Protein AF-A0A813K543-F1 (afdb_monomer_lite)

pLDDT: mean 73.57, std 20.29, range [18.98, 98.5]

Structure (mmCIF, N/CA/C/O backbone):
data_AF-A0A813K543-F1
#
_entry.id   AF-A0A813K543-F1
#
loop_
_atom_site.group_PDB
_atom_site.id
_atom_site.type_symbol
_atom_site.label_atom_id
_atom_site.label_alt_id
_atom_site.label_comp_id
_atom_site.label_asym_id
_atom_site.label_entity_id
_atom_site.label_seq_id
_atom_site.pdbx_PDB_ins_code
_atom_site.Cartn_x
_atom_site.Cartn_y
_atom_site.Cartn_z
_atom_site.occupancy
_atom_site.B_iso_or_equiv
_atom_site.auth_seq_id
_atom_site.auth_comp_id
_atom_site.auth_asym_id
_atom_site.auth_atom_id
_atom_site.pdbx_PDB_model_num
ATOM 1 N N . MET A 1 1 ? -0.535 -52.508 73.229 1.00 40.38 1 MET A N 1
ATOM 2 C CA . MET A 1 1 ? -1.056 -51.171 72.877 1.00 40.38 1 MET A CA 1
ATOM 3 C C . MET A 1 1 ? -2.487 -51.376 72.435 1.00 40.38 1 MET A C 1
ATOM 5 O O . MET A 1 1 ? -2.704 -51.997 71.406 1.00 40.38 1 MET A O 1
ATOM 9 N N . ALA A 1 2 ? -3.427 -51.038 73.310 1.00 28.55 2 ALA A N 1
ATOM 10 C CA . ALA A 1 2 ? -4.831 -51.426 73.229 1.00 28.55 2 ALA A CA 1
ATOM 11 C C . ALA A 1 2 ? -5.740 -50.177 73.326 1.00 28.55 2 ALA A C 1
ATOM 13 O O . ALA A 1 2 ? -5.271 -49.153 73.825 1.00 28.55 2 ALA A O 1
ATOM 14 N N . PRO A 1 3 ? -6.996 -50.256 72.848 1.00 66.62 3 PRO A N 1
ATOM 15 C CA . PRO A 1 3 ? -7.913 -49.125 72.638 1.00 66.62 3 PRO A CA 1
ATOM 16 C C . PRO A 1 3 ? -8.963 -48.983 73.762 1.00 66.62 3 PRO A C 1
ATOM 18 O O . PRO A 1 3 ? -9.221 -49.974 74.428 1.00 66.62 3 PRO A O 1
ATOM 21 N N . PHE A 1 4 ? -9.610 -47.815 73.941 1.00 33.31 4 PHE A N 1
ATOM 22 C CA . PHE A 1 4 ? -10.936 -47.666 74.593 1.00 33.31 4 PHE A CA 1
ATOM 23 C C . PHE A 1 4 ? -11.581 -46.265 74.382 1.00 33.31 4 PHE A C 1
ATOM 25 O O . PHE A 1 4 ? -10.892 -45.273 74.168 1.00 33.31 4 PHE A O 1
ATOM 32 N N . PHE A 1 5 ? -12.921 -46.259 74.431 1.00 34.88 5 PHE A N 1
ATOM 33 C CA . PHE A 1 5 ? -13.957 -45.220 74.217 1.00 34.88 5 PHE A CA 1
ATOM 34 C C . PHE A 1 5 ? -14.014 -44.044 75.236 1.00 34.88 5 PHE A C 1
ATOM 36 O O . PHE A 1 5 ? -13.651 -44.270 76.383 1.00 34.88 5 PHE A O 1
ATOM 43 N N . LEU A 1 6 ? -14.596 -42.870 74.865 1.00 31.30 6 LEU A N 1
ATOM 44 C CA . LEU A 1 6 ? -15.865 -42.252 75.391 1.00 31.30 6 LEU A CA 1
ATOM 45 C C . LEU A 1 6 ? -16.045 -40.708 75.140 1.00 31.30 6 LEU A C 1
ATOM 47 O O . LEU A 1 6 ? -15.220 -39.903 75.550 1.00 31.30 6 LEU A O 1
ATOM 51 N N . THR A 1 7 ? -17.206 -40.347 74.547 1.00 32.16 7 THR A N 1
ATOM 52 C CA . THR A 1 7 ? -18.196 -39.242 74.815 1.00 32.16 7 THR A CA 1
ATOM 53 C C . THR A 1 7 ? -17.912 -37.712 74.862 1.00 32.16 7 THR A C 1
ATOM 55 O O . THR A 1 7 ? -17.318 -37.216 75.808 1.00 32.16 7 THR A O 1
ATOM 58 N N . ALA A 1 8 ? -18.640 -37.000 73.968 1.00 31.48 8 ALA A N 1
ATOM 59 C CA . ALA A 1 8 ? -19.770 -36.042 74.183 1.00 31.48 8 ALA A CA 1
ATOM 60 C C . ALA A 1 8 ? -19.600 -34.508 74.412 1.00 31.48 8 ALA A C 1
ATOM 62 O O . ALA A 1 8 ? -18.729 -34.051 75.139 1.00 31.48 8 ALA A O 1
ATOM 63 N N . CYS A 1 9 ? -20.620 -33.792 73.875 1.00 27.66 9 CYS A N 1
ATOM 64 C CA . CYS A 1 9 ? -21.077 -32.385 74.022 1.00 27.66 9 CYS A CA 1
ATOM 65 C C . CYS A 1 9 ? -20.362 -31.320 73.157 1.00 27.66 9 CYS A C 1
ATOM 67 O O . CYS A 1 9 ? -19.145 -31.266 73.176 1.00 27.66 9 CYS A O 1
ATOM 69 N N . LEU A 1 10 ? -20.966 -30.400 72.380 1.00 28.55 10 LEU A N 1
ATOM 70 C CA . LEU A 1 10 ? -22.290 -29.748 72.181 1.00 28.55 10 LEU A CA 1
ATOM 71 C C . LEU A 1 10 ? -21.960 -28.251 71.912 1.00 28.55 10 LEU A C 1
ATOM 73 O O . LEU A 1 10 ? -21.015 -27.750 72.510 1.00 28.55 10 LEU A O 1
ATOM 77 N N . LEU A 1 11 ? -22.787 -27.554 71.112 1.00 30.59 11 LEU A N 1
ATOM 78 C CA . LEU A 1 11 ? -22.794 -26.103 70.770 1.00 30.59 11 LEU A CA 1
ATOM 79 C C . LEU A 1 11 ? -21.977 -25.716 69.516 1.00 30.59 11 LEU A C 1
ATOM 81 O O . LEU A 1 11 ? -20.761 -25.782 69.515 1.00 30.59 11 LEU A O 1
ATOM 85 N N . GLY A 1 12 ? -22.554 -25.250 68.410 1.00 28.25 12 GLY A N 1
ATOM 86 C CA . GLY A 1 12 ? -23.943 -24.954 68.103 1.00 28.25 12 GLY A CA 1
ATOM 87 C C . GLY A 1 12 ? -24.117 -24.913 66.588 1.00 28.25 12 GLY A C 1
ATOM 88 O O . GLY A 1 12 ? -23.531 -24.084 65.897 1.00 28.25 12 GLY A O 1
ATOM 89 N N . VAL A 1 13 ? -24.955 -25.816 66.085 1.00 33.31 13 VAL A N 1
ATOM 90 C CA . VAL A 1 13 ? -25.646 -25.634 64.813 1.00 33.31 13 VAL A CA 1
ATOM 91 C C . VAL A 1 13 ? -26.656 -24.521 65.065 1.00 33.31 13 VAL A C 1
ATOM 93 O O . VAL A 1 13 ? -27.761 -24.773 65.539 1.00 33.31 13 VAL A O 1
ATOM 96 N N . ILE A 1 14 ? -26.263 -23.274 64.809 1.00 33.34 14 ILE A N 1
ATOM 97 C CA . ILE A 1 14 ? -27.254 -22.245 64.517 1.00 33.34 14 ILE A CA 1
ATOM 98 C C . ILE A 1 14 ? -27.645 -22.484 63.065 1.00 33.34 14 ILE A C 1
ATOM 100 O O . ILE A 1 14 ? -26.938 -22.118 62.129 1.00 33.34 14 ILE A O 1
ATOM 104 N N . GLN A 1 15 ? -28.790 -23.144 62.904 1.00 31.81 15 GLN A N 1
ATOM 105 C CA . GLN A 1 15 ? -29.687 -22.847 61.803 1.00 31.81 15 GLN A CA 1
ATOM 106 C C . GLN A 1 15 ? -29.843 -21.321 61.743 1.00 31.81 15 GLN A C 1
ATOM 108 O O . GLN A 1 15 ? -30.637 -20.750 62.488 1.00 31.81 15 GLN A O 1
ATOM 113 N N . HIS A 1 16 ? -29.128 -20.644 60.848 1.00 33.78 16 HIS A N 1
ATOM 114 C CA . HIS A 1 16 ? -29.792 -19.538 60.185 1.00 33.78 16 HIS A CA 1
ATOM 115 C C . HIS A 1 16 ? -30.700 -20.186 59.158 1.00 33.78 16 HIS A C 1
ATOM 117 O O . HIS A 1 16 ? -30.255 -20.709 58.139 1.00 33.78 16 HIS A O 1
ATOM 123 N N . ALA A 1 17 ? -31.976 -20.251 59.542 1.00 34.84 17 ALA A N 1
ATOM 124 C CA . ALA A 1 17 ? -33.096 -20.448 58.649 1.00 34.84 17 ALA A CA 1
ATOM 125 C C . ALA A 1 17 ? -32.758 -19.836 57.288 1.00 34.84 17 ALA A C 1
ATOM 127 O O . ALA A 1 17 ? -32.397 -18.660 57.223 1.00 34.84 17 ALA A O 1
ATOM 128 N N . GLY A 1 18 ? -32.830 -20.644 56.227 1.00 40.06 18 GLY A N 1
ATOM 129 C CA . GLY A 1 18 ? -32.791 -20.123 54.872 1.00 40.06 18 GLY A CA 1
ATOM 130 C C . GLY A 1 18 ? -33.887 -19.076 54.773 1.00 40.06 18 GLY A C 1
ATOM 131 O O . GLY A 1 18 ? -35.070 -19.418 54.776 1.00 40.06 18 GLY A O 1
ATOM 132 N N . ALA A 1 19 ? -33.497 -17.804 54.792 1.00 47.31 19 ALA A N 1
ATOM 133 C CA . ALA A 1 19 ? -34.401 -16.724 54.476 1.00 47.31 19 ALA A CA 1
ATOM 134 C C . ALA A 1 19 ? -34.924 -17.034 53.075 1.00 47.31 19 ALA A C 1
ATOM 136 O O . ALA A 1 19 ? -34.142 -17.192 52.138 1.00 47.31 19 ALA A O 1
ATOM 137 N N . ALA A 1 20 ? -36.233 -17.249 52.960 1.00 54.34 20 ALA A N 1
ATOM 138 C CA . ALA A 1 20 ? -36.854 -17.457 51.668 1.00 54.34 20 ALA A CA 1
ATOM 139 C C . ALA A 1 20 ? -36.510 -16.247 50.791 1.00 54.34 20 ALA A C 1
ATOM 141 O O . ALA A 1 20 ? -36.697 -15.111 51.230 1.00 54.34 20 ALA A O 1
ATOM 142 N N . ALA A 1 21 ? -35.986 -16.497 49.590 1.00 66.31 21 ALA A N 1
ATOM 143 C CA . ALA A 1 21 ? -35.725 -15.463 48.597 1.00 66.31 21 ALA A CA 1
ATOM 144 C C . ALA A 1 21 ? -36.947 -14.539 48.493 1.00 66.31 21 ALA A C 1
ATOM 146 O O . ALA A 1 21 ? -38.048 -14.984 48.161 1.00 66.31 21 ALA A O 1
ATOM 147 N N . THR A 1 22 ? -36.769 -13.270 48.843 1.00 82.50 22 THR A N 1
ATOM 148 C CA . THR A 1 22 ? -37.854 -12.297 48.957 1.00 82.50 22 THR A CA 1
ATOM 149 C C . THR A 1 22 ? -37.743 -11.269 47.833 1.00 82.50 22 THR A C 1
ATOM 151 O O . THR A 1 22 ? -36.652 -10.808 47.491 1.00 82.50 22 THR A O 1
ATOM 154 N N . LEU A 1 23 ? -38.885 -10.895 47.248 1.00 85.88 23 LEU A N 1
ATOM 155 C CA . LEU A 1 23 ? -38.971 -9.767 46.321 1.00 85.88 23 LEU A CA 1
ATOM 156 C C . LEU A 1 23 ? -38.949 -8.455 47.116 1.00 85.88 23 LEU A C 1
ATOM 158 O O . LEU A 1 23 ? -39.783 -8.248 47.998 1.00 85.88 23 LEU A O 1
ATOM 162 N N . ARG A 1 24 ? -38.021 -7.559 46.786 1.00 85.88 24 ARG A N 1
ATOM 163 C CA . ARG A 1 24 ? -37.879 -6.231 47.390 1.00 85.88 24 ARG A CA 1
ATOM 164 C C . ARG A 1 24 ? -38.013 -5.165 46.309 1.00 85.88 24 ARG A C 1
ATOM 166 O O . ARG A 1 24 ? -37.178 -5.102 45.413 1.00 85.88 24 ARG A O 1
ATOM 173 N N . SER A 1 25 ? -39.051 -4.338 46.385 1.00 82.62 25 SER A N 1
ATOM 174 C CA . SER A 1 25 ? -39.326 -3.289 45.396 1.00 82.62 25 SER A CA 1
ATOM 175 C C . SER A 1 25 ? -38.700 -1.944 45.779 1.00 82.62 25 SER A C 1
ATOM 177 O O . SER A 1 25 ? -38.792 -1.536 46.935 1.00 82.62 25 SER A O 1
ATOM 179 N N . VAL A 1 26 ? -38.139 -1.232 44.802 1.00 81.75 26 VAL A N 1
ATOM 180 C CA . VAL A 1 26 ? -37.617 0.142 44.908 1.00 81.75 26 VAL A CA 1
ATOM 181 C C . VAL A 1 26 ? -38.429 1.040 43.973 1.00 81.75 26 VAL A C 1
ATOM 183 O O . VAL A 1 26 ? -38.417 0.829 42.762 1.00 81.75 26 VAL A O 1
ATOM 186 N N . ASP A 1 27 ? -39.133 2.036 44.511 1.00 76.62 27 ASP A N 1
ATOM 187 C CA . ASP A 1 27 ? -39.923 2.997 43.726 1.00 76.62 27 ASP A CA 1
ATOM 188 C C . ASP A 1 27 ? -39.148 4.304 43.467 1.00 76.62 27 ASP A C 1
ATOM 190 O O . ASP A 1 27 ? -38.234 4.664 44.208 1.00 76.62 27 ASP A O 1
ATOM 194 N N . VAL A 1 28 ? -39.529 5.035 42.416 1.00 69.62 28 VAL A N 1
ATOM 195 C CA . VAL A 1 28 ? -38.921 6.310 41.998 1.00 69.62 28 VAL A CA 1
ATOM 196 C C . VAL A 1 28 ? -39.087 7.394 43.064 1.00 69.62 28 VAL A C 1
ATOM 198 O O . VAL A 1 28 ? -38.261 8.289 43.169 1.00 69.62 28 VAL A O 1
ATOM 201 N N . SER A 1 29 ? -40.127 7.313 43.896 1.00 57.75 29 SER A N 1
ATOM 202 C CA . SER A 1 29 ? -40.327 8.217 45.037 1.00 57.75 29 SER A CA 1
ATOM 203 C C . SER A 1 29 ? -39.238 8.095 46.119 1.00 57.75 29 SER A C 1
ATOM 205 O O . SER A 1 29 ? -39.091 8.999 46.938 1.00 57.75 29 SER A O 1
ATOM 207 N N . GLY A 1 30 ? -38.426 7.030 46.086 1.00 52.78 30 GLY A N 1
ATOM 208 C CA . GLY A 1 30 ? -37.235 6.839 46.921 1.00 52.78 30 GLY A CA 1
ATOM 209 C C . GLY A 1 30 ? -35.980 7.580 46.437 1.00 52.78 30 GLY A C 1
ATOM 210 O O . GLY A 1 30 ? -34.885 7.317 46.938 1.00 52.78 30 GLY A O 1
ATOM 211 N N . THR A 1 31 ? -36.090 8.474 45.446 1.00 52.78 31 THR A N 1
ATOM 212 C CA . THR A 1 31 ? -34.986 9.349 45.034 1.00 52.78 31 THR A CA 1
ATOM 213 C C . THR A 1 31 ? -34.741 10.428 46.083 1.00 52.78 31 THR A C 1
ATOM 215 O O . THR A 1 31 ? -35.585 11.300 46.278 1.00 52.78 31 THR A O 1
ATOM 218 N N . ASP A 1 32 ? -33.569 10.405 46.721 1.00 52.06 32 ASP A N 1
ATOM 219 C CA . ASP A 1 32 ? -33.066 11.493 47.566 1.00 52.06 32 ASP A CA 1
ATOM 220 C C . ASP A 1 32 ? -32.971 12.804 46.765 1.00 52.06 32 ASP A C 1
ATOM 222 O O . ASP A 1 32 ? -31.933 13.134 46.182 1.00 52.06 32 ASP A O 1
ATOM 226 N N . ALA A 1 33 ? -34.061 13.569 46.748 1.00 45.06 33 ALA A N 1
ATOM 227 C CA . ALA A 1 33 ? -34.062 14.985 46.391 1.00 45.06 33 ALA A CA 1
ATOM 228 C C . ALA A 1 33 ? -33.803 15.890 47.617 1.00 45.06 33 ALA A C 1
ATOM 230 O O . ALA A 1 33 ? -33.720 17.107 47.472 1.00 45.06 33 ALA A O 1
ATOM 231 N N . GLY A 1 34 ? -33.611 15.308 48.805 1.00 43.72 34 GLY A N 1
ATOM 232 C CA . GLY A 1 34 ? -33.366 16.012 50.063 1.00 43.72 34 GLY A CA 1
ATOM 233 C C . GLY A 1 34 ? -34.304 15.503 51.158 1.00 43.72 34 GLY A C 1
ATOM 234 O O . GLY A 1 34 ? -35.514 15.532 50.979 1.00 43.72 34 GLY A O 1
ATOM 235 N N . ASP A 1 35 ? -33.716 15.055 52.271 1.00 42.38 35 ASP A N 1
ATOM 236 C CA . ASP A 1 35 ? -34.352 14.520 53.489 1.00 42.38 35 ASP A CA 1
ATOM 237 C C . ASP A 1 35 ? -35.047 13.136 53.381 1.00 42.38 35 ASP A C 1
ATOM 239 O O . ASP A 1 35 ? -36.261 13.031 53.205 1.00 42.38 35 ASP A O 1
ATOM 243 N N . CYS A 1 36 ? -34.305 12.041 53.647 1.00 53.41 36 CYS A N 1
ATOM 244 C CA . CYS A 1 36 ? -34.880 10.779 54.170 1.00 53.41 36 CYS A CA 1
ATOM 245 C C . CYS A 1 36 ? -35.443 11.028 55.598 1.00 53.41 36 CYS A C 1
ATOM 247 O O . CYS A 1 36 ? -34.935 10.494 56.584 1.00 53.41 36 CYS A O 1
ATOM 249 N N . ALA A 1 37 ? -36.477 11.860 55.742 1.00 46.84 37 ALA A N 1
ATOM 250 C CA . ALA A 1 37 ? -37.097 12.175 57.034 1.00 46.84 37 ALA A CA 1
ATOM 251 C C . ALA A 1 37 ? -38.236 11.209 57.423 1.00 46.84 37 ALA A C 1
ATOM 253 O O . ALA A 1 37 ? -38.734 11.267 58.546 1.00 46.84 37 ALA A O 1
ATOM 254 N N . SER A 1 38 ? -38.654 10.301 56.531 1.00 48.97 38 SER A N 1
ATOM 255 C CA . SER A 1 38 ? -39.694 9.304 56.823 1.00 48.97 38 SER A CA 1
ATOM 256 C C . SER A 1 38 ? -39.215 7.875 56.555 1.00 48.97 38 SER A C 1
ATOM 258 O O . SER A 1 38 ? -38.579 7.576 55.546 1.00 48.97 38 SER A O 1
ATOM 260 N N . SER A 1 39 ? -39.477 7.002 57.530 1.00 42.81 39 SER A N 1
ATOM 261 C CA . SER A 1 39 ? -39.127 5.582 57.528 1.00 42.81 39 SER A CA 1
ATOM 262 C C . SER A 1 39 ? -40.318 4.740 57.051 1.00 42.81 39 SER A C 1
ATOM 264 O O . SER A 1 39 ? -41.440 5.016 57.485 1.00 42.81 39 SER A O 1
ATOM 266 N N . PRO A 1 40 ? -40.093 3.686 56.243 1.00 51.44 40 PRO A N 1
ATOM 267 C CA . PRO A 1 40 ? -38.787 3.237 55.751 1.00 51.44 40 PRO A CA 1
ATOM 268 C C . PRO A 1 40 ? -38.347 3.989 54.481 1.00 51.44 40 PRO A C 1
ATOM 270 O O . PRO A 1 40 ? -39.103 4.075 53.517 1.00 51.44 40 PRO A O 1
ATOM 273 N N . CYS A 1 41 ? -37.104 4.492 54.461 1.00 56.12 41 CYS A N 1
ATOM 274 C CA . CYS A 1 41 ? -36.498 5.066 53.253 1.00 56.12 41 CYS A CA 1
ATOM 275 C C . CYS A 1 41 ? -36.180 3.911 52.283 1.00 56.12 41 CYS A C 1
ATOM 277 O O . CYS A 1 41 ? -35.292 3.106 52.553 1.00 56.12 41 CYS A O 1
ATOM 279 N N . VAL A 1 42 ? -36.917 3.784 51.176 1.00 65.38 42 VAL A N 1
ATOM 280 C CA . VAL A 1 42 ? -36.783 2.660 50.223 1.00 65.38 42 VAL A CA 1
ATOM 281 C C . VAL A 1 42 ? -35.812 3.014 49.089 1.00 65.38 42 VAL A C 1
ATOM 283 O O . VAL A 1 42 ? -36.135 2.885 47.912 1.00 65.38 42 VAL A O 1
ATOM 286 N N . SER A 1 43 ? -34.621 3.514 49.430 1.00 73.25 43 SER A N 1
ATOM 287 C CA . SER A 1 43 ? -33.572 3.790 48.438 1.00 73.25 43 SER A CA 1
ATOM 288 C C . SER A 1 43 ? -32.884 2.497 47.985 1.00 73.25 43 SER A C 1
ATOM 290 O O . SER A 1 43 ? -32.863 1.498 48.711 1.00 73.25 43 SER A O 1
ATOM 292 N N . LEU A 1 44 ? -32.272 2.503 46.795 1.00 81.19 44 LEU A N 1
ATOM 293 C CA . LEU A 1 44 ? -31.616 1.312 46.247 1.00 81.19 44 LEU A CA 1
ATOM 294 C C . LEU A 1 44 ? -30.474 0.811 47.146 1.00 81.19 44 LEU A C 1
ATOM 296 O O . LEU A 1 44 ? -30.379 -0.389 47.401 1.00 81.19 44 LEU A O 1
ATOM 300 N N . SER A 1 45 ? -29.650 1.720 47.682 1.00 81.38 45 SER A N 1
ATOM 301 C CA . SER A 1 45 ? -28.601 1.378 48.654 1.00 81.38 45 SER A CA 1
ATOM 302 C C . SER A 1 45 ? -29.172 0.749 49.926 1.00 81.38 45 SER A C 1
ATOM 304 O O . SER A 1 45 ? -28.652 -0.267 50.381 1.00 81.38 45 SER A O 1
ATOM 306 N N . TYR A 1 46 ? -30.280 1.273 50.464 1.00 80.06 46 TYR A N 1
ATOM 307 C CA . TYR A 1 46 ? -30.922 0.699 51.649 1.00 80.06 46 TYR A CA 1
ATOM 308 C C . TYR A 1 46 ? -31.473 -0.708 51.386 1.00 80.06 46 TYR A C 1
ATOM 310 O O . TYR A 1 46 ? -31.256 -1.624 52.181 1.00 80.06 46 TYR A O 1
ATOM 318 N N . VAL A 1 47 ? -32.137 -0.916 50.247 1.00 83.81 47 VAL A N 1
ATOM 319 C CA . VAL A 1 47 ? -32.684 -2.232 49.889 1.00 83.81 47 VAL A CA 1
ATOM 320 C C . VAL A 1 47 ? -31.567 -3.254 49.661 1.00 83.81 47 VAL A C 1
ATOM 322 O O . VAL A 1 47 ? -31.647 -4.365 50.183 1.00 83.81 47 VAL A O 1
ATOM 325 N N . ILE A 1 48 ? -30.482 -2.874 48.979 1.00 84.25 48 ILE A N 1
ATOM 326 C CA . ILE A 1 48 ? -29.282 -3.716 48.829 1.00 84.25 48 ILE A CA 1
ATOM 327 C C . ILE A 1 48 ? -28.589 -3.946 50.184 1.00 84.25 48 ILE A C 1
ATOM 329 O O . ILE A 1 48 ? -28.026 -5.017 50.430 1.00 84.25 48 ILE A O 1
ATOM 333 N N . ALA A 1 49 ? -28.642 -2.977 51.106 1.00 81.31 49 ALA A N 1
ATOM 334 C CA . ALA A 1 49 ? -28.100 -3.120 52.453 1.00 81.31 49 ALA A CA 1
ATOM 335 C C . ALA A 1 49 ? -28.794 -4.252 53.235 1.00 81.31 49 ALA A C 1
ATOM 337 O O . ALA A 1 49 ? -28.112 -4.967 53.969 1.00 81.31 49 ALA A O 1
ATOM 338 N N . GLN A 1 50 ? -30.100 -4.442 53.028 1.00 81.00 50 GLN A N 1
ATOM 339 C CA . GLN A 1 50 ? -30.922 -5.448 53.714 1.00 81.00 50 GLN A CA 1
ATOM 340 C C . GLN A 1 50 ? -31.111 -6.765 52.960 1.00 81.00 50 GLN A C 1
ATOM 342 O O . GLN A 1 50 ? -31.597 -7.733 53.546 1.00 81.00 50 GLN A O 1
ATOM 347 N N . ALA A 1 51 ? -30.783 -6.801 51.670 1.00 82.19 51 ALA A N 1
ATOM 348 C CA . ALA A 1 51 ? -30.944 -7.994 50.858 1.00 82.19 51 ALA A CA 1
ATOM 349 C C . ALA A 1 51 ? -30.034 -9.135 51.342 1.00 82.19 51 ALA A C 1
ATOM 351 O O . ALA A 1 51 ? -28.872 -8.922 51.704 1.00 82.19 51 ALA A O 1
ATOM 352 N N . VAL A 1 52 ? -30.578 -10.349 51.318 1.00 83.88 52 VAL A N 1
ATOM 353 C CA . VAL A 1 52 ? -29.873 -11.600 51.618 1.00 83.88 52 VAL A CA 1
ATOM 354 C C . VAL A 1 52 ? -29.786 -12.466 50.366 1.00 83.88 52 VAL A C 1
ATOM 356 O O . VAL A 1 52 ? -30.433 -12.198 49.357 1.00 83.88 52 VAL A O 1
ATOM 359 N N . THR A 1 53 ? -28.966 -13.511 50.419 1.00 84.62 53 THR A N 1
ATOM 360 C CA . THR A 1 53 ? -28.748 -14.409 49.285 1.00 84.62 53 THR A CA 1
ATOM 361 C C . THR A 1 53 ? -30.038 -14.955 48.684 1.00 84.62 53 THR A C 1
ATOM 363 O O . THR A 1 53 ? -30.872 -15.506 49.395 1.00 84.62 53 THR A O 1
ATOM 366 N N . GLY A 1 54 ? -30.172 -14.831 47.361 1.00 84.12 54 GLY A N 1
ATOM 367 C CA . GLY A 1 54 ? -31.346 -15.252 46.599 1.00 84.12 54 GLY A CA 1
ATOM 368 C C . GLY A 1 54 ? -32.426 -14.180 46.428 1.00 84.12 54 GLY A C 1
ATOM 369 O O . GLY A 1 54 ? -33.312 -14.374 45.598 1.00 84.12 54 GLY A O 1
ATOM 370 N N . ASP A 1 55 ? -32.364 -13.056 47.149 1.00 89.94 55 ASP A N 1
ATOM 371 C CA . ASP A 1 55 ? -33.359 -11.985 47.022 1.00 89.94 55 ASP A CA 1
ATOM 372 C C . ASP A 1 55 ? -33.387 -11.367 45.612 1.00 89.94 55 ASP A C 1
ATOM 374 O O . ASP A 1 55 ? -32.368 -11.257 44.915 1.00 89.94 55 ASP A O 1
ATOM 378 N N . VAL A 1 56 ? -34.579 -10.904 45.219 1.00 91.50 56 VAL A N 1
ATOM 379 C CA . VAL A 1 56 ? -34.806 -10.152 43.980 1.00 91.50 56 VAL A CA 1
ATOM 380 C C . VAL A 1 56 ? -35.073 -8.693 44.333 1.00 91.50 56 VAL A C 1
ATOM 382 O O . VAL A 1 56 ? -36.092 -8.380 44.941 1.00 91.50 56 VAL A O 1
ATOM 385 N N . VAL A 1 57 ? -34.181 -7.794 43.929 1.00 91.19 57 VAL A N 1
ATOM 386 C CA . VAL A 1 57 ? -34.357 -6.343 44.033 1.00 91.19 57 VAL A CA 1
ATOM 387 C C . VAL A 1 57 ? -34.970 -5.839 42.729 1.00 91.19 57 VAL A C 1
ATOM 389 O O . VAL A 1 57 ? -34.305 -5.814 41.694 1.00 91.19 57 VAL A O 1
ATOM 392 N N . GLU A 1 58 ? -36.245 -5.467 42.765 1.00 91.38 58 GLU A N 1
ATOM 393 C CA . GLU A 1 58 ? -36.987 -4.963 41.610 1.00 91.38 58 GLU A CA 1
ATOM 394 C C . GLU A 1 58 ? -37.099 -3.439 41.653 1.00 91.38 58 GLU A C 1
ATOM 396 O O . GLU A 1 58 ? -37.654 -2.873 42.591 1.00 91.38 58 GLU A O 1
ATOM 401 N N . LEU A 1 59 ? -36.588 -2.768 40.626 1.00 90.56 59 LEU A N 1
ATOM 402 C CA . LEU A 1 59 ? -36.717 -1.326 40.470 1.00 90.56 59 LEU A CA 1
ATOM 403 C C . LEU A 1 59 ? -37.962 -1.022 39.635 1.00 90.56 59 LEU A C 1
ATOM 405 O O . LEU A 1 59 ? -38.087 -1.522 38.518 1.00 90.56 59 LEU A O 1
ATOM 409 N N . GLY A 1 60 ? -38.843 -0.175 40.168 1.00 85.94 60 GLY A N 1
ATOM 410 C CA . GLY A 1 60 ? -40.045 0.318 39.499 1.00 85.94 60 GLY A CA 1
ATOM 411 C C . GLY A 1 60 ? -39.747 1.178 38.260 1.00 85.94 60 GLY A C 1
ATOM 412 O O . GLY A 1 60 ? -38.594 1.580 38.038 1.00 85.94 60 GLY A O 1
ATOM 413 N N . PRO A 1 61 ? -40.771 1.458 37.433 1.00 88.06 61 PRO A N 1
ATOM 414 C CA . PRO A 1 61 ? -40.605 2.180 36.176 1.00 88.06 61 PRO A CA 1
ATOM 415 C C . PRO A 1 61 ? -40.308 3.655 36.452 1.00 88.06 61 PRO A C 1
ATOM 417 O O . PRO A 1 61 ? -40.915 4.246 37.336 1.00 88.06 61 PRO A O 1
ATOM 420 N N . GLY A 1 62 ? -39.417 4.271 35.674 1.00 85.25 62 GLY A N 1
ATOM 421 C CA . GLY A 1 62 ? -39.043 5.677 35.840 1.00 85.25 62 GLY A CA 1
ATOM 422 C C . GLY A 1 62 ? -37.568 5.884 36.180 1.00 85.25 62 GLY A C 1
ATOM 423 O O . GLY A 1 62 ? -36.749 4.968 36.086 1.00 85.25 62 GLY A O 1
ATOM 424 N N . LYS A 1 63 ? -37.216 7.131 36.512 1.00 88.00 63 LYS A N 1
ATOM 425 C CA . LYS A 1 63 ? -35.828 7.591 36.642 1.00 88.00 63 LYS A CA 1
ATOM 426 C C . LYS A 1 63 ? -35.378 7.658 38.104 1.00 88.00 63 LYS A C 1
ATOM 428 O O . LYS A 1 63 ? -35.723 8.588 38.822 1.00 88.00 63 LYS A O 1
ATOM 433 N N . HIS A 1 64 ? -34.534 6.717 38.505 1.00 87.38 64 HIS A N 1
ATOM 434 C CA . HIS A 1 64 ? -33.879 6.654 39.808 1.00 87.38 64 HIS A CA 1
ATOM 435 C C . HIS A 1 64 ? -32.591 7.488 39.788 1.00 87.38 64 HIS A C 1
ATOM 437 O O . HIS A 1 64 ? -31.593 7.097 39.184 1.00 87.38 64 HIS A O 1
ATOM 443 N N . SER A 1 65 ? -32.599 8.647 40.445 1.00 82.88 65 SER A N 1
ATOM 444 C CA . SER A 1 65 ? -31.443 9.548 40.584 1.00 82.88 65 SER A CA 1
ATOM 445 C C . SER A 1 65 ? -31.170 9.892 42.049 1.00 82.88 65 SER A C 1
ATOM 447 O O . SER A 1 65 ? -32.094 9.908 42.853 1.00 82.88 65 SER A O 1
ATOM 449 N N . GLY A 1 66 ? -29.916 10.167 42.411 1.00 76.50 66 GLY A N 1
ATOM 450 C CA . GLY A 1 66 ? -29.548 10.592 43.768 1.00 76.50 66 GLY A CA 1
ATOM 451 C C . GLY A 1 66 ? -28.256 9.951 44.291 1.00 76.50 66 GLY A C 1
ATOM 452 O O . GLY A 1 66 ? -27.751 8.992 43.701 1.00 76.50 66 GLY A O 1
ATOM 453 N N . PRO A 1 67 ? -27.682 10.477 45.390 1.00 77.94 67 PRO A N 1
ATOM 454 C CA . PRO A 1 67 ? -26.413 10.004 45.946 1.00 77.94 67 PRO A CA 1
ATOM 455 C C . PRO A 1 67 ? -26.416 8.547 46.401 1.00 77.94 67 PRO A C 1
ATOM 457 O O . PRO A 1 67 ? -25.383 7.895 46.280 1.00 77.94 67 PRO A O 1
ATOM 460 N N . LEU A 1 68 ? -27.555 8.027 46.857 1.00 80.50 68 LEU A N 1
ATOM 461 C CA . LEU A 1 68 ? -27.690 6.647 47.332 1.00 80.50 68 LEU A CA 1
ATOM 462 C C . LEU A 1 68 ? -27.925 5.612 46.217 1.00 80.50 68 LEU A C 1
ATOM 464 O O . LEU A 1 68 ? -27.995 4.423 46.506 1.00 80.50 68 LEU A O 1
ATOM 468 N N . ASN A 1 69 ? -28.037 6.031 44.954 1.00 79.75 69 ASN A N 1
ATOM 469 C CA . ASN A 1 69 ? -28.252 5.129 43.811 1.00 79.75 69 ASN A CA 1
ATOM 470 C C . ASN A 1 69 ? -26.970 4.892 42.990 1.00 79.75 69 ASN A C 1
ATOM 472 O O . ASN A 1 69 ? -27.022 4.325 41.900 1.00 79.75 69 ASN A O 1
ATOM 476 N N . ARG A 1 70 ? -25.818 5.343 43.501 1.00 84.50 70 ARG A N 1
ATOM 477 C CA . ARG A 1 70 ? -24.496 5.221 42.873 1.00 84.50 70 ARG A CA 1
ATOM 478 C C . ARG A 1 70 ? -23.463 4.703 43.870 1.00 84.50 70 ARG A C 1
ATOM 480 O O . ARG A 1 70 ? -23.636 4.843 45.076 1.00 84.50 70 ARG A O 1
ATOM 487 N N . ASN A 1 71 ? -22.363 4.168 43.352 1.00 86.31 71 ASN A N 1
ATOM 488 C CA . ASN A 1 71 ? -21.258 3.561 44.095 1.00 86.31 71 ASN A CA 1
ATOM 489 C C . ASN A 1 71 ? -21.719 2.442 45.032 1.00 86.31 71 ASN A C 1
ATOM 491 O O . ASN A 1 71 ? -21.200 2.298 46.136 1.00 86.31 71 ASN A O 1
ATOM 495 N N . LEU A 1 72 ? -22.699 1.659 44.584 1.00 86.94 72 LEU A N 1
ATOM 496 C CA . LEU A 1 72 ? -23.176 0.502 45.322 1.00 86.94 72 LEU A CA 1
ATOM 497 C C . LEU A 1 72 ? -22.053 -0.535 45.394 1.00 86.94 72 LEU A C 1
ATOM 499 O O . LEU A 1 72 ? -21.332 -0.748 44.417 1.00 86.94 72 LEU A O 1
ATOM 503 N N . GLU A 1 73 ? -21.914 -1.198 46.535 1.00 86.56 73 GLU A N 1
ATOM 504 C CA . GLU A 1 73 ? -20.955 -2.286 46.709 1.00 86.56 73 GLU A CA 1
ATOM 505 C C . GLU A 1 73 ? -21.685 -3.532 47.206 1.00 86.56 73 GLU A C 1
ATOM 507 O O . GLU A 1 73 ? -22.410 -3.496 48.202 1.00 86.56 73 GLU A O 1
ATOM 512 N N . LEU A 1 74 ? -21.501 -4.637 46.485 1.00 83.75 74 LEU A N 1
ATOM 513 C CA . LEU A 1 74 ? -21.924 -5.967 46.895 1.00 83.75 74 LEU A CA 1
ATOM 514 C C . LEU A 1 74 ? -20.682 -6.772 47.264 1.00 83.75 74 LEU A C 1
ATOM 516 O O . LEU A 1 74 ? -19.866 -7.104 46.402 1.00 83.75 74 LEU A O 1
ATOM 520 N N . GLY A 1 75 ? -20.568 -7.034 48.565 1.00 71.44 75 GLY A N 1
ATOM 521 C CA . GLY A 1 75 ? -19.451 -7.703 49.214 1.00 71.44 75 GLY A CA 1
ATOM 522 C C . GLY A 1 75 ? -19.704 -7.918 50.711 1.00 71.44 75 GLY A C 1
ATOM 523 O O . GLY A 1 75 ? -20.704 -7.441 51.250 1.00 71.44 75 GLY A O 1
ATOM 524 N N . GLY A 1 76 ? -18.830 -8.655 51.396 1.00 62.03 76 GLY A N 1
ATOM 525 C CA . GLY A 1 76 ? -18.904 -8.910 52.839 1.00 62.03 76 GLY A CA 1
ATOM 526 C C . GLY A 1 76 ? -19.926 -9.969 53.275 1.00 62.03 76 GLY A C 1
ATOM 527 O O . GLY A 1 76 ? -20.501 -9.838 54.352 1.00 62.03 76 GLY A O 1
ATOM 528 N N . GLY A 1 77 ? -20.171 -11.009 52.467 1.00 58.44 77 GLY A N 1
ATOM 529 C CA . GLY A 1 77 ? -21.049 -12.140 52.833 1.00 58.44 77 GLY A CA 1
ATOM 530 C C . GLY A 1 77 ? -22.477 -12.083 52.271 1.00 58.44 77 GLY A C 1
ATOM 531 O O . GLY A 1 77 ? -23.310 -12.914 52.626 1.00 58.44 77 GLY A O 1
ATOM 532 N N . LYS A 1 78 ? -22.760 -11.135 51.370 1.00 61.47 78 LYS A N 1
ATOM 533 C CA . LYS A 1 78 ? -24.004 -11.062 50.587 1.00 61.47 78 LYS A CA 1
ATOM 534 C C . LYS A 1 78 ? -23.823 -11.789 49.257 1.00 61.47 78 LYS A C 1
ATOM 536 O O . LYS A 1 78 ? -23.372 -11.189 48.289 1.00 61.47 78 LYS A O 1
ATOM 541 N N . ALA A 1 79 ? -24.137 -13.080 49.207 1.00 65.31 79 ALA A N 1
ATOM 542 C CA . ALA A 1 79 ? -23.928 -13.887 48.004 1.00 65.31 79 ALA A CA 1
ATOM 543 C C . ALA A 1 79 ? -25.174 -13.896 47.094 1.00 65.31 79 ALA A C 1
ATOM 545 O O . ALA A 1 79 ? -26.266 -14.086 47.593 1.00 65.31 79 ALA A O 1
ATOM 546 N N . ALA A 1 80 ? -25.037 -13.754 45.777 1.00 81.12 80 ALA A N 1
ATOM 547 C CA . ALA A 1 80 ? -26.040 -14.034 44.739 1.00 81.12 80 ALA A CA 1
ATOM 548 C C . ALA A 1 80 ? -27.401 -13.307 44.864 1.00 81.12 80 ALA A C 1
ATOM 550 O O . ALA A 1 80 ? -28.406 -13.902 45.254 1.00 81.12 80 ALA A O 1
ATOM 551 N N . LEU A 1 81 ? -27.449 -12.031 44.467 1.00 89.38 81 LEU A N 1
ATOM 552 C CA . LEU A 1 81 ? -28.702 -11.275 44.306 1.00 89.38 81 LEU A CA 1
ATOM 553 C C . LEU A 1 81 ? -29.180 -11.250 42.849 1.00 89.38 81 LEU A C 1
ATOM 555 O O . LEU A 1 81 ? -28.377 -11.367 41.925 1.00 89.38 81 LEU A O 1
ATOM 559 N N . THR A 1 82 ? -30.477 -11.011 42.631 1.00 92.81 82 THR A N 1
ATOM 560 C CA . THR A 1 82 ? -31.005 -10.597 41.318 1.00 92.81 82 THR A CA 1
ATOM 561 C C . THR A 1 82 ? -31.489 -9.154 41.382 1.00 92.81 82 THR A C 1
ATOM 563 O O . THR A 1 82 ? -32.464 -8.867 42.061 1.00 92.81 82 THR A O 1
ATOM 566 N N . ILE A 1 83 ? -30.857 -8.245 40.646 1.00 93.31 83 ILE A N 1
ATOM 567 C CA . ILE A 1 83 ? -31.308 -6.860 40.480 1.00 93.31 83 ILE A CA 1
ATOM 568 C C . ILE A 1 83 ? -32.007 -6.756 39.124 1.00 93.31 83 ILE A C 1
ATOM 570 O O . ILE A 1 83 ? -31.387 -7.002 38.089 1.00 93.31 83 ILE A O 1
ATOM 574 N N . ARG A 1 84 ? -33.296 -6.408 39.101 1.00 94.44 84 ARG A N 1
ATOM 575 C CA . ARG A 1 84 ? -34.062 -6.289 37.854 1.00 94.44 84 ARG A CA 1
ATOM 576 C C . ARG A 1 84 ? -34.826 -4.976 37.753 1.00 94.44 84 ARG A C 1
ATOM 578 O O . ARG A 1 84 ? -35.456 -4.559 38.717 1.00 94.44 84 ARG A O 1
ATOM 585 N N . GLY A 1 85 ? -34.795 -4.345 36.587 1.00 92.12 85 GLY A N 1
ATOM 586 C CA . GLY A 1 85 ? -35.700 -3.248 36.251 1.00 92.12 85 GLY A CA 1
ATOM 587 C C . GLY A 1 85 ? -36.963 -3.759 35.577 1.00 92.12 85 GLY A C 1
ATOM 588 O O . GLY A 1 85 ? -36.920 -4.725 34.811 1.00 92.12 85 GLY A O 1
ATOM 589 N N . VAL A 1 86 ? -38.090 -3.103 35.845 1.00 90.69 86 VAL A N 1
ATOM 590 C CA . VAL A 1 86 ? -39.268 -3.232 34.981 1.00 90.69 86 VAL A CA 1
ATOM 591 C C . VAL A 1 86 ? -39.106 -2.350 33.735 1.00 90.69 86 VAL A C 1
ATOM 593 O O . VAL A 1 86 ? -38.177 -1.550 33.615 1.00 90.69 86 VAL A O 1
ATOM 596 N N . ALA A 1 87 ? -39.993 -2.501 32.752 1.00 88.00 87 ALA A N 1
ATOM 597 C CA . ALA A 1 87 ? -39.907 -1.722 31.518 1.00 88.00 87 ALA A CA 1
ATOM 598 C C . ALA A 1 87 ? -39.915 -0.205 31.806 1.00 88.00 87 ALA A C 1
ATOM 600 O O . ALA A 1 87 ? -40.782 0.299 32.518 1.00 88.00 87 ALA A O 1
ATOM 601 N N . GLY A 1 88 ? -38.947 0.523 31.241 1.00 85.75 88 GLY A N 1
ATOM 602 C CA . GLY A 1 88 ? -38.789 1.967 31.453 1.00 85.75 88 GLY A CA 1
ATOM 603 C C . GLY A 1 88 ? -37.988 2.362 32.701 1.00 85.75 88 GLY A C 1
ATOM 604 O O . GLY A 1 88 ? -37.904 3.550 33.012 1.00 85.75 88 GLY A O 1
ATOM 605 N N . THR A 1 89 ? -37.385 1.413 33.424 1.00 93.19 89 THR A N 1
ATOM 606 C CA . THR A 1 89 ? -36.493 1.722 34.550 1.00 93.19 89 THR A CA 1
ATOM 607 C C . THR A 1 89 ? -35.159 2.305 34.075 1.00 93.19 89 THR A C 1
ATOM 609 O O . THR A 1 89 ? -34.419 1.692 33.301 1.00 93.19 89 THR A O 1
ATOM 612 N N . THR A 1 90 ? -34.825 3.484 34.600 1.00 93.31 90 THR A N 1
ATOM 613 C CA . THR A 1 90 ? -33.565 4.194 34.352 1.00 93.31 90 THR A CA 1
ATOM 614 C C . THR A 1 90 ? -32.869 4.523 35.669 1.00 93.31 90 THR A C 1
ATOM 616 O O . THR A 1 90 ? -33.507 5.039 36.580 1.00 93.31 90 THR A O 1
ATOM 619 N N . VAL A 1 91 ? -31.561 4.296 35.761 1.00 92.31 91 VAL A N 1
ATOM 620 C CA . VAL A 1 91 ? -30.698 4.728 36.868 1.00 92.31 91 VAL A CA 1
ATOM 621 C C . VAL A 1 91 ? -29.737 5.796 36.348 1.00 92.31 91 VAL A C 1
ATOM 623 O O . VAL A 1 91 ? -28.910 5.519 35.483 1.00 92.31 91 VAL A O 1
ATOM 626 N N . ASP A 1 92 ? -29.842 7.026 36.851 1.00 91.94 92 ASP A N 1
ATOM 627 C CA . ASP A 1 92 ? -28.980 8.147 36.448 1.00 91.94 92 ASP A CA 1
ATOM 628 C C . ASP A 1 92 ? -27.946 8.453 37.535 1.00 91.94 92 ASP A C 1
ATOM 630 O O . ASP A 1 92 ? -28.282 8.898 38.638 1.00 91.94 92 ASP A O 1
ATOM 634 N N . LEU A 1 93 ? -26.675 8.222 37.204 1.00 90.81 93 LEU A N 1
ATOM 635 C CA . LEU A 1 93 ? -25.534 8.356 38.111 1.00 90.81 93 LEU A CA 1
ATOM 636 C C . LEU A 1 93 ? -25.001 9.800 38.193 1.00 90.81 93 LEU A C 1
ATOM 638 O O . LEU A 1 93 ? -24.134 10.093 39.025 1.00 90.81 93 LEU A O 1
ATOM 642 N N . GLN A 1 94 ? -25.542 10.719 37.381 1.00 89.88 94 GLN A N 1
ATOM 643 C CA . GLN A 1 94 ? -25.289 12.167 37.418 1.00 89.88 94 GLN A CA 1
ATOM 644 C C . GLN A 1 94 ? -23.808 12.570 37.271 1.00 89.88 94 GLN A C 1
ATOM 646 O O . GLN A 1 94 ? -23.395 13.615 37.774 1.00 89.88 94 GLN A O 1
ATOM 651 N N . ASN A 1 95 ? -22.991 11.751 36.607 1.00 87.25 95 ASN A N 1
ATOM 652 C CA . ASN A 1 95 ? -21.538 11.894 36.448 1.00 87.25 95 ASN A CA 1
ATOM 653 C C . ASN A 1 95 ? -20.750 11.884 37.774 1.00 87.25 95 ASN A C 1
ATOM 655 O O . ASN A 1 95 ? -19.643 12.426 37.848 1.00 87.25 95 ASN A O 1
ATOM 659 N N . LYS A 1 96 ? -21.313 11.297 38.842 1.00 84.38 96 LYS A N 1
ATOM 660 C CA . LYS A 1 96 ? -20.759 11.341 40.213 1.00 84.38 96 LYS A CA 1
ATOM 661 C C . LYS A 1 96 ? -20.227 9.995 40.725 1.00 84.38 96 LYS A C 1
ATOM 663 O O . LYS A 1 96 ? -19.785 9.928 41.872 1.00 84.38 96 LYS A O 1
ATOM 668 N N . GLY A 1 97 ? -20.294 8.929 39.932 1.00 85.44 97 GLY A N 1
ATOM 669 C CA . GLY A 1 97 ? -19.834 7.602 40.338 1.00 85.44 97 GLY A CA 1
ATOM 670 C C . GLY A 1 97 ? -20.310 6.494 39.407 1.00 85.44 97 GLY A C 1
ATOM 671 O O . GLY A 1 97 ? -20.857 6.770 38.340 1.00 85.44 97 GLY A O 1
ATOM 672 N N . ARG A 1 98 ? -20.116 5.250 39.843 1.00 91.12 98 ARG A N 1
ATOM 673 C CA . ARG A 1 98 ? -20.527 4.034 39.129 1.00 91.12 98 ARG A CA 1
ATOM 674 C C . ARG A 1 98 ? -21.882 3.525 39.596 1.00 91.12 98 ARG A C 1
ATOM 676 O O . ARG A 1 98 ? -22.376 3.978 40.622 1.00 91.12 98 ARG A O 1
ATOM 683 N N . PHE A 1 99 ? -22.470 2.561 38.896 1.00 91.56 99 PHE A N 1
ATOM 684 C CA . PHE A 1 99 ? -23.680 1.901 39.380 1.00 91.56 99 PHE A CA 1
ATOM 685 C C . PHE A 1 99 ? -23.344 0.979 40.549 1.00 91.56 99 PHE A C 1
ATOM 687 O O . PHE A 1 99 ? -23.743 1.247 41.682 1.00 91.56 99 PHE A O 1
ATOM 694 N N . ILE A 1 100 ? -22.556 -0.068 40.289 1.00 90.88 100 ILE A N 1
ATOM 695 C CA . ILE A 1 100 ? -22.277 -1.105 41.282 1.00 90.88 100 ILE A CA 1
ATOM 696 C C . ILE A 1 100 ? -20.900 -1.745 41.101 1.00 90.88 100 ILE A C 1
ATOM 698 O O . ILE A 1 100 ? -20.401 -1.887 39.982 1.00 90.88 100 ILE A O 1
ATOM 702 N N . LYS A 1 101 ? -20.296 -2.144 42.219 1.00 90.81 101 LYS A N 1
ATOM 703 C CA . LYS A 1 101 ? -19.107 -2.992 42.303 1.00 90.81 101 LYS A CA 1
ATOM 704 C C . LYS A 1 101 ? -19.485 -4.335 42.929 1.00 90.81 101 LYS A C 1
ATOM 706 O O . LYS A 1 101 ? -20.085 -4.354 44.001 1.00 90.81 101 LYS A O 1
ATOM 711 N N . LEU A 1 102 ? -19.106 -5.429 42.276 1.00 90.56 102 LEU A N 1
ATOM 712 C CA . LEU A 1 102 ? -19.232 -6.798 42.770 1.00 90.56 102 LEU A CA 1
ATOM 713 C C . LEU A 1 102 ? -17.835 -7.323 43.118 1.00 90.56 102 LEU A C 1
ATOM 715 O O . LEU A 1 102 ? -16.941 -7.279 42.269 1.00 90.56 102 LEU A O 1
ATOM 719 N N . ASP A 1 103 ? -17.638 -7.789 44.350 1.00 87.31 103 ASP A N 1
ATOM 720 C CA . ASP A 1 103 ? -16.390 -8.433 44.775 1.00 87.31 103 ASP A CA 1
ATOM 721 C C . ASP A 1 103 ? -16.509 -9.969 44.867 1.00 87.31 103 ASP A C 1
ATOM 723 O O . ASP A 1 103 ? -17.565 -10.547 44.598 1.00 87.31 103 ASP A O 1
ATOM 727 N N . ALA A 1 104 ? -15.427 -10.649 45.260 1.00 81.06 104 ALA A N 1
ATOM 728 C CA . ALA A 1 104 ? -15.377 -12.111 45.364 1.00 81.06 104 ALA A CA 1
ATOM 729 C C . ALA A 1 104 ? -16.448 -12.732 46.271 1.00 81.06 104 ALA A C 1
ATOM 731 O O . ALA A 1 104 ? -16.808 -13.898 46.113 1.00 81.06 104 ALA A O 1
ATOM 732 N N . SER A 1 105 ? -16.970 -11.966 47.224 1.00 76.75 105 SER A N 1
ATOM 733 C CA . SER A 1 105 ? -17.990 -12.418 48.166 1.00 76.75 105 SER A CA 1
ATOM 734 C C . SER A 1 105 ? -19.423 -12.114 47.717 1.00 76.75 105 SER A C 1
ATOM 736 O O . SER A 1 105 ? -20.364 -12.506 48.405 1.00 76.75 105 SER A O 1
ATOM 738 N N . ALA A 1 106 ? -19.600 -11.483 46.549 1.00 74.50 106 ALA A N 1
ATOM 739 C CA . ALA A 1 106 ? -20.901 -11.143 45.976 1.00 74.50 106 ALA A CA 1
ATOM 740 C C . ALA A 1 106 ? -21.694 -12.352 45.446 1.00 74.50 106 ALA A C 1
ATOM 742 O O . ALA A 1 106 ? -22.871 -12.209 45.120 1.00 74.50 106 ALA A O 1
ATOM 743 N N . GLY A 1 107 ? -21.089 -13.543 45.324 1.00 74.19 107 GLY A N 1
ATOM 744 C CA . GLY A 1 107 ? -21.707 -14.715 44.681 1.00 74.19 107 GLY A CA 1
ATOM 745 C C . GLY A 1 107 ? -22.144 -14.460 43.224 1.00 74.19 107 GLY A C 1
ATOM 746 O O . GLY A 1 107 ? -21.818 -13.432 42.637 1.00 74.19 107 GLY A O 1
ATOM 747 N N . ALA A 1 108 ? -22.893 -15.389 42.619 1.00 81.62 108 ALA A N 1
ATOM 748 C CA . ALA A 1 108 ? -23.388 -15.259 41.242 1.00 81.62 108 ALA A CA 1
ATOM 749 C C . ALA A 1 108 ? -24.560 -14.264 41.149 1.00 81.62 108 ALA A C 1
ATOM 751 O O . ALA A 1 108 ? -25.726 -14.643 41.233 1.00 81.62 108 ALA A O 1
ATOM 752 N N . THR A 1 109 ? -24.248 -12.975 41.016 1.00 90.31 109 THR A N 1
ATOM 753 C CA . THR A 1 109 ? -25.252 -11.901 40.962 1.00 90.31 109 THR A CA 1
ATOM 754 C C . THR A 1 109 ? -25.787 -11.712 39.541 1.00 90.31 109 THR A C 1
ATOM 756 O O . THR A 1 109 ? -25.023 -11.690 38.577 1.00 90.31 109 THR A O 1
ATOM 759 N N . THR A 1 110 ? -27.104 -11.546 39.405 1.00 94.44 110 THR A N 1
ATOM 760 C CA . THR A 1 110 ? -27.773 -11.249 38.131 1.00 94.44 110 THR A CA 1
ATOM 761 C C . THR A 1 110 ? -28.233 -9.794 38.098 1.00 94.44 110 THR A C 1
ATOM 763 O O . THR A 1 110 ? -28.880 -9.342 39.037 1.00 94.44 110 THR A O 1
ATOM 766 N N . ILE A 1 111 ? -27.946 -9.060 37.021 1.00 95.31 111 ILE A N 1
ATOM 767 C CA . ILE A 1 111 ? -28.455 -7.700 36.786 1.00 95.31 111 ILE A CA 1
ATOM 768 C C . ILE A 1 111 ? -29.141 -7.668 35.423 1.00 95.31 111 ILE A C 1
ATOM 770 O O . ILE A 1 111 ? -28.528 -8.028 34.416 1.00 95.31 111 ILE A O 1
ATOM 774 N N . GLN A 1 112 ? -30.405 -7.241 35.371 1.00 96.62 112 GLN A N 1
ATOM 775 C CA . GLN A 1 112 ? -31.162 -7.265 34.120 1.00 96.62 112 GLN A CA 1
ATOM 776 C C . GLN A 1 112 ? -32.199 -6.154 33.943 1.00 96.62 112 GLN A C 1
ATOM 778 O O . GLN A 1 112 ? -32.797 -5.687 34.908 1.00 96.62 112 GLN A O 1
ATOM 783 N N . GLY A 1 113 ? -32.465 -5.780 32.689 1.00 96.06 113 GLY A N 1
ATOM 784 C CA . GLY A 1 113 ? -33.588 -4.905 32.330 1.00 96.06 113 GLY A CA 1
ATOM 785 C C . GLY A 1 113 ? -33.443 -3.458 32.804 1.00 96.06 113 GLY A C 1
ATOM 786 O O . GLY A 1 113 ? -34.433 -2.843 33.186 1.00 96.06 113 GLY A O 1
ATOM 787 N N . LEU A 1 114 ? -32.220 -2.921 32.827 1.00 95.69 114 LEU A N 1
ATOM 788 C CA . LEU A 1 114 ? -31.936 -1.568 33.315 1.00 95.69 114 LEU A CA 1
ATOM 789 C C . LEU A 1 114 ? -31.334 -0.691 32.220 1.00 95.69 114 LEU A C 1
ATOM 791 O O . LEU A 1 114 ? -30.473 -1.135 31.461 1.00 95.69 114 LEU A O 1
ATOM 795 N N . THR A 1 115 ? -31.725 0.584 32.216 1.00 96.81 115 THR A N 1
ATOM 796 C CA . THR A 1 115 ? -30.971 1.653 31.550 1.00 96.81 115 THR A CA 1
ATOM 797 C C . THR A 1 115 ? -30.126 2.390 32.587 1.00 96.81 115 THR A C 1
ATOM 799 O O . THR A 1 115 ? -30.668 2.863 33.580 1.00 96.81 115 THR A O 1
ATOM 802 N N . ILE A 1 116 ? -28.816 2.503 32.387 1.00 96.19 116 ILE A N 1
ATOM 803 C CA . ILE A 1 116 ? -27.879 3.183 33.289 1.00 96.19 116 ILE A CA 1
ATOM 804 C C . ILE A 1 116 ? -27.242 4.349 32.531 1.00 96.19 116 ILE A C 1
ATOM 806 O O . ILE A 1 116 ? -26.666 4.158 31.460 1.00 96.19 116 ILE A O 1
ATOM 810 N N . LEU A 1 117 ? -27.338 5.557 33.085 1.00 95.06 117 LEU A N 1
ATOM 811 C CA . LEU A 1 117 ? -26.908 6.794 32.432 1.00 95.06 117 LEU A CA 1
ATOM 812 C C . LEU A 1 117 ? -25.843 7.537 33.244 1.00 95.06 117 LEU A C 1
ATOM 814 O O . LEU A 1 117 ? -25.877 7.532 34.476 1.00 95.06 117 LEU A O 1
ATOM 818 N N . ASN A 1 118 ? -24.970 8.258 32.536 1.00 92.62 118 ASN A N 1
ATOM 819 C CA . ASN A 1 118 ? -24.087 9.298 33.081 1.00 92.62 118 ASN A CA 1
ATOM 820 C C . ASN A 1 118 ? -23.158 8.791 34.198 1.00 92.62 118 ASN A C 1
ATOM 822 O O . ASN A 1 118 ? -23.118 9.351 35.296 1.00 92.62 118 ASN A O 1
ATOM 826 N N . GLY A 1 119 ? -22.447 7.694 33.947 1.00 90.94 119 GLY A N 1
ATOM 827 C CA . GLY A 1 119 ? -21.509 7.099 34.897 1.00 90.94 119 GLY A CA 1
ATOM 828 C C . GLY A 1 119 ? -20.160 7.810 34.904 1.00 90.94 119 GLY A C 1
ATOM 829 O O . GLY A 1 119 ? -19.719 8.339 33.884 1.00 90.94 119 GLY A O 1
ATOM 830 N N . ASN A 1 120 ? -19.476 7.800 36.050 1.00 88.19 120 ASN A N 1
ATOM 831 C CA . ASN A 1 120 ? -18.105 8.291 36.165 1.00 88.19 120 ASN A CA 1
ATOM 832 C C . ASN A 1 120 ? -17.244 7.367 37.034 1.00 88.19 120 ASN A C 1
ATOM 834 O O . ASN A 1 120 ? -17.710 6.802 38.024 1.00 88.19 120 ASN A O 1
ATOM 838 N N . CYS A 1 121 ? -15.975 7.219 36.673 1.00 82.56 121 CYS A N 1
ATOM 839 C CA . CYS A 1 121 ? -15.016 6.444 37.444 1.00 82.56 121 CYS A CA 1
ATOM 840 C C . CYS A 1 121 ? -14.840 6.974 38.875 1.00 82.56 121 CYS A C 1
ATOM 842 O O . CYS A 1 121 ? -14.902 8.176 39.144 1.00 82.56 121 CYS A O 1
ATOM 844 N N . VAL A 1 122 ? -14.584 6.059 39.809 1.00 74.38 122 VAL A N 1
ATOM 845 C CA . VAL A 1 122 ? -14.359 6.392 41.222 1.00 74.38 122 VAL A CA 1
ATOM 846 C C . VAL A 1 122 ? -12.874 6.275 41.535 1.00 74.38 122 VAL A C 1
ATOM 848 O O . VAL A 1 122 ? -12.219 5.331 41.089 1.00 74.38 122 VAL A O 1
ATOM 851 N N . ASN A 1 123 ? -12.349 7.219 42.317 1.00 71.19 123 ASN A N 1
ATOM 852 C CA . ASN A 1 123 ? -10.972 7.176 42.795 1.00 71.19 123 ASN A CA 1
ATOM 853 C C . ASN A 1 123 ? -10.801 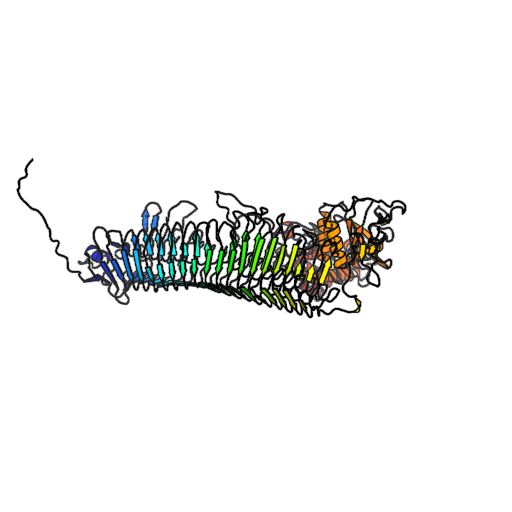6.087 43.870 1.00 71.19 123 ASN A C 1
ATOM 855 O O . ASN A 1 123 ? -11.497 6.117 44.883 1.00 71.19 123 ASN A O 1
ATOM 859 N N . LEU A 1 124 ? -9.885 5.144 43.644 1.00 64.69 124 LEU A N 1
ATOM 860 C CA . LEU A 1 124 ? -9.587 4.018 44.535 1.00 64.69 124 LEU A CA 1
ATOM 861 C C . LEU A 1 124 ? -8.249 4.174 45.292 1.00 64.69 124 LEU A C 1
ATOM 863 O O . LEU A 1 124 ? -7.850 3.243 45.986 1.00 64.69 124 LEU A O 1
ATOM 867 N N . GLY A 1 125 ? -7.533 5.303 45.175 1.00 62.25 125 GLY A N 1
ATOM 868 C CA . GLY A 1 125 ? -6.244 5.512 45.859 1.00 62.25 125 GLY A CA 1
ATOM 869 C C . GLY A 1 125 ? -5.307 6.486 45.135 1.00 62.25 125 GLY A C 1
ATOM 870 O O . GLY A 1 125 ? -5.770 7.404 44.465 1.00 62.25 125 GLY A O 1
ATOM 871 N N . THR A 1 126 ? -3.983 6.314 45.255 1.00 51.09 126 THR A N 1
ATOM 872 C CA . THR A 1 126 ? -2.987 7.114 44.512 1.00 51.09 126 THR A CA 1
ATOM 873 C C . THR A 1 126 ? -3.178 6.912 43.005 1.00 51.09 126 THR A C 1
ATOM 875 O O . THR A 1 126 ? -2.715 5.923 42.449 1.00 51.09 126 THR A O 1
ATOM 878 N N . ASN A 1 127 ? -3.908 7.827 42.363 1.00 53.94 127 ASN A N 1
ATOM 879 C CA . ASN A 1 127 ? -4.153 7.898 40.917 1.00 53.94 127 ASN A CA 1
ATOM 880 C C . ASN A 1 127 ? -4.845 6.691 40.255 1.00 53.94 127 ASN A C 1
ATOM 882 O O . ASN A 1 127 ? -4.888 6.631 39.036 1.00 53.94 127 ASN A O 1
ATOM 886 N N . ASN A 1 128 ? -5.458 5.775 41.009 1.00 63.56 128 ASN A N 1
ATOM 887 C CA . ASN A 1 128 ? -6.101 4.589 40.434 1.00 63.56 128 ASN A CA 1
ATOM 888 C C . ASN A 1 128 ? -7.615 4.816 40.266 1.00 63.56 128 ASN A C 1
ATOM 890 O O . ASN A 1 128 ? -8.361 4.785 41.251 1.00 63.56 128 ASN A O 1
ATOM 894 N N . ARG A 1 129 ? -8.088 5.079 39.041 1.00 67.88 129 ARG A N 1
ATOM 895 C CA . ARG A 1 129 ? -9.522 5.259 38.735 1.00 67.88 129 ARG A CA 1
ATOM 896 C C . ARG A 1 129 ? -10.018 4.142 37.824 1.00 67.88 129 ARG A C 1
ATOM 898 O O . ARG A 1 129 ? -9.461 3.916 36.754 1.00 67.88 129 ARG A O 1
ATOM 905 N N . LYS A 1 130 ? -11.090 3.459 38.235 1.00 79.56 130 LYS A N 1
ATOM 906 C CA . LYS A 1 130 ? -11.624 2.294 37.511 1.00 79.56 130 LYS A CA 1
ATOM 907 C C . LYS A 1 130 ? -13.151 2.266 37.504 1.00 79.56 130 LYS A C 1
ATOM 909 O O . LYS A 1 130 ? -13.763 2.563 38.534 1.00 79.56 130 LYS A O 1
ATOM 914 N N . GLY A 1 131 ? -13.725 1.851 36.371 1.00 81.00 131 GLY A N 1
ATOM 915 C CA . GLY A 1 131 ? -15.123 1.433 36.203 1.00 81.00 131 GLY A CA 1
ATOM 916 C C . GLY A 1 131 ? -16.165 2.524 36.463 1.00 81.00 131 GLY A C 1
ATOM 917 O O . GLY A 1 131 ? -16.457 2.836 37.619 1.00 81.00 131 GLY A O 1
ATOM 918 N N . ALA A 1 132 ? -16.760 3.059 35.394 1.00 85.81 132 ALA A N 1
ATOM 919 C CA . ALA A 1 132 ? -17.804 4.087 35.448 1.00 85.81 132 ALA A CA 1
ATOM 920 C C . ALA A 1 132 ? -19.241 3.530 35.431 1.00 85.81 132 ALA A C 1
ATOM 922 O O . ALA A 1 132 ? -20.157 4.220 35.865 1.00 85.81 132 ALA A O 1
ATOM 923 N N . GLY A 1 133 ? -19.447 2.292 34.973 1.00 91.88 133 GLY A N 1
ATOM 924 C CA . GLY A 1 133 ? -20.733 1.591 35.012 1.00 91.88 133 GLY A CA 1
ATOM 925 C C . GLY A 1 133 ? -20.751 0.478 36.059 1.00 91.88 133 GLY A C 1
ATOM 926 O O . GLY A 1 133 ? -21.079 0.711 37.225 1.00 91.88 133 GLY A O 1
ATOM 927 N N . ILE A 1 134 ? -20.403 -0.738 35.642 1.00 93.69 134 ILE A N 1
ATOM 928 C CA . ILE A 1 134 ? -20.394 -1.946 36.478 1.00 93.69 134 ILE A CA 1
ATOM 929 C C . ILE A 1 134 ? -18.955 -2.447 36.634 1.00 93.69 134 ILE A C 1
ATOM 931 O O . ILE A 1 134 ? -18.227 -2.610 35.654 1.00 93.69 134 ILE A O 1
ATOM 935 N N . MET A 1 135 ? -18.542 -2.697 37.876 1.00 92.19 135 MET A N 1
ATOM 936 C CA . MET A 1 135 ? -17.202 -3.178 38.213 1.00 92.19 135 MET A CA 1
ATOM 937 C C . MET A 1 135 ? -17.275 -4.590 38.804 1.00 92.19 135 MET A C 1
ATOM 939 O O . MET A 1 135 ? -17.974 -4.803 39.789 1.00 92.19 135 MET A O 1
ATOM 943 N N . LEU A 1 136 ? -16.534 -5.534 38.230 1.00 91.50 136 LEU A N 1
ATOM 944 C CA . LEU A 1 136 ? -16.425 -6.925 38.666 1.00 91.50 136 LEU A CA 1
ATOM 945 C C . LEU A 1 136 ? -14.990 -7.191 39.124 1.00 91.50 136 LEU A C 1
ATOM 947 O O . LEU A 1 136 ? -14.053 -6.997 38.349 1.00 91.50 136 LEU A O 1
ATOM 951 N N . VAL A 1 137 ? -14.811 -7.623 40.372 1.00 89.88 137 VAL A N 1
ATOM 952 C CA . VAL A 1 137 ? -13.492 -7.926 40.948 1.00 89.88 137 VAL A CA 1
ATOM 953 C C . VAL A 1 137 ? -13.528 -9.302 41.597 1.00 89.88 137 VAL A C 1
ATOM 955 O O . VAL A 1 137 ? -14.191 -9.495 42.613 1.00 89.88 137 VAL A O 1
ATOM 958 N N . SER A 1 138 ? -12.813 -10.259 41.011 1.00 89.56 138 SER A N 1
ATOM 959 C CA . SER A 1 138 ? -12.774 -11.660 41.440 1.00 89.56 138 SER A CA 1
ATOM 960 C C . SER A 1 138 ? -14.164 -12.290 41.598 1.00 89.56 138 SER A C 1
ATOM 962 O O . SER A 1 138 ? -14.384 -13.087 42.504 1.00 89.56 138 SER A O 1
ATOM 964 N N . SER A 1 139 ? -15.118 -11.904 40.744 1.00 89.31 139 SER A N 1
ATOM 965 C CA . SER A 1 139 ? -16.550 -12.185 40.920 1.00 89.31 139 SER A CA 1
ATOM 966 C C . SER A 1 139 ? -17.176 -12.883 39.708 1.00 89.31 139 SER A C 1
ATOM 968 O O . SER A 1 139 ? -16.597 -12.929 38.619 1.00 89.31 139 SER A O 1
ATOM 970 N N . THR A 1 140 ? -18.386 -13.418 39.899 1.00 89.25 140 THR A N 1
ATOM 971 C CA . THR A 1 140 ? -19.202 -14.007 38.828 1.00 89.25 140 THR A CA 1
ATOM 972 C C . THR A 1 140 ? -20.509 -13.247 38.657 1.00 89.25 140 THR A C 1
ATOM 974 O O . THR A 1 140 ? -21.202 -13.016 39.648 1.00 89.25 140 THR A O 1
ATOM 977 N N . ALA A 1 141 ? -20.880 -12.901 37.424 1.00 92.31 141 ALA A N 1
ATOM 978 C CA . ALA A 1 141 ? -22.104 -12.141 37.168 1.00 92.31 141 ALA A CA 1
ATOM 979 C C . ALA A 1 141 ? -22.833 -12.560 35.885 1.00 92.31 141 ALA A C 1
ATOM 981 O O . ALA A 1 141 ? -22.205 -12.943 34.898 1.00 92.31 141 ALA A O 1
ATOM 982 N N . ILE A 1 142 ? -24.161 -12.430 35.893 1.00 95.19 142 ILE A N 1
ATOM 983 C CA . ILE A 1 142 ? -25.018 -12.534 34.705 1.00 95.19 142 ILE A CA 1
ATOM 984 C C . ILE A 1 142 ? -25.632 -11.157 34.453 1.00 95.19 142 ILE A C 1
ATOM 986 O O . ILE A 1 142 ? -26.371 -10.637 35.284 1.00 95.19 142 ILE A O 1
ATOM 990 N N . LEU A 1 143 ? -25.325 -10.550 33.313 1.00 96.25 143 LEU A N 1
ATOM 991 C CA . LEU A 1 143 ? -25.741 -9.202 32.942 1.00 96.25 143 LEU A CA 1
ATOM 992 C C . LEU A 1 143 ? -26.527 -9.288 31.631 1.00 96.25 143 LEU A C 1
ATOM 994 O O . LEU A 1 143 ? -25.973 -9.672 30.601 1.00 96.25 143 LEU A O 1
ATOM 998 N N . LYS A 1 144 ? -27.827 -8.976 31.655 1.00 96.56 144 LYS A N 1
ATOM 999 C CA . LYS A 1 144 ? -28.703 -9.201 30.495 1.00 96.56 144 LYS A CA 1
ATOM 1000 C C . LYS A 1 144 ? -29.669 -8.054 30.231 1.00 96.56 144 LYS A C 1
ATOM 1002 O O . LYS A 1 144 ? -30.283 -7.544 31.161 1.00 96.56 144 LYS A O 1
ATOM 1007 N N . ASN A 1 145 ? -29.895 -7.715 28.962 1.00 97.12 145 ASN A N 1
ATOM 1008 C CA . ASN A 1 145 ? -30.848 -6.672 28.558 1.00 97.12 145 ASN A CA 1
ATOM 1009 C C . ASN A 1 145 ? -30.540 -5.334 29.258 1.00 97.12 145 ASN A C 1
ATOM 1011 O O . ASN A 1 145 ? -31.396 -4.782 29.954 1.00 97.12 145 ASN A O 1
ATOM 1015 N N . LEU A 1 146 ? -29.294 -4.867 29.153 1.00 97.62 146 LEU A N 1
ATOM 1016 C CA . LEU A 1 146 ? -28.861 -3.615 29.772 1.00 97.62 146 LEU A CA 1
ATOM 1017 C C . LEU A 1 146 ? -28.539 -2.575 28.705 1.00 97.62 146 LEU A C 1
ATOM 1019 O O . LEU A 1 146 ? -27.862 -2.880 27.723 1.00 97.62 146 LEU A O 1
ATOM 1023 N N . THR A 1 147 ? -28.953 -1.338 28.964 1.00 97.81 147 THR A N 1
ATOM 1024 C CA . THR A 1 147 ? -28.534 -0.169 28.190 1.00 97.81 147 THR A CA 1
ATOM 1025 C C . THR A 1 147 ? -27.623 0.689 29.055 1.00 97.81 147 THR A C 1
ATOM 1027 O O . THR A 1 147 ? -28.024 1.098 30.141 1.00 97.81 147 THR A O 1
ATOM 1030 N N . LEU A 1 148 ? -26.396 0.953 28.613 1.00 97.19 148 LEU A N 1
ATOM 1031 C CA . LEU A 1 148 ? -25.451 1.828 29.309 1.00 97.19 148 LEU A CA 1
ATOM 1032 C C . LEU A 1 148 ? -25.057 2.969 28.372 1.00 97.19 148 LEU A C 1
ATOM 1034 O O . LEU A 1 148 ? -24.508 2.715 27.305 1.00 97.19 148 LEU A O 1
ATOM 1038 N N . THR A 1 149 ? -25.296 4.215 28.778 1.00 96.12 149 THR A N 1
ATOM 1039 C CA . THR A 1 149 ? -25.011 5.393 27.942 1.00 96.12 149 THR A CA 1
ATOM 1040 C C . THR A 1 149 ? -24.275 6.469 28.731 1.00 96.12 149 THR A C 1
ATOM 1042 O O . THR A 1 149 ? -24.606 6.712 29.894 1.00 96.12 149 THR A O 1
ATOM 1045 N N . ASN A 1 150 ? -23.314 7.153 28.100 1.00 92.62 150 ASN A N 1
ATOM 1046 C CA . ASN A 1 150 ? -22.522 8.233 28.704 1.00 92.62 150 ASN A CA 1
ATOM 1047 C C . ASN A 1 150 ? -21.694 7.752 29.909 1.00 92.62 150 ASN A C 1
ATOM 1049 O O . ASN A 1 150 ? -21.875 8.219 31.035 1.00 92.62 150 ASN A O 1
ATOM 1053 N N . MET A 1 151 ? -20.817 6.770 29.690 1.00 92.19 151 MET A N 1
ATOM 1054 C CA . MET A 1 151 ? -19.936 6.222 30.731 1.00 92.19 151 MET A CA 1
ATOM 1055 C C . MET A 1 151 ? -18.528 6.813 30.594 1.00 92.19 151 MET A C 1
ATOM 1057 O O . MET A 1 151 ? -17.825 6.520 29.627 1.00 92.19 151 MET A O 1
ATOM 1061 N N . PHE A 1 152 ? -18.102 7.618 31.572 1.00 87.06 152 PHE A N 1
ATOM 1062 C CA . PHE A 1 152 ? -16.855 8.387 31.504 1.00 87.06 152 PHE A CA 1
ATOM 1063 C C . PHE A 1 152 ? -15.795 7.902 32.507 1.00 87.06 152 PHE A C 1
ATOM 1065 O O . PHE A 1 152 ? -16.016 7.879 33.715 1.00 87.06 152 PHE A O 1
ATOM 1072 N N . CYS A 1 153 ? -14.599 7.551 32.034 1.00 81.62 153 CYS A N 1
ATOM 1073 C CA . CYS A 1 153 ? -13.464 7.156 32.875 1.00 81.62 153 CYS A CA 1
ATOM 1074 C C . CYS A 1 153 ? -12.134 7.704 32.334 1.00 81.62 153 CYS A C 1
ATOM 1076 O O . CYS A 1 153 ? -11.308 6.961 31.798 1.00 81.62 153 CYS A O 1
ATOM 1078 N N . PHE A 1 154 ? -11.912 9.013 32.471 1.00 71.81 154 PHE A N 1
ATOM 1079 C CA . PHE A 1 154 ? -10.689 9.675 32.001 1.00 71.81 154 PHE A CA 1
ATOM 1080 C C . PHE A 1 154 ? -10.146 10.717 32.997 1.00 71.81 154 PHE A C 1
ATOM 1082 O O . PHE A 1 154 ? -10.822 11.126 33.948 1.00 71.81 154 PHE A O 1
ATOM 1089 N N . SER A 1 155 ? -8.893 11.131 32.788 1.00 62.22 155 SER A N 1
ATOM 1090 C CA . SER A 1 155 ? -8.202 12.188 33.539 1.00 62.22 155 SER A CA 1
ATOM 1091 C C . SER A 1 155 ? -7.495 13.128 32.563 1.00 62.22 155 SER A C 1
ATOM 1093 O O . SER A 1 155 ? -6.808 12.653 31.666 1.00 62.22 155 SER A O 1
ATOM 1095 N N . ALA A 1 156 ? -7.616 14.443 32.765 1.00 51.28 156 ALA A N 1
ATOM 1096 C CA . ALA A 1 156 ? -6.962 15.462 31.934 1.00 51.28 156 ALA A CA 1
ATOM 1097 C C . ALA A 1 156 ? -5.431 15.554 32.143 1.00 51.28 156 ALA A C 1
ATOM 1099 O O . ALA A 1 156 ? -4.753 16.277 31.418 1.00 51.28 156 ALA A O 1
ATOM 1100 N N . SER A 1 157 ? -4.881 14.841 33.133 1.00 47.81 157 SER A N 1
ATOM 1101 C CA . SER A 1 157 ? -3.488 14.973 33.572 1.00 47.81 157 SER A CA 1
ATOM 1102 C C . SER A 1 157 ? -2.732 13.651 33.431 1.00 47.81 157 SER A C 1
ATOM 1104 O O . SER A 1 157 ? -2.674 12.897 34.398 1.00 47.81 157 SER A O 1
ATOM 1106 N N . LEU A 1 158 ? -2.143 13.351 32.268 1.00 46.44 158 LEU A N 1
ATOM 1107 C CA . LEU A 1 158 ? -1.145 12.276 32.152 1.00 46.44 158 LEU A CA 1
ATOM 1108 C C . LEU A 1 158 ? -0.058 12.592 31.111 1.00 46.44 158 LEU A C 1
ATOM 1110 O O . LEU A 1 158 ? -0.308 12.659 29.908 1.00 46.44 158 LEU A O 1
ATOM 1114 N N . ILE A 1 159 ? 1.160 12.744 31.637 1.00 36.88 159 ILE A N 1
ATOM 1115 C CA . ILE A 1 159 ? 2.459 12.741 30.956 1.00 36.88 159 ILE A CA 1
ATOM 1116 C C . ILE A 1 159 ? 3.074 11.347 31.198 1.00 36.88 159 ILE A C 1
ATOM 1118 O O . ILE A 1 159 ? 2.914 10.792 32.279 1.00 36.88 159 ILE A O 1
ATOM 1122 N N . TYR A 1 160 ? 3.727 10.795 30.173 1.00 35.62 160 TYR A N 1
ATOM 1123 C CA . TYR A 1 160 ? 4.391 9.485 30.061 1.00 35.62 160 TYR A CA 1
ATOM 1124 C C . TYR A 1 160 ? 4.843 8.746 31.341 1.00 35.62 160 TYR A C 1
ATOM 1126 O O . TYR A 1 160 ? 5.621 9.270 32.131 1.00 35.62 160 TYR A O 1
ATOM 1134 N N . GLY A 1 161 ? 4.540 7.438 31.364 1.00 36.25 161 GLY A N 1
ATOM 1135 C CA . GLY A 1 161 ? 5.371 6.396 31.979 1.00 36.25 161 GLY A CA 1
ATOM 1136 C C . GLY A 1 161 ? 4.906 5.890 33.345 1.00 36.25 161 GLY A C 1
ATOM 1137 O O . GLY A 1 161 ? 5.034 6.603 34.324 1.00 36.25 161 GLY A O 1
ATOM 1138 N N . HIS A 1 162 ? 4.411 4.647 33.396 1.00 30.38 162 HIS A N 1
ATOM 1139 C CA . HIS A 1 162 ? 4.761 3.568 34.343 1.00 30.38 162 HIS A CA 1
ATOM 1140 C C . HIS A 1 162 ? 3.739 2.414 34.234 1.00 30.38 162 HIS A C 1
ATOM 1142 O O . HIS A 1 162 ? 2.593 2.609 33.842 1.00 30.38 162 HIS A O 1
ATOM 1148 N N . GLY A 1 163 ? 4.190 1.179 34.481 1.00 39.31 163 GLY A N 1
ATOM 1149 C CA . GLY A 1 163 ? 3.398 -0.041 34.312 1.00 39.31 163 GLY A CA 1
ATOM 1150 C C . GLY A 1 163 ? 2.273 -0.173 35.341 1.00 39.31 163 GLY A C 1
ATOM 1151 O O . GLY A 1 163 ? 2.536 -0.313 36.531 1.00 39.31 163 GLY A O 1
ATOM 1152 N N . GLY A 1 164 ? 1.031 -0.170 34.852 1.00 48.44 164 GLY A N 1
ATOM 1153 C CA . GLY A 1 164 ? -0.209 -0.367 35.606 1.00 48.44 164 GLY A CA 1
ATOM 1154 C C . GLY A 1 164 ? -1.401 0.238 34.851 1.00 48.44 164 GLY A C 1
ATOM 1155 O O . GLY A 1 164 ? -1.274 1.298 34.248 1.00 48.44 164 GLY A O 1
ATOM 1156 N N . CYS A 1 165 ? -2.565 -0.425 34.845 1.00 52.94 165 CYS A N 1
ATOM 1157 C CA . CYS A 1 165 ? -3.803 0.107 34.246 1.00 52.94 165 CYS A CA 1
ATOM 1158 C C . CYS A 1 165 ? -4.405 1.170 35.192 1.00 52.94 165 CYS A C 1
ATOM 1160 O O . CYS A 1 165 ? -5.393 0.904 35.876 1.00 52.94 165 CYS A O 1
ATOM 1162 N N . GLU A 1 166 ? -3.760 2.336 35.320 1.00 56.16 166 GLU A N 1
ATOM 1163 C CA . GLU A 1 166 ? -4.123 3.371 36.309 1.00 56.16 166 GLU A CA 1
ATOM 1164 C C . GLU A 1 166 ? -5.480 4.048 36.010 1.00 56.16 166 GLU A C 1
ATOM 1166 O O . GLU A 1 166 ? -6.115 4.594 36.914 1.00 56.16 166 GLU A O 1
ATOM 1171 N N . PHE A 1 167 ? -5.973 3.960 34.764 1.00 60.19 167 PHE A N 1
ATOM 1172 C CA . PHE A 1 167 ? -7.218 4.599 34.311 1.00 60.19 167 PHE A CA 1
ATOM 1173 C C . PHE A 1 167 ? -7.956 3.741 33.268 1.00 60.19 167 PHE A C 1
ATOM 1175 O O . PHE A 1 167 ? -7.837 3.976 32.066 1.00 60.19 167 PHE A O 1
ATOM 1182 N N . CYS A 1 168 ? -8.703 2.723 33.702 1.00 66.31 168 CYS A N 1
ATOM 1183 C CA . CYS A 1 168 ? -9.285 1.732 32.788 1.00 66.31 168 CYS A CA 1
ATOM 1184 C C . CYS A 1 168 ? -10.782 1.489 33.030 1.00 66.31 168 CYS A C 1
ATOM 1186 O O . CYS A 1 168 ? -11.233 1.383 34.173 1.00 66.31 168 CYS A O 1
ATOM 1188 N N . GLY A 1 169 ? -11.533 1.331 31.937 1.00 67.38 169 GLY A N 1
ATOM 1189 C CA . GLY A 1 169 ? -12.929 0.890 31.933 1.00 67.38 169 GLY A CA 1
ATOM 1190 C C . GLY A 1 169 ? -13.964 2.011 32.020 1.00 67.38 169 GLY A C 1
ATOM 1191 O O . GLY A 1 169 ? -14.031 2.718 33.023 1.00 67.38 169 GLY A O 1
ATOM 1192 N N . GLY A 1 170 ? -14.839 2.107 31.014 1.00 75.94 170 GLY A N 1
ATOM 1193 C CA . GLY A 1 170 ? -16.043 2.948 31.047 1.00 75.94 170 GLY A CA 1
ATOM 1194 C C . GLY A 1 170 ? -17.270 2.167 31.528 1.00 75.94 170 GLY A C 1
ATOM 1195 O O . GLY A 1 170 ? -17.606 2.217 32.710 1.00 75.94 170 GLY A O 1
ATOM 1196 N N . ALA A 1 171 ? -17.939 1.427 30.647 1.00 91.50 171 ALA A N 1
ATOM 1197 C CA . ALA A 1 171 ? -19.192 0.745 30.978 1.00 91.50 171 ALA A CA 1
ATOM 1198 C C . ALA A 1 171 ? -18.996 -0.509 31.850 1.00 91.50 171 ALA A C 1
ATOM 1200 O O . ALA A 1 171 ? -19.695 -0.668 32.853 1.00 91.50 171 ALA A O 1
ATOM 1201 N N . PHE A 1 172 ? -18.013 -1.352 31.527 1.00 93.00 172 PHE A N 1
ATOM 1202 C CA . PHE A 1 172 ? -17.693 -2.564 32.283 1.00 93.00 172 PHE A CA 1
ATOM 1203 C C . PHE A 1 172 ? -16.201 -2.653 32.591 1.00 93.00 172 PHE A C 1
ATOM 1205 O O . PHE A 1 172 ? -15.356 -2.534 31.704 1.00 93.00 172 PHE A O 1
ATOM 1212 N N . TYR A 1 173 ? -15.876 -2.919 33.852 1.00 92.00 173 TYR A N 1
ATOM 1213 C CA . TYR A 1 173 ? -14.519 -3.235 34.288 1.00 92.00 173 TYR A CA 1
ATOM 1214 C C . TYR A 1 173 ? -14.501 -4.624 34.925 1.00 92.00 173 TYR A C 1
ATOM 1216 O O . TYR A 1 173 ? -15.262 -4.864 35.859 1.00 92.00 173 TYR A O 1
ATOM 1224 N N . MET A 1 174 ? -13.651 -5.524 34.433 1.00 91.12 174 MET A N 1
ATOM 1225 C CA . MET A 1 174 ? -13.538 -6.907 34.900 1.00 91.12 174 MET A CA 1
ATOM 1226 C C . MET A 1 174 ? -12.100 -7.225 35.300 1.00 91.12 174 MET A C 1
ATOM 1228 O O . MET A 1 174 ? -11.190 -7.168 34.475 1.00 91.12 174 MET A O 1
ATOM 1232 N N . GLU A 1 175 ? -11.910 -7.599 36.558 1.00 89.94 175 GLU A N 1
ATOM 1233 C CA . GLU A 1 175 ? -10.626 -7.997 37.129 1.00 89.94 175 GLU A CA 1
ATOM 1234 C C . GLU A 1 175 ? -10.777 -9.403 37.709 1.00 89.94 175 GLU A C 1
ATOM 1236 O O . GLU A 1 175 ? -11.641 -9.613 38.561 1.00 89.94 175 GLU A O 1
ATOM 1241 N N . HIS A 1 176 ? -10.009 -10.378 37.212 1.00 90.31 176 HIS A N 1
ATOM 1242 C CA . HIS A 1 176 ? -10.063 -11.784 37.650 1.00 90.31 176 HIS A CA 1
ATOM 1243 C C . HIS A 1 176 ? -11.475 -12.387 37.745 1.00 90.31 176 HIS A C 1
ATOM 1245 O O . HIS A 1 176 ? -11.766 -13.191 38.627 1.00 90.31 176 HIS A O 1
ATOM 1251 N N . SER A 1 177 ? -12.379 -11.965 36.860 1.00 90.94 177 SER A N 1
ATOM 1252 C CA . SER A 1 177 ? -13.810 -12.273 36.944 1.00 90.94 177 SER A CA 1
ATOM 1253 C C . SER A 1 177 ? -14.277 -13.145 35.776 1.00 90.94 177 SER A C 1
ATOM 1255 O O . SER A 1 177 ? -13.603 -13.233 34.754 1.00 90.94 177 SER A O 1
ATOM 1257 N N . SER A 1 178 ? -15.454 -13.757 35.921 1.00 91.69 178 SER A N 1
ATOM 1258 C CA . SER A 1 178 ? -16.139 -14.514 34.862 1.00 91.69 178 SER A CA 1
ATOM 1259 C C . SER A 1 178 ? -17.575 -14.015 34.746 1.00 91.69 178 SER A C 1
ATOM 1261 O O . SER A 1 178 ? -18.350 -14.141 35.693 1.00 91.69 178 SER A O 1
ATOM 1263 N N . ALA A 1 179 ? -17.964 -13.472 33.596 1.00 92.31 179 ALA A N 1
ATOM 1264 C CA . ALA A 1 179 ? -19.286 -12.874 33.431 1.00 92.31 179 ALA A CA 1
ATOM 1265 C C . ALA A 1 179 ? -19.982 -13.290 32.130 1.00 92.31 179 ALA A C 1
ATOM 1267 O O . ALA A 1 179 ? -19.342 -13.417 31.090 1.00 92.31 179 ALA A O 1
ATOM 1268 N N . GLN A 1 180 ? -21.302 -13.477 32.192 1.00 96.00 180 GLN A N 1
ATOM 1269 C CA . GLN A 1 180 ? -22.158 -13.683 31.022 1.00 96.00 180 GLN A CA 1
ATOM 1270 C C . GLN A 1 180 ? -22.907 -12.391 30.716 1.00 96.00 180 GLN A C 1
ATOM 1272 O O . GLN A 1 180 ? -23.763 -11.969 31.491 1.00 96.00 180 GLN A O 1
ATOM 1277 N N . LEU A 1 181 ? -22.562 -11.752 29.606 1.00 96.62 181 LEU A N 1
ATOM 1278 C CA . LEU A 1 181 ? -23.105 -10.483 29.142 1.00 96.62 181 LEU A CA 1
ATOM 1279 C C . LEU A 1 181 ? -23.911 -10.749 27.867 1.00 96.62 181 LEU A C 1
ATOM 1281 O O . LEU A 1 181 ? -23.352 -11.222 26.884 1.00 96.62 181 LEU A O 1
ATOM 1285 N N . SER A 1 182 ? -25.211 -10.458 27.862 1.00 97.75 182 SER A N 1
ATOM 1286 C CA . SER A 1 182 ? -26.064 -10.690 26.683 1.00 97.75 182 SER A CA 1
ATOM 1287 C C . SER A 1 182 ? -27.062 -9.561 26.446 1.00 97.75 182 SER A C 1
ATOM 1289 O O . SER A 1 182 ? -27.566 -8.958 27.398 1.00 97.75 182 SER A O 1
ATOM 1291 N N . ASN A 1 183 ? -27.387 -9.294 25.178 1.00 97.56 183 ASN A N 1
ATOM 1292 C CA . ASN A 1 183 ? -28.349 -8.259 24.780 1.00 97.56 183 ASN A CA 1
ATOM 1293 C C . ASN A 1 183 ? -28.009 -6.880 25.365 1.00 97.56 183 ASN A C 1
ATOM 1295 O O . ASN A 1 183 ? -28.852 -6.236 25.999 1.00 97.56 183 ASN A O 1
ATOM 1299 N N . LEU A 1 184 ? -26.754 -6.455 25.227 1.00 98.00 184 LEU A N 1
ATOM 1300 C CA . LEU A 1 184 ? -26.307 -5.157 25.719 1.00 98.00 184 LEU A CA 1
ATOM 1301 C C . LEU A 1 184 ? -26.377 -4.101 24.618 1.00 98.00 184 LEU A C 1
ATOM 1303 O O . LEU A 1 184 ? -25.977 -4.351 23.481 1.00 98.00 184 LEU A O 1
ATOM 1307 N N . LEU A 1 185 ? -26.809 -2.897 24.985 1.00 97.69 185 LEU A N 1
ATOM 1308 C CA . LEU A 1 185 ? -26.630 -1.690 24.185 1.00 97.69 185 LEU A CA 1
ATOM 1309 C C . LEU A 1 185 ? -25.754 -0.717 24.971 1.00 97.69 185 LEU A C 1
ATOM 1311 O O . LEU A 1 185 ? -26.185 -0.156 25.976 1.00 97.69 185 LEU A O 1
ATOM 1315 N N . VAL A 1 186 ? -24.517 -0.523 24.532 1.00 97.12 186 VAL A N 1
ATOM 1316 C CA . VAL A 1 186 ? -23.563 0.349 25.219 1.00 97.12 186 VAL A CA 1
ATOM 1317 C C . VAL A 1 186 ? -23.157 1.470 24.282 1.00 97.12 186 VAL A C 1
ATOM 1319 O O . VAL A 1 186 ? -22.503 1.218 23.269 1.00 97.12 186 VAL A O 1
ATOM 1322 N N . THR A 1 187 ? -23.506 2.705 24.619 1.00 95.88 187 THR A N 1
ATOM 1323 C CA . THR A 1 187 ? -23.254 3.855 23.748 1.00 95.88 187 THR A CA 1
ATOM 1324 C C . THR A 1 187 ? -22.503 4.972 24.456 1.00 95.88 187 THR A C 1
ATOM 1326 O O . THR A 1 187 ? -22.608 5.141 25.672 1.00 95.88 187 THR A O 1
ATOM 1329 N N . ASP A 1 188 ? -21.767 5.767 23.684 1.00 91.69 188 ASP A N 1
ATOM 1330 C CA . ASP A 1 188 ? -21.224 7.053 24.137 1.00 91.69 188 ASP A CA 1
ATOM 1331 C C . ASP A 1 188 ? -20.281 6.907 25.350 1.00 91.69 188 ASP A C 1
ATOM 1333 O O . ASP A 1 188 ? -20.375 7.626 26.347 1.00 91.69 188 ASP A O 1
ATOM 1337 N N . GLY A 1 189 ? -19.393 5.912 25.298 1.00 88.94 189 GLY A N 1
ATOM 1338 C CA . GLY A 1 189 ? -18.370 5.681 26.316 1.00 88.94 189 GLY A CA 1
ATOM 1339 C C . GLY A 1 189 ? -17.097 6.471 26.021 1.00 88.94 189 GLY A C 1
ATOM 1340 O O . GLY A 1 189 ? -16.660 6.539 24.875 1.00 88.94 189 GLY A O 1
ATOM 1341 N N . VAL A 1 190 ? -16.455 7.034 27.049 1.00 86.75 190 VAL A N 1
ATOM 1342 C CA . VAL A 1 190 ? -15.105 7.609 26.911 1.00 86.75 190 VAL A CA 1
ATOM 1343 C C . VAL A 1 190 ? -14.236 7.189 28.085 1.00 86.75 190 VAL A C 1
ATOM 1345 O O . VAL A 1 190 ? -14.578 7.433 29.242 1.00 86.75 190 VAL A O 1
ATOM 1348 N N . ALA A 1 191 ? -13.086 6.587 27.806 1.00 83.81 191 ALA A N 1
ATOM 1349 C CA . ALA A 1 191 ? -12.108 6.217 28.822 1.00 83.81 191 ALA A CA 1
ATOM 1350 C C . ALA A 1 191 ? -10.677 6.394 28.307 1.00 83.81 191 ALA A C 1
ATOM 1352 O O . ALA A 1 191 ? -10.461 6.535 27.109 1.00 83.81 191 ALA A O 1
ATOM 1353 N N . ASN A 1 192 ? -9.674 6.356 29.185 1.00 77.62 192 ASN A N 1
ATOM 1354 C CA . ASN A 1 192 ? -8.286 6.263 28.712 1.00 77.62 192 ASN A CA 1
ATOM 1355 C C . ASN A 1 192 ? -8.041 4.900 28.034 1.00 77.62 192 ASN A C 1
ATOM 1357 O O . ASN A 1 192 ? -7.425 4.846 26.970 1.00 77.62 192 ASN A O 1
ATOM 1361 N N . HIS A 1 193 ? -8.585 3.815 28.604 1.00 79.12 193 HIS A N 1
ATOM 1362 C CA . HIS A 1 193 ? -8.558 2.482 28.000 1.00 79.12 193 HIS A CA 1
ATOM 1363 C C . HIS A 1 193 ? -9.867 1.708 28.213 1.00 79.12 193 HIS A C 1
ATOM 1365 O O . HIS A 1 193 ? -10.378 1.667 29.335 1.00 79.12 193 HIS A O 1
ATOM 1371 N N . GLY A 1 194 ? -10.387 1.062 27.164 1.00 86.00 194 GLY A N 1
ATOM 1372 C CA . GLY A 1 194 ? -11.549 0.164 27.204 1.00 86.00 194 GLY A CA 1
ATOM 1373 C C . GLY A 1 194 ? -12.845 0.850 27.637 1.00 86.00 194 GLY A C 1
ATOM 1374 O O . GLY A 1 194 ? -13.387 0.526 28.695 1.00 86.00 194 GLY A O 1
ATOM 1375 N N . SER A 1 195 ? -13.348 1.827 26.873 1.00 88.75 195 SER A N 1
ATOM 1376 C CA . SER A 1 195 ? -14.525 2.607 27.300 1.00 88.75 195 SER A CA 1
ATOM 1377 C C . SER A 1 195 ? -15.834 1.803 27.320 1.00 88.75 195 SER A C 1
ATOM 1379 O O . SER A 1 195 ? -16.705 2.069 28.148 1.00 88.75 195 SER A O 1
ATOM 1381 N N . GLY A 1 196 ? -15.935 0.745 26.518 1.00 92.06 196 GLY A N 1
ATOM 1382 C CA . GLY A 1 196 ? -16.987 -0.260 26.632 1.00 92.06 196 GLY A CA 1
ATOM 1383 C C . GLY A 1 196 ? -16.636 -1.297 27.696 1.00 92.06 196 GLY A C 1
ATOM 1384 O O . GLY A 1 196 ? -17.272 -1.366 28.747 1.00 92.06 196 GLY A O 1
ATOM 1385 N N . ILE A 1 197 ? -15.606 -2.099 27.433 1.00 91.69 197 ILE A N 1
ATOM 1386 C CA . ILE A 1 197 ? -15.154 -3.183 28.306 1.00 91.69 197 ILE A CA 1
ATOM 1387 C C . ILE A 1 197 ? -13.648 -3.060 28.548 1.00 91.69 197 ILE A C 1
ATOM 1389 O O . ILE A 1 197 ? -12.857 -3.003 27.610 1.00 91.69 197 ILE A O 1
ATOM 1393 N N . ALA A 1 198 ? -13.240 -3.123 29.810 1.00 90.38 198 ALA A N 1
ATOM 1394 C CA . ALA A 1 198 ? -11.854 -3.352 30.197 1.00 90.38 198 ALA A CA 1
ATOM 1395 C C . ALA A 1 198 ? -11.746 -4.656 30.993 1.00 90.38 198 ALA A C 1
ATOM 1397 O O . ALA A 1 198 ? -12.442 -4.832 31.994 1.00 90.38 198 ALA A O 1
ATOM 1398 N N . SER A 1 199 ? -10.879 -5.565 30.550 1.00 89.38 199 SER A N 1
ATOM 1399 C CA . SER A 1 199 ? -10.698 -6.895 31.128 1.00 89.38 199 SER A CA 1
ATOM 1400 C C . SER A 1 199 ? -9.233 -7.153 31.481 1.00 89.38 199 SER A C 1
ATOM 1402 O O . SER A 1 199 ? -8.349 -7.006 30.638 1.00 89.38 199 SER A O 1
ATOM 1404 N N . TRP A 1 200 ? -8.979 -7.535 32.733 1.00 87.62 200 TRP A N 1
ATOM 1405 C CA . TRP A 1 200 ? -7.648 -7.847 33.248 1.00 87.62 200 TRP A CA 1
ATOM 1406 C C . TRP A 1 200 ? -7.650 -9.188 33.987 1.00 87.62 200 TRP A C 1
ATOM 1408 O O . TRP A 1 200 ? -8.442 -9.400 34.910 1.00 87.62 200 TRP A O 1
ATOM 1418 N N . GLY A 1 201 ? -6.794 -10.109 33.535 1.00 85.75 201 GLY A N 1
ATOM 1419 C CA . GLY A 1 201 ? -6.674 -11.481 34.035 1.00 85.75 201 GLY A CA 1
ATOM 1420 C C . GLY A 1 201 ? -7.992 -12.241 34.222 1.00 85.75 201 GLY A C 1
ATOM 1421 O O . GLY A 1 201 ? -8.109 -13.016 35.169 1.00 85.75 201 GLY A O 1
ATOM 1422 N N . SER A 1 202 ? -9.001 -11.958 33.393 1.00 87.12 202 SER A N 1
ATOM 1423 C CA . SER A 1 202 ? -10.353 -12.523 33.503 1.00 87.12 202 SER A CA 1
ATOM 1424 C C . SER A 1 202 ? -10.556 -13.647 32.492 1.00 87.12 202 SER A C 1
ATOM 1426 O O . SER A 1 202 ? -10.261 -13.489 31.308 1.00 87.12 202 SER A O 1
ATOM 1428 N N . GLU A 1 203 ? -11.098 -14.772 32.942 1.00 86.44 203 GLU A N 1
ATOM 1429 C CA . GLU A 1 203 ? -11.269 -15.975 32.126 1.00 86.44 203 GLU A CA 1
ATOM 1430 C C . GLU A 1 203 ? -12.749 -16.353 32.023 1.00 86.44 203 GLU A C 1
ATOM 1432 O O . GLU A 1 203 ? -13.522 -16.114 32.950 1.00 86.44 203 GLU A O 1
ATOM 1437 N N . ARG A 1 204 ? -13.140 -16.989 30.910 1.00 84.06 204 ARG A N 1
ATOM 1438 C CA . ARG A 1 204 ? -14.494 -17.547 30.684 1.00 84.06 204 ARG A CA 1
ATOM 1439 C C . ARG A 1 204 ? -15.641 -16.526 30.651 1.00 84.06 204 ARG A C 1
ATOM 1441 O O . ARG A 1 204 ? -16.805 -16.909 30.769 1.00 84.06 204 ARG A O 1
ATOM 1448 N N . SER A 1 205 ? -15.341 -15.242 30.470 1.00 92.38 205 SER A N 1
ATOM 1449 C CA . SER A 1 205 ? -16.376 -14.236 30.222 1.00 92.38 205 SER A CA 1
ATOM 1450 C C . SER A 1 205 ? -16.902 -14.349 28.793 1.00 92.38 205 SER A C 1
ATOM 1452 O O . SER A 1 205 ? -16.114 -14.362 27.850 1.00 92.38 205 SER A O 1
ATOM 1454 N N . VAL A 1 206 ? -18.224 -14.395 28.635 1.00 96.25 206 VAL A N 1
ATOM 1455 C CA . VAL A 1 206 ? -18.909 -14.478 27.337 1.00 96.25 206 VAL A CA 1
ATOM 1456 C C . VAL A 1 206 ? -19.750 -13.226 27.146 1.00 96.25 206 VAL A C 1
ATOM 1458 O O . VAL A 1 206 ? -20.558 -12.886 28.008 1.00 96.25 206 VAL A O 1
ATOM 1461 N N . ILE A 1 207 ? -19.561 -12.551 26.018 1.00 97.00 207 ILE A N 1
ATOM 1462 C CA . ILE A 1 207 ? -20.311 -11.376 25.596 1.00 97.00 207 ILE A CA 1
ATOM 1463 C C . ILE A 1 207 ? -21.010 -11.725 24.283 1.00 97.00 207 ILE A C 1
ATOM 1465 O O . ILE A 1 207 ? -20.347 -12.022 23.290 1.00 97.00 207 ILE A O 1
ATOM 1469 N N . GLU A 1 208 ? -22.338 -11.683 24.249 1.00 97.56 208 GLU A N 1
ATOM 1470 C CA . GLU A 1 208 ? -23.091 -12.044 23.049 1.00 97.56 208 GLU A CA 1
ATOM 1471 C C . GLU A 1 208 ? -24.258 -11.112 22.725 1.00 97.56 208 GLU A C 1
ATOM 1473 O O . GLU A 1 208 ? -24.769 -10.403 23.594 1.00 97.56 208 GLU A O 1
ATOM 1478 N N . ASP A 1 209 ? -24.655 -11.093 21.450 1.00 98.12 209 ASP A N 1
ATOM 1479 C CA . ASP A 1 209 ? -25.840 -10.377 20.951 1.00 98.12 209 ASP A CA 1
ATOM 1480 C C . ASP A 1 209 ? -25.881 -8.908 21.394 1.00 98.12 209 ASP A C 1
ATOM 1482 O O . ASP A 1 209 ? -26.891 -8.397 21.874 1.00 98.12 209 ASP A O 1
ATOM 1486 N N . SER A 1 210 ? -24.735 -8.235 21.312 1.00 98.38 210 SER A N 1
ATOM 1487 C CA . SER A 1 210 ? -24.527 -6.924 21.928 1.00 98.38 210 SER A CA 1
ATOM 1488 C C . SER A 1 210 ? -24.014 -5.892 20.927 1.00 98.38 210 SER A C 1
ATOM 1490 O O . SER A 1 210 ? -23.356 -6.223 19.939 1.00 98.38 210 SER A O 1
ATOM 1492 N N . VAL A 1 211 ? -24.302 -4.621 21.198 1.00 98.00 211 VAL A N 1
ATOM 1493 C CA . VAL A 1 211 ? -23.901 -3.481 20.369 1.00 98.00 211 VAL A CA 1
ATOM 1494 C C . VAL A 1 211 ? -23.121 -2.482 21.211 1.00 98.00 211 VAL A C 1
ATOM 1496 O O . VAL A 1 211 ? -23.596 -2.022 22.250 1.00 98.00 211 VAL A O 1
ATOM 1499 N N . PHE A 1 212 ? -21.937 -2.122 20.726 1.00 96.69 212 PHE A N 1
ATOM 1500 C CA . PHE A 1 212 ? -21.100 -1.066 21.273 1.00 96.69 212 PHE A CA 1
ATOM 1501 C C . PHE A 1 212 ? -20.938 0.033 20.226 1.00 96.69 212 PHE A C 1
ATOM 1503 O O . PHE A 1 212 ? -20.373 -0.201 19.157 1.00 96.69 212 PHE A O 1
ATOM 1510 N N . GLU A 1 213 ? -21.425 1.232 20.530 1.00 95.00 213 GLU A N 1
ATOM 1511 C CA . GLU A 1 213 ? -21.469 2.342 19.578 1.00 95.00 213 GLU A CA 1
ATOM 1512 C C . GLU A 1 213 ? -20.839 3.620 20.150 1.00 95.00 213 GLU A C 1
ATOM 1514 O O . GLU A 1 213 ? -21.116 3.987 21.290 1.00 95.00 213 GLU A O 1
ATOM 1519 N N . ARG A 1 214 ? -20.040 4.335 19.348 1.00 91.56 214 ARG A N 1
ATOM 1520 C CA . ARG A 1 214 ? -19.448 5.643 19.702 1.00 91.56 214 ARG A CA 1
ATOM 1521 C C . ARG A 1 214 ? -18.627 5.585 20.996 1.00 91.56 214 ARG A C 1
ATOM 1523 O O . ARG A 1 214 ? -18.930 6.251 21.983 1.00 91.56 214 ARG A O 1
ATOM 1530 N N . HIS A 1 215 ? -17.585 4.761 20.977 1.00 87.00 215 HIS A N 1
ATOM 1531 C CA . HIS A 1 215 ? -16.671 4.544 22.103 1.00 87.00 215 HIS A CA 1
ATOM 1532 C C . HIS A 1 215 ? -15.318 5.197 21.833 1.00 87.00 215 HIS A C 1
ATOM 1534 O O . HIS A 1 215 ? -14.742 4.996 20.768 1.00 87.00 215 HIS A O 1
ATOM 1540 N N . GLY A 1 216 ? -14.808 5.969 22.792 1.00 79.19 216 GLY A N 1
ATOM 1541 C CA . GLY A 1 216 ? -13.631 6.816 22.615 1.00 79.19 216 GLY A CA 1
ATOM 1542 C C . GLY A 1 216 ? -12.516 6.587 23.639 1.00 79.19 216 GLY A C 1
ATOM 1543 O O . GLY A 1 216 ? -12.756 6.476 24.841 1.00 79.19 216 GLY A O 1
ATOM 1544 N N . GLY A 1 217 ? -11.276 6.594 23.158 1.00 72.19 217 GLY A N 1
ATOM 1545 C CA . GLY A 1 217 ? -10.058 6.842 23.918 1.00 72.19 217 GLY A CA 1
ATOM 1546 C C . GLY A 1 217 ? -9.847 8.348 24.099 1.00 72.19 217 GLY A C 1
ATOM 1547 O O . GLY A 1 217 ? -9.987 9.096 23.133 1.00 72.19 217 GLY A O 1
ATOM 1548 N N . HIS A 1 218 ? -9.505 8.813 25.303 1.00 65.56 218 HIS A N 1
ATOM 1549 C CA . HIS A 1 218 ? -9.164 10.228 25.518 1.00 65.56 218 HIS A CA 1
ATOM 1550 C C . HIS A 1 218 ? -7.933 10.648 24.688 1.00 65.56 218 HIS A C 1
ATOM 1552 O O . HIS A 1 218 ? -6.944 9.909 24.627 1.00 65.56 218 HIS A O 1
ATOM 1558 N N . GLU A 1 219 ? -7.994 11.844 24.084 1.00 54.28 219 GLU A N 1
ATOM 1559 C CA . GLU A 1 219 ? -6.965 12.394 23.191 1.00 54.28 219 GLU A CA 1
ATOM 1560 C C . GLU A 1 219 ? -5.569 12.374 23.835 1.00 54.28 219 GLU A C 1
ATOM 1562 O O . GLU A 1 219 ? -5.378 12.841 24.963 1.00 54.28 219 GLU A O 1
ATOM 1567 N N . GLY A 1 220 ? -4.589 11.837 23.101 1.00 49.38 220 GLY A N 1
ATOM 1568 C CA . GLY A 1 220 ? -3.167 12.032 23.357 1.00 49.38 220 GLY A CA 1
ATOM 1569 C C . GLY A 1 220 ? -2.413 10.856 23.971 1.00 49.38 220 GLY A C 1
ATOM 1570 O O . GLY A 1 220 ? -1.190 10.933 23.969 1.00 49.38 220 GLY A O 1
ATOM 1571 N N . ASN A 1 221 ? -3.079 9.808 24.487 1.00 52.72 221 ASN A N 1
ATOM 1572 C CA . ASN A 1 221 ? -2.424 8.606 25.053 1.00 52.72 221 ASN A CA 1
ATOM 1573 C C . ASN A 1 221 ? -3.342 7.363 25.232 1.00 52.72 221 ASN A C 1
ATOM 1575 O O . ASN A 1 221 ? -2.887 6.336 25.748 1.00 52.72 221 ASN A O 1
ATOM 1579 N N . GLY A 1 222 ? -4.628 7.426 24.863 1.00 56.06 222 GLY A N 1
ATOM 1580 C CA . GLY A 1 222 ? -5.586 6.341 25.112 1.00 56.06 222 GLY A CA 1
ATOM 1581 C C . GLY A 1 222 ? -5.459 5.147 24.154 1.00 56.06 222 GLY A C 1
ATOM 1582 O O . GLY A 1 222 ? -5.044 5.285 23.003 1.00 56.06 222 GLY A O 1
ATOM 1583 N N . GLY A 1 223 ? -5.845 3.948 24.598 1.00 62.75 223 GLY A N 1
ATOM 1584 C CA . GLY A 1 223 ? -5.843 2.760 23.732 1.00 62.75 223 GLY A CA 1
ATOM 1585 C C . GLY A 1 223 ? -6.901 1.722 24.073 1.00 62.75 223 GLY A C 1
ATOM 1586 O O . GLY A 1 223 ? -7.216 1.541 25.243 1.00 62.75 223 GLY A O 1
ATOM 1587 N N . GLY A 1 224 ? -7.418 1.042 23.049 1.00 61.16 224 GLY A N 1
ATOM 1588 C CA . GLY A 1 224 ? -8.581 0.159 23.120 1.00 61.16 224 GLY A CA 1
ATOM 1589 C C . GLY A 1 224 ? -9.848 0.979 23.276 1.00 61.16 224 GLY A C 1
ATOM 1590 O O . GLY A 1 224 ? -10.375 1.055 24.381 1.00 61.16 224 GLY A O 1
ATOM 1591 N N . GLY A 1 225 ? -10.297 1.648 22.207 1.00 75.56 225 GLY A N 1
ATOM 1592 C CA . GLY A 1 225 ? -11.409 2.605 22.270 1.00 75.56 225 GLY A CA 1
ATOM 1593 C C . GLY A 1 225 ? -12.643 1.977 22.906 1.00 75.56 225 GLY A C 1
ATOM 1594 O O . GLY A 1 225 ? -13.143 2.488 23.907 1.00 75.56 225 GLY A O 1
ATOM 1595 N N . THR A 1 226 ? -13.039 0.795 22.439 1.00 87.44 226 THR A N 1
ATOM 1596 C CA . THR A 1 226 ? -14.170 0.045 22.997 1.00 87.44 226 THR A CA 1
ATOM 1597 C C . THR A 1 226 ? -13.736 -1.037 23.982 1.00 87.44 226 THR A C 1
ATOM 1599 O O . THR A 1 226 ? -14.322 -1.157 25.056 1.00 87.44 226 THR A O 1
ATOM 1602 N N . LEU A 1 227 ? -12.720 -1.824 23.636 1.00 89.69 227 LEU A N 1
ATOM 1603 C CA . LEU A 1 227 ? -12.319 -3.032 24.346 1.00 89.69 227 LEU A CA 1
ATOM 1604 C C . LEU A 1 227 ? -10.824 -3.018 24.666 1.00 89.69 227 LEU A C 1
ATOM 1606 O O . LEU A 1 227 ? -9.989 -2.809 23.786 1.00 89.69 227 LEU A O 1
ATOM 1610 N N . LEU A 1 228 ? -10.508 -3.315 25.924 1.00 88.56 228 LEU A N 1
ATOM 1611 C CA . LEU A 1 228 ? -9.168 -3.634 26.399 1.00 88.56 228 LEU A CA 1
ATOM 1612 C C . LEU A 1 228 ? -9.148 -5.054 26.988 1.00 88.56 228 LEU A C 1
ATOM 1614 O O . LEU A 1 228 ? -9.935 -5.343 27.893 1.00 88.56 228 LEU A O 1
ATOM 1618 N N . ALA A 1 229 ? -8.223 -5.903 26.535 1.00 88.44 229 ALA A N 1
ATOM 1619 C CA . ALA A 1 229 ? -7.943 -7.215 27.127 1.00 88.44 229 ALA A CA 1
ATOM 1620 C C . ALA A 1 229 ? -6.460 -7.342 27.519 1.00 88.44 229 ALA A C 1
ATOM 1622 O O . ALA A 1 229 ? -5.578 -7.262 26.676 1.00 88.44 229 ALA A O 1
ATOM 1623 N N . GLU A 1 230 ? -6.175 -7.552 28.801 1.00 85.44 230 GLU A N 1
ATOM 1624 C CA . GLU A 1 230 ? -4.809 -7.551 29.347 1.00 85.44 230 GLU A CA 1
ATOM 1625 C C . GLU A 1 230 ? -4.547 -8.737 30.282 1.00 85.44 230 GLU A C 1
ATOM 1627 O O . GLU A 1 230 ? -5.473 -9.389 30.780 1.00 85.44 230 GLU A O 1
ATOM 1632 N N . GLY A 1 231 ? -3.271 -9.008 30.565 1.00 82.31 231 GLY A N 1
ATOM 1633 C CA . GLY A 1 231 ? -2.862 -10.158 31.380 1.00 82.31 231 GLY A CA 1
ATOM 1634 C C . GLY A 1 231 ? -3.136 -11.480 30.657 1.00 82.31 231 GLY A C 1
ATOM 1635 O O . GLY A 1 231 ? -2.913 -11.573 29.457 1.00 82.31 231 GLY A O 1
ATOM 1636 N N . ASN A 1 232 ? -3.639 -12.493 31.364 1.00 85.12 232 ASN A N 1
ATOM 1637 C CA . ASN A 1 232 ? -4.063 -13.788 30.809 1.00 85.12 232 ASN A CA 1
ATOM 1638 C C . ASN A 1 232 ? -5.557 -13.817 30.419 1.00 85.12 232 ASN A C 1
ATOM 1640 O O . ASN A 1 232 ? -6.192 -14.867 30.491 1.00 85.12 232 ASN A O 1
ATOM 1644 N N . SER A 1 233 ? -6.148 -12.672 30.054 1.00 88.75 233 SER A N 1
ATOM 1645 C CA . SER A 1 233 ? -7.594 -12.601 29.799 1.00 88.75 233 SER A CA 1
ATOM 1646 C C . SER A 1 233 ? -8.028 -13.399 28.562 1.00 88.75 233 SER A C 1
ATOM 1648 O O . SER A 1 233 ? -7.385 -13.324 27.515 1.00 88.75 233 SER A O 1
ATOM 1650 N N . THR A 1 234 ? -9.158 -14.108 28.657 1.00 93.19 234 THR A N 1
ATOM 1651 C CA . THR A 1 234 ? -9.728 -14.954 27.584 1.00 93.19 234 THR A CA 1
ATOM 1652 C C . THR A 1 234 ? -11.230 -14.707 27.342 1.00 93.19 234 THR A C 1
ATOM 1654 O O . THR A 1 234 ? -12.036 -15.633 27.437 1.00 93.19 234 THR A O 1
ATOM 1657 N N . PRO A 1 235 ? -11.664 -13.459 27.074 1.00 92.88 235 PRO A N 1
ATOM 1658 C CA . PRO A 1 235 ? -13.073 -13.183 26.804 1.00 92.88 235 PRO A CA 1
ATOM 1659 C C . PRO A 1 235 ? -13.510 -13.707 25.425 1.00 92.88 235 PRO A C 1
ATOM 1661 O O . PRO A 1 235 ? -12.766 -13.624 24.445 1.00 92.88 235 PRO A O 1
ATOM 1664 N N . GLU A 1 236 ? -14.748 -14.190 25.344 1.00 96.31 236 GLU A N 1
ATOM 1665 C CA . GLU A 1 236 ? -15.395 -14.634 24.107 1.00 96.31 236 GLU A CA 1
ATOM 1666 C C . GLU A 1 236 ? -16.489 -13.651 23.679 1.00 96.31 236 GLU A C 1
ATOM 1668 O O . GLU A 1 236 ? -17.374 -13.319 24.465 1.00 96.31 236 GLU A O 1
ATOM 1673 N N . PHE A 1 237 ? -16.468 -13.231 22.416 1.00 97.38 237 PHE A N 1
ATOM 1674 C CA . PHE A 1 237 ? -17.453 -12.341 21.806 1.00 97.38 237 PHE A CA 1
ATOM 1675 C C . PHE A 1 237 ? -18.191 -13.066 20.682 1.00 97.38 237 PHE A C 1
ATOM 1677 O O . PHE A 1 237 ? -17.560 -13.623 19.783 1.00 97.38 237 PHE A O 1
ATOM 1684 N N . ARG A 1 238 ? -19.527 -13.061 20.713 1.00 98.19 238 ARG A N 1
ATOM 1685 C CA . ARG A 1 238 ? -20.375 -13.758 19.731 1.00 98.19 238 ARG A CA 1
ATOM 1686 C C . ARG A 1 238 ? -21.473 -12.838 19.214 1.00 98.19 238 ARG A C 1
ATOM 1688 O O . ARG A 1 238 ? -22.267 -12.346 20.008 1.00 98.19 238 ARG A O 1
ATOM 1695 N N . ARG A 1 239 ? -21.558 -12.620 17.898 1.00 98.25 239 ARG A N 1
ATOM 1696 C CA . ARG A 1 239 ? -22.592 -11.750 17.294 1.00 98.25 239 ARG A CA 1
ATOM 1697 C C . ARG A 1 239 ? -22.595 -10.342 17.908 1.00 98.25 239 ARG A C 1
ATOM 1699 O O . ARG A 1 239 ? -23.639 -9.800 18.265 1.00 98.25 239 ARG A O 1
ATOM 1706 N N . VAL A 1 240 ? -21.404 -9.765 18.078 1.00 98.25 240 VAL A N 1
ATOM 1707 C CA . VAL A 1 240 ? -21.225 -8.424 18.653 1.00 98.25 240 VAL A CA 1
ATOM 1708 C C . VAL A 1 240 ? -20.891 -7.426 17.551 1.00 98.25 240 VAL A C 1
ATOM 1710 O O . VAL A 1 240 ? -20.056 -7.697 16.685 1.00 98.25 240 VAL A O 1
ATOM 1713 N N . ARG A 1 241 ? -21.540 -6.259 17.585 1.00 97.88 241 ARG A N 1
ATOM 1714 C CA . ARG A 1 241 ? -21.252 -5.142 16.679 1.00 97.88 241 ARG A CA 1
ATOM 1715 C C . ARG A 1 241 ? -20.523 -4.026 17.419 1.00 97.88 241 ARG A C 1
ATOM 1717 O O . ARG A 1 241 ? -21.000 -3.551 18.448 1.00 97.88 241 ARG A O 1
ATOM 1724 N N . PHE A 1 242 ? -19.407 -3.590 16.851 1.00 95.62 242 PHE A N 1
ATOM 1725 C CA . PHE A 1 242 ? -18.591 -2.477 17.312 1.00 95.62 242 PHE A CA 1
ATOM 1726 C C . PHE A 1 242 ? -18.579 -1.386 16.236 1.00 95.62 242 PHE A C 1
ATOM 1728 O O . PHE A 1 242 ? -18.037 -1.601 15.150 1.00 95.62 242 PHE A O 1
ATOM 1735 N N . SER A 1 243 ? -19.144 -0.214 16.531 1.00 94.56 243 SER A N 1
ATOM 1736 C CA . SER A 1 243 ? -19.294 0.873 15.553 1.00 94.56 243 SER A CA 1
ATOM 1737 C C . SER A 1 243 ? -18.770 2.201 16.104 1.00 94.56 243 SER A C 1
ATOM 1739 O O . SER A 1 243 ? -19.004 2.543 17.264 1.00 94.56 243 SER A O 1
ATOM 1741 N N . TYR A 1 244 ? -18.070 2.969 15.265 1.00 90.31 244 TYR A N 1
ATOM 1742 C CA . TYR A 1 244 ? -17.558 4.311 15.597 1.00 90.31 244 TYR A CA 1
ATOM 1743 C C . TYR A 1 244 ? -16.597 4.344 16.800 1.00 90.31 244 TYR A C 1
ATOM 1745 O O . TYR A 1 244 ? -16.699 5.217 17.661 1.00 90.31 244 TYR A O 1
ATOM 1753 N N . GLY A 1 245 ? -15.677 3.381 16.871 1.00 86.44 245 GLY A N 1
ATOM 1754 C CA . GLY A 1 245 ? -14.623 3.347 17.886 1.00 86.44 245 GLY A CA 1
ATOM 1755 C C . GLY A 1 245 ? -13.486 4.305 17.533 1.00 86.44 245 GLY A C 1
ATOM 1756 O O . GLY A 1 245 ? -12.990 4.274 16.408 1.00 86.44 245 GLY A O 1
ATOM 1757 N N . THR A 1 246 ? -13.064 5.156 18.463 1.00 85.50 246 THR A N 1
ATOM 1758 C CA . THR A 1 246 ? -11.995 6.147 18.267 1.00 85.50 246 THR A CA 1
ATOM 1759 C C . THR A 1 246 ? -10.916 5.990 19.329 1.00 85.50 246 THR A C 1
ATOM 1761 O O . THR A 1 246 ? -11.202 6.107 20.510 1.00 85.50 246 THR A O 1
ATOM 1764 N N . SER A 1 247 ? -9.655 5.759 18.969 1.00 78.88 247 SER A N 1
ATOM 1765 C CA . SER A 1 247 ? -8.539 5.829 19.933 1.00 78.88 247 SER A CA 1
ATOM 1766 C C . SER A 1 247 ? -7.194 6.011 19.231 1.00 78.88 247 SER A C 1
ATOM 1768 O O . SER A 1 247 ? -7.080 5.749 18.038 1.00 78.88 247 SER A O 1
ATOM 1770 N N . ASP A 1 248 ? -6.142 6.413 19.948 1.00 74.62 248 ASP A N 1
ATOM 1771 C CA . ASP A 1 248 ? -4.807 6.461 19.340 1.00 74.62 248 ASP A CA 1
ATOM 1772 C C . ASP A 1 248 ? -4.292 5.053 18.994 1.00 74.62 248 ASP A C 1
ATOM 1774 O O . ASP A 1 248 ? -3.669 4.864 17.953 1.00 74.62 248 ASP A O 1
ATOM 1778 N N . THR A 1 249 ? -4.568 4.045 19.825 1.00 73.81 249 THR A N 1
ATOM 1779 C CA . THR A 1 249 ? -4.121 2.657 19.601 1.00 73.81 249 THR A CA 1
ATOM 1780 C C . THR A 1 249 ? -5.268 1.667 19.764 1.00 73.81 249 THR A C 1
ATOM 1782 O O . THR A 1 249 ? -5.760 1.481 20.874 1.00 73.81 249 THR A O 1
ATOM 1785 N N . GLY A 1 250 ? -5.688 0.999 18.689 1.00 73.00 250 GLY A N 1
ATOM 1786 C CA . GLY A 1 250 ? -6.806 0.051 18.738 1.00 73.00 250 GLY A CA 1
ATOM 1787 C C . GLY A 1 250 ? -8.141 0.780 18.842 1.00 73.00 250 GLY A C 1
ATOM 1788 O O . GLY A 1 250 ? -8.698 0.900 19.936 1.00 73.00 250 GLY A O 1
ATOM 1789 N N . GLY A 1 251 ? -8.637 1.326 17.727 1.00 79.50 251 GLY A N 1
ATOM 1790 C CA . GLY A 1 251 ? -9.856 2.146 17.709 1.00 79.50 251 GLY A CA 1
ATOM 1791 C C . GLY A 1 251 ? -11.063 1.411 18.296 1.00 79.50 251 GLY A C 1
ATOM 1792 O O . GLY A 1 251 ? -11.810 1.997 19.073 1.00 79.50 251 GLY A O 1
ATOM 1793 N N . HIS A 1 252 ? -11.175 0.102 18.052 1.00 87.75 252 HIS A N 1
ATOM 1794 C CA . HIS A 1 252 ? -12.137 -0.761 18.743 1.00 87.75 252 HIS A CA 1
ATOM 1795 C C . HIS A 1 252 ? -11.488 -1.595 19.841 1.00 87.75 252 HIS A C 1
ATOM 1797 O O . HIS A 1 252 ? -11.915 -1.527 20.988 1.00 87.75 252 HIS A O 1
ATOM 1803 N N . LEU A 1 253 ? -10.466 -2.373 19.501 1.00 88.00 253 LEU A N 1
ATOM 1804 C CA . LEU A 1 253 ? -9.871 -3.399 20.346 1.00 88.00 253 LEU A CA 1
ATOM 1805 C C . LEU A 1 253 ? -8.381 -3.143 20.543 1.00 88.00 253 LEU A C 1
ATOM 1807 O O . LEU A 1 253 ? -7.634 -2.966 19.579 1.00 88.00 253 LEU A O 1
ATOM 1811 N N . ARG A 1 254 ? -7.952 -3.236 21.800 1.00 86.31 254 ARG A N 1
ATOM 1812 C CA . ARG A 1 254 ? -6.555 -3.363 22.192 1.00 86.31 254 ARG A CA 1
ATOM 1813 C C . ARG A 1 254 ? -6.363 -4.591 23.076 1.00 86.31 254 ARG A C 1
ATOM 1815 O O . ARG A 1 254 ? -7.070 -4.730 24.073 1.00 86.31 254 ARG A O 1
ATOM 1822 N N . ASP A 1 255 ? -5.407 -5.449 22.744 1.00 83.88 255 ASP A N 1
ATOM 1823 C CA . ASP A 1 255 ? -5.020 -6.580 23.589 1.00 83.88 255 ASP A CA 1
ATOM 1824 C C . ASP A 1 255 ? -3.514 -6.609 23.902 1.00 83.88 255 ASP A C 1
ATOM 1826 O O . ASP A 1 255 ? -2.681 -6.127 23.131 1.00 83.88 255 ASP A O 1
ATOM 1830 N N . GLY A 1 256 ? -3.192 -7.123 25.090 1.00 79.88 256 GLY A N 1
ATOM 1831 C CA . GLY A 1 256 ? -1.859 -7.114 25.688 1.00 79.88 256 GLY A CA 1
ATOM 1832 C C . GLY A 1 256 ? -1.571 -8.334 26.571 1.00 79.88 256 GLY A C 1
ATOM 1833 O O . GLY A 1 256 ? -2.454 -9.152 26.855 1.00 79.88 256 GLY A O 1
ATOM 1834 N N . GLY A 1 257 ? -0.322 -8.475 27.023 1.00 77.25 257 GLY A N 1
ATOM 1835 C CA . GLY A 1 257 ? 0.110 -9.559 27.916 1.00 77.25 257 GLY A CA 1
ATOM 1836 C C . GLY A 1 257 ? 0.169 -10.931 27.233 1.00 77.25 257 GLY A C 1
ATOM 1837 O O . GLY A 1 257 ? 0.880 -11.104 26.248 1.00 77.25 257 GLY A O 1
ATOM 1838 N N . THR A 1 258 ? -0.548 -11.912 27.784 1.00 83.19 258 THR A N 1
ATOM 1839 C CA . THR A 1 258 ? -0.719 -13.275 27.238 1.00 83.19 258 THR A CA 1
ATOM 1840 C C . THR A 1 258 ? -2.192 -13.566 26.936 1.00 83.19 258 THR A C 1
ATOM 1842 O O . THR A 1 258 ? -2.643 -14.710 27.014 1.00 83.19 258 THR A O 1
ATOM 1845 N N . SER A 1 259 ? -2.967 -12.516 26.657 1.00 86.88 259 SER A N 1
ATOM 1846 C CA . SER A 1 259 ? -4.407 -12.615 26.442 1.00 86.88 259 SER A CA 1
ATOM 1847 C C . SER A 1 259 ? -4.741 -13.350 25.140 1.00 86.88 259 SER A C 1
ATOM 1849 O O . SER A 1 259 ? -3.975 -13.352 24.174 1.00 86.88 259 SER A O 1
ATOM 1851 N N . ALA A 1 260 ? -5.898 -14.009 25.120 1.00 90.44 260 ALA A N 1
ATOM 1852 C CA . ALA A 1 260 ? -6.382 -14.764 23.967 1.00 90.44 260 ALA A CA 1
ATOM 1853 C C . ALA A 1 260 ? -7.895 -14.555 23.772 1.00 90.44 260 ALA A C 1
ATOM 1855 O O . ALA A 1 260 ? -8.686 -15.475 23.999 1.00 90.44 260 ALA A O 1
ATOM 1856 N N . PRO A 1 261 ? -8.331 -13.332 23.413 1.00 92.81 261 PRO A N 1
ATOM 1857 C CA . PRO A 1 261 ? -9.738 -13.061 23.147 1.00 92.81 261 PRO A CA 1
ATOM 1858 C C . PRO A 1 261 ? -10.206 -13.761 21.859 1.00 92.81 261 PRO A C 1
ATOM 1860 O O . PRO A 1 261 ? -9.466 -13.843 20.877 1.00 92.81 261 PRO A O 1
ATOM 1863 N N . THR A 1 262 ? -11.450 -14.241 21.841 1.00 95.25 262 THR A N 1
ATOM 1864 C CA . THR A 1 262 ? -12.054 -14.882 20.658 1.00 95.25 262 THR A CA 1
ATOM 1865 C C . THR A 1 262 ? -13.277 -14.107 20.187 1.00 95.25 262 THR A C 1
ATOM 1867 O O . THR A 1 262 ? -14.116 -13.726 20.997 1.00 95.25 262 THR A O 1
ATOM 1870 N N . PHE A 1 263 ? -13.400 -13.913 18.875 1.00 96.94 263 PHE A N 1
ATOM 1871 C CA . PHE A 1 263 ? -14.506 -13.215 18.225 1.00 96.94 263 PHE A CA 1
ATOM 1872 C C . PHE A 1 263 ? -15.137 -14.115 17.164 1.00 96.94 263 PHE A C 1
ATOM 1874 O O . PHE A 1 263 ? -14.442 -14.587 16.263 1.00 96.94 263 PHE A O 1
ATOM 1881 N N . THR A 1 264 ? -16.448 -14.326 17.257 1.00 98.19 264 THR A N 1
ATOM 1882 C CA . THR A 1 264 ? -17.226 -15.130 16.308 1.00 98.19 264 THR A CA 1
ATOM 1883 C C . THR A 1 264 ? -18.432 -14.339 15.814 1.00 98.19 264 THR A C 1
ATOM 1885 O O . THR A 1 264 ? -19.170 -13.764 16.618 1.00 98.19 264 THR A O 1
ATOM 1888 N N . ASP A 1 265 ? -18.627 -14.284 14.497 1.00 98.25 265 ASP A N 1
ATOM 1889 C CA . ASP A 1 265 ? -19.738 -13.571 13.844 1.00 98.25 265 ASP A CA 1
ATOM 1890 C C . ASP A 1 265 ? -19.821 -12.079 14.243 1.00 98.25 265 ASP A C 1
ATOM 1892 O O . ASP A 1 265 ? -20.904 -11.516 14.410 1.00 98.25 265 ASP A O 1
ATOM 1896 N N . CYS A 1 266 ? -18.672 -11.434 14.475 1.00 98.00 266 CYS A N 1
ATOM 1897 C CA . CYS A 1 266 ? -18.605 -10.046 14.944 1.00 98.00 266 CYS A CA 1
ATOM 1898 C C . CYS A 1 266 ? -18.381 -9.051 13.796 1.00 98.00 266 CYS A C 1
ATOM 1900 O O . CYS A 1 266 ? -17.702 -9.347 12.811 1.00 98.00 266 CYS A O 1
ATOM 1902 N N . ILE A 1 267 ? -18.907 -7.835 13.951 1.00 97.00 267 ILE A N 1
ATOM 1903 C CA . ILE A 1 267 ? -18.747 -6.742 12.982 1.00 97.00 267 ILE A CA 1
ATOM 1904 C C . ILE A 1 267 ? -18.003 -5.589 13.649 1.00 97.00 267 ILE A C 1
ATOM 1906 O O . ILE A 1 267 ? -18.417 -5.114 14.704 1.00 97.00 267 ILE A O 1
ATOM 1910 N N . PHE A 1 268 ? -16.945 -5.116 12.999 1.00 93.81 268 PHE A N 1
ATOM 1911 C CA . PHE A 1 268 ? -16.176 -3.940 13.381 1.00 93.81 268 PHE A CA 1
ATOM 1912 C C . PHE A 1 268 ? -16.250 -2.914 12.255 1.00 93.81 268 PHE A C 1
ATOM 1914 O O . PHE A 1 268 ? -15.780 -3.169 11.144 1.00 93.81 268 PHE A O 1
ATOM 1921 N N . GLU A 1 269 ? -16.832 -1.752 12.529 1.00 92.81 269 GLU A N 1
ATOM 1922 C CA . GLU A 1 269 ? -17.059 -0.734 11.507 1.00 92.81 269 GLU A CA 1
ATOM 1923 C C . GLU A 1 269 ? -16.761 0.685 11.980 1.00 92.81 269 GLU A C 1
ATOM 1925 O O . GLU A 1 269 ? -16.838 1.007 13.171 1.00 92.81 269 GLU A O 1
ATOM 1930 N N . TYR A 1 270 ? -16.397 1.542 11.025 1.00 89.81 270 TYR A N 1
ATOM 1931 C CA . TYR A 1 270 ? -16.131 2.966 11.251 1.00 89.81 270 TYR A CA 1
ATOM 1932 C C . TYR A 1 270 ? -15.105 3.234 12.362 1.00 89.81 270 TYR A C 1
ATOM 1934 O O . TYR A 1 270 ? -15.177 4.251 13.055 1.00 89.81 270 TYR A O 1
ATOM 1942 N N . GLY A 1 271 ? -14.154 2.314 12.544 1.00 85.81 271 GLY A N 1
ATOM 1943 C CA . GLY A 1 271 ? -13.060 2.477 13.486 1.00 85.81 271 GLY A CA 1
ATOM 1944 C C . GLY A 1 271 ? -12.130 3.595 13.029 1.00 85.81 271 GLY A C 1
ATOM 1945 O O . GLY A 1 271 ? -11.830 3.725 11.838 1.00 85.81 271 GLY A O 1
ATOM 1946 N N . ARG A 1 272 ? -11.660 4.407 13.972 1.00 83.69 272 ARG A N 1
ATOM 1947 C CA . ARG A 1 272 ? -10.697 5.480 13.740 1.00 83.69 272 ARG A CA 1
ATOM 1948 C C . ARG A 1 272 ? -9.567 5.393 14.744 1.00 83.69 272 ARG A C 1
ATOM 1950 O O . ARG A 1 272 ? -9.798 5.259 15.943 1.00 83.69 272 ARG A O 1
ATOM 1957 N N . GLY A 1 273 ? -8.339 5.523 14.265 1.00 74.00 273 GLY A N 1
ATOM 1958 C CA . GLY A 1 273 ? -7.222 5.634 15.185 1.00 74.00 273 GLY A CA 1
ATOM 1959 C C . GLY A 1 273 ? -5.890 5.975 14.566 1.00 74.00 273 GLY A C 1
ATOM 1960 O O . GLY A 1 273 ? -5.763 6.118 13.352 1.00 74.00 273 GLY A O 1
ATOM 1961 N N . ARG A 1 274 ? -4.889 6.128 15.429 1.00 71.88 274 ARG A N 1
ATOM 1962 C CA . ARG A 1 274 ? -3.523 6.417 15.008 1.00 71.88 274 ARG A CA 1
ATOM 1963 C C . ARG A 1 274 ? -2.854 5.133 14.518 1.00 71.88 274 ARG A C 1
ATOM 1965 O O . ARG A 1 274 ? -2.528 5.038 13.341 1.00 71.88 274 ARG A O 1
ATOM 1972 N N . ALA A 1 275 ? -2.767 4.108 15.362 1.00 67.81 275 ALA A N 1
ATOM 1973 C CA . ALA A 1 275 ? -2.303 2.766 15.003 1.00 67.81 275 ALA A CA 1
ATOM 1974 C C . ALA A 1 275 ? -3.385 1.712 15.297 1.00 67.81 275 ALA A C 1
ATOM 1976 O O . ALA A 1 275 ? -3.832 1.590 16.437 1.00 67.81 275 ALA A O 1
ATOM 1977 N N . GLY A 1 276 ? -3.793 0.938 14.286 1.00 69.69 276 GLY A N 1
ATOM 1978 C CA . GLY A 1 276 ? -4.838 -0.076 14.438 1.00 69.69 276 GLY A CA 1
ATOM 1979 C C . GLY A 1 276 ? -6.217 0.552 14.634 1.00 69.69 276 GLY A C 1
ATOM 1980 O O . GLY A 1 276 ? -6.695 0.638 15.761 1.00 69.69 276 GLY A O 1
ATOM 1981 N N . SER A 1 277 ? -6.884 1.013 13.570 1.00 74.38 277 SER A N 1
ATOM 1982 C CA . SER A 1 277 ? -8.221 1.635 13.706 1.00 74.38 277 SER A CA 1
ATOM 1983 C C . SER A 1 277 ? -9.297 0.675 14.218 1.00 74.38 277 SER A C 1
ATOM 1985 O O . SER A 1 277 ? -10.321 1.118 14.727 1.00 74.38 277 SER A O 1
ATOM 1987 N N . ILE A 1 278 ? -9.083 -0.633 14.083 1.00 82.62 278 ILE A N 1
ATOM 1988 C CA . ILE A 1 278 ? -9.954 -1.680 14.612 1.00 82.62 278 ILE A CA 1
ATOM 1989 C C . ILE A 1 278 ? -9.214 -2.445 15.699 1.00 82.62 278 ILE A C 1
ATOM 1991 O O . ILE A 1 278 ? -9.668 -2.459 16.837 1.00 82.62 278 ILE A O 1
ATOM 1995 N N . TYR A 1 279 ? -8.079 -3.052 15.364 1.00 84.00 279 TYR A N 1
ATOM 1996 C CA . TYR A 1 279 ? -7.358 -3.966 16.240 1.00 84.00 279 TYR A CA 1
ATOM 1997 C C . TYR A 1 279 ? -5.933 -3.475 16.483 1.00 84.00 279 TYR A C 1
ATOM 1999 O O . TYR A 1 279 ? -5.233 -3.096 15.548 1.00 84.00 279 TYR A O 1
ATOM 2007 N N . TYR A 1 280 ? -5.493 -3.484 17.735 1.00 81.50 280 TYR A N 1
ATOM 2008 C CA . TYR A 1 280 ? -4.107 -3.243 18.103 1.00 81.50 280 TYR A CA 1
ATOM 2009 C C . TYR A 1 280 ? -3.657 -4.296 19.106 1.00 81.50 280 TYR A C 1
ATOM 2011 O O . TYR A 1 280 ? -4.230 -4.395 20.189 1.00 81.50 280 TYR A O 1
ATOM 2019 N N . SER A 1 281 ? -2.600 -5.025 18.773 1.00 77.12 281 SER A N 1
ATOM 2020 C CA . SER A 1 281 ? -2.035 -6.047 19.638 1.00 77.12 281 SER A CA 1
ATOM 2021 C C . SER A 1 281 ? -0.609 -5.750 20.036 1.00 77.12 281 SER A C 1
ATOM 2023 O O . SER A 1 281 ? 0.198 -5.320 19.205 1.00 77.12 281 SER A O 1
ATOM 2025 N N . TYR A 1 282 ? -0.291 -6.017 21.302 1.00 71.62 282 TYR A N 1
ATOM 2026 C CA . TYR A 1 282 ? 1.078 -5.992 21.787 1.00 71.62 282 TYR A CA 1
ATOM 2027 C C . TYR A 1 282 ? 1.403 -7.135 22.761 1.00 71.62 282 TYR A C 1
ATOM 2029 O O . TYR A 1 282 ? 0.525 -7.620 23.456 1.00 71.62 282 TYR A O 1
ATOM 2037 N N . ALA A 1 283 ? 2.671 -7.554 22.845 1.00 69.88 283 ALA A N 1
ATOM 2038 C CA . ALA A 1 283 ? 3.153 -8.694 23.654 1.00 69.88 283 ALA A CA 1
ATOM 2039 C C . ALA A 1 283 ? 2.815 -10.096 23.084 1.00 69.88 283 ALA A C 1
ATOM 2041 O O . ALA A 1 283 ? 2.931 -10.290 21.887 1.00 69.88 283 ALA A O 1
ATOM 2042 N N . ALA A 1 284 ? 2.518 -11.114 23.900 1.00 73.50 284 ALA A N 1
ATOM 2043 C CA . ALA A 1 284 ? 2.418 -12.520 23.476 1.00 73.50 284 ALA A CA 1
ATOM 2044 C C . ALA A 1 284 ? 0.962 -13.017 23.376 1.00 73.50 284 ALA A C 1
ATOM 2046 O O . ALA A 1 284 ? 0.591 -14.038 23.964 1.00 73.50 284 ALA A O 1
ATOM 2047 N N . THR A 1 285 ? 0.117 -12.261 22.672 1.00 77.50 285 THR A N 1
ATOM 2048 C CA . THR A 1 285 ? -1.330 -12.513 22.561 1.00 77.50 285 THR A CA 1
ATOM 2049 C C . THR A 1 285 ? -1.667 -13.580 21.515 1.00 77.50 285 THR A C 1
ATOM 2051 O O . THR A 1 285 ? -0.870 -13.889 20.626 1.00 77.50 285 THR A O 1
ATOM 2054 N N . ARG A 1 286 ? -2.867 -14.166 21.612 1.00 84.75 286 ARG A N 1
ATOM 2055 C CA . ARG A 1 286 ? -3.378 -15.201 20.692 1.00 84.75 286 ARG A CA 1
ATOM 2056 C C . ARG A 1 286 ? -4.844 -14.963 20.326 1.00 84.75 286 ARG A C 1
ATOM 2058 O O . ARG A 1 286 ? -5.688 -15.833 20.536 1.00 84.75 286 ARG A O 1
ATOM 2065 N N . ALA A 1 287 ? -5.168 -13.767 19.839 1.00 88.06 287 ALA A N 1
ATOM 2066 C CA . ALA A 1 287 ? -6.538 -13.446 19.450 1.00 88.06 287 ALA A CA 1
ATOM 2067 C C . ALA A 1 287 ? -7.025 -14.309 18.271 1.00 88.06 287 ALA A C 1
ATOM 2069 O O . ALA A 1 287 ? -6.282 -14.585 17.327 1.00 88.06 287 ALA A O 1
ATOM 2070 N N . LYS A 1 288 ? -8.298 -14.708 18.283 1.00 92.19 288 LYS A N 1
ATOM 2071 C CA . LYS A 1 288 ? -8.915 -15.469 17.186 1.00 92.19 288 LYS A CA 1
ATOM 2072 C C . LYS A 1 288 ? -10.140 -14.738 16.647 1.00 92.19 288 LYS A C 1
ATOM 2074 O O . LYS A 1 288 ? -11.040 -14.405 17.413 1.00 92.19 288 LYS A O 1
ATOM 2079 N N . PHE A 1 289 ? -10.203 -14.559 15.330 1.00 93.56 289 PHE A N 1
ATOM 2080 C CA . PHE A 1 289 ? -11.353 -13.991 14.626 1.00 93.56 289 PHE A CA 1
ATOM 2081 C C . PHE A 1 289 ? -11.929 -15.021 13.653 1.00 93.56 289 PHE A C 1
ATOM 2083 O O . PHE A 1 289 ? -11.212 -15.540 12.795 1.00 93.56 289 PHE A O 1
ATOM 2090 N N . GLU A 1 290 ? -13.220 -15.311 13.780 1.00 97.12 290 GLU A N 1
ATOM 2091 C CA . GLU A 1 290 ? -13.935 -16.292 12.965 1.00 97.12 290 GLU A CA 1
ATOM 2092 C C . GLU A 1 290 ? -15.247 -15.696 12.440 1.00 97.12 290 GLU A C 1
ATOM 2094 O O . GLU A 1 290 ? -16.070 -15.222 13.221 1.00 97.12 290 GLU A O 1
ATOM 2099 N N . ASN A 1 291 ? -15.444 -15.708 11.118 1.00 97.62 291 ASN A N 1
ATOM 2100 C CA . ASN A 1 291 ? -16.627 -15.135 10.452 1.00 97.62 291 ASN A CA 1
ATOM 2101 C C . ASN A 1 291 ? -16.853 -13.641 10.763 1.00 97.62 291 ASN A C 1
ATOM 2103 O O . ASN A 1 291 ? -17.988 -13.177 10.866 1.00 97.62 291 ASN A O 1
ATOM 2107 N N . CYS A 1 292 ? -15.774 -12.881 10.953 1.00 96.12 292 CYS A N 1
ATOM 2108 C CA . CYS A 1 292 ? -15.858 -11.465 11.305 1.00 96.12 292 CYS A CA 1
ATOM 2109 C C . CYS A 1 292 ? -15.785 -10.548 10.074 1.00 96.12 292 CYS A C 1
ATOM 2111 O O . CYS A 1 292 ? -15.205 -10.898 9.044 1.00 96.12 292 CYS A O 1
ATOM 2113 N N . VAL A 1 293 ? -16.312 -9.329 10.206 1.00 94.62 293 VAL A N 1
ATOM 2114 C CA . VAL A 1 293 ? -16.229 -8.282 9.173 1.00 94.62 293 VAL A CA 1
ATOM 2115 C C . VAL A 1 293 ? -15.564 -7.033 9.735 1.00 94.62 293 VAL A C 1
ATOM 2117 O O . VAL A 1 293 ? -15.939 -6.547 10.797 1.00 94.62 293 VAL A O 1
ATOM 2120 N N . PHE A 1 294 ? -14.562 -6.534 9.018 1.00 91.06 294 PHE A N 1
ATOM 2121 C CA . PHE A 1 294 ? -13.764 -5.356 9.335 1.00 91.06 294 PHE A CA 1
ATOM 2122 C C . PHE A 1 294 ? -13.976 -4.357 8.197 1.00 91.06 294 PHE A C 1
ATOM 2124 O O . PHE A 1 294 ? -13.481 -4.580 7.088 1.00 91.06 294 PHE A O 1
ATOM 2131 N N . GLN A 1 295 ? -14.733 -3.285 8.431 1.00 90.06 295 GLN A N 1
ATOM 2132 C CA . GLN A 1 295 ? -15.168 -2.414 7.337 1.00 90.06 295 GLN A CA 1
ATOM 2133 C C . GLN A 1 295 ? -15.125 -0.916 7.630 1.00 90.06 295 GLN A C 1
ATOM 2135 O O . GLN A 1 295 ? -15.229 -0.478 8.777 1.00 90.06 295 GLN A O 1
ATOM 2140 N N . HIS A 1 296 ? -15.011 -0.120 6.564 1.00 87.75 296 HIS A N 1
ATOM 2141 C CA . HIS A 1 296 ? -15.175 1.340 6.583 1.00 87.75 296 HIS A CA 1
ATOM 2142 C C . HIS A 1 296 ? -14.317 2.068 7.625 1.00 87.75 296 HIS A C 1
ATOM 2144 O O . HIS A 1 296 ? -14.714 3.112 8.150 1.00 87.75 296 HIS A O 1
ATOM 2150 N N . SER A 1 297 ? -13.164 1.500 7.971 1.00 84.50 297 SER A N 1
ATOM 2151 C CA . SER A 1 297 ? -12.309 2.026 9.028 1.00 84.50 297 SER A CA 1
ATOM 2152 C C . SER A 1 297 ? -11.128 2.800 8.454 1.00 84.50 297 SER A C 1
ATOM 2154 O O . SER A 1 297 ? -10.653 2.511 7.356 1.00 84.50 297 SER A O 1
ATOM 2156 N N . TYR A 1 298 ? -10.669 3.802 9.203 1.00 80.38 298 TYR A N 1
ATOM 2157 C CA . TYR A 1 298 ? -9.603 4.709 8.792 1.00 80.38 298 TYR A CA 1
ATOM 2158 C C . TYR A 1 298 ? -8.538 4.842 9.879 1.00 80.38 298 TYR A C 1
ATOM 2160 O O . TYR A 1 298 ? -8.851 5.222 11.010 1.00 80.38 298 TYR A O 1
ATOM 2168 N N . ALA A 1 299 ? -7.276 4.594 9.542 1.00 71.31 299 ALA A N 1
ATOM 2169 C CA . ALA A 1 299 ? -6.154 4.846 10.442 1.00 71.31 299 ALA A CA 1
ATOM 2170 C C . ALA A 1 299 ? -5.158 5.854 9.855 1.00 71.31 299 ALA A C 1
ATOM 2172 O O . ALA A 1 299 ? -4.900 5.860 8.655 1.00 71.31 299 ALA A O 1
ATOM 2173 N N . THR A 1 300 ? -4.599 6.723 10.706 1.00 67.12 300 THR A N 1
ATOM 2174 C CA . THR A 1 300 ? -3.692 7.803 10.271 1.00 67.12 300 THR A CA 1
ATOM 2175 C C . THR A 1 300 ? -2.226 7.389 10.174 1.00 67.12 300 THR A C 1
ATOM 2177 O O . THR A 1 300 ? -1.515 7.948 9.346 1.00 67.12 300 THR A O 1
ATOM 2180 N N . TRP A 1 301 ? -1.739 6.465 11.012 1.00 55.59 301 TRP A N 1
ATOM 2181 C CA . TRP A 1 301 ? -0.331 6.031 11.005 1.00 55.59 301 TRP A CA 1
ATOM 2182 C C . TRP A 1 301 ? -0.108 4.606 10.505 1.00 55.59 301 TRP A C 1
ATOM 2184 O O . TRP A 1 301 ? 1.020 4.268 10.149 1.00 55.59 301 TRP A O 1
ATOM 2194 N N . SER A 1 302 ? -1.129 3.750 10.529 1.00 54.59 302 SER A N 1
ATOM 2195 C CA . SER A 1 302 ? -0.964 2.336 10.194 1.00 54.59 302 SER A CA 1
ATOM 2196 C C . SER A 1 302 ? -2.278 1.674 9.756 1.00 54.59 302 SER A C 1
ATOM 2198 O O . SER A 1 302 ? -3.252 2.338 9.438 1.00 54.59 302 SER A O 1
ATOM 2200 N N . ALA A 1 303 ? -2.257 0.351 9.746 1.00 58.06 303 ALA A N 1
ATOM 2201 C CA . ALA A 1 303 ? -3.291 -0.637 9.552 1.00 58.06 303 ALA A CA 1
ATOM 2202 C C . ALA A 1 303 ? -4.649 -0.416 10.235 1.00 58.06 303 ALA A C 1
ATOM 2204 O O . ALA A 1 303 ? -4.732 0.171 11.317 1.00 58.06 303 ALA A O 1
ATOM 2205 N N . ALA A 1 304 ? -5.694 -1.071 9.707 1.00 64.38 304 ALA A N 1
ATOM 2206 C CA . ALA A 1 304 ? -6.890 -1.368 10.501 1.00 64.38 304 ALA A CA 1
ATOM 2207 C C . ALA A 1 304 ? -6.584 -2.341 11.653 1.00 64.38 304 ALA A C 1
ATOM 2209 O O . ALA A 1 304 ? -7.188 -2.227 12.718 1.00 64.38 304 ALA A O 1
ATOM 2210 N N . ALA A 1 305 ? -5.620 -3.246 11.474 1.00 70.44 305 ALA A N 1
ATOM 2211 C CA . ALA A 1 305 ? -5.131 -4.167 12.491 1.00 70.44 305 ALA A CA 1
ATOM 2212 C C . ALA A 1 305 ? -3.599 -4.081 12.658 1.00 70.44 305 ALA A C 1
ATOM 2214 O O . ALA A 1 305 ? -2.844 -4.553 11.817 1.00 70.44 305 ALA A O 1
ATOM 2215 N N . TYR A 1 306 ? -3.119 -3.493 13.750 1.00 72.12 306 TYR A N 1
ATOM 2216 C CA . TYR A 1 306 ? -1.689 -3.399 14.061 1.00 72.12 306 TYR A CA 1
ATOM 2217 C C . TYR A 1 306 ? -1.272 -4.523 15.010 1.00 72.12 306 TYR A C 1
ATOM 2219 O O . TYR A 1 306 ? -1.829 -4.629 16.100 1.00 72.12 306 TYR A O 1
ATOM 2227 N N . ILE A 1 307 ? -0.289 -5.343 14.637 1.00 71.06 307 ILE A N 1
ATOM 2228 C CA . ILE A 1 307 ? 0.135 -6.509 15.421 1.00 71.06 307 ILE A CA 1
ATOM 2229 C C . ILE A 1 307 ? 1.634 -6.350 15.777 1.00 71.06 307 ILE A C 1
ATOM 2231 O O . ILE A 1 307 ? 2.491 -6.237 14.905 1.00 71.06 307 ILE A O 1
ATOM 2235 N N . SER A 1 308 ? 1.993 -6.265 17.065 1.00 63.78 308 SER A N 1
ATOM 2236 C CA . SER A 1 308 ? 3.409 -6.167 17.477 1.00 63.78 308 SER A CA 1
ATOM 2237 C C . SER A 1 308 ? 4.082 -7.540 17.600 1.00 63.78 308 SER A C 1
ATOM 2239 O O . SER A 1 308 ? 3.406 -8.560 17.678 1.00 63.78 308 SER A O 1
ATOM 2241 N N . GLY A 1 309 ? 5.415 -7.582 17.695 1.00 57.62 309 GLY A N 1
ATOM 2242 C CA . GLY A 1 309 ? 6.157 -8.845 17.844 1.00 57.62 309 GLY A CA 1
ATOM 2243 C C . GLY A 1 309 ? 5.790 -9.657 19.084 1.00 57.62 309 GLY A C 1
ATOM 2244 O O . GLY A 1 309 ? 5.470 -9.079 20.125 1.00 57.62 309 GLY A O 1
ATOM 2245 N N . GLY A 1 310 ? 5.814 -10.986 18.932 1.00 60.69 310 GLY A N 1
ATOM 2246 C CA . GLY A 1 310 ? 5.417 -11.992 19.924 1.00 60.69 310 GLY A CA 1
ATOM 2247 C C . GLY A 1 310 ? 3.953 -12.454 19.862 1.00 60.69 310 GLY A C 1
ATOM 2248 O O . GLY A 1 310 ? 3.613 -13.462 20.483 1.00 60.69 310 GLY A O 1
ATOM 2249 N N . THR A 1 311 ? 3.092 -11.758 19.119 1.00 68.81 311 THR A N 1
ATOM 2250 C CA . THR A 1 311 ? 1.648 -12.041 19.027 1.00 68.81 311 THR A CA 1
ATOM 2251 C C . THR A 1 311 ? 1.322 -13.012 17.878 1.00 68.81 311 THR A C 1
ATOM 2253 O O . THR A 1 311 ? 2.015 -13.063 16.862 1.00 68.81 311 THR A O 1
ATOM 2256 N N . LEU A 1 312 ? 0.254 -13.801 18.033 1.00 74.50 312 LEU A N 1
ATOM 2257 C CA . LEU A 1 312 ? -0.140 -14.878 17.112 1.00 74.50 312 LEU A CA 1
ATOM 2258 C C . LEU A 1 312 ? -1.647 -14.867 16.801 1.00 74.50 312 LEU A C 1
ATOM 2260 O O . LEU A 1 312 ? -2.357 -15.813 17.169 1.00 74.50 312 LEU A O 1
ATOM 2264 N N . PRO A 1 313 ? -2.182 -13.813 16.162 1.00 80.44 313 PRO A N 1
ATOM 2265 C CA . PRO A 1 313 ? -3.592 -13.786 15.820 1.00 80.44 313 PRO A CA 1
ATOM 2266 C C . PRO A 1 313 ? -3.917 -14.722 14.649 1.00 80.44 313 PRO A C 1
ATOM 2268 O O . PRO A 1 313 ? -3.119 -14.910 13.731 1.00 80.44 313 PRO A O 1
ATOM 2271 N N . THR A 1 314 ? -5.121 -15.297 14.662 1.00 85.12 314 THR A N 1
ATOM 2272 C CA . THR A 1 314 ? -5.635 -16.150 13.575 1.00 85.12 314 THR A CA 1
ATOM 2273 C C . THR A 1 314 ? -6.914 -15.564 12.986 1.00 85.12 314 THR A C 1
ATOM 2275 O O . THR A 1 314 ? -7.844 -15.238 13.728 1.00 85.12 314 THR A O 1
ATOM 2278 N N . PHE A 1 315 ? -6.983 -15.493 11.653 1.00 88.06 315 PHE A N 1
ATOM 2279 C CA . PHE A 1 315 ? -8.141 -14.989 10.913 1.00 88.06 315 PHE A CA 1
ATOM 2280 C C . PHE A 1 315 ? -8.736 -16.097 10.039 1.00 88.06 315 PHE A C 1
ATOM 2282 O O . PHE A 1 315 ? -8.100 -16.585 9.102 1.00 88.06 315 PHE A O 1
ATOM 2289 N N . ILE A 1 316 ? -9.966 -16.502 10.352 1.00 93.94 316 ILE A N 1
ATOM 2290 C CA . ILE A 1 316 ? -10.694 -17.551 9.635 1.00 93.94 316 ILE A CA 1
ATOM 2291 C C . ILE A 1 316 ? -11.977 -16.948 9.075 1.00 93.94 316 ILE A C 1
ATOM 2293 O O . ILE A 1 316 ? -12.837 -16.507 9.834 1.00 93.94 316 ILE A O 1
ATOM 2297 N N . ASN A 1 317 ? -12.119 -16.952 7.750 1.00 95.88 317 ASN A N 1
ATOM 2298 C CA . ASN A 1 317 ? -13.292 -16.403 7.071 1.00 95.88 317 ASN A CA 1
ATOM 2299 C C . ASN A 1 317 ? -13.583 -14.942 7.473 1.00 95.88 317 ASN A C 1
ATOM 2301 O O . ASN A 1 317 ? -14.710 -14.585 7.813 1.00 95.88 317 ASN A O 1
ATOM 2305 N N . VAL A 1 318 ? -12.543 -14.101 7.499 1.00 91.19 318 VAL A N 1
ATOM 2306 C CA . VAL A 1 318 ? -12.669 -12.682 7.860 1.00 91.19 318 VAL A CA 1
ATOM 2307 C C . VAL A 1 318 ? -12.689 -11.828 6.599 1.00 91.19 318 VAL A C 1
ATOM 2309 O O . VAL A 1 318 ? -11.875 -12.026 5.697 1.00 91.19 318 VAL A O 1
ATOM 2312 N N . THR A 1 319 ? -13.618 -10.874 6.529 1.00 91.69 319 THR A N 1
ATOM 2313 C CA . THR A 1 319 ? -13.714 -9.928 5.408 1.00 91.69 319 THR A CA 1
ATOM 2314 C C . THR A 1 319 ? -13.225 -8.547 5.819 1.00 91.69 319 THR A C 1
ATOM 2316 O O . THR A 1 319 ? -13.779 -7.937 6.729 1.00 91.69 319 THR A O 1
ATOM 2319 N N . PHE A 1 320 ? -12.229 -8.038 5.103 1.00 87.75 320 PHE A N 1
ATOM 2320 C CA . PHE A 1 320 ? -11.704 -6.682 5.191 1.00 87.75 320 PHE A CA 1
ATOM 2321 C C . PHE A 1 320 ? -12.211 -5.876 4.000 1.00 87.75 320 PHE A C 1
ATOM 2323 O O . PHE A 1 320 ? -11.767 -6.092 2.870 1.00 87.75 320 PHE A O 1
ATOM 2330 N N . TYR A 1 321 ? -13.150 -4.967 4.243 1.00 88.00 321 TYR A N 1
ATOM 2331 C CA . TYR A 1 321 ? -13.853 -4.241 3.191 1.00 88.00 321 TYR A CA 1
ATOM 2332 C C . TYR A 1 321 ? -13.729 -2.724 3.334 1.00 88.00 321 TYR A C 1
ATOM 2334 O O . TYR A 1 321 ? -14.143 -2.154 4.343 1.00 88.00 321 TYR A O 1
ATOM 2342 N N . ASN A 1 322 ? -13.230 -2.058 2.292 1.00 86.19 322 ASN A N 1
ATOM 2343 C CA . ASN A 1 322 ? -13.207 -0.597 2.202 1.00 86.19 322 ASN A CA 1
ATOM 2344 C C . ASN A 1 322 ? -12.570 0.077 3.433 1.00 86.19 322 ASN A C 1
ATOM 2346 O O . ASN A 1 322 ? -13.137 0.991 4.037 1.00 86.19 322 ASN A O 1
ATOM 2350 N N . ASN A 1 323 ? -11.414 -0.438 3.854 1.00 82.00 323 ASN A N 1
ATOM 2351 C CA . ASN A 1 323 ? -10.600 0.175 4.896 1.00 82.00 323 ASN A CA 1
ATOM 2352 C C . ASN A 1 323 ? -9.481 1.006 4.268 1.00 82.00 323 ASN A C 1
ATOM 2354 O O . ASN A 1 323 ? -8.914 0.619 3.242 1.00 82.00 323 ASN A O 1
ATOM 2358 N N . THR A 1 324 ? -9.130 2.110 4.925 1.00 76.69 324 THR A N 1
ATOM 2359 C CA . THR A 1 324 ? -8.143 3.066 4.418 1.00 76.69 324 THR A CA 1
ATOM 2360 C C . THR A 1 324 ? -7.062 3.360 5.455 1.00 76.69 324 THR A C 1
ATOM 2362 O O . THR A 1 324 ? -7.362 3.642 6.615 1.00 76.69 324 THR A O 1
ATOM 2365 N N . ALA A 1 325 ? -5.798 3.344 5.033 1.00 70.00 325 ALA A N 1
ATOM 2366 C CA . ALA A 1 325 ? -4.660 3.785 5.843 1.00 70.00 325 ALA A CA 1
ATOM 2367 C C . ALA A 1 325 ? -4.012 5.039 5.225 1.00 70.00 325 ALA A C 1
ATOM 2369 O O . ALA A 1 325 ? -3.615 5.027 4.056 1.00 70.00 325 ALA A O 1
ATOM 2370 N N . GLY A 1 326 ? -3.934 6.121 6.009 1.00 58.62 326 GLY A N 1
ATOM 2371 C CA . GLY A 1 326 ? -3.459 7.447 5.594 1.00 58.62 326 GLY A CA 1
ATOM 2372 C C . GLY A 1 326 ? -1.947 7.696 5.754 1.00 58.62 326 GLY A C 1
ATOM 2373 O O . GLY A 1 326 ? -1.180 6.822 6.159 1.00 58.62 326 GLY A O 1
ATOM 2374 N N . ILE A 1 327 ? -1.522 8.924 5.419 1.00 51.47 327 ILE A N 1
ATOM 2375 C CA . ILE A 1 327 ? -0.136 9.438 5.485 1.00 51.47 327 ILE A CA 1
ATOM 2376 C C . ILE A 1 327 ? 0.098 10.198 6.809 1.00 51.47 327 ILE A C 1
ATOM 2378 O O . ILE A 1 327 ? -0.825 10.807 7.346 1.00 51.47 327 ILE A O 1
ATOM 2382 N N . GLU A 1 328 ? 1.345 10.192 7.307 1.00 40.25 328 GLU A N 1
ATOM 2383 C CA . GLU A 1 328 ? 1.865 11.005 8.425 1.00 40.25 328 GLU A CA 1
ATOM 2384 C C . GLU A 1 328 ? 1.189 12.386 8.557 1.00 40.25 328 GLU A C 1
ATOM 2386 O O . GLU A 1 328 ? 1.526 13.338 7.857 1.00 40.25 328 GLU A O 1
ATOM 2391 N N . ALA A 1 329 ? 0.266 12.519 9.514 1.00 23.06 329 ALA A N 1
ATOM 2392 C CA . ALA A 1 329 ? -0.142 13.819 10.034 1.00 23.06 329 ALA A CA 1
ATOM 2393 C C . ALA A 1 329 ? 0.973 14.333 10.961 1.00 23.06 329 ALA A C 1
ATOM 2395 O O . ALA A 1 329 ? 1.253 13.736 12.005 1.00 23.06 329 ALA A O 1
ATOM 2396 N N . GLY A 1 330 ? 1.658 15.396 10.535 1.00 21.25 330 GLY A N 1
ATOM 2397 C CA . GLY A 1 330 ? 2.822 15.955 11.215 1.00 21.25 330 GLY A CA 1
ATOM 2398 C C . GLY A 1 330 ? 2.533 16.556 12.594 1.00 21.25 330 GLY A C 1
ATOM 2399 O O . GLY A 1 330 ? 1.556 17.276 12.771 1.00 21.25 330 GLY A O 1
ATOM 2400 N N . ALA A 1 331 ? 3.445 16.306 13.541 1.00 18.98 331 ALA A N 1
ATOM 2401 C CA . ALA A 1 331 ? 3.859 17.228 14.604 1.00 18.98 331 ALA A CA 1
ATOM 2402 C C . ALA A 1 331 ? 5.140 16.700 15.300 1.00 18.98 331 ALA A C 1
ATOM 2404 O O . ALA A 1 331 ? 5.112 15.650 15.932 1.00 18.98 331 ALA A O 1
ATOM 2405 N N . MET A 1 332 ? 6.223 17.488 15.198 1.00 19.94 332 MET A N 1
ATOM 2406 C CA . MET A 1 332 ? 7.521 17.441 15.913 1.00 19.94 332 MET A CA 1
ATOM 2407 C C . MET A 1 332 ? 8.546 16.319 15.596 1.00 19.94 332 MET A C 1
ATOM 2409 O O . MET A 1 332 ? 8.480 15.226 16.147 1.00 19.94 332 MET A O 1
ATOM 2413 N N . GLY A 1 333 ? 9.598 16.681 14.832 1.00 20.58 333 GLY A N 1
ATOM 2414 C CA . GLY A 1 333 ? 10.934 16.037 14.823 1.00 20.58 333 GLY A CA 1
ATOM 2415 C C . GLY A 1 333 ? 11.484 15.623 13.432 1.00 20.58 333 GLY A C 1
ATOM 2416 O O . GLY A 1 333 ? 10.773 14.923 12.721 1.00 20.58 333 GLY A O 1
ATOM 2417 N N . PRO A 1 334 ? 12.712 16.021 13.008 1.00 22.62 334 PRO A N 1
ATOM 2418 C CA . PRO A 1 334 ? 13.345 15.626 11.726 1.00 22.62 334 PRO A CA 1
ATOM 2419 C C . PRO A 1 334 ? 14.239 14.368 11.881 1.00 22.62 334 PRO A C 1
ATOM 2421 O O . PRO A 1 334 ? 14.516 14.011 13.027 1.00 22.62 334 PRO A O 1
ATOM 2424 N N . PRO A 1 335 ? 14.868 13.780 10.829 1.00 28.02 335 PRO A N 1
ATOM 2425 C CA . PRO A 1 335 ? 14.593 13.681 9.379 1.00 28.02 335 PRO A CA 1
ATOM 2426 C C . PRO A 1 335 ? 14.237 12.213 8.975 1.00 28.02 335 PRO A C 1
ATOM 2428 O O . PRO A 1 335 ? 14.241 11.337 9.828 1.00 28.02 335 PRO A O 1
ATOM 2431 N N . LEU A 1 336 ? 13.907 11.875 7.715 1.00 23.78 336 LEU A N 1
ATOM 2432 C CA . LEU A 1 336 ? 14.811 11.093 6.842 1.00 23.78 336 LEU A CA 1
ATOM 2433 C C . LEU A 1 336 ? 14.266 10.911 5.412 1.00 23.78 336 LEU A C 1
ATOM 2435 O O . LEU A 1 336 ? 13.102 10.620 5.159 1.00 23.78 336 LEU A O 1
ATOM 2439 N N . SER A 1 337 ? 15.209 11.060 4.493 1.00 22.17 337 SER A N 1
ATOM 2440 C CA . SER A 1 337 ? 15.201 10.810 3.058 1.00 22.17 337 SER A CA 1
ATOM 2441 C C . SER A 1 337 ? 14.711 9.422 2.630 1.00 22.17 337 SER A C 1
ATOM 2443 O O . SER A 1 337 ? 14.970 8.416 3.283 1.00 22.17 337 SER A O 1
ATOM 2445 N N . VAL A 1 338 ? 14.162 9.352 1.415 1.00 27.20 338 VAL A N 1
ATOM 2446 C CA . VAL A 1 338 ? 13.775 8.130 0.675 1.00 27.20 338 VAL A CA 1
ATOM 2447 C C . VAL A 1 338 ? 14.996 7.313 0.179 1.00 27.20 338 VAL A C 1
ATOM 2449 O O . VAL A 1 338 ? 14.981 6.709 -0.884 1.00 27.20 338 VAL A O 1
ATOM 2452 N N . ALA A 1 339 ? 16.078 7.295 0.958 1.00 23.50 339 ALA A N 1
ATOM 2453 C CA . ALA A 1 339 ? 17.233 6.405 0.803 1.00 23.50 339 ALA A CA 1
ATOM 2454 C C . ALA A 1 339 ? 17.612 5.718 2.134 1.00 23.50 339 ALA A C 1
ATOM 2456 O O . ALA A 1 339 ? 18.662 5.095 2.244 1.00 23.50 339 ALA A O 1
ATOM 2457 N N . SER A 1 340 ? 16.769 5.829 3.165 1.00 24.61 340 SER A N 1
ATOM 2458 C CA . SER A 1 340 ? 17.092 5.373 4.518 1.00 24.61 340 SER A CA 1
ATOM 2459 C C . SER A 1 340 ? 15.868 4.861 5.280 1.00 24.61 340 SER A C 1
ATOM 2461 O O . SER A 1 340 ? 15.673 5.197 6.443 1.00 24.61 340 SER A O 1
ATOM 2463 N N . ALA A 1 341 ? 15.098 3.948 4.684 1.00 30.08 341 ALA A N 1
ATOM 2464 C CA . ALA A 1 341 ? 14.239 3.043 5.464 1.00 30.08 341 ALA A CA 1
ATOM 2465 C C . ALA A 1 341 ? 15.058 2.001 6.278 1.00 30.08 341 ALA A C 1
ATOM 2467 O O . ALA A 1 341 ? 14.524 0.980 6.685 1.00 30.08 341 ALA A O 1
ATOM 2468 N N . VAL A 1 342 ? 16.359 2.255 6.501 1.00 28.84 342 VAL A N 1
ATOM 2469 C CA . VAL A 1 342 ? 17.325 1.384 7.198 1.00 28.84 342 VAL A CA 1
ATOM 2470 C C . VAL A 1 342 ? 18.029 2.103 8.367 1.00 28.84 342 VAL A C 1
ATOM 2472 O O . VAL A 1 342 ? 18.821 1.497 9.079 1.00 28.84 342 VAL A O 1
ATOM 2475 N N . SER A 1 343 ? 17.753 3.380 8.658 1.00 22.23 343 SER A N 1
ATOM 2476 C CA . SER A 1 343 ? 18.327 4.003 9.864 1.00 22.23 343 SER A CA 1
ATOM 2477 C C . SER A 1 343 ? 17.412 3.810 11.071 1.00 22.23 343 SER A C 1
ATOM 2479 O O . SER A 1 343 ? 16.515 4.610 11.337 1.00 22.23 343 SER A O 1
ATOM 2481 N N . ALA A 1 344 ? 17.687 2.726 11.793 1.00 26.36 344 ALA A N 1
ATOM 2482 C CA . ALA A 1 344 ? 17.268 2.482 13.161 1.00 26.36 344 ALA A CA 1
ATOM 2483 C C . ALA A 1 344 ? 17.612 3.674 14.074 1.00 26.36 344 ALA A C 1
ATOM 2485 O O . ALA A 1 344 ? 18.763 4.109 14.125 1.00 26.36 344 ALA A O 1
ATOM 2486 N N . TYR A 1 345 ? 16.641 4.148 14.857 1.00 22.58 345 TYR A N 1
ATOM 2487 C CA . TYR A 1 345 ? 16.923 4.906 16.076 1.00 22.58 345 TYR A CA 1
ATOM 2488 C C . TYR A 1 345 ? 16.680 4.005 17.285 1.00 22.58 345 TYR A C 1
ATOM 2490 O O . TYR A 1 345 ? 15.551 3.658 17.624 1.00 22.58 345 TYR A O 1
ATOM 2498 N N . SER A 1 346 ? 17.788 3.617 17.916 1.00 29.56 346 SER A N 1
ATOM 2499 C CA . SER A 1 346 ? 17.833 2.993 19.233 1.00 29.56 346 SER A CA 1
ATOM 2500 C C . SER A 1 346 ? 17.520 4.041 20.296 1.00 29.56 346 SER A C 1
ATOM 2502 O O . SER A 1 346 ? 18.320 4.944 20.536 1.00 29.56 346 SER A O 1
ATOM 2504 N N . VAL A 1 347 ? 16.376 3.893 20.960 1.00 25.44 347 VAL A N 1
ATOM 2505 C CA . VAL A 1 347 ? 16.210 4.326 22.349 1.00 25.44 347 VAL A CA 1
ATOM 2506 C C . VAL A 1 347 ? 15.471 3.189 23.061 1.00 25.44 347 VAL A C 1
ATOM 2508 O O . VAL A 1 347 ? 14.282 2.983 22.844 1.00 25.44 347 VAL A O 1
ATOM 2511 N N . ASN A 1 348 ? 16.201 2.408 23.863 1.00 25.95 348 ASN A N 1
ATOM 2512 C CA . ASN A 1 348 ? 15.713 1.285 24.684 1.00 25.95 348 ASN A CA 1
ATOM 2513 C C . ASN A 1 348 ? 15.176 0.039 23.941 1.00 25.95 348 ASN A C 1
ATOM 2515 O O . ASN A 1 348 ? 14.102 -0.461 24.262 1.00 25.95 348 ASN A O 1
ATOM 2519 N N . GLY A 1 349 ? 15.946 -0.518 23.000 1.00 26.45 349 GLY A N 1
ATOM 2520 C CA . GLY A 1 349 ? 15.824 -1.940 22.626 1.00 26.45 349 GLY A CA 1
ATOM 2521 C C . GLY A 1 349 ? 14.596 -2.371 21.810 1.00 26.45 349 GLY A C 1
ATOM 2522 O O . GLY A 1 349 ? 14.430 -3.564 21.594 1.00 26.45 349 GLY A O 1
ATOM 2523 N N . ALA A 1 350 ? 13.767 -1.447 21.316 1.00 23.20 350 ALA A N 1
ATOM 2524 C CA . ALA A 1 350 ? 12.698 -1.746 20.361 1.00 23.20 350 ALA A CA 1
ATOM 2525 C C . ALA A 1 350 ? 12.896 -0.915 19.088 1.00 23.20 350 ALA A C 1
ATOM 2527 O O . ALA A 1 350 ? 12.654 0.293 19.078 1.00 23.20 350 ALA A O 1
ATOM 2528 N N . VAL A 1 351 ? 13.354 -1.550 18.009 1.00 26.00 351 VAL A N 1
ATOM 2529 C CA . VAL A 1 351 ? 13.424 -0.910 16.693 1.00 26.00 351 VAL A CA 1
ATOM 2530 C C . VAL A 1 351 ? 11.997 -0.835 16.137 1.00 26.00 351 VAL A C 1
ATOM 2532 O O . VAL A 1 351 ? 11.390 -1.856 15.834 1.00 26.00 351 VAL A O 1
ATOM 2535 N N . ARG A 1 352 ? 11.411 0.368 16.060 1.00 27.77 352 ARG A N 1
ATOM 2536 C CA . ARG A 1 352 ? 10.091 0.586 15.444 1.00 27.77 352 ARG A CA 1
ATOM 2537 C C . ARG A 1 352 ? 10.255 0.868 13.952 1.00 27.77 352 ARG A C 1
ATOM 2539 O O . ARG A 1 352 ? 10.584 1.993 13.583 1.00 27.77 352 ARG A O 1
ATOM 2546 N N . PHE A 1 353 ? 9.953 -0.113 13.108 1.00 34.12 353 PHE A N 1
ATOM 2547 C CA . PHE A 1 353 ? 9.654 0.126 11.696 1.00 34.12 353 PHE A CA 1
ATOM 2548 C C . PHE A 1 353 ? 8.143 0.267 11.518 1.00 34.12 353 PHE A C 1
ATOM 2550 O O . PHE A 1 353 ? 7.366 -0.584 11.947 1.00 34.12 353 PHE A O 1
ATOM 2557 N N . SER A 1 354 ? 7.709 1.371 10.908 1.00 35.56 354 SER A N 1
ATOM 2558 C CA . SER A 1 354 ? 6.308 1.560 10.534 1.00 35.56 354 SER A CA 1
ATOM 2559 C C . SER A 1 354 ? 6.015 0.745 9.276 1.00 35.56 354 SER A C 1
ATOM 2561 O O . SER A 1 354 ? 6.159 1.228 8.156 1.00 35.56 354 SER A O 1
ATOM 2563 N N . GLY A 1 355 ? 5.604 -0.511 9.443 1.00 40.94 355 GLY A N 1
ATOM 2564 C CA . GLY A 1 355 ? 4.832 -1.168 8.395 1.00 40.94 355 GLY A CA 1
ATOM 2565 C C . GLY A 1 355 ? 3.525 -0.393 8.192 1.00 40.94 355 GLY A C 1
ATOM 2566 O O . GLY A 1 355 ? 2.819 -0.084 9.153 1.00 40.94 355 GLY A O 1
ATOM 2567 N N . LYS A 1 356 ? 3.236 0.015 6.955 1.00 47.38 356 LYS A N 1
ATOM 2568 C CA . LYS A 1 356 ? 2.104 0.910 6.642 1.00 47.38 356 LYS A CA 1
ATOM 2569 C C . LYS A 1 356 ? 0.929 0.196 5.939 1.00 47.38 356 LYS A C 1
ATOM 2571 O O . LYS A 1 356 ? 0.107 0.873 5.337 1.00 47.38 356 LYS A O 1
ATOM 2576 N N . GLY A 1 357 ? 0.852 -1.142 5.982 1.00 46.53 357 GLY A N 1
ATOM 2577 C CA . GLY A 1 357 ? -0.276 -1.919 5.421 1.00 46.53 357 GLY A CA 1
ATOM 2578 C C . GLY A 1 357 ? -1.461 -2.048 6.390 1.00 46.53 357 GLY A C 1
ATOM 2579 O O . GLY A 1 357 ? -1.364 -1.543 7.496 1.00 46.53 357 GLY A O 1
ATOM 2580 N N . LEU A 1 358 ? -2.552 -2.747 6.026 1.00 47.22 358 LEU A N 1
ATOM 2581 C CA . LEU A 1 358 ? -3.696 -3.146 6.895 1.00 47.22 358 LEU A CA 1
ATOM 2582 C C . LEU A 1 358 ? -3.279 -4.089 8.034 1.00 47.22 358 LEU A C 1
ATOM 2584 O O . LEU A 1 358 ? -4.071 -4.308 8.947 1.00 47.22 358 LEU A O 1
ATOM 2588 N N . PHE A 1 359 ? -2.059 -4.626 7.956 1.00 51.44 359 PHE A N 1
ATOM 2589 C CA . PHE A 1 359 ? -1.408 -5.488 8.933 1.00 51.44 359 PHE A CA 1
ATOM 2590 C C . PHE A 1 359 ? 0.082 -5.141 9.037 1.00 51.44 359 PHE A C 1
ATOM 2592 O O . PHE A 1 359 ? 0.687 -4.685 8.067 1.00 51.44 359 PHE A O 1
ATOM 2599 N N . THR A 1 360 ? 0.654 -5.352 10.219 1.00 51.09 360 THR A N 1
ATOM 2600 C CA . THR A 1 360 ? 2.098 -5.357 10.522 1.00 51.09 360 THR A CA 1
ATOM 2601 C C . THR A 1 360 ? 2.316 -6.436 11.565 1.00 51.09 360 THR A C 1
ATOM 2603 O O . THR A 1 360 ? 1.465 -6.499 12.432 1.00 51.09 360 THR A O 1
ATOM 2606 N N . VAL A 1 361 ? 3.380 -7.243 11.534 1.00 50.50 361 VAL A N 1
ATOM 2607 C CA . VAL A 1 361 ? 3.666 -8.294 12.540 1.00 50.50 361 VAL A CA 1
ATOM 2608 C C . VAL A 1 361 ? 5.134 -8.183 12.942 1.00 50.50 361 VAL A C 1
ATOM 2610 O O . VAL A 1 361 ? 5.952 -7.985 12.056 1.00 50.50 361 VAL A O 1
ATOM 2613 N N . GLY A 1 362 ? 5.467 -8.294 14.234 1.00 47.88 362 GLY A N 1
ATOM 2614 C CA . GLY A 1 362 ? 6.867 -8.310 14.695 1.00 47.88 362 GLY A CA 1
ATOM 2615 C C . GLY A 1 362 ? 7.403 -9.714 15.026 1.00 47.88 362 GLY A C 1
ATOM 2616 O O . GLY A 1 362 ? 6.719 -10.709 14.818 1.00 47.88 362 GLY A O 1
ATOM 2617 N N . GLU A 1 363 ? 8.603 -9.776 15.610 1.00 47.09 363 GLU A N 1
ATOM 2618 C CA . GLU A 1 363 ? 9.418 -10.996 15.774 1.00 47.09 363 GLU A CA 1
ATOM 2619 C C . GLU A 1 363 ? 8.695 -12.181 16.471 1.00 47.09 363 GLU A C 1
ATOM 2621 O O . GLU A 1 363 ? 8.118 -11.998 17.546 1.00 47.09 363 GLU A O 1
ATOM 2626 N N . ASN A 1 364 ? 8.815 -13.401 15.908 1.00 50.38 364 ASN A N 1
ATOM 2627 C CA . ASN A 1 364 ? 8.528 -14.728 16.507 1.00 50.38 364 ASN A CA 1
ATOM 2628 C C . ASN A 1 364 ? 7.128 -15.374 16.360 1.00 50.38 364 ASN A C 1
ATOM 2630 O O . ASN A 1 364 ? 6.669 -16.046 17.292 1.00 50.38 364 ASN A O 1
ATOM 2634 N N . GLY A 1 365 ? 6.450 -15.290 15.207 1.00 52.59 365 GLY A N 1
ATOM 2635 C CA . GLY A 1 365 ? 5.172 -16.004 15.084 1.00 52.59 365 GLY A CA 1
ATOM 2636 C C . GLY A 1 365 ? 4.500 -16.122 13.712 1.00 52.59 365 GLY A C 1
ATOM 2637 O O . GLY A 1 365 ? 4.533 -15.158 12.952 1.00 52.59 365 GLY A O 1
ATOM 2638 N N . PRO A 1 366 ? 3.866 -17.270 13.365 1.00 60.34 366 PRO A N 1
ATOM 2639 C CA . PRO A 1 366 ? 3.155 -17.391 12.099 1.00 60.34 366 PRO A CA 1
ATOM 2640 C C . PRO A 1 366 ? 1.854 -16.578 12.064 1.00 60.34 366 PRO A C 1
ATOM 2642 O O . PRO A 1 366 ? 0.994 -16.723 12.933 1.00 60.34 366 PRO A O 1
ATOM 2645 N N . LEU A 1 367 ? 1.685 -15.784 11.009 1.00 71.69 367 LEU A N 1
ATOM 2646 C CA . LEU A 1 367 ? 0.444 -15.091 10.676 1.00 71.69 367 LEU A CA 1
ATOM 2647 C C . LEU A 1 367 ? -0.363 -15.961 9.711 1.00 71.69 367 LEU A C 1
ATOM 2649 O O . LEU A 1 367 ? 0.126 -16.309 8.635 1.00 71.69 367 LEU A O 1
ATOM 2653 N N . VAL A 1 368 ? -1.596 -16.307 10.084 1.00 78.25 368 VAL A N 1
ATOM 2654 C CA . VAL A 1 368 ? -2.437 -17.215 9.292 1.00 78.25 368 VAL A CA 1
ATOM 2655 C C . VAL A 1 368 ? -3.749 -16.544 8.906 1.00 78.25 368 VAL A C 1
ATOM 2657 O O . VAL A 1 368 ? -4.571 -16.206 9.765 1.00 78.25 368 VAL A O 1
ATOM 2660 N N . PHE A 1 369 ? -3.962 -16.434 7.597 1.00 84.94 369 PHE A N 1
ATOM 2661 C CA . PHE A 1 369 ? -5.247 -16.120 6.989 1.00 84.94 369 PHE A CA 1
ATOM 2662 C C . PHE A 1 369 ? -5.766 -17.348 6.255 1.00 84.94 369 PHE A C 1
ATOM 2664 O O . PHE A 1 369 ? -5.110 -17.890 5.365 1.00 84.94 369 PHE A O 1
ATOM 2671 N N . ASN A 1 370 ? -6.971 -17.775 6.620 1.00 91.38 370 ASN A N 1
ATOM 2672 C CA . ASN A 1 370 ? -7.663 -18.867 5.954 1.00 91.38 370 ASN A CA 1
ATOM 2673 C C . ASN A 1 370 ? -9.038 -18.386 5.486 1.00 91.38 370 ASN A C 1
ATOM 2675 O O . ASN A 1 370 ? -9.798 -17.828 6.285 1.00 91.38 370 ASN A O 1
ATOM 2679 N N . ARG A 1 371 ? -9.363 -18.586 4.202 1.00 95.94 371 ARG A N 1
ATOM 2680 C CA . ARG A 1 371 ? -10.664 -18.213 3.608 1.00 95.94 371 ARG A CA 1
ATOM 2681 C C . ARG A 1 371 ? -11.032 -16.733 3.787 1.00 95.94 371 ARG A C 1
ATOM 2683 O O . ARG A 1 371 ? -12.206 -16.387 3.839 1.00 95.94 371 ARG A O 1
ATOM 2690 N N . SER A 1 372 ? -10.038 -15.858 3.937 1.00 89.75 372 SER A N 1
ATOM 2691 C CA . SER A 1 372 ? -10.256 -14.435 4.230 1.00 89.75 372 SER A CA 1
ATOM 2692 C C . SER A 1 372 ? -10.294 -13.590 2.954 1.00 89.75 372 SER A C 1
ATOM 2694 O O . SER A 1 372 ? -9.712 -13.951 1.931 1.00 89.75 372 SER A O 1
ATOM 2696 N N . ARG A 1 373 ? -11.011 -12.465 2.998 1.00 90.31 373 ARG A N 1
ATOM 2697 C CA . ARG A 1 373 ? -11.280 -11.605 1.836 1.00 90.31 373 ARG A CA 1
ATOM 2698 C C . ARG A 1 373 ? -10.805 -10.180 2.103 1.00 90.31 373 ARG A C 1
ATOM 2700 O O . ARG A 1 373 ? -11.117 -9.626 3.148 1.00 90.31 373 ARG A O 1
ATOM 2707 N N . PHE A 1 374 ? -10.118 -9.575 1.145 1.00 88.69 374 PHE A N 1
ATOM 2708 C CA . PHE A 1 374 ? -9.592 -8.214 1.179 1.00 88.69 374 PHE A CA 1
ATOM 2709 C C . PHE A 1 374 ? -10.115 -7.477 -0.049 1.00 88.69 374 PHE A C 1
ATOM 2711 O O . PHE A 1 374 ? -9.665 -7.735 -1.163 1.00 88.69 374 PHE A O 1
ATOM 2718 N N . ILE A 1 375 ? -11.101 -6.607 0.144 1.00 87.81 375 ILE A N 1
ATOM 2719 C CA . ILE A 1 375 ? -11.868 -6.006 -0.946 1.00 87.81 375 ILE A CA 1
ATOM 2720 C C . ILE A 1 375 ? -11.859 -4.483 -0.816 1.00 87.81 375 ILE A C 1
ATOM 2722 O O . ILE A 1 375 ? -12.235 -3.952 0.233 1.00 87.81 375 ILE A O 1
ATOM 2726 N N . GLN A 1 376 ? -11.482 -3.783 -1.889 1.00 87.75 376 GLN A N 1
ATOM 2727 C CA . GLN A 1 376 ? -11.549 -2.318 -1.992 1.00 87.75 376 GLN A CA 1
ATOM 2728 C C . GLN A 1 376 ? -10.798 -1.566 -0.883 1.00 87.75 376 GLN A C 1
ATOM 2730 O O . GLN A 1 376 ? -11.179 -0.461 -0.505 1.00 87.75 376 GLN A O 1
ATOM 2735 N N . ASN A 1 377 ? -9.739 -2.151 -0.325 1.00 81.50 377 ASN A N 1
ATOM 2736 C CA . ASN A 1 377 ? -8.936 -1.456 0.676 1.00 81.50 377 ASN A CA 1
ATOM 2737 C C . ASN A 1 377 ? -7.913 -0.542 -0.015 1.00 81.50 377 ASN A C 1
ATOM 2739 O O . ASN A 1 377 ? -7.427 -0.853 -1.105 1.00 81.50 377 ASN A O 1
ATOM 2743 N N . SER A 1 378 ? -7.578 0.578 0.625 1.00 77.19 378 SER A N 1
ATOM 2744 C CA . SER A 1 378 ? -6.677 1.591 0.066 1.00 77.19 378 SER A CA 1
ATOM 2745 C C . SER A 1 378 ? -5.582 1.980 1.056 1.00 77.19 378 SER A C 1
ATOM 2747 O O . SER A 1 378 ? -5.844 2.219 2.234 1.00 77.19 378 SER A O 1
ATOM 2749 N N . VAL A 1 379 ? -4.349 2.095 0.572 1.00 68.94 379 VAL A N 1
ATOM 2750 C CA . VAL A 1 379 ? -3.196 2.563 1.347 1.00 68.94 379 VAL A CA 1
ATOM 2751 C C . VAL A 1 379 ? -2.510 3.682 0.572 1.00 68.94 379 VAL A C 1
ATOM 2753 O O . VAL A 1 379 ? -2.070 3.481 -0.555 1.00 68.94 379 VAL A O 1
ATOM 2756 N N . ASP A 1 380 ? -2.384 4.860 1.180 1.00 61.56 380 ASP A N 1
ATOM 2757 C CA . ASP A 1 380 ? -1.860 6.050 0.492 1.00 61.56 380 ASP A CA 1
ATOM 2758 C C . ASP A 1 380 ? -0.313 6.117 0.456 1.00 61.56 380 ASP A C 1
ATOM 2760 O O . ASP A 1 380 ? 0.263 7.025 -0.142 1.00 61.56 380 ASP A O 1
ATOM 2764 N N . SER A 1 381 ? 0.392 5.177 1.104 1.00 52.94 381 SER A N 1
ATOM 2765 C CA . SER A 1 381 ? 1.853 5.214 1.313 1.00 52.94 381 SER A CA 1
ATOM 2766 C C . SER A 1 381 ? 2.611 4.016 0.704 1.00 52.94 381 SER A C 1
ATOM 2768 O O . SER A 1 381 ? 2.070 3.269 -0.104 1.00 52.94 381 SER A O 1
ATOM 2770 N N . ALA A 1 382 ? 3.899 3.843 1.035 1.00 51.50 382 ALA A N 1
ATOM 2771 C CA . ALA A 1 382 ? 4.806 2.832 0.468 1.00 51.50 382 ALA A CA 1
ATOM 2772 C C . ALA A 1 382 ? 4.537 1.376 0.915 1.00 51.50 382 ALA A C 1
ATOM 2774 O O . ALA A 1 382 ? 5.481 0.628 1.173 1.00 51.50 382 ALA A O 1
ATOM 2775 N N . ALA A 1 383 ? 3.272 0.989 1.064 1.00 54.38 383 ALA A N 1
ATOM 2776 C CA . ALA A 1 383 ? 2.860 -0.319 1.551 1.00 54.38 383 ALA A CA 1
ATOM 2777 C C . ALA A 1 383 ? 1.592 -0.805 0.840 1.00 54.38 383 ALA A C 1
ATOM 2779 O O . ALA A 1 383 ? 0.792 -0.000 0.361 1.00 54.38 383 ALA A O 1
ATOM 2780 N N . GLY A 1 384 ? 1.415 -2.124 0.819 1.00 49.97 384 GLY A N 1
ATOM 2781 C CA . GLY A 1 384 ? 0.237 -2.772 0.263 1.00 49.97 384 GLY A CA 1
ATOM 2782 C C . GLY A 1 384 ? -0.821 -3.064 1.298 1.00 49.97 384 GLY A C 1
ATOM 2783 O O . GLY A 1 384 ? -0.596 -2.898 2.499 1.00 49.97 384 GLY A O 1
ATOM 2784 N N . VAL A 1 385 ? -1.989 -3.498 0.818 1.00 54.66 385 VAL A N 1
ATOM 2785 C CA . VAL A 1 385 ? -3.149 -3.719 1.681 1.00 54.66 385 VAL A CA 1
ATOM 2786 C C . VAL A 1 385 ? -2.835 -4.694 2.802 1.00 54.66 385 VAL A C 1
ATOM 2788 O O . VAL A 1 385 ? -3.127 -4.365 3.926 1.00 54.66 385 VAL A O 1
ATOM 2791 N N . ALA A 1 386 ? -2.148 -5.804 2.600 1.00 53.44 386 ALA A N 1
ATOM 2792 C CA . ALA A 1 386 ? -1.604 -6.618 3.680 1.00 53.44 386 ALA A CA 1
ATOM 2793 C C . ALA A 1 386 ? -0.070 -6.516 3.663 1.00 53.44 386 ALA A C 1
ATOM 2795 O O . ALA A 1 386 ? 0.605 -6.973 2.745 1.00 53.44 386 ALA A O 1
ATOM 2796 N N . GLY A 1 387 ? 0.491 -5.854 4.675 1.00 51.97 387 GLY A N 1
ATOM 2797 C CA . GLY A 1 387 ? 1.931 -5.666 4.812 1.00 51.97 387 GLY A CA 1
ATOM 2798 C C . GLY A 1 387 ? 2.533 -6.646 5.814 1.00 51.97 387 GLY A C 1
ATOM 2799 O O . GLY A 1 387 ? 2.040 -6.801 6.926 1.00 51.97 387 GLY A O 1
ATOM 2800 N N . THR A 1 388 ? 3.643 -7.272 5.457 1.00 46.97 388 THR A N 1
ATOM 2801 C CA . THR A 1 388 ? 4.565 -7.906 6.397 1.00 46.97 388 THR A CA 1
ATOM 2802 C C . THR A 1 388 ? 5.864 -7.111 6.343 1.00 46.97 388 THR A C 1
ATOM 2804 O O . THR A 1 388 ? 6.603 -7.166 5.359 1.00 46.97 388 THR A O 1
ATOM 2807 N N . VAL A 1 389 ? 6.122 -6.317 7.377 1.00 43.59 389 VAL A N 1
ATOM 2808 C CA . VAL A 1 389 ? 7.393 -5.610 7.556 1.00 43.59 389 VAL A CA 1
ATOM 2809 C C . VAL A 1 389 ? 8.048 -6.235 8.776 1.00 43.59 389 VAL A C 1
ATOM 2811 O O . VAL A 1 389 ? 7.592 -5.925 9.865 1.00 43.59 389 VAL A O 1
ATOM 2814 N N . GLU A 1 390 ? 9.051 -7.103 8.558 1.00 42.28 390 GLU A N 1
ATOM 2815 C CA . GLU A 1 390 ? 10.023 -7.601 9.560 1.00 42.28 390 GLU A CA 1
ATOM 2816 C C . GLU A 1 390 ? 9.462 -8.216 10.871 1.00 42.28 390 GLU A C 1
ATOM 2818 O O . GLU A 1 390 ? 8.879 -7.513 11.681 1.00 42.28 390 GLU A O 1
ATOM 2823 N N . VAL A 1 391 ? 9.642 -9.488 11.262 1.00 38.22 391 VAL A N 1
ATOM 2824 C CA . VAL A 1 391 ? 10.858 -10.323 11.438 1.00 38.22 391 VAL A CA 1
ATOM 2825 C C . VAL A 1 391 ? 10.366 -11.737 11.869 1.00 38.22 391 VAL A C 1
ATOM 2827 O O . VAL A 1 391 ? 9.365 -11.842 12.570 1.00 38.22 391 VAL A O 1
ATOM 2830 N N . GLU A 1 392 ? 11.047 -12.831 11.506 1.00 39.62 392 GLU A N 1
ATOM 2831 C CA . GLU A 1 392 ? 10.947 -14.164 12.164 1.00 39.62 392 GLU A CA 1
ATOM 2832 C C . GLU A 1 392 ? 9.546 -14.819 12.349 1.00 39.62 392 GLU A C 1
ATOM 2834 O O . GLU A 1 392 ? 9.281 -15.454 13.372 1.00 39.62 392 GLU A O 1
ATOM 2839 N N . GLY A 1 393 ? 8.658 -14.791 11.342 1.00 47.53 393 GLY A N 1
ATOM 2840 C CA . GLY A 1 393 ? 7.430 -15.615 11.338 1.00 47.53 393 GLY A CA 1
ATOM 2841 C C . GLY A 1 393 ? 6.950 -16.058 9.947 1.00 47.53 393 GLY A C 1
ATOM 2842 O O . GLY A 1 393 ? 7.159 -15.344 8.972 1.00 47.53 393 GLY A O 1
ATOM 2843 N N . ASN A 1 394 ? 6.304 -17.231 9.833 1.00 62.56 394 ASN A N 1
ATOM 2844 C CA . ASN A 1 394 ? 5.703 -17.705 8.570 1.00 62.56 394 ASN A CA 1
ATOM 2845 C C . ASN A 1 394 ? 4.413 -16.927 8.267 1.00 62.56 394 ASN A C 1
ATOM 2847 O O . ASN A 1 394 ? 3.522 -16.884 9.111 1.00 62.56 394 ASN A O 1
ATOM 2851 N N . ALA A 1 395 ? 4.241 -16.395 7.059 1.00 72.31 395 ALA A N 1
ATOM 2852 C CA . ALA A 1 395 ? 2.948 -15.858 6.629 1.00 72.31 395 ALA A CA 1
ATOM 2853 C C . ALA A 1 395 ? 2.259 -16.863 5.703 1.00 72.31 395 ALA A C 1
ATOM 2855 O O . ALA A 1 395 ? 2.827 -17.260 4.684 1.00 72.31 395 ALA A O 1
ATOM 2856 N N . ILE A 1 396 ? 1.049 -17.285 6.070 1.00 79.44 396 ILE A N 1
ATOM 2857 C CA . ILE A 1 396 ? 0.257 -18.254 5.311 1.00 79.44 396 ILE A CA 1
ATOM 2858 C C . ILE A 1 396 ? -1.057 -17.597 4.899 1.00 79.44 396 ILE A C 1
ATOM 2860 O O . ILE A 1 396 ? -1.872 -17.229 5.748 1.00 79.44 396 ILE A O 1
ATOM 2864 N N . PHE A 1 397 ? -1.259 -17.491 3.590 1.00 86.44 397 PHE A N 1
ATOM 2865 C CA . PHE A 1 397 ? -2.511 -17.069 2.975 1.00 86.44 397 PHE A CA 1
ATOM 2866 C C . PHE A 1 397 ? -3.079 -18.247 2.198 1.00 86.44 397 PHE A C 1
ATOM 2868 O O . PHE A 1 397 ? -2.610 -18.561 1.106 1.00 86.44 397 PHE A O 1
ATOM 2875 N N . ASP A 1 398 ? -4.079 -18.907 2.773 1.00 92.00 398 ASP A N 1
ATOM 2876 C CA . ASP A 1 398 ? -4.748 -20.034 2.134 1.00 92.00 398 ASP A CA 1
ATOM 2877 C C . ASP A 1 398 ? -6.203 -19.693 1.812 1.00 92.00 398 ASP A C 1
ATOM 2879 O O . ASP A 1 398 ? -6.950 -19.187 2.659 1.00 92.00 398 ASP A O 1
ATOM 2883 N N . SER A 1 399 ? -6.616 -19.993 0.582 1.00 96.50 399 SER A N 1
ATOM 2884 C CA . SER A 1 399 ? -7.984 -19.779 0.107 1.00 96.50 399 SER A CA 1
ATOM 2885 C C . SER A 1 399 ? -8.446 -18.315 0.211 1.00 96.50 399 SER A C 1
ATOM 2887 O O . SER A 1 399 ? -9.610 -18.048 0.513 1.00 96.50 399 SER A O 1
ATOM 2889 N N . CYS A 1 400 ? -7.537 -17.350 0.042 1.00 93.19 400 CYS A N 1
ATOM 2890 C CA . CYS A 1 400 ? -7.817 -15.927 0.248 1.00 93.19 400 CYS A CA 1
ATOM 2891 C C . CYS A 1 400 ? -8.182 -15.198 -1.054 1.00 93.19 400 CYS A C 1
ATOM 2893 O O . CYS A 1 400 ? -7.755 -15.579 -2.141 1.00 93.19 400 CYS A O 1
ATOM 2895 N N . VAL A 1 401 ? -8.950 -14.111 -0.945 1.00 95.06 401 VAL A N 1
ATOM 2896 C CA . VAL A 1 401 ? -9.331 -13.262 -2.089 1.00 95.06 401 VAL A CA 1
ATOM 2897 C C . VAL A 1 401 ? -8.865 -11.832 -1.853 1.00 95.06 401 VAL A C 1
ATOM 2899 O O . VAL A 1 401 ? -9.207 -11.244 -0.833 1.00 95.06 401 VAL A O 1
ATOM 2902 N N . PHE A 1 402 ? -8.139 -11.266 -2.811 1.00 92.38 402 PHE A N 1
ATOM 2903 C CA . PHE A 1 402 ? -7.675 -9.884 -2.841 1.00 92.38 402 PHE A CA 1
ATOM 2904 C C . PHE A 1 402 ? -8.236 -9.202 -4.088 1.00 92.38 402 PHE A C 1
ATOM 2906 O O . PHE A 1 402 ? -7.777 -9.462 -5.200 1.00 92.38 402 PHE A O 1
ATOM 2913 N N . GLU A 1 403 ? -9.240 -8.353 -3.908 1.00 94.25 403 GLU A N 1
ATOM 2914 C CA . GLU A 1 403 ? -10.020 -7.770 -4.997 1.00 94.25 403 GLU A CA 1
ATOM 2915 C C . GLU A 1 403 ? -10.063 -6.239 -4.915 1.00 94.25 403 GLU A C 1
ATOM 2917 O O . GLU A 1 403 ? -10.373 -5.671 -3.866 1.00 94.25 403 GLU A O 1
ATOM 2922 N N . ASP A 1 404 ? -9.758 -5.572 -6.028 1.00 92.94 404 ASP A N 1
ATOM 2923 C CA . ASP A 1 404 ? -9.850 -4.115 -6.198 1.00 92.94 404 ASP A CA 1
ATOM 2924 C C . ASP A 1 404 ? -9.108 -3.302 -5.122 1.00 92.94 404 ASP A C 1
ATOM 2926 O O . ASP A 1 404 ? -9.513 -2.197 -4.751 1.00 92.94 404 ASP A O 1
ATOM 2930 N N . ASN A 1 405 ? -8.009 -3.842 -4.597 1.00 84.06 405 ASN A N 1
ATOM 2931 C CA . ASN A 1 405 ? -7.194 -3.145 -3.612 1.00 84.06 405 ASN A CA 1
ATOM 2932 C C . ASN A 1 405 ? -6.260 -2.132 -4.280 1.00 84.06 405 ASN A C 1
ATOM 2934 O O . ASN A 1 405 ? -5.759 -2.353 -5.386 1.00 84.06 405 ASN A O 1
ATOM 2938 N N . LYS A 1 406 ? -5.989 -1.026 -3.584 1.00 80.75 406 LYS A N 1
ATOM 2939 C CA . LYS A 1 406 ? -5.108 0.043 -4.054 1.00 80.75 406 LYS A CA 1
ATOM 2940 C C . LYS A 1 406 ? -3.955 0.269 -3.075 1.00 80.75 406 LYS A C 1
ATOM 2942 O O . LYS A 1 406 ? -4.160 0.769 -1.972 1.00 80.75 406 LYS A O 1
ATOM 2947 N N . GLY A 1 407 ? -2.743 -0.063 -3.500 1.00 68.19 407 GLY A N 1
ATOM 2948 C CA . GLY A 1 407 ? -1.498 0.324 -2.840 1.00 68.19 407 GLY A CA 1
ATOM 2949 C C . GLY A 1 407 ? -0.971 1.657 -3.371 1.00 68.19 407 GLY A C 1
ATOM 2950 O O . GLY A 1 407 ? -1.297 2.064 -4.489 1.00 68.19 407 GLY A O 1
ATOM 2951 N N . GLY A 1 408 ? -0.156 2.337 -2.565 1.00 65.25 408 GLY A N 1
ATOM 2952 C CA . GLY A 1 408 ? 0.580 3.527 -2.984 1.00 65.25 408 GLY A CA 1
ATOM 2953 C C . GLY A 1 408 ? 1.807 3.134 -3.809 1.00 65.25 408 GLY A C 1
ATOM 2954 O O . GLY A 1 408 ? 1.686 2.698 -4.951 1.00 65.25 408 GLY A O 1
ATOM 2955 N N . LEU A 1 409 ? 3.005 3.248 -3.222 1.00 65.06 409 LEU A N 1
ATOM 2956 C CA . LEU A 1 409 ? 4.257 3.034 -3.972 1.00 65.06 409 LEU A CA 1
ATOM 2957 C C . LEU A 1 409 ? 4.585 1.551 -4.247 1.00 65.06 409 LEU A C 1
ATOM 2959 O O . LEU A 1 409 ? 5.321 1.256 -5.182 1.00 65.06 409 LEU A O 1
ATOM 2963 N N . LYS A 1 410 ? 4.132 0.616 -3.402 1.00 68.44 410 LYS A N 1
ATOM 2964 C CA . LYS A 1 410 ? 4.595 -0.786 -3.408 1.00 68.44 410 LYS A CA 1
ATOM 2965 C C . LYS A 1 410 ? 3.488 -1.731 -2.950 1.00 68.44 410 LYS A C 1
ATOM 2967 O O . LYS A 1 410 ? 2.968 -1.519 -1.859 1.00 68.44 410 LYS A O 1
ATOM 2972 N N . GLY A 1 411 ? 3.211 -2.782 -3.723 1.00 60.41 411 GLY A N 1
ATOM 2973 C CA . GLY A 1 411 ? 2.262 -3.852 -3.405 1.00 60.41 411 GLY A CA 1
ATOM 2974 C C . GLY A 1 411 ? 0.812 -3.383 -3.446 1.00 60.41 411 GLY A C 1
ATOM 2975 O O . GLY A 1 411 ? 0.415 -2.611 -2.589 1.00 60.41 411 GLY A O 1
ATOM 2976 N N . GLY A 1 412 ? -0.029 -3.836 -4.375 1.00 58.88 412 GLY A N 1
ATOM 2977 C CA . GLY A 1 412 ? -1.458 -3.468 -4.313 1.00 58.88 412 GLY A CA 1
ATOM 2978 C C . GLY A 1 412 ? -2.234 -4.297 -3.295 1.00 58.88 412 GLY A C 1
ATOM 2979 O O . GLY A 1 412 ? -3.119 -3.775 -2.619 1.00 58.88 412 GLY A O 1
ATOM 2980 N N . ALA A 1 413 ? -1.849 -5.563 -3.110 1.00 69.00 413 ALA A N 1
ATOM 2981 C CA . ALA A 1 413 ? -2.478 -6.473 -2.159 1.00 69.00 413 ALA A CA 1
ATOM 2982 C C . ALA A 1 413 ? -1.526 -6.933 -1.050 1.00 69.00 413 ALA A C 1
ATOM 2984 O O . ALA A 1 413 ? -1.904 -6.858 0.110 1.00 69.00 413 ALA A O 1
ATOM 2985 N N . LEU A 1 414 ? -0.304 -7.369 -1.367 1.00 74.62 414 LEU A N 1
ATOM 2986 C CA . LEU A 1 414 ? 0.669 -7.868 -0.394 1.00 74.62 414 LEU A CA 1
ATOM 2987 C C . LEU A 1 414 ? 2.023 -7.170 -0.526 1.00 74.62 414 LEU A C 1
ATOM 2989 O O . LEU A 1 414 ? 2.532 -6.980 -1.630 1.00 74.62 414 LEU A O 1
ATOM 2993 N N . VAL A 1 415 ? 2.637 -6.843 0.610 1.00 70.44 415 VAL A N 1
ATOM 2994 C CA . VAL A 1 415 ? 4.033 -6.388 0.684 1.00 70.44 415 VAL A CA 1
ATOM 2995 C C . VAL A 1 415 ? 4.805 -7.259 1.655 1.00 70.44 415 VAL A C 1
ATOM 2997 O O . VAL A 1 415 ? 4.402 -7.361 2.807 1.00 70.44 415 VAL A O 1
ATOM 3000 N N . ASN A 1 416 ? 5.936 -7.815 1.223 1.00 67.38 416 ASN A N 1
ATOM 3001 C CA . ASN A 1 416 ? 6.878 -8.518 2.090 1.00 67.38 416 ASN A CA 1
ATOM 3002 C C . ASN A 1 416 ? 8.248 -7.827 2.083 1.00 67.38 416 ASN A C 1
ATOM 3004 O O . ASN A 1 416 ? 8.870 -7.685 1.031 1.00 67.38 416 ASN A O 1
ATOM 3008 N N . ILE A 1 417 ? 8.704 -7.374 3.251 1.00 61.34 417 ILE A N 1
ATOM 3009 C CA . ILE A 1 417 ? 9.993 -6.701 3.432 1.00 61.34 417 ILE A CA 1
ATOM 3010 C C . ILE A 1 417 ? 10.833 -7.465 4.464 1.00 61.34 417 ILE A C 1
ATOM 3012 O O . ILE A 1 417 ? 10.423 -7.600 5.618 1.00 61.34 417 ILE A O 1
ATOM 3016 N N . ALA A 1 418 ? 12.031 -7.902 4.060 1.00 59.31 418 ALA A N 1
ATOM 3017 C CA . ALA A 1 418 ? 12.982 -8.627 4.908 1.00 59.31 418 ALA A CA 1
ATOM 3018 C C . ALA A 1 418 ? 14.267 -7.806 5.174 1.00 59.31 418 ALA A C 1
ATOM 3020 O O . ALA A 1 418 ? 15.060 -7.612 4.248 1.00 59.31 418 ALA A O 1
ATOM 3021 N N . LEU A 1 419 ? 14.514 -7.368 6.428 1.00 51.03 419 LEU A N 1
ATOM 3022 C CA . LEU A 1 419 ? 15.718 -6.591 6.820 1.00 51.03 419 LEU A CA 1
ATOM 3023 C C . LEU A 1 419 ? 16.606 -7.284 7.906 1.00 51.03 419 LEU A C 1
ATOM 3025 O O . LEU A 1 419 ? 17.826 -7.192 7.788 1.00 51.03 419 LEU A O 1
ATOM 3029 N N . TYR A 1 420 ? 16.060 -8.080 8.852 1.00 45.97 420 TYR A N 1
ATOM 3030 C CA . TYR A 1 420 ? 16.697 -8.701 10.047 1.00 45.97 420 TYR A CA 1
ATOM 3031 C C . TYR A 1 420 ? 16.065 -10.089 10.412 1.00 45.97 420 TYR A C 1
ATOM 3033 O O . TYR A 1 420 ? 14.918 -10.351 10.053 1.00 45.97 420 TYR A O 1
ATOM 3041 N N . GLY A 1 421 ? 16.822 -11.052 10.996 1.00 49.09 421 GLY A N 1
ATOM 3042 C CA . GLY A 1 421 ? 16.353 -12.424 11.395 1.00 49.09 421 GLY A CA 1
ATOM 3043 C C . GLY A 1 421 ? 16.604 -13.622 10.430 1.00 49.09 421 GLY A C 1
ATOM 3044 O O . GLY A 1 421 ? 17.279 -13.469 9.422 1.00 49.09 421 GLY A O 1
ATOM 3045 N N . ALA A 1 422 ? 16.111 -14.842 10.663 1.00 46.50 422 ALA A N 1
ATOM 3046 C CA . ALA A 1 422 ? 16.116 -15.901 9.623 1.00 46.50 422 ALA A CA 1
ATOM 3047 C C . ALA A 1 422 ? 14.941 -15.687 8.640 1.00 46.50 422 ALA A C 1
ATOM 3049 O O . ALA A 1 422 ? 13.825 -15.416 9.078 1.00 46.50 422 ALA A O 1
ATOM 3050 N N . GLY A 1 423 ? 15.170 -15.759 7.322 1.00 51.09 423 GLY A N 1
ATOM 3051 C CA . GLY A 1 423 ? 14.123 -15.572 6.306 1.00 51.09 423 GLY A CA 1
ATOM 3052 C C . GLY A 1 423 ? 13.124 -16.733 6.299 1.00 51.09 423 GLY A C 1
ATOM 3053 O O . GLY A 1 423 ? 13.356 -17.740 5.639 1.00 51.09 423 GLY A O 1
ATOM 3054 N N . LEU A 1 424 ? 12.032 -16.613 7.053 1.00 57.66 424 LEU A N 1
ATOM 3055 C CA . LEU A 1 424 ? 10.978 -17.629 7.123 1.00 57.66 424 LEU A CA 1
ATOM 3056 C C . LEU A 1 424 ? 9.999 -17.541 5.927 1.00 57.66 424 LEU A C 1
ATOM 3058 O O . LEU A 1 424 ? 9.837 -16.462 5.353 1.00 57.66 424 LEU A O 1
ATOM 3062 N N . PRO A 1 425 ? 9.376 -18.664 5.509 1.00 68.94 425 PRO A N 1
ATOM 3063 C CA . PRO A 1 425 ? 8.643 -18.758 4.247 1.00 68.94 425 PRO A CA 1
ATOM 3064 C C . PRO A 1 425 ? 7.329 -17.963 4.189 1.00 68.94 425 PRO A C 1
ATOM 3066 O O . PRO A 1 425 ? 6.525 -17.978 5.125 1.00 68.94 425 PRO A O 1
ATOM 3069 N N . LEU A 1 426 ? 7.075 -17.346 3.031 1.00 77.44 426 LEU A N 1
ATOM 3070 C CA . LEU A 1 426 ? 5.757 -16.852 2.619 1.00 77.44 426 LEU A CA 1
ATOM 3071 C C . LEU A 1 426 ? 5.075 -17.934 1.774 1.00 77.44 426 LEU A C 1
ATOM 3073 O O . LEU A 1 426 ? 5.610 -18.343 0.742 1.00 77.44 426 LEU A O 1
ATOM 3077 N N . VAL A 1 427 ? 3.890 -18.371 2.197 1.00 84.12 427 VAL A N 1
ATOM 3078 C CA . VAL A 1 427 ? 3.092 -19.374 1.482 1.00 84.12 427 VAL A CA 1
ATOM 3079 C C . VAL A 1 427 ? 1.750 -18.772 1.094 1.00 84.12 427 VAL A C 1
ATOM 3081 O O . VAL A 1 427 ? 0.990 -18.316 1.948 1.00 84.12 427 VAL A O 1
ATOM 3084 N N . ILE A 1 428 ? 1.464 -18.789 -0.203 1.00 89.94 428 ILE A N 1
ATOM 3085 C CA . ILE A 1 428 ? 0.192 -18.373 -0.785 1.00 89.94 428 ILE A CA 1
ATOM 3086 C C . ILE A 1 428 ? -0.366 -19.568 -1.554 1.00 89.94 428 ILE A C 1
ATOM 3088 O O . ILE A 1 428 ? 0.274 -20.057 -2.485 1.00 89.94 428 ILE A O 1
ATOM 3092 N N . SER A 1 429 ? -1.542 -20.042 -1.155 1.00 93.69 429 SER A N 1
ATOM 3093 C CA . SER A 1 429 ? -2.206 -21.197 -1.760 1.00 93.69 429 SER A CA 1
ATOM 3094 C C . SER A 1 429 ? -3.680 -20.924 -2.031 1.00 93.69 429 SER A C 1
ATOM 3096 O O . SER A 1 429 ? -4.339 -20.211 -1.267 1.00 93.69 429 SER A O 1
ATOM 3098 N N . ASN A 1 430 ? -4.216 -21.499 -3.111 1.00 97.06 430 ASN A N 1
ATOM 3099 C CA . ASN A 1 430 ? -5.651 -21.484 -3.435 1.00 97.06 430 ASN A CA 1
ATOM 3100 C C . ASN A 1 430 ? -6.268 -20.072 -3.484 1.00 97.06 430 ASN A C 1
ATOM 3102 O O . ASN A 1 430 ? -7.436 -19.887 -3.143 1.00 97.06 430 ASN A O 1
ATOM 3106 N N . SER A 1 431 ? -5.473 -19.053 -3.811 1.00 96.69 431 SER A N 1
ATOM 3107 C CA . SER A 1 431 ? -5.847 -17.650 -3.603 1.00 96.69 431 SER A CA 1
ATOM 3108 C C . SER A 1 431 ? -6.100 -16.908 -4.916 1.00 96.69 431 SER A C 1
ATOM 3110 O O . SER A 1 431 ? -5.695 -17.340 -5.993 1.00 96.69 431 SER A O 1
ATOM 3112 N N . VAL A 1 432 ? -6.785 -15.768 -4.842 1.00 97.44 432 VAL A N 1
ATOM 3113 C CA . VAL A 1 432 ? -7.133 -14.947 -6.011 1.00 97.44 432 VAL A CA 1
ATOM 3114 C C . VAL A 1 432 ? -6.724 -13.498 -5.779 1.00 97.44 432 VAL A C 1
ATOM 3116 O O . VAL A 1 432 ? -7.073 -12.915 -4.757 1.00 97.44 432 VAL A O 1
ATOM 3119 N N . PHE A 1 433 ? -6.037 -12.907 -6.752 1.00 96.75 433 PHE A N 1
ATOM 3120 C CA . PHE A 1 433 ? -5.657 -11.501 -6.820 1.00 96.75 433 PHE A CA 1
ATOM 3121 C C . PHE A 1 433 ? -6.266 -10.885 -8.077 1.00 96.75 433 PHE A C 1
ATOM 3123 O O . PHE A 1 433 ? -5.796 -11.137 -9.188 1.00 96.75 433 PHE A O 1
ATOM 3130 N N . LYS A 1 434 ? -7.313 -10.079 -7.908 1.00 96.69 434 LYS A N 1
ATOM 3131 C CA . LYS A 1 434 ? -8.080 -9.502 -9.009 1.00 96.69 434 LYS A CA 1
ATOM 3132 C C . LYS A 1 434 ? -8.165 -7.980 -8.932 1.00 96.69 434 LYS A C 1
ATOM 3134 O O . LYS A 1 434 ? -8.513 -7.440 -7.888 1.00 96.69 434 LYS A O 1
ATOM 3139 N N . GLY A 1 435 ? -7.879 -7.288 -10.033 1.00 95.38 435 GLY A N 1
ATOM 3140 C CA . GLY A 1 435 ? -8.125 -5.841 -10.149 1.00 95.38 435 GLY A CA 1
ATOM 3141 C C . GLY A 1 435 ? -7.276 -4.950 -9.229 1.00 95.38 435 GLY A C 1
ATOM 3142 O O . GLY A 1 435 ? -7.572 -3.763 -9.074 1.00 95.38 435 GLY A O 1
ATOM 3143 N N . ASN A 1 436 ? -6.226 -5.491 -8.602 1.00 91.19 436 ASN A N 1
ATOM 3144 C CA . ASN A 1 436 ? -5.407 -4.746 -7.649 1.00 91.19 436 ASN A CA 1
ATOM 3145 C C . ASN A 1 436 ? -4.472 -3.766 -8.374 1.00 91.19 436 ASN A C 1
ATOM 3147 O O . ASN A 1 436 ? -4.039 -4.009 -9.506 1.00 91.19 436 ASN A O 1
ATOM 3151 N N . LYS A 1 437 ? -4.163 -2.639 -7.724 1.00 89.00 437 LYS A N 1
ATOM 3152 C CA . LYS A 1 437 ? -3.378 -1.538 -8.304 1.00 89.00 437 LYS A CA 1
ATOM 3153 C C . LYS A 1 437 ? -2.293 -1.063 -7.347 1.00 89.00 437 LYS A C 1
ATOM 3155 O O . LYS A 1 437 ? -2.574 -0.871 -6.169 1.00 89.00 437 LYS A O 1
ATOM 3160 N N . ALA A 1 438 ? -1.088 -0.822 -7.853 1.00 80.75 438 ALA A N 1
ATOM 3161 C CA . ALA A 1 438 ? -0.008 -0.132 -7.139 1.00 80.75 438 ALA A CA 1
ATOM 3162 C C . ALA A 1 438 ? 1.031 0.406 -8.129 1.00 80.75 438 ALA A C 1
ATOM 3164 O O . ALA A 1 438 ? 0.968 0.103 -9.320 1.00 80.75 438 ALA A O 1
ATOM 3165 N N . ASP A 1 439 ? 2.007 1.167 -7.643 1.00 78.75 439 ASP A N 1
ATOM 3166 C CA . ASP A 1 439 ? 3.127 1.593 -8.478 1.00 78.75 439 ASP A CA 1
ATOM 3167 C C . ASP A 1 439 ? 4.047 0.421 -8.862 1.00 78.75 439 ASP A C 1
ATOM 3169 O O . ASP A 1 439 ? 4.253 0.180 -10.048 1.00 78.75 439 ASP A O 1
ATOM 3173 N N . ASP A 1 440 ? 4.528 -0.370 -7.901 1.00 76.31 440 ASP A N 1
ATOM 3174 C CA . ASP A 1 440 ? 5.284 -1.608 -8.152 1.00 76.31 440 ASP A CA 1
ATOM 3175 C C . ASP A 1 440 ? 4.616 -2.814 -7.481 1.00 76.31 440 ASP A C 1
ATOM 3177 O O . ASP A 1 440 ? 4.224 -2.733 -6.317 1.00 76.31 440 ASP A O 1
ATOM 3181 N N . GLY A 1 441 ? 4.534 -3.955 -8.175 1.00 83.06 441 GLY A N 1
ATOM 3182 C CA . GLY A 1 441 ? 3.926 -5.175 -7.637 1.00 83.06 441 GLY A CA 1
ATOM 3183 C C . GLY A 1 441 ? 2.429 -5.012 -7.384 1.00 83.06 441 GLY A C 1
ATOM 3184 O O . GLY A 1 441 ? 1.986 -5.006 -6.239 1.00 83.06 441 GLY A O 1
ATOM 3185 N N . SER A 1 442 ? 1.624 -4.856 -8.434 1.00 86.69 442 SER A N 1
ATOM 3186 C CA . SER A 1 442 ? 0.191 -4.537 -8.296 1.00 86.69 442 SER A CA 1
ATOM 3187 C C . SER A 1 442 ? -0.613 -5.548 -7.479 1.00 86.69 442 SER A C 1
ATOM 3189 O O . SER A 1 442 ? -1.580 -5.160 -6.836 1.00 86.69 442 SER A O 1
ATOM 3191 N N . ALA A 1 443 ? -0.191 -6.810 -7.413 1.00 89.00 443 ALA A N 1
ATOM 3192 C CA . ALA A 1 443 ? -0.681 -7.762 -6.425 1.00 89.00 443 ALA A CA 1
ATOM 3193 C C . ALA A 1 443 ? 0.324 -7.913 -5.280 1.00 89.00 443 ALA A C 1
ATOM 3195 O O . ALA A 1 443 ? -0.010 -7.634 -4.133 1.00 89.00 443 ALA A O 1
ATOM 3196 N N . ILE A 1 444 ? 1.554 -8.328 -5.580 1.00 86.00 444 ILE A N 1
ATOM 3197 C CA . ILE A 1 444 ? 2.553 -8.684 -4.571 1.00 86.00 444 ILE A CA 1
ATOM 3198 C C . ILE A 1 444 ? 3.848 -7.928 -4.845 1.00 86.00 444 ILE A C 1
ATOM 3200 O O . ILE A 1 444 ? 4.389 -7.987 -5.948 1.00 86.00 444 ILE A O 1
ATOM 3204 N N . TYR A 1 445 ? 4.389 -7.281 -3.821 1.00 81.44 445 TYR A N 1
ATOM 3205 C CA . TYR A 1 445 ? 5.720 -6.691 -3.856 1.00 81.44 445 TYR A CA 1
ATOM 3206 C C . TYR A 1 445 ? 6.593 -7.296 -2.757 1.00 81.44 445 TYR A C 1
ATOM 3208 O O . TYR A 1 445 ? 6.200 -7.350 -1.592 1.00 81.44 445 TYR A O 1
ATOM 3216 N N . MET A 1 446 ? 7.793 -7.735 -3.118 1.00 78.62 446 MET A N 1
ATOM 3217 C CA . MET A 1 446 ? 8.758 -8.317 -2.192 1.00 78.62 446 MET A CA 1
ATOM 3218 C C . MET A 1 446 ? 10.086 -7.585 -2.291 1.00 78.62 446 MET A C 1
ATOM 3220 O O . MET A 1 446 ? 10.621 -7.422 -3.385 1.00 78.62 446 MET A O 1
ATOM 3224 N N . TRP A 1 447 ? 10.644 -7.192 -1.149 1.00 75.75 447 TRP A N 1
ATOM 3225 C CA . TRP A 1 447 ? 11.962 -6.573 -1.070 1.00 75.75 447 TRP A CA 1
ATOM 3226 C C . TRP A 1 447 ? 12.836 -7.260 -0.026 1.00 75.75 447 TRP A C 1
ATOM 3228 O O . TRP A 1 447 ? 12.442 -7.424 1.129 1.00 75.75 447 TRP A O 1
ATOM 3238 N N . ASN A 1 448 ? 14.039 -7.646 -0.438 1.00 72.69 448 ASN A N 1
ATOM 3239 C CA . ASN A 1 448 ? 15.046 -8.240 0.426 1.00 72.69 448 ASN A CA 1
ATOM 3240 C C . ASN A 1 448 ? 16.401 -7.562 0.199 1.00 72.69 448 ASN A C 1
ATOM 3242 O O . ASN A 1 448 ? 16.869 -7.468 -0.929 1.00 72.69 448 ASN A O 1
ATOM 3246 N N . ASN A 1 449 ? 17.060 -7.126 1.272 1.00 69.06 449 ASN A N 1
ATOM 3247 C CA . ASN A 1 449 ? 18.403 -6.534 1.197 1.00 69.06 449 ASN A CA 1
ATOM 3248 C C . ASN A 1 449 ? 19.494 -7.444 1.804 1.00 69.06 449 ASN A C 1
ATOM 3250 O O . ASN A 1 449 ? 20.656 -7.053 1.940 1.00 69.06 449 ASN A O 1
ATOM 3254 N N . ARG A 1 450 ? 19.137 -8.671 2.198 1.00 66.94 450 ARG A N 1
ATOM 3255 C CA . ARG A 1 450 ? 20.061 -9.634 2.811 1.00 66.94 450 ARG A CA 1
ATOM 3256 C C . ARG A 1 450 ? 21.091 -10.123 1.810 1.00 66.94 450 ARG A C 1
ATOM 3258 O O . ARG A 1 450 ? 20.769 -10.403 0.663 1.00 66.94 450 ARG A O 1
ATOM 3265 N N . GLN A 1 451 ? 22.320 -10.286 2.286 1.00 67.75 451 GLN A N 1
ATOM 3266 C CA . GLN A 1 451 ? 23.455 -10.740 1.480 1.00 67.75 451 GLN A CA 1
ATOM 3267 C C . GLN A 1 451 ? 23.980 -12.121 1.922 1.00 67.75 451 GLN A C 1
ATOM 3269 O O . GLN A 1 451 ? 25.064 -12.524 1.511 1.00 67.75 451 GLN A O 1
ATOM 3274 N N . GLU A 1 452 ? 23.222 -12.837 2.761 1.00 71.81 452 GLU A N 1
ATOM 3275 C CA . GLU A 1 452 ? 23.549 -14.166 3.301 1.00 71.81 452 GLU A CA 1
ATOM 3276 C C . GLU A 1 452 ? 22.654 -15.235 2.644 1.00 71.81 452 GLU A C 1
ATOM 3278 O O . GLU A 1 452 ? 21.428 -15.102 2.641 1.00 71.81 452 GLU A O 1
ATOM 3283 N N . GLU A 1 453 ? 23.254 -16.280 2.066 1.00 70.06 453 GLU A N 1
ATOM 3284 C CA . GLU A 1 453 ? 22.565 -17.281 1.230 1.00 70.06 453 GLU A CA 1
ATOM 3285 C C . GLU A 1 453 ? 21.590 -18.185 2.014 1.00 70.06 453 GLU A C 1
ATOM 3287 O O . GLU A 1 453 ? 20.533 -18.559 1.505 1.00 70.06 453 GLU A O 1
ATOM 3292 N N . ASP A 1 454 ? 21.904 -18.493 3.273 1.00 67.31 454 ASP A N 1
ATOM 3293 C CA . ASP A 1 454 ? 21.081 -19.277 4.205 1.00 67.31 454 ASP A CA 1
ATOM 3294 C C . ASP A 1 454 ? 19.867 -18.502 4.746 1.00 67.31 454 ASP A C 1
ATOM 3296 O O . ASP A 1 454 ? 18.968 -19.090 5.347 1.00 67.31 454 ASP A O 1
ATOM 3300 N N . LYS A 1 455 ? 19.811 -17.188 4.501 1.00 65.12 455 LYS A N 1
ATOM 3301 C CA . LYS A 1 455 ? 18.737 -16.289 4.951 1.00 65.12 455 LYS A CA 1
ATOM 3302 C C . LYS A 1 455 ? 17.882 -15.744 3.806 1.00 65.12 455 LYS A C 1
ATOM 3304 O O . LYS A 1 455 ? 17.112 -14.806 4.019 1.00 65.12 455 LYS A O 1
ATOM 3309 N N . VAL A 1 456 ? 18.005 -16.310 2.604 1.00 71.69 456 VAL A N 1
ATOM 3310 C CA . VAL A 1 456 ? 17.162 -15.955 1.455 1.00 71.69 456 VAL A CA 1
ATOM 3311 C C . VAL A 1 456 ? 15.729 -16.456 1.695 1.00 71.69 456 VAL A C 1
ATOM 3313 O O . VAL A 1 456 ? 15.547 -17.659 1.890 1.00 71.69 456 VAL A O 1
ATOM 3316 N N . PRO A 1 457 ? 14.706 -15.579 1.666 1.00 69.62 457 PRO A N 1
ATOM 3317 C CA . PRO A 1 457 ? 13.319 -15.979 1.870 1.00 69.62 457 PRO A CA 1
ATOM 3318 C C . PRO A 1 457 ? 12.859 -17.009 0.836 1.00 69.62 457 PRO A C 1
ATOM 3320 O O . PRO A 1 457 ? 13.085 -16.846 -0.369 1.00 69.62 457 PRO A O 1
ATOM 3323 N N . LEU A 1 458 ? 12.175 -18.046 1.322 1.00 78.69 458 LEU A N 1
ATOM 3324 C CA . LEU A 1 458 ? 11.453 -19.006 0.493 1.00 78.69 458 LEU A CA 1
ATOM 3325 C C . LEU A 1 458 ? 10.033 -18.496 0.256 1.00 78.69 458 LEU A C 1
ATOM 3327 O O . LEU A 1 458 ? 9.295 -18.221 1.200 1.00 78.69 458 LEU A O 1
ATOM 3331 N N . VAL A 1 459 ? 9.633 -18.392 -1.005 1.00 84.00 459 VAL A N 1
ATOM 3332 C CA . VAL A 1 459 ? 8.286 -17.953 -1.376 1.00 84.00 459 VAL A CA 1
ATOM 3333 C C . VAL A 1 459 ? 7.639 -19.033 -2.222 1.00 84.00 459 VAL A C 1
ATOM 3335 O O . VAL A 1 459 ? 8.202 -19.459 -3.228 1.00 84.00 459 VAL A O 1
ATOM 3338 N N . SER A 1 460 ? 6.461 -19.488 -1.807 1.00 88.88 460 SER A N 1
ATOM 3339 C CA . SER A 1 460 ? 5.668 -20.483 -2.530 1.00 88.88 460 SER A CA 1
ATOM 3340 C C . SER A 1 460 ? 4.315 -19.892 -2.901 1.00 88.88 460 SER A C 1
ATOM 3342 O O . SER A 1 460 ? 3.546 -19.513 -2.019 1.00 88.88 460 SER A O 1
ATOM 3344 N N . ILE A 1 461 ? 4.038 -19.819 -4.201 1.00 93.25 461 ILE A N 1
ATOM 3345 C CA . ILE A 1 461 ? 2.748 -19.421 -4.768 1.00 93.25 461 ILE A CA 1
ATOM 3346 C C . ILE A 1 461 ? 2.183 -20.639 -5.500 1.00 93.25 461 ILE A C 1
ATOM 3348 O O . ILE A 1 461 ? 2.798 -21.144 -6.439 1.00 93.25 461 ILE A O 1
ATOM 3352 N N . ILE A 1 462 ? 1.049 -21.149 -5.033 1.00 95.38 462 ILE A N 1
ATOM 3353 C CA . ILE A 1 462 ? 0.477 -22.426 -5.472 1.00 95.38 462 ILE A CA 1
ATOM 3354 C C . ILE A 1 462 ? -1.015 -22.221 -5.738 1.00 95.38 462 ILE A C 1
ATOM 3356 O O . ILE A 1 462 ? -1.675 -21.519 -4.973 1.00 95.38 462 ILE A O 1
ATOM 3360 N N . ASP A 1 463 ? -1.563 -22.802 -6.805 1.00 97.19 463 ASP A N 1
ATOM 3361 C CA . ASP A 1 463 ? -3.011 -22.783 -7.079 1.00 97.19 463 ASP A CA 1
ATOM 3362 C C . ASP A 1 463 ? -3.614 -21.364 -7.033 1.00 97.19 463 ASP A C 1
ATOM 3364 O O . ASP A 1 463 ? -4.689 -21.143 -6.474 1.00 97.19 463 ASP A O 1
ATOM 3368 N N . THR A 1 464 ? -2.877 -20.362 -7.528 1.00 98.12 464 THR A N 1
ATOM 3369 C CA . THR A 1 464 ? -3.220 -18.945 -7.340 1.00 98.12 464 THR A CA 1
ATOM 3370 C C . THR A 1 464 ? -3.502 -18.250 -8.669 1.00 98.12 464 THR A C 1
ATOM 3372 O O . THR A 1 464 ? -2.794 -18.445 -9.657 1.00 98.12 464 THR A O 1
ATOM 3375 N N . VAL A 1 465 ? -4.534 -17.405 -8.691 1.00 98.38 465 VAL A N 1
ATOM 3376 C CA . VAL A 1 465 ? -4.954 -16.645 -9.878 1.00 98.38 465 VAL A CA 1
ATOM 3377 C C . VAL A 1 465 ? -4.627 -15.163 -9.709 1.00 98.38 465 VAL A C 1
ATOM 3379 O O . VAL A 1 465 ? -5.014 -14.557 -8.715 1.00 98.38 465 VAL A O 1
ATOM 3382 N N . PHE A 1 466 ? -3.973 -14.570 -10.704 1.00 98.31 466 PHE A N 1
ATOM 3383 C CA . PHE A 1 466 ? -3.685 -13.143 -10.830 1.00 98.31 466 PHE A CA 1
ATOM 3384 C C . PHE A 1 466 ? -4.359 -12.603 -12.093 1.00 98.31 466 PHE A C 1
ATOM 3386 O O . PHE A 1 466 ? -3.905 -12.881 -13.203 1.00 98.31 466 PHE A O 1
ATOM 3393 N N . GLU A 1 467 ? -5.437 -11.839 -11.937 1.00 97.56 467 GLU A N 1
ATOM 3394 C CA . GLU A 1 467 ? -6.281 -11.385 -13.046 1.00 97.56 467 GLU A CA 1
ATOM 3395 C C . GLU A 1 467 ? -6.476 -9.861 -13.045 1.00 97.56 467 GLU A C 1
ATOM 3397 O O . GLU A 1 467 ? -6.925 -9.280 -12.054 1.00 97.56 467 GLU A O 1
ATOM 3402 N N . GLY A 1 468 ? -6.185 -9.196 -14.164 1.00 96.88 468 GLY A N 1
ATOM 3403 C CA . GLY A 1 468 ? -6.541 -7.786 -14.360 1.00 96.88 468 GLY A CA 1
ATOM 3404 C C . GLY A 1 468 ? -5.848 -6.806 -13.404 1.00 96.88 468 GLY A C 1
ATOM 3405 O O . GLY A 1 468 ? -6.396 -5.740 -13.118 1.00 96.88 468 GLY A O 1
ATOM 3406 N N . ASN A 1 469 ? -4.683 -7.158 -12.853 1.00 96.62 469 ASN A N 1
ATOM 3407 C CA . ASN A 1 469 ? -3.949 -6.284 -11.939 1.00 96.62 469 ASN A CA 1
ATOM 3408 C C . ASN A 1 469 ? -3.106 -5.262 -12.724 1.00 96.62 469 ASN A C 1
ATOM 3410 O O . ASN A 1 469 ? -2.581 -5.560 -13.799 1.00 96.62 469 ASN A O 1
ATOM 3414 N N . TYR A 1 470 ? -2.953 -4.051 -12.182 1.00 93.56 470 TYR A N 1
ATOM 3415 C CA . TYR A 1 470 ? -2.308 -2.926 -12.870 1.00 93.56 470 TYR A CA 1
ATOM 3416 C C . TYR A 1 470 ? -1.166 -2.320 -12.046 1.00 93.56 470 TYR A C 1
ATOM 3418 O O . TYR A 1 470 ? -1.399 -1.767 -10.969 1.00 93.56 470 TYR A O 1
ATOM 3426 N N . ALA A 1 471 ? 0.060 -2.404 -12.562 1.00 89.44 471 ALA A N 1
ATOM 3427 C CA . ALA A 1 471 ? 1.253 -1.794 -11.983 1.00 89.44 471 ALA A CA 1
ATOM 3428 C C . ALA A 1 471 ? 1.687 -0.557 -12.787 1.00 89.44 471 ALA A C 1
ATOM 3430 O O . ALA A 1 471 ? 1.875 -0.646 -14.002 1.00 89.44 471 ALA A O 1
ATOM 3431 N N . THR A 1 472 ? 1.899 0.588 -12.127 1.00 84.19 472 THR A N 1
ATOM 3432 C CA . THR A 1 472 ? 2.419 1.803 -12.795 1.00 84.19 472 THR A CA 1
ATOM 3433 C C . THR A 1 472 ? 3.819 1.582 -13.372 1.00 84.19 472 THR A C 1
ATOM 3435 O O . THR A 1 472 ? 4.139 2.118 -14.428 1.00 84.19 472 THR A O 1
ATOM 3438 N N . TYR A 1 473 ? 4.647 0.788 -12.697 1.00 80.75 473 TYR A N 1
ATOM 3439 C CA . TYR A 1 473 ? 6.021 0.479 -13.066 1.00 80.75 473 TYR A CA 1
ATOM 3440 C C . TYR A 1 473 ? 6.154 -1.011 -13.374 1.00 80.75 473 TYR A C 1
ATOM 3442 O O . TYR A 1 473 ? 5.997 -1.391 -14.526 1.00 80.75 473 TYR A O 1
ATOM 3450 N N . SER A 1 474 ? 6.430 -1.882 -12.403 1.00 82.06 474 SER A N 1
ATOM 3451 C CA . SER A 1 474 ? 6.851 -3.253 -12.725 1.00 82.06 474 SER A CA 1
ATOM 3452 C C . SER A 1 474 ? 6.061 -4.324 -11.986 1.00 82.06 474 SER A C 1
ATOM 3454 O O . SER A 1 474 ? 5.920 -4.249 -10.765 1.00 82.06 474 SER A O 1
ATOM 3456 N N . GLY A 1 475 ? 5.673 -5.390 -12.695 1.00 82.19 475 GLY A N 1
ATOM 3457 C CA . GLY A 1 475 ? 5.186 -6.623 -12.073 1.00 82.19 475 GLY A CA 1
ATOM 3458 C C . GLY A 1 475 ? 3.773 -6.560 -11.505 1.00 82.19 475 GLY A C 1
ATOM 3459 O O . GLY A 1 475 ? 3.448 -5.688 -10.704 1.00 82.19 475 GLY A O 1
ATOM 3460 N N . THR A 1 476 ? 2.976 -7.593 -11.769 1.00 90.88 476 THR A N 1
ATOM 3461 C CA . THR A 1 476 ? 1.912 -7.972 -10.824 1.00 90.88 476 THR A CA 1
ATOM 3462 C C . THR A 1 476 ? 2.506 -8.588 -9.568 1.00 90.88 476 THR A C 1
ATOM 3464 O O . THR A 1 476 ? 2.101 -8.260 -8.453 1.00 90.88 476 THR A O 1
ATOM 3467 N N . VAL A 1 477 ? 3.536 -9.411 -9.750 1.00 92.62 477 VAL A N 1
ATOM 3468 C CA . VAL A 1 477 ? 4.428 -9.884 -8.694 1.00 92.62 477 VAL A CA 1
ATOM 3469 C C . VAL A 1 477 ? 5.810 -9.285 -8.939 1.00 92.62 477 VAL A C 1
ATOM 3471 O O . VAL A 1 477 ? 6.463 -9.603 -9.934 1.00 92.62 477 VAL A O 1
ATOM 3474 N N . ARG A 1 478 ? 6.260 -8.406 -8.043 1.00 88.38 478 ARG A N 1
ATOM 3475 C CA . ARG A 1 478 ? 7.570 -7.748 -8.115 1.00 88.38 478 ARG A CA 1
ATOM 3476 C C . ARG A 1 478 ? 8.500 -8.302 -7.044 1.00 88.38 478 ARG A C 1
ATOM 3478 O O . ARG A 1 478 ? 8.188 -8.237 -5.858 1.00 88.38 478 ARG A O 1
ATOM 3485 N N . LEU A 1 479 ? 9.647 -8.812 -7.476 1.00 85.25 479 LEU A N 1
ATOM 3486 C CA . LEU A 1 479 ? 10.719 -9.324 -6.628 1.00 85.25 479 LEU A CA 1
ATOM 3487 C C . LEU A 1 479 ? 11.915 -8.377 -6.713 1.00 85.25 479 LEU A C 1
ATOM 3489 O O . LEU A 1 479 ? 12.482 -8.200 -7.788 1.00 85.25 479 LEU A O 1
ATOM 3493 N N . GLU A 1 480 ? 12.309 -7.778 -5.595 1.00 80.19 480 GLU A N 1
ATOM 3494 C CA . GLU A 1 480 ? 13.482 -6.910 -5.503 1.00 80.19 480 GLU A CA 1
ATOM 3495 C C . GLU A 1 480 ? 14.470 -7.474 -4.469 1.00 80.19 480 GLU A C 1
ATOM 3497 O O . GLU A 1 480 ? 14.112 -7.683 -3.307 1.00 80.19 480 GLU A O 1
ATOM 3502 N N . GLY A 1 481 ? 15.702 -7.757 -4.894 1.00 75.62 481 GLY A N 1
ATOM 3503 C CA . GLY A 1 481 ? 16.709 -8.450 -4.082 1.00 75.62 481 GLY A CA 1
ATOM 3504 C C . GLY A 1 481 ? 16.740 -9.974 -4.268 1.00 75.62 481 GLY A C 1
ATOM 3505 O O . GLY A 1 481 ? 16.060 -10.505 -5.148 1.00 75.62 481 GLY A O 1
ATOM 3506 N N . PRO A 1 482 ? 17.556 -10.702 -3.483 1.00 75.94 482 PRO A N 1
ATOM 3507 C CA . PRO A 1 482 ? 17.691 -12.147 -3.617 1.00 75.94 482 PRO A CA 1
ATOM 3508 C C . PRO A 1 482 ? 16.490 -12.866 -2.998 1.00 75.94 482 PRO A C 1
ATOM 3510 O O . PRO A 1 482 ? 16.182 -12.677 -1.823 1.00 75.94 482 PRO A O 1
ATOM 3513 N N . HIS A 1 483 ? 15.838 -13.726 -3.777 1.00 79.75 483 HIS A N 1
ATOM 3514 C CA . HIS A 1 483 ? 14.692 -14.535 -3.350 1.00 79.75 483 HIS A CA 1
ATOM 3515 C C . HIS A 1 483 ? 14.780 -15.935 -3.957 1.00 79.75 483 HIS A C 1
ATOM 3517 O O . HIS A 1 483 ? 15.344 -16.098 -5.042 1.00 79.75 483 HIS A O 1
ATOM 3523 N N . LYS A 1 484 ? 14.191 -16.924 -3.277 1.00 84.50 484 LYS A N 1
ATOM 3524 C CA . LYS A 1 484 ? 13.937 -18.265 -3.818 1.00 84.50 484 LYS A CA 1
ATOM 3525 C C . LYS A 1 484 ? 12.433 -18.442 -3.969 1.00 84.50 484 LYS A C 1
ATOM 3527 O O . LYS A 1 484 ? 11.732 -18.700 -2.990 1.00 84.50 484 LYS A O 1
ATOM 3532 N N . VAL A 1 485 ? 11.936 -18.252 -5.187 1.00 88.81 485 VAL A N 1
ATOM 3533 C CA . VAL A 1 485 ? 10.498 -18.213 -5.471 1.00 88.81 485 VAL A CA 1
ATOM 3534 C C . VAL A 1 485 ? 10.094 -19.410 -6.317 1.00 88.81 485 VAL A C 1
ATOM 3536 O O . VAL A 1 485 ? 10.662 -19.650 -7.378 1.00 88.81 485 VAL A O 1
ATOM 3539 N N . THR A 1 486 ? 9.084 -20.140 -5.851 1.00 92.19 486 THR A N 1
ATOM 3540 C CA . THR A 1 486 ? 8.401 -21.189 -6.613 1.00 92.19 486 THR A CA 1
ATOM 3541 C C . THR A 1 486 ? 6.969 -20.754 -6.891 1.00 92.19 486 THR A C 1
ATOM 3543 O O . THR A 1 486 ? 6.217 -20.449 -5.965 1.00 92.19 486 THR A O 1
ATOM 3546 N N . ILE A 1 487 ? 6.594 -20.740 -8.167 1.00 96.00 487 ILE A N 1
ATOM 3547 C CA . ILE A 1 487 ? 5.230 -20.510 -8.640 1.00 96.00 487 ILE A CA 1
ATOM 3548 C C . ILE A 1 487 ? 4.765 -21.795 -9.321 1.00 96.00 487 ILE A C 1
ATOM 3550 O O . ILE A 1 487 ? 5.425 -22.276 -10.242 1.00 96.00 487 ILE A O 1
ATOM 3554 N N . SER A 1 488 ? 3.654 -22.367 -8.865 1.00 96.88 488 SER A N 1
ATOM 3555 C CA . SER A 1 488 ? 3.144 -23.631 -9.401 1.00 96.88 488 SER A CA 1
ATOM 3556 C C . SER A 1 488 ? 1.629 -23.647 -9.560 1.00 96.88 488 SER A C 1
ATOM 3558 O O . SER A 1 488 ? 0.921 -23.023 -8.767 1.00 96.88 488 SER A O 1
ATOM 3560 N N . ASN A 1 489 ? 1.143 -24.337 -10.596 1.00 97.25 489 ASN A N 1
ATOM 3561 C CA . ASN A 1 489 ? -0.284 -24.507 -10.902 1.00 97.25 489 ASN A CA 1
ATOM 3562 C C . ASN A 1 489 ? -1.092 -23.195 -10.821 1.00 97.25 489 ASN A C 1
ATOM 3564 O O . ASN A 1 489 ? -2.189 -23.142 -10.273 1.00 97.25 489 ASN A O 1
ATOM 3568 N N . SER A 1 490 ? -0.492 -22.095 -11.277 1.00 98.38 490 SER A N 1
ATOM 3569 C CA . SER A 1 490 ? -1.029 -20.743 -11.110 1.00 98.38 490 SER A CA 1
ATOM 3570 C C . SER A 1 490 ? -1.369 -20.113 -12.461 1.00 98.38 490 SER A C 1
ATOM 3572 O O . SER A 1 490 ? -0.954 -20.594 -13.517 1.00 98.38 490 SER A O 1
ATOM 3574 N N . VAL A 1 491 ? -2.138 -19.026 -12.441 1.00 98.25 491 VAL A N 1
ATOM 3575 C CA . VAL A 1 491 ? -2.625 -18.355 -13.654 1.00 98.25 491 VAL A CA 1
ATOM 3576 C C . VAL A 1 491 ? -2.399 -16.852 -13.548 1.00 98.25 491 VAL A C 1
ATOM 3578 O O . VAL A 1 491 ? -2.837 -16.230 -12.588 1.00 98.25 491 VAL A O 1
ATOM 3581 N N . PHE A 1 492 ? -1.768 -16.259 -14.557 1.00 98.50 492 PHE A N 1
ATOM 3582 C CA . PHE A 1 492 ? -1.566 -14.820 -14.708 1.00 98.50 492 PHE A CA 1
ATOM 3583 C C . PHE A 1 492 ? -2.246 -14.356 -15.990 1.00 98.50 492 PHE A C 1
ATOM 3585 O O . PHE A 1 492 ? -1.773 -14.663 -17.088 1.00 98.50 492 PHE A O 1
ATOM 3592 N N . ARG A 1 493 ? -3.354 -13.623 -15.872 1.00 97.25 493 ARG A N 1
ATOM 3593 C CA . ARG A 1 493 ? -4.137 -13.168 -17.021 1.00 97.25 493 ARG A CA 1
ATOM 3594 C C . ARG A 1 493 ? -4.444 -11.681 -16.997 1.00 97.25 493 ARG A C 1
ATOM 3596 O O . ARG A 1 493 ? -4.773 -11.129 -15.954 1.00 97.25 493 ARG A O 1
ATOM 3603 N N . GLU A 1 494 ? -4.367 -11.051 -18.166 1.00 97.12 494 GLU A N 1
ATOM 3604 C CA . GLU A 1 494 ? -4.796 -9.659 -18.382 1.00 97.12 494 GLU A CA 1
ATOM 3605 C C . GLU A 1 494 ? -4.112 -8.637 -17.456 1.00 97.12 494 GLU A C 1
ATOM 3607 O O . GLU A 1 494 ? -4.661 -7.575 -17.164 1.00 97.12 494 GLU A O 1
ATOM 3612 N N . ASN A 1 495 ? -2.909 -8.943 -16.964 1.00 97.81 495 ASN A N 1
ATOM 3613 C CA . ASN A 1 495 ? -2.189 -8.026 -16.093 1.00 97.81 495 ASN A CA 1
ATOM 3614 C C . ASN A 1 495 ? -1.360 -7.019 -16.897 1.00 97.81 495 ASN A C 1
ATOM 3616 O O . ASN A 1 495 ? -0.834 -7.342 -17.963 1.00 97.81 495 ASN A O 1
ATOM 3620 N N . VAL A 1 496 ? -1.206 -5.805 -16.367 1.00 94.88 496 VAL A N 1
ATOM 3621 C CA . VAL A 1 496 ? -0.550 -4.687 -17.060 1.00 94.88 496 VAL A CA 1
ATOM 3622 C C . VAL A 1 496 ? 0.545 -4.074 -16.188 1.00 94.88 496 VAL A C 1
ATOM 3624 O O . VAL A 1 496 ? 0.300 -3.755 -15.026 1.00 94.88 496 VAL A O 1
ATOM 3627 N N . ALA A 1 497 ? 1.728 -3.848 -16.763 1.00 92.88 497 ALA A N 1
ATOM 3628 C CA . ALA A 1 497 ? 2.841 -3.137 -16.133 1.00 92.88 497 ALA A CA 1
ATOM 3629 C C . ALA A 1 497 ? 3.366 -1.996 -17.025 1.00 92.88 497 ALA A C 1
ATOM 3631 O O . ALA A 1 497 ? 3.641 -2.202 -18.208 1.00 92.88 497 ALA A O 1
ATOM 3632 N N . GLY A 1 498 ? 3.543 -0.796 -16.462 1.00 85.06 498 GLY A N 1
ATOM 3633 C CA . GLY A 1 498 ? 4.056 0.386 -17.176 1.00 85.06 498 GLY A CA 1
ATOM 3634 C C . GLY A 1 498 ? 5.541 0.342 -17.569 1.00 85.06 498 GLY A C 1
ATOM 3635 O O . GLY A 1 498 ? 5.994 1.182 -18.340 1.00 85.06 498 GLY A O 1
ATOM 3636 N N . LEU A 1 499 ? 6.296 -0.634 -17.072 1.00 85.62 499 LEU A N 1
ATOM 3637 C CA . LEU A 1 499 ? 7.679 -0.945 -17.417 1.00 85.62 499 LEU A CA 1
ATOM 3638 C C . LEU A 1 499 ? 7.789 -2.450 -17.695 1.00 85.62 499 LEU A C 1
ATOM 3640 O O . LEU A 1 499 ? 7.379 -2.893 -18.764 1.00 85.62 499 LEU A O 1
ATOM 3644 N N . ASP A 1 500 ? 8.357 -3.240 -16.785 1.00 88.06 500 ASP A N 1
ATOM 3645 C CA . ASP A 1 500 ? 8.803 -4.606 -17.069 1.00 88.06 500 ASP A CA 1
ATOM 3646 C C . ASP A 1 500 ? 7.941 -5.675 -16.378 1.00 88.06 500 ASP A C 1
ATOM 3648 O O . ASP A 1 500 ? 7.621 -5.547 -15.191 1.00 88.06 500 ASP A O 1
ATOM 3652 N N . GLY A 1 501 ? 7.673 -6.786 -17.074 1.00 86.06 501 GLY A N 1
ATOM 3653 C CA . GLY A 1 501 ? 7.068 -7.983 -16.483 1.00 86.06 501 GLY A CA 1
ATOM 3654 C C . GLY A 1 501 ? 5.590 -7.811 -16.151 1.00 86.06 501 GLY A C 1
ATOM 3655 O O . GLY A 1 501 ? 5.268 -7.639 -14.983 1.00 86.06 501 GLY A O 1
ATOM 3656 N N . GLY A 1 502 ? 4.676 -7.880 -17.124 1.00 86.94 502 GLY A N 1
ATOM 3657 C CA . GLY A 1 502 ? 3.232 -7.715 -16.863 1.00 86.94 502 GLY A CA 1
ATOM 3658 C C . GLY A 1 502 ? 2.693 -8.683 -15.796 1.00 86.94 502 GLY A C 1
ATOM 3659 O O . GLY A 1 502 ? 1.894 -8.301 -14.939 1.00 86.94 502 GLY A O 1
ATOM 3660 N N . GLY A 1 503 ? 3.206 -9.918 -15.778 1.00 93.62 503 GLY A N 1
ATOM 3661 C CA . GLY A 1 503 ? 2.976 -10.897 -14.715 1.00 93.62 503 GLY A CA 1
ATOM 3662 C C . GLY A 1 503 ? 4.008 -10.794 -13.589 1.00 93.62 503 GLY A C 1
ATOM 3663 O O . GLY A 1 503 ? 3.708 -10.297 -12.503 1.00 93.62 503 GLY A O 1
ATOM 3664 N N . VAL A 1 504 ? 5.230 -11.270 -13.836 1.00 94.69 504 VAL A N 1
ATOM 3665 C CA . VAL A 1 504 ? 6.312 -11.350 -12.841 1.00 94.69 504 VAL A CA 1
ATOM 3666 C C . VAL A 1 504 ? 7.490 -10.486 -13.270 1.00 94.69 504 VAL A C 1
ATOM 3668 O O . VAL A 1 504 ? 7.920 -10.516 -14.420 1.00 94.69 504 VAL A O 1
ATOM 3671 N N . SER A 1 505 ? 8.054 -9.743 -12.326 1.00 91.44 505 SER A N 1
ATOM 3672 C CA . SER A 1 505 ? 9.196 -8.874 -12.573 1.00 91.44 505 SER A CA 1
ATOM 3673 C C . SER A 1 505 ? 10.246 -9.048 -11.482 1.00 91.44 505 SER A C 1
ATOM 3675 O O . SER A 1 505 ? 9.932 -8.929 -10.297 1.00 91.44 505 SER A O 1
ATOM 3677 N N . VAL A 1 506 ? 11.487 -9.331 -11.873 1.00 87.12 506 VAL A N 1
ATOM 3678 C CA . VAL A 1 506 ? 12.608 -9.609 -10.968 1.00 87.12 506 VAL A CA 1
ATOM 3679 C C . VAL A 1 506 ? 13.709 -8.579 -11.172 1.00 87.12 506 VAL A C 1
ATOM 3681 O O . VAL A 1 506 ? 14.263 -8.451 -12.262 1.00 87.12 506 VAL A O 1
ATOM 3684 N N . ALA A 1 507 ? 14.058 -7.876 -10.099 1.00 77.19 507 ALA A N 1
ATOM 3685 C CA . ALA A 1 507 ? 15.185 -6.962 -10.031 1.00 77.19 507 ALA A CA 1
ATOM 3686 C C . ALA A 1 507 ? 16.166 -7.443 -8.957 1.00 77.19 507 ALA A C 1
ATOM 3688 O O . ALA A 1 507 ? 15.845 -7.474 -7.770 1.00 77.19 507 ALA A O 1
ATOM 3689 N N . GLY A 1 508 ? 17.379 -7.822 -9.360 1.00 64.81 508 GLY A N 1
ATOM 3690 C CA . GLY A 1 508 ? 18.431 -8.144 -8.395 1.00 64.81 508 GLY A CA 1
ATOM 3691 C C . GLY A 1 508 ? 18.869 -6.898 -7.622 1.00 64.81 508 GLY A C 1
ATOM 3692 O O . GLY A 1 508 ? 18.873 -5.804 -8.168 1.00 64.81 508 GLY A O 1
ATOM 3693 N N . GLN A 1 509 ? 19.232 -7.048 -6.352 1.00 61.31 509 GLN A N 1
ATOM 3694 C CA . GLN A 1 509 ? 20.035 -6.085 -5.592 1.00 61.31 509 GLN A CA 1
ATOM 3695 C C . GLN A 1 509 ? 20.963 -6.903 -4.693 1.00 61.31 509 GLN A C 1
ATOM 3697 O O . GLN A 1 509 ? 20.496 -7.764 -3.949 1.00 61.31 509 GLN A O 1
ATOM 3702 N N . GLY A 1 510 ? 22.273 -6.657 -4.764 1.00 61.06 510 GLY A N 1
ATOM 3703 C CA . GLY A 1 510 ? 23.259 -7.336 -3.920 1.00 61.06 510 GLY A CA 1
ATOM 3704 C C . GLY A 1 510 ? 24.108 -8.415 -4.604 1.00 61.06 510 GLY A C 1
ATOM 3705 O O . GLY A 1 510 ? 24.194 -8.513 -5.825 1.00 61.06 510 GLY A O 1
ATOM 3706 N N . ASN A 1 511 ? 24.799 -9.202 -3.782 1.00 65.75 511 ASN A N 1
ATOM 3707 C CA . ASN A 1 511 ? 25.799 -10.202 -4.151 1.00 65.75 511 ASN A CA 1
ATOM 3708 C C . ASN A 1 511 ? 25.272 -11.646 -4.162 1.00 65.75 511 ASN A C 1
ATOM 3710 O O . ASN A 1 511 ? 26.038 -12.539 -4.526 1.00 65.75 511 ASN A O 1
ATOM 3714 N N . VAL A 1 512 ? 24.008 -11.881 -3.792 1.00 73.44 512 VAL A N 1
ATOM 3715 C CA . VAL A 1 512 ? 23.392 -13.218 -3.743 1.00 73.44 512 VAL A CA 1
ATOM 3716 C C . VAL A 1 512 ? 22.523 -13.456 -4.992 1.00 73.44 512 VAL A C 1
ATOM 3718 O O . VAL A 1 512 ? 21.761 -12.564 -5.369 1.00 73.44 512 VAL A O 1
ATOM 3721 N N . PRO A 1 513 ? 22.624 -14.623 -5.660 1.00 75.31 513 PRO A N 1
ATOM 3722 C CA . PRO A 1 513 ? 21.763 -14.984 -6.788 1.00 75.31 513 PRO A CA 1
ATOM 3723 C C . PRO A 1 513 ? 20.280 -15.109 -6.415 1.00 75.31 513 PRO A C 1
ATOM 3725 O O . PRO A 1 513 ? 19.949 -15.625 -5.350 1.00 75.31 513 PRO A O 1
ATOM 3728 N N . ALA A 1 514 ? 19.390 -14.699 -7.322 1.00 80.88 514 ALA A N 1
ATOM 3729 C CA . ALA A 1 514 ? 17.958 -14.987 -7.218 1.00 80.88 514 ALA A CA 1
ATOM 3730 C C . ALA A 1 514 ? 17.605 -16.278 -7.978 1.00 80.88 514 ALA A C 1
ATOM 3732 O O . ALA A 1 514 ? 18.203 -16.573 -9.017 1.00 80.88 514 ALA A O 1
ATOM 3733 N N . GLU A 1 515 ? 16.619 -17.028 -7.486 1.00 86.31 515 GLU A N 1
ATOM 3734 C CA . GLU A 1 515 ? 16.095 -18.236 -8.132 1.00 86.31 515 GLU A CA 1
ATOM 3735 C C . GLU A 1 515 ? 14.578 -18.104 -8.315 1.00 86.31 515 GLU A C 1
ATOM 3737 O O . GLU A 1 515 ? 13.841 -17.901 -7.346 1.00 86.31 515 GLU A O 1
ATOM 3742 N N . LEU A 1 516 ? 14.117 -18.221 -9.562 1.00 91.06 516 LEU A N 1
ATOM 3743 C CA . LEU A 1 516 ? 12.697 -18.273 -9.904 1.00 91.06 516 LEU A CA 1
ATOM 3744 C C . LEU A 1 516 ? 12.392 -19.585 -10.630 1.00 91.06 516 LEU A C 1
ATOM 3746 O O . LEU A 1 516 ? 12.883 -19.814 -11.734 1.00 91.06 516 LEU A O 1
ATOM 3750 N N . LEU A 1 517 ? 11.552 -20.408 -10.008 1.00 93.12 517 LEU A N 1
ATOM 3751 C CA . LEU A 1 517 ? 11.022 -21.648 -10.559 1.00 93.12 517 LEU A CA 1
ATOM 3752 C C . LEU A 1 517 ? 9.530 -21.474 -10.859 1.00 93.12 517 LEU A C 1
ATOM 3754 O O . LEU A 1 517 ? 8.745 -21.147 -9.970 1.00 93.12 517 LEU A O 1
ATOM 3758 N N . VAL A 1 518 ? 9.137 -21.719 -12.104 1.00 96.00 518 VAL A N 1
ATOM 3759 C CA . VAL A 1 518 ? 7.752 -21.656 -12.578 1.00 96.00 518 VAL A CA 1
ATOM 3760 C C . VAL A 1 518 ? 7.369 -23.013 -13.154 1.00 96.00 518 VAL A C 1
ATOM 3762 O O . VAL A 1 518 ? 8.022 -23.505 -14.074 1.00 96.00 518 VAL A O 1
ATOM 3765 N N . VAL A 1 519 ? 6.306 -23.616 -12.624 1.00 96.31 519 VAL A N 1
ATOM 3766 C CA . VAL A 1 519 ? 5.890 -24.983 -12.962 1.00 96.31 519 VAL A CA 1
ATOM 3767 C C . VAL A 1 519 ? 4.395 -25.031 -13.257 1.00 96.31 519 VAL A C 1
ATOM 3769 O O . VAL A 1 519 ? 3.609 -24.483 -12.490 1.00 96.31 519 VAL A O 1
ATOM 3772 N N . ASP A 1 520 ? 3.977 -25.677 -14.347 1.00 96.62 520 ASP A N 1
ATOM 3773 C CA . ASP A 1 520 ? 2.551 -25.903 -14.664 1.00 96.62 520 ASP A CA 1
ATOM 3774 C C . ASP A 1 520 ? 1.702 -24.611 -14.580 1.00 96.62 520 ASP A C 1
ATOM 3776 O O . ASP A 1 520 ? 0.593 -24.603 -14.060 1.00 96.62 520 ASP A O 1
ATOM 3780 N N . THR A 1 521 ? 2.264 -23.474 -15.003 1.00 98.06 521 THR A N 1
ATOM 3781 C CA . THR A 1 521 ? 1.677 -22.137 -14.803 1.00 98.06 521 THR A CA 1
ATOM 3782 C C . THR A 1 521 ? 1.372 -21.481 -16.145 1.00 98.06 521 THR A C 1
ATOM 3784 O O . THR A 1 521 ? 2.156 -21.576 -17.093 1.00 98.06 521 THR A O 1
ATOM 3787 N N . GLU A 1 522 ? 0.238 -20.789 -16.223 1.00 98.12 522 GLU A N 1
ATOM 3788 C CA . GLU A 1 522 ? -0.204 -20.079 -17.421 1.00 98.12 522 GLU A CA 1
ATOM 3789 C C . GLU A 1 522 ? -0.007 -18.566 -17.287 1.00 98.12 522 GLU A C 1
ATOM 3791 O O . GLU A 1 522 ? -0.406 -17.959 -16.296 1.00 98.12 522 GLU A O 1
ATOM 3796 N N . PHE A 1 523 ? 0.536 -17.947 -18.332 1.00 98.38 523 PHE A N 1
ATOM 3797 C CA . PHE A 1 523 ? 0.597 -16.506 -18.527 1.00 98.38 523 PHE A CA 1
ATOM 3798 C C . PHE A 1 523 ? -0.111 -16.156 -19.832 1.00 98.38 523 PHE A C 1
ATOM 3800 O O . PHE A 1 523 ? 0.416 -16.453 -20.908 1.00 98.38 523 PHE A O 1
ATOM 3807 N N . ALA A 1 524 ? -1.275 -15.509 -19.769 1.00 97.19 524 ALA A N 1
ATOM 3808 C CA . ALA A 1 524 ? -1.998 -15.118 -20.972 1.00 97.19 524 ALA A CA 1
ATOM 3809 C C . ALA A 1 524 ? -2.446 -13.653 -20.992 1.00 97.19 524 ALA A C 1
ATOM 3811 O O . ALA A 1 524 ? -2.909 -13.116 -19.993 1.00 97.19 524 ALA A O 1
ATOM 3812 N N . PHE A 1 525 ? -2.342 -13.003 -22.152 1.00 97.06 525 PHE A N 1
ATOM 3813 C CA . PHE A 1 525 ? -2.803 -11.622 -22.363 1.00 97.06 525 PHE A CA 1
ATOM 3814 C C . PHE A 1 525 ? -2.185 -10.579 -21.413 1.00 97.06 525 PHE A C 1
ATOM 3816 O O . PHE A 1 525 ? -2.783 -9.533 -21.169 1.00 97.06 525 PHE A O 1
ATOM 3823 N N . ASN A 1 526 ? -0.997 -10.839 -20.861 1.00 97.56 526 ASN A N 1
ATOM 3824 C CA . ASN A 1 526 ? -0.304 -9.858 -20.027 1.00 97.56 526 ASN A CA 1
ATOM 3825 C C . ASN A 1 526 ? 0.418 -8.820 -20.905 1.00 97.56 526 ASN A C 1
ATOM 3827 O O . ASN A 1 526 ? 0.872 -9.132 -22.012 1.00 97.56 526 ASN A O 1
ATOM 3831 N N . HIS A 1 527 ? 0.523 -7.584 -20.416 1.00 95.75 527 HIS A N 1
ATOM 3832 C CA . HIS A 1 527 ? 1.100 -6.452 -21.139 1.00 95.75 527 HIS A CA 1
ATOM 3833 C C . HIS A 1 527 ? 2.194 -5.740 -20.336 1.00 95.75 527 HIS A C 1
ATOM 3835 O O . HIS A 1 527 ? 1.998 -5.404 -19.168 1.00 95.75 527 HIS A O 1
ATOM 3841 N N . ALA A 1 528 ? 3.317 -5.442 -20.990 1.00 92.81 528 ALA A N 1
ATOM 3842 C CA . ALA A 1 528 ? 4.402 -4.627 -20.449 1.00 92.81 528 ALA A CA 1
ATOM 3843 C C . ALA A 1 528 ? 4.806 -3.513 -21.435 1.00 92.81 528 ALA A C 1
ATOM 3845 O O . ALA A 1 528 ? 5.034 -3.767 -22.618 1.00 92.81 528 ALA A O 1
ATOM 3846 N N . PHE A 1 529 ? 4.956 -2.272 -20.964 1.00 87.50 529 PHE A N 1
ATOM 3847 C CA . PHE A 1 529 ? 5.403 -1.148 -21.810 1.00 87.50 529 PHE A CA 1
ATOM 3848 C C . PHE A 1 529 ? 6.937 -1.064 -21.976 1.00 87.50 529 PHE A C 1
ATOM 3850 O O . PHE A 1 529 ? 7.433 -0.212 -22.711 1.00 87.50 529 PHE A O 1
ATOM 3857 N N . SER A 1 530 ? 7.691 -1.954 -21.332 1.00 86.25 530 SER A N 1
ATOM 3858 C CA . SER A 1 530 ? 9.130 -2.175 -21.513 1.00 86.25 530 SER A CA 1
ATOM 3859 C C . SER A 1 530 ? 9.362 -3.646 -21.887 1.00 86.25 530 SER A C 1
ATOM 3861 O O . SER A 1 530 ? 8.925 -4.044 -22.963 1.00 86.25 530 SER A O 1
ATOM 3863 N N . ASN A 1 531 ? 10.018 -4.479 -21.076 1.00 87.69 531 ASN A N 1
ATOM 3864 C CA . ASN A 1 531 ? 10.417 -5.834 -21.475 1.00 87.69 5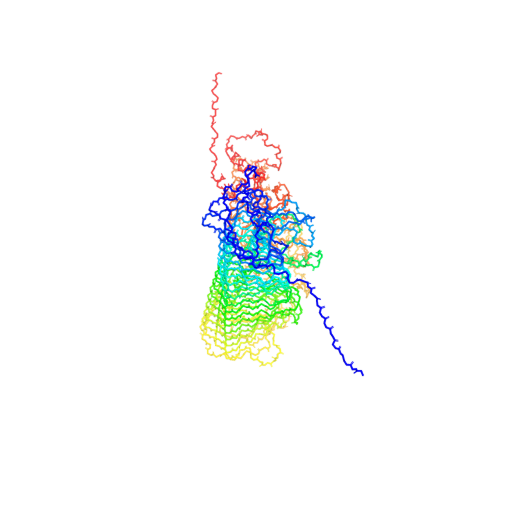31 ASN A CA 1
ATOM 3865 C C . ASN A 1 531 ? 9.578 -6.921 -20.794 1.00 87.69 531 ASN A C 1
ATOM 3867 O O . ASN A 1 531 ? 9.149 -6.749 -19.652 1.00 87.69 531 ASN A O 1
ATOM 3871 N N . GLY A 1 532 ? 9.419 -8.067 -21.464 1.00 87.69 532 GLY A N 1
ATOM 3872 C CA . GLY A 1 532 ? 8.818 -9.265 -20.877 1.00 87.69 532 GLY A CA 1
ATOM 3873 C C . GLY A 1 532 ? 7.334 -9.091 -20.564 1.00 87.69 532 GLY A C 1
ATOM 3874 O O . GLY A 1 532 ? 6.978 -8.789 -19.430 1.00 87.69 532 GLY A O 1
ATOM 3875 N N . GLY A 1 533 ? 6.448 -9.300 -21.541 1.00 89.69 533 GLY A N 1
ATOM 3876 C CA . GLY A 1 533 ? 5.001 -9.118 -21.342 1.00 89.69 533 GLY A CA 1
ATOM 3877 C C . GLY A 1 533 ? 4.435 -9.978 -20.209 1.00 89.69 533 GLY A C 1
ATOM 3878 O O . GLY A 1 533 ? 3.570 -9.528 -19.464 1.00 89.69 533 GLY A O 1
ATOM 3879 N N . ALA A 1 534 ? 4.983 -11.179 -20.014 1.00 95.38 534 ALA A N 1
ATOM 3880 C CA . ALA A 1 534 ? 4.675 -12.066 -18.899 1.00 95.38 534 ALA A CA 1
ATOM 3881 C C . ALA A 1 534 ? 5.738 -12.005 -17.793 1.00 95.38 534 ALA A C 1
ATOM 3883 O O . ALA A 1 534 ? 5.404 -11.692 -16.652 1.00 95.38 534 ALA A O 1
ATOM 3884 N N . ILE A 1 535 ? 7.002 -12.302 -18.115 1.00 95.12 535 ILE A N 1
ATOM 3885 C CA . ILE A 1 535 ? 8.099 -12.380 -17.138 1.00 95.12 535 ILE A CA 1
ATOM 3886 C C . ILE A 1 535 ? 9.257 -11.496 -17.587 1.00 95.12 535 ILE A C 1
ATOM 3888 O O . ILE A 1 535 ? 9.730 -11.609 -18.718 1.00 95.12 535 ILE A O 1
ATOM 3892 N N . SER A 1 536 ? 9.767 -10.666 -16.681 1.00 91.50 536 SER A N 1
ATOM 3893 C CA . SER A 1 536 ? 10.989 -9.902 -16.914 1.00 91.50 536 SER A CA 1
ATOM 3894 C C . SER A 1 536 ? 12.008 -10.102 -15.799 1.00 91.50 536 SER A C 1
ATOM 3896 O O . SER A 1 536 ? 11.717 -9.879 -14.626 1.00 91.50 536 SER A O 1
ATOM 3898 N N . CYS A 1 537 ? 13.216 -10.500 -16.184 1.00 85.75 537 CYS A N 1
ATOM 3899 C CA . CYS A 1 537 ? 14.380 -10.682 -15.326 1.00 85.75 537 CYS A CA 1
ATOM 3900 C C . CYS A 1 537 ? 15.581 -9.969 -15.964 1.00 85.75 537 CYS A C 1
ATOM 3902 O O . CYS A 1 537 ? 16.524 -10.624 -16.399 1.00 85.75 537 CYS A O 1
ATOM 3904 N N . VAL A 1 538 ? 15.545 -8.642 -16.098 1.00 71.38 538 VAL A N 1
ATOM 3905 C CA . VAL A 1 538 ? 16.562 -7.873 -16.844 1.00 71.38 538 VAL A CA 1
ATOM 3906 C C . VAL A 1 538 ? 17.484 -7.043 -15.936 1.00 71.38 538 VAL A C 1
ATOM 3908 O O . VAL A 1 538 ? 17.119 -6.634 -14.836 1.00 71.38 538 VAL A O 1
ATOM 3911 N N . GLU A 1 539 ? 18.721 -6.846 -16.400 1.00 55.69 539 GLU A N 1
ATOM 3912 C CA . GLU A 1 539 ? 19.801 -6.080 -15.753 1.00 55.69 539 GLU A CA 1
ATOM 3913 C C . GLU A 1 539 ? 19.469 -4.573 -15.610 1.00 55.69 539 GLU A C 1
ATOM 3915 O O . GLU A 1 539 ? 18.650 -4.067 -16.378 1.00 55.69 539 GLU A O 1
ATOM 3920 N N . PRO A 1 540 ? 20.057 -3.846 -14.625 1.00 43.47 540 PRO A N 1
ATOM 3921 C CA . PRO A 1 540 ? 21.512 -3.816 -14.382 1.00 43.47 540 PRO A CA 1
ATOM 3922 C C . PRO A 1 540 ? 22.031 -4.508 -13.110 1.00 43.47 540 PRO A C 1
ATOM 3924 O O . PRO A 1 540 ? 23.233 -4.488 -12.867 1.00 43.47 540 PRO A O 1
ATOM 3927 N N . MET A 1 541 ? 21.174 -5.103 -12.276 1.00 50.69 541 MET A N 1
ATOM 3928 C CA . MET A 1 541 ? 21.571 -5.530 -10.920 1.00 50.69 541 MET A CA 1
ATOM 3929 C C . MET A 1 541 ? 21.410 -7.035 -10.628 1.00 50.69 541 MET A C 1
ATOM 3931 O O . MET A 1 541 ? 21.535 -7.460 -9.479 1.00 50.69 541 MET A O 1
ATOM 3935 N N . LEU A 1 542 ? 21.138 -7.867 -11.640 1.00 61.84 542 LEU A N 1
ATOM 3936 C CA . LEU A 1 542 ? 21.084 -9.321 -11.455 1.00 61.84 542 LEU A CA 1
ATOM 3937 C C . LEU A 1 542 ? 22.494 -9.894 -11.298 1.00 61.84 542 LEU A C 1
ATOM 3939 O O . LEU A 1 542 ? 23.381 -9.671 -12.119 1.00 61.84 542 LEU A O 1
ATOM 3943 N N . LYS A 1 543 ? 22.713 -10.658 -10.225 1.00 68.69 543 LYS A N 1
ATOM 3944 C CA . LYS A 1 543 ? 24.016 -11.267 -9.966 1.00 68.69 543 LYS A CA 1
ATOM 3945 C C . LYS A 1 543 ? 24.247 -12.472 -10.876 1.00 68.69 543 LYS A C 1
ATOM 3947 O O . LYS A 1 543 ? 23.352 -13.305 -11.064 1.00 68.69 543 LYS A O 1
ATOM 3952 N N . LYS A 1 544 ? 25.495 -12.616 -11.343 1.00 69.88 544 LYS A N 1
ATOM 3953 C CA . LYS A 1 544 ? 25.992 -13.835 -11.993 1.00 69.88 544 LYS A CA 1
ATOM 3954 C C . LYS A 1 544 ? 25.727 -15.047 -11.098 1.00 69.88 544 LYS A C 1
ATOM 3956 O O . LYS A 1 544 ? 26.242 -15.112 -9.986 1.00 69.88 544 LYS A O 1
ATOM 3961 N N . GLY A 1 545 ? 24.942 -15.992 -11.597 1.00 72.06 545 GLY A N 1
ATOM 3962 C CA . GLY A 1 545 ? 24.490 -17.162 -10.848 1.00 72.06 545 GLY A CA 1
ATOM 3963 C C . GLY A 1 545 ? 22.973 -17.291 -10.725 1.00 72.06 545 GLY A C 1
ATOM 3964 O O . GLY A 1 545 ? 22.499 -18.361 -10.359 1.00 72.06 545 GLY A O 1
ATOM 3965 N N . SER A 1 546 ? 22.222 -16.226 -11.030 1.00 80.31 546 SER A N 1
ATOM 3966 C CA . SER A 1 546 ? 20.757 -16.229 -10.915 1.00 80.31 546 SER A CA 1
ATOM 3967 C C . SER A 1 546 ? 20.116 -17.216 -11.900 1.00 80.31 546 SER A C 1
ATOM 3969 O O . SER A 1 546 ? 20.573 -17.329 -13.046 1.00 80.31 546 SER A O 1
ATOM 3971 N N . LYS A 1 547 ? 19.067 -17.915 -11.451 1.00 84.56 547 LYS A N 1
ATOM 3972 C CA . LYS A 1 547 ? 18.396 -19.003 -12.181 1.00 84.56 547 LYS A CA 1
ATOM 3973 C C . LYS A 1 547 ? 16.966 -18.644 -12.562 1.00 84.56 547 LYS A C 1
ATOM 3975 O O . LYS A 1 547 ? 16.260 -17.987 -11.795 1.00 84.56 547 LYS A O 1
ATOM 3980 N N . LEU A 1 548 ? 16.551 -19.111 -13.735 1.00 88.88 548 LEU A N 1
ATOM 3981 C CA . LEU A 1 548 ? 15.170 -19.042 -14.204 1.00 88.88 548 LEU A CA 1
ATOM 3982 C C . LEU A 1 548 ? 14.775 -20.397 -14.796 1.00 88.88 548 LEU A C 1
ATOM 3984 O O . LEU A 1 548 ? 15.184 -20.714 -15.908 1.00 88.88 548 LEU A O 1
ATOM 3988 N N . ASP A 1 549 ? 13.971 -21.166 -14.074 1.00 89.62 549 ASP A N 1
ATOM 3989 C CA . ASP A 1 549 ? 13.488 -22.476 -14.508 1.00 89.62 549 ASP A CA 1
ATOM 3990 C C . ASP A 1 549 ? 12.004 -22.378 -14.891 1.00 89.62 549 ASP A C 1
ATOM 3992 O O . ASP A 1 549 ? 11.158 -22.101 -14.040 1.00 89.62 549 ASP A O 1
ATOM 3996 N N . LEU A 1 550 ? 11.675 -22.606 -16.165 1.00 92.62 550 LEU A N 1
ATOM 3997 C CA . LEU A 1 550 ? 10.301 -22.661 -16.674 1.00 92.62 550 LEU A CA 1
ATOM 3998 C C . LEU A 1 550 ? 9.980 -24.090 -17.127 1.00 92.62 550 LEU A C 1
ATOM 4000 O O . LEU A 1 550 ? 10.526 -24.577 -18.120 1.00 92.62 550 LEU A O 1
ATOM 4004 N N . LEU A 1 551 ? 9.095 -24.773 -16.404 1.00 91.44 551 LEU A N 1
ATOM 4005 C CA . LEU A 1 551 ? 8.762 -26.180 -16.629 1.00 91.44 551 LEU A CA 1
ATOM 4006 C C . LEU A 1 551 ? 7.259 -26.321 -16.899 1.00 91.44 551 LEU A C 1
ATOM 4008 O O . LEU A 1 551 ? 6.444 -25.990 -16.041 1.00 91.44 551 LEU A O 1
ATOM 4012 N N . ARG A 1 552 ? 6.878 -26.844 -18.071 1.00 93.25 552 ARG A N 1
ATOM 4013 C CA . ARG A 1 552 ? 5.466 -27.043 -18.462 1.00 93.25 552 ARG A CA 1
ATOM 4014 C C . ARG A 1 552 ? 4.609 -25.770 -18.340 1.00 93.25 552 ARG A C 1
ATOM 4016 O O . ARG A 1 552 ? 3.438 -25.828 -17.980 1.00 93.25 552 ARG A O 1
ATOM 4023 N N . ALA A 1 553 ? 5.198 -24.606 -18.615 1.00 95.69 553 ALA A N 1
ATOM 4024 C CA . ALA A 1 553 ? 4.507 -23.322 -18.554 1.00 95.69 553 ALA A CA 1
ATOM 4025 C C . ALA A 1 553 ? 3.947 -22.922 -19.929 1.00 95.69 553 ALA A C 1
ATOM 4027 O O . ALA A 1 553 ? 4.536 -23.231 -20.967 1.00 95.69 553 ALA A O 1
ATOM 4028 N N . THR A 1 554 ? 2.817 -22.213 -19.943 1.00 95.81 554 THR A N 1
ATOM 4029 C CA . THR A 1 554 ? 2.180 -21.729 -21.181 1.00 95.81 554 THR A CA 1
ATOM 4030 C C . THR A 1 554 ? 2.165 -20.207 -21.216 1.00 95.81 554 THR A C 1
ATOM 4032 O O . THR A 1 554 ? 1.723 -19.570 -20.265 1.00 95.81 554 THR A O 1
ATOM 4035 N N . PHE A 1 555 ? 2.610 -19.625 -22.326 1.00 96.94 555 PHE A N 1
ATOM 4036 C CA . PHE A 1 555 ? 2.671 -18.186 -22.568 1.00 96.94 555 PHE A CA 1
ATOM 4037 C C . PHE A 1 555 ? 1.845 -17.844 -23.809 1.00 96.94 555 PHE A C 1
ATOM 4039 O O . PHE A 1 555 ? 2.309 -18.043 -24.930 1.00 96.94 555 PHE A O 1
ATOM 4046 N N . GLY A 1 556 ? 0.621 -17.354 -23.620 1.00 94.75 556 GLY A N 1
ATOM 4047 C CA . GLY A 1 556 ? -0.328 -17.073 -24.700 1.00 94.75 556 GLY A CA 1
ATOM 4048 C C . GLY A 1 556 ? -0.617 -15.583 -24.889 1.00 94.75 556 GLY A C 1
ATOM 4049 O O . GLY A 1 556 ? -1.087 -14.930 -23.966 1.00 94.75 556 GLY A O 1
ATOM 4050 N N . ASN A 1 557 ? -0.429 -15.034 -26.086 1.00 95.19 557 ASN A N 1
ATOM 4051 C CA . ASN A 1 557 ? -0.861 -13.676 -26.443 1.00 95.19 557 ASN A CA 1
ATOM 4052 C C . ASN A 1 557 ? -0.343 -12.565 -25.506 1.00 95.19 557 ASN A C 1
ATOM 4054 O O . ASN A 1 557 ? -1.017 -11.555 -25.302 1.00 95.19 557 ASN A O 1
ATOM 4058 N N . ASN A 1 558 ? 0.835 -12.738 -24.904 1.00 96.50 558 ASN A N 1
ATOM 4059 C CA . ASN A 1 558 ? 1.454 -11.693 -24.091 1.00 96.50 558 ASN A CA 1
ATOM 4060 C C . ASN A 1 558 ? 2.127 -10.658 -24.994 1.00 96.50 558 ASN A C 1
ATOM 4062 O O . ASN A 1 558 ? 2.569 -10.967 -26.104 1.00 96.50 558 ASN A O 1
ATOM 4066 N N . THR A 1 559 ? 2.202 -9.416 -24.526 1.00 93.62 559 THR A N 1
ATOM 4067 C CA . THR A 1 559 ? 2.719 -8.308 -25.330 1.00 93.62 559 THR A CA 1
ATOM 4068 C C . THR A 1 559 ? 3.710 -7.453 -24.548 1.00 93.62 559 THR A C 1
ATOM 4070 O O . THR A 1 559 ? 3.466 -7.087 -23.401 1.00 93.62 559 THR A O 1
ATOM 4073 N N . ALA A 1 560 ? 4.825 -7.104 -25.186 1.00 90.94 560 ALA A N 1
ATOM 4074 C CA . ALA A 1 560 ? 5.818 -6.179 -24.650 1.00 90.94 560 ALA A CA 1
ATOM 4075 C C . ALA A 1 560 ? 6.142 -5.095 -25.681 1.00 90.94 560 ALA A C 1
ATOM 4077 O O . ALA A 1 560 ? 6.232 -5.386 -26.877 1.00 90.94 560 ALA A O 1
ATOM 4078 N N . ALA A 1 561 ? 6.349 -3.848 -25.251 1.00 83.56 561 ALA A N 1
ATOM 4079 C CA . ALA A 1 561 ? 6.823 -2.822 -26.177 1.00 83.56 561 ALA A CA 1
ATOM 4080 C C . ALA A 1 561 ? 8.298 -3.034 -26.548 1.00 83.56 561 ALA A C 1
ATOM 4082 O O . ALA A 1 561 ? 8.659 -2.934 -27.718 1.00 83.56 561 ALA A O 1
ATOM 4083 N N . GLY A 1 562 ? 9.139 -3.345 -25.565 1.00 80.19 562 GLY A N 1
ATOM 4084 C CA . GLY A 1 562 ? 10.569 -3.612 -25.678 1.00 80.19 562 GLY A CA 1
ATOM 4085 C C . GLY A 1 562 ? 10.887 -5.039 -26.131 1.00 80.19 562 GLY A C 1
ATOM 4086 O O . GLY A 1 562 ? 10.341 -5.525 -27.120 1.00 80.19 562 GLY A O 1
ATOM 4087 N N . PHE A 1 563 ? 11.839 -5.684 -25.456 1.00 80.06 563 PHE A N 1
ATOM 4088 C CA . PHE A 1 563 ? 12.304 -7.031 -25.792 1.00 80.06 563 PHE A CA 1
ATOM 4089 C C . PHE A 1 563 ? 11.445 -8.117 -25.135 1.00 80.06 563 PHE A C 1
ATOM 4091 O O . PHE A 1 563 ? 10.992 -7.936 -24.004 1.00 80.06 563 PHE A O 1
ATOM 4098 N N . GLY A 1 564 ? 11.290 -9.266 -25.801 1.00 81.44 564 GLY A N 1
ATOM 4099 C CA . GLY A 1 564 ? 10.654 -10.447 -25.207 1.00 81.44 564 GLY A CA 1
ATOM 4100 C C . GLY A 1 564 ? 9.151 -10.259 -25.005 1.00 81.44 564 GLY A C 1
ATOM 4101 O O . GLY A 1 564 ? 8.722 -9.878 -23.919 1.00 81.44 564 GLY A O 1
ATOM 4102 N N . GLY A 1 565 ? 8.330 -10.532 -26.021 1.00 84.50 565 GLY A N 1
ATOM 4103 C CA . GLY A 1 565 ? 6.873 -10.358 -25.915 1.00 84.50 565 GLY A CA 1
ATOM 4104 C C . GLY A 1 565 ? 6.237 -11.196 -24.799 1.00 84.50 565 GLY A C 1
ATOM 4105 O O . GLY A 1 565 ? 5.296 -10.730 -24.162 1.00 84.50 565 GLY A O 1
ATOM 4106 N N . ALA A 1 566 ? 6.805 -12.364 -24.473 1.00 91.50 566 ALA A N 1
ATOM 4107 C CA . ALA A 1 566 ? 6.475 -13.114 -23.260 1.00 91.50 566 ALA A CA 1
ATOM 4108 C C . ALA A 1 566 ? 7.553 -12.973 -22.178 1.00 91.50 566 ALA A C 1
ATOM 4110 O O . ALA A 1 566 ? 7.252 -12.516 -21.076 1.00 91.50 566 ALA A O 1
ATOM 4111 N N . VAL A 1 567 ? 8.798 -13.360 -22.469 1.00 92.31 567 VAL A N 1
ATOM 4112 C CA . VAL A 1 567 ? 9.874 -13.418 -21.469 1.00 92.31 567 VAL A CA 1
ATOM 4113 C C . VAL A 1 567 ? 11.094 -12.638 -21.937 1.00 92.31 567 VAL A C 1
ATOM 4115 O O . VAL A 1 567 ? 11.614 -12.871 -23.027 1.00 92.31 567 VAL A O 1
ATOM 4118 N N . ALA A 1 568 ? 11.593 -11.759 -21.073 1.00 88.12 568 ALA A N 1
ATOM 4119 C CA . ALA A 1 568 ? 12.886 -11.106 -21.227 1.00 88.12 568 ALA A CA 1
ATOM 4120 C C . ALA A 1 568 ? 13.766 -11.438 -20.020 1.00 88.12 568 ALA A C 1
ATOM 4122 O O . ALA A 1 568 ? 13.358 -11.205 -18.887 1.00 88.12 568 ALA A O 1
ATOM 4123 N N . THR A 1 569 ? 14.958 -11.999 -20.221 1.00 84.06 569 THR A N 1
ATOM 4124 C CA . THR A 1 569 ? 15.811 -12.413 -19.096 1.00 84.06 569 THR A CA 1
ATOM 4125 C C . THR A 1 569 ? 17.300 -12.260 -19.380 1.00 84.06 569 THR A C 1
ATOM 4127 O O . THR A 1 569 ? 17.775 -12.608 -20.454 1.00 84.06 569 THR A O 1
ATOM 4130 N N . SER A 1 570 ? 18.039 -11.790 -18.379 1.00 75.06 570 SER A N 1
ATOM 4131 C CA . SER A 1 570 ? 19.503 -11.770 -18.291 1.00 75.06 570 SER A CA 1
ATOM 4132 C C . SER A 1 570 ? 20.014 -12.724 -17.199 1.00 75.06 570 SER A C 1
ATOM 4134 O O . SER A 1 570 ? 21.145 -12.587 -16.736 1.00 75.06 570 SER A O 1
ATOM 4136 N N . CYS A 1 571 ? 19.191 -13.676 -16.734 1.00 75.06 571 CYS A N 1
ATOM 4137 C CA . CYS A 1 571 ? 19.638 -14.698 -15.786 1.00 75.06 571 CYS A CA 1
ATOM 4138 C C . CYS A 1 571 ? 20.791 -15.524 -16.374 1.00 75.06 571 CYS A C 1
ATOM 4140 O O . CYS A 1 571 ? 20.807 -15.845 -17.560 1.00 75.06 571 CYS A O 1
ATOM 4142 N N . SER A 1 572 ? 21.739 -15.911 -15.518 1.00 70.62 572 SER A N 1
ATOM 4143 C CA . SER A 1 572 ? 22.925 -16.661 -15.940 1.00 70.62 572 SER A CA 1
ATOM 4144 C C . SER A 1 572 ? 22.597 -18.082 -16.385 1.00 70.62 572 SER A C 1
ATOM 4146 O O . SER A 1 572 ? 23.230 -18.567 -17.318 1.00 70.62 572 SER A O 1
ATOM 4148 N N . TYR A 1 573 ? 21.614 -18.718 -15.736 1.00 71.50 573 TYR A N 1
ATOM 4149 C CA . TYR A 1 573 ? 21.210 -20.102 -15.991 1.00 71.50 573 TYR A CA 1
ATOM 4150 C C . TYR A 1 573 ? 19.692 -20.195 -16.215 1.00 71.50 573 TYR A C 1
ATOM 4152 O O . TYR A 1 573 ? 18.951 -20.507 -15.278 1.00 71.50 573 TYR A O 1
ATOM 4160 N N . PRO A 1 574 ? 19.190 -19.865 -17.414 1.00 76.00 574 PRO A N 1
ATOM 4161 C CA . PRO A 1 574 ? 17.808 -20.138 -17.758 1.00 76.00 574 PRO A CA 1
ATOM 4162 C C . PRO A 1 574 ? 17.649 -21.578 -18.268 1.00 76.00 574 PRO A C 1
ATOM 4164 O O . PRO A 1 574 ? 18.499 -22.083 -19.001 1.00 76.00 574 PRO A O 1
ATOM 4167 N N . ASN A 1 575 ? 16.539 -22.213 -17.912 1.00 79.75 575 ASN A N 1
ATOM 4168 C CA . ASN A 1 575 ? 16.155 -23.553 -18.341 1.00 79.75 575 ASN A CA 1
ATOM 4169 C C . ASN A 1 575 ? 14.673 -23.549 -18.712 1.00 79.75 575 ASN A C 1
ATOM 4171 O O . ASN A 1 575 ? 13.822 -23.140 -17.922 1.00 79.75 575 ASN A O 1
ATOM 4175 N N . PHE A 1 576 ? 14.364 -24.013 -19.916 1.00 84.19 576 PHE A N 1
ATOM 4176 C CA . PHE A 1 576 ? 13.010 -24.072 -20.440 1.00 84.19 576 PHE A CA 1
ATOM 4177 C C . PHE A 1 576 ? 12.706 -25.506 -20.850 1.00 84.19 576 PHE A C 1
ATOM 4179 O O . PHE A 1 576 ? 13.348 -26.047 -21.750 1.00 84.19 576 PHE A O 1
ATOM 4186 N N . SER A 1 577 ? 11.692 -26.118 -20.243 1.00 84.12 577 SER A N 1
ATOM 4187 C CA . SER A 1 577 ? 11.279 -27.469 -20.616 1.00 84.12 577 SER A CA 1
ATOM 4188 C C . SER A 1 577 ? 9.769 -27.596 -20.787 1.00 84.12 577 SER A C 1
ATOM 4190 O O . SER A 1 577 ? 8.997 -27.040 -20.001 1.00 84.12 577 SER A O 1
ATOM 4192 N N . HIS A 1 578 ? 9.351 -28.324 -21.825 1.00 87.00 578 HIS A N 1
ATOM 4193 C CA . HIS A 1 578 ? 7.965 -28.690 -22.135 1.00 87.00 578 HIS A CA 1
ATOM 4194 C C . HIS A 1 578 ? 6.995 -27.496 -22.131 1.00 87.00 578 HIS A C 1
ATOM 4196 O O . HIS A 1 578 ? 5.827 -27.636 -21.780 1.00 87.00 578 HIS A O 1
ATOM 4202 N N . SER A 1 579 ? 7.499 -26.300 -22.437 1.00 89.69 579 SER A N 1
ATOM 4203 C CA . SER A 1 579 ? 6.754 -25.042 -22.339 1.00 89.69 579 SER A CA 1
ATOM 4204 C C . SER A 1 579 ? 6.289 -24.576 -23.718 1.00 89.69 579 SER A C 1
ATOM 4206 O O . SER A 1 579 ? 6.950 -24.839 -24.726 1.00 89.69 579 SER A O 1
ATOM 4208 N N . VAL A 1 580 ? 5.159 -23.872 -23.767 1.00 89.38 580 VAL A N 1
ATOM 4209 C CA . VAL A 1 580 ? 4.510 -23.432 -25.013 1.00 89.38 580 VAL A CA 1
ATOM 4210 C C . VAL A 1 580 ? 4.433 -21.911 -25.050 1.00 89.38 580 VAL A C 1
ATOM 4212 O O . VAL A 1 580 ? 3.931 -21.296 -24.114 1.00 89.38 580 VAL A O 1
ATOM 4215 N N . PHE A 1 581 ? 4.880 -21.301 -26.146 1.00 89.56 581 PHE A N 1
ATOM 4216 C CA . PHE A 1 581 ? 4.751 -19.868 -26.409 1.00 89.56 581 PHE A CA 1
ATOM 4217 C C . PHE A 1 581 ? 3.907 -19.656 -27.660 1.00 89.56 581 PHE A C 1
ATOM 4219 O O . PHE A 1 581 ? 4.359 -19.964 -28.761 1.00 89.56 581 PHE A O 1
ATOM 4226 N N . LEU A 1 582 ? 2.699 -19.126 -27.497 1.00 89.69 582 LEU A N 1
ATOM 4227 C CA . LEU A 1 582 ? 1.715 -18.950 -28.560 1.00 89.69 582 LEU A CA 1
ATOM 4228 C C . LEU A 1 582 ? 1.320 -17.474 -28.707 1.00 89.69 582 LEU A C 1
ATOM 4230 O O . LEU A 1 582 ? 0.866 -16.872 -27.739 1.00 89.69 582 LEU A O 1
ATOM 4234 N N . GLY A 1 583 ? 1.445 -16.894 -29.901 1.00 86.69 583 GLY A N 1
ATOM 4235 C CA . GLY A 1 583 ? 0.846 -15.590 -30.227 1.00 86.69 583 GLY A CA 1
ATOM 4236 C C . GLY A 1 583 ? 1.444 -14.376 -29.503 1.00 86.69 583 GLY A C 1
ATOM 4237 O O . GLY A 1 583 ? 0.805 -13.328 -29.423 1.00 86.69 583 GLY A O 1
ATOM 4238 N N . ASN A 1 584 ? 2.641 -14.489 -28.920 1.00 91.31 584 ASN A N 1
ATOM 4239 C CA . ASN A 1 584 ? 3.245 -13.397 -28.153 1.00 91.31 584 ASN A CA 1
ATOM 4240 C C . ASN A 1 584 ? 3.872 -12.343 -29.076 1.00 91.31 584 ASN A C 1
ATOM 4242 O O . ASN A 1 584 ? 4.358 -12.673 -30.161 1.00 91.31 584 ASN A O 1
ATOM 4246 N N . LYS A 1 585 ? 3.877 -11.071 -28.647 1.00 87.69 585 LYS A N 1
ATOM 4247 C CA . LYS A 1 585 ? 4.289 -9.948 -29.500 1.00 87.69 585 LYS A CA 1
ATOM 4248 C C . LYS A 1 585 ? 5.248 -8.960 -28.837 1.00 87.69 585 LYS A C 1
ATOM 4250 O O . LYS A 1 585 ? 4.928 -8.373 -27.805 1.00 87.69 585 LYS A O 1
ATOM 4255 N N . ALA A 1 586 ? 6.371 -8.688 -29.500 1.00 83.56 586 ALA A N 1
ATOM 4256 C CA . ALA A 1 586 ? 7.256 -7.558 -29.206 1.00 83.56 586 ALA A CA 1
ATOM 4257 C C . ALA A 1 586 ? 6.985 -6.414 -30.203 1.00 83.56 586 ALA A C 1
ATOM 4259 O O . ALA A 1 586 ? 7.257 -6.546 -31.399 1.00 83.56 586 ALA A O 1
ATOM 4260 N N . THR A 1 587 ? 6.406 -5.295 -29.754 1.00 79.88 587 THR A N 1
ATOM 4261 C CA . THR A 1 587 ? 5.844 -4.291 -30.683 1.00 79.88 587 THR A CA 1
ATOM 4262 C C . THR A 1 587 ? 6.862 -3.289 -31.220 1.00 79.88 587 THR A C 1
ATOM 4264 O O . THR A 1 587 ? 6.703 -2.834 -32.352 1.00 79.88 587 THR A O 1
ATOM 4267 N N . THR A 1 588 ? 7.934 -2.963 -30.487 1.00 69.25 588 THR A N 1
ATOM 4268 C CA . THR A 1 588 ? 8.961 -1.999 -30.945 1.00 69.25 588 THR A CA 1
ATOM 4269 C C . THR A 1 588 ? 10.363 -2.593 -31.109 1.00 69.25 588 THR A C 1
ATOM 4271 O O . THR A 1 588 ? 11.207 -1.946 -31.733 1.00 69.25 588 THR A O 1
ATOM 4274 N N . ARG A 1 589 ? 10.628 -3.803 -30.587 1.00 68.06 589 ARG A N 1
ATOM 4275 C CA . ARG A 1 589 ? 11.947 -4.464 -30.650 1.00 68.06 589 ARG A CA 1
ATOM 4276 C C . ARG A 1 589 ? 11.874 -5.941 -31.076 1.00 68.06 589 ARG A C 1
ATOM 4278 O O . ARG A 1 589 ? 11.078 -6.307 -31.937 1.00 68.06 589 ARG A O 1
ATOM 4285 N N . SER A 1 590 ? 12.776 -6.761 -30.537 1.00 65.50 590 SER A N 1
ATOM 4286 C CA . SER A 1 590 ? 13.088 -8.126 -30.971 1.00 65.50 590 SER A CA 1
ATOM 4287 C C . SER A 1 590 ? 12.640 -9.178 -29.950 1.00 65.50 590 SER A C 1
ATOM 4289 O O . SER A 1 590 ? 12.555 -8.884 -28.755 1.00 65.50 590 SER A O 1
ATOM 4291 N N . GLY A 1 591 ? 12.423 -10.416 -30.407 1.00 66.94 591 GLY A N 1
ATOM 4292 C CA . GLY A 1 591 ? 12.063 -11.554 -29.553 1.00 66.94 591 GLY A CA 1
ATOM 4293 C C . GLY A 1 591 ? 10.575 -11.586 -29.209 1.00 66.94 591 GLY A C 1
ATOM 4294 O O . GLY A 1 591 ? 10.197 -11.231 -28.097 1.00 66.94 591 GLY A O 1
ATOM 4295 N N . GLY A 1 592 ? 9.715 -11.996 -30.143 1.00 69.44 592 GLY A N 1
ATOM 4296 C CA . GLY A 1 592 ? 8.257 -11.982 -29.942 1.00 69.44 592 GLY A CA 1
ATOM 4297 C C . GLY A 1 592 ? 7.786 -12.912 -28.826 1.00 69.44 592 GLY A C 1
ATOM 4298 O O . GLY A 1 592 ? 6.892 -12.544 -28.074 1.00 69.44 592 GLY A O 1
ATOM 4299 N N . ALA A 1 593 ? 8.454 -14.051 -28.616 1.00 79.00 593 ALA A N 1
ATOM 4300 C CA . ALA A 1 593 ? 8.294 -14.850 -27.400 1.00 79.00 593 ALA A CA 1
ATOM 4301 C C . ALA A 1 593 ? 9.392 -14.549 -26.369 1.00 79.00 593 ALA A C 1
ATOM 4303 O O . ALA A 1 593 ? 9.090 -14.187 -25.233 1.00 79.00 593 ALA A O 1
ATOM 4304 N N . LEU A 1 594 ? 10.662 -14.672 -26.760 1.00 81.44 594 LEU A N 1
ATOM 4305 C CA . LEU A 1 594 ? 11.808 -14.721 -25.854 1.00 81.44 594 LEU A CA 1
ATOM 4306 C C . LEU A 1 594 ? 12.902 -13.717 -26.238 1.00 81.44 594 LEU A C 1
ATOM 4308 O O . LEU A 1 594 ? 13.326 -13.650 -27.393 1.00 81.44 594 LEU A O 1
ATOM 4312 N N . ALA A 1 595 ? 13.440 -13.017 -25.244 1.00 78.38 595 ALA A N 1
ATOM 4313 C CA . ALA A 1 595 ? 14.681 -12.259 -25.355 1.00 78.38 595 ALA A CA 1
ATOM 4314 C C . ALA A 1 595 ? 15.653 -12.650 -24.235 1.00 78.38 595 ALA A C 1
ATOM 4316 O O . ALA A 1 595 ? 15.346 -12.483 -23.054 1.00 78.38 595 ALA A O 1
ATOM 4317 N N . LEU A 1 596 ? 16.824 -13.168 -24.609 1.00 73.12 596 LEU A N 1
ATOM 4318 C CA . LEU A 1 596 ? 17.861 -13.615 -23.681 1.00 73.12 596 LEU A CA 1
ATOM 4319 C C . LEU A 1 596 ? 19.093 -12.691 -23.731 1.00 73.12 596 LEU A C 1
ATOM 4321 O O . LEU A 1 596 ? 19.636 -12.400 -24.800 1.00 73.12 596 LEU A O 1
ATOM 4325 N N . GLY A 1 597 ? 19.534 -12.247 -22.555 1.00 65.69 597 GLY A N 1
ATOM 4326 C CA . GLY A 1 597 ? 20.797 -11.549 -22.314 1.00 65.69 597 GLY A CA 1
ATOM 4327 C C . GLY A 1 597 ? 21.985 -12.511 -22.185 1.00 65.69 597 GLY A C 1
ATOM 4328 O O . GLY A 1 597 ? 21.919 -13.649 -22.638 1.00 65.69 597 GLY A O 1
ATOM 4329 N N . GLN A 1 598 ? 23.081 -12.063 -21.566 1.00 57.47 598 GLN A N 1
ATOM 4330 C CA . GLN A 1 598 ? 24.339 -12.817 -21.490 1.00 57.47 598 GLN A CA 1
ATOM 4331 C C . GLN A 1 598 ? 24.196 -14.140 -20.702 1.00 57.47 598 GLN A C 1
ATOM 4333 O O . GLN A 1 598 ? 24.018 -14.129 -19.484 1.00 57.47 598 GLN A O 1
ATOM 4338 N N . LEU A 1 599 ? 24.337 -15.287 -21.378 1.00 57.44 599 LEU A N 1
ATOM 4339 C CA . LEU A 1 599 ? 24.272 -16.620 -20.757 1.00 57.44 599 LEU A CA 1
ATOM 4340 C C . LEU A 1 599 ? 25.623 -17.034 -20.157 1.00 57.44 599 LEU A C 1
ATOM 4342 O O . LEU A 1 599 ? 26.682 -16.790 -20.740 1.00 57.44 599 LEU A O 1
ATOM 4346 N N . ALA A 1 600 ? 25.601 -17.732 -19.019 1.00 50.19 600 ALA A N 1
ATOM 4347 C CA . ALA A 1 600 ? 26.767 -18.429 -18.484 1.00 50.19 600 ALA A CA 1
ATOM 4348 C C . ALA A 1 600 ? 26.457 -19.929 -18.448 1.00 50.19 600 ALA A C 1
ATOM 4350 O O . ALA A 1 600 ? 25.569 -20.345 -17.725 1.00 50.19 600 ALA A O 1
ATOM 4351 N N . CYS A 1 601 ? 27.172 -20.766 -19.198 1.00 50.38 601 CYS A N 1
ATOM 4352 C CA . CYS A 1 601 ? 27.034 -22.217 -19.049 1.00 50.38 601 CYS A CA 1
ATOM 4353 C C . CYS A 1 601 ? 27.942 -22.734 -17.925 1.00 50.38 601 CYS A C 1
ATOM 4355 O O . CYS A 1 601 ? 29.138 -22.445 -17.915 1.00 50.38 601 CYS A O 1
ATOM 4357 N N . THR A 1 602 ? 27.390 -23.505 -16.983 1.00 43.41 602 THR A N 1
ATOM 4358 C CA . THR A 1 602 ? 28.148 -24.200 -15.921 1.00 43.41 602 THR A CA 1
ATOM 4359 C C . THR A 1 602 ? 28.801 -25.487 -16.403 1.00 43.41 602 THR A C 1
ATOM 4361 O O . THR A 1 602 ? 29.820 -25.890 -15.849 1.00 43.41 602 THR A O 1
ATOM 4364 N N . THR A 1 603 ? 28.248 -26.129 -17.431 1.00 44.25 603 THR A N 1
ATOM 4365 C CA . THR A 1 603 ? 28.754 -27.384 -17.996 1.00 44.25 603 THR A CA 1
ATOM 4366 C C . THR A 1 603 ? 28.539 -27.401 -19.506 1.00 44.25 603 THR A C 1
ATOM 4368 O O . THR A 1 603 ? 27.510 -26.976 -20.023 1.00 44.25 603 THR A O 1
ATOM 4371 N N . VAL A 1 604 ? 29.553 -27.851 -20.239 1.00 41.25 604 VAL A N 1
ATOM 4372 C CA . VAL A 1 604 ? 29.474 -28.042 -21.689 1.00 41.25 604 VAL A CA 1
ATOM 4373 C C . VAL A 1 604 ? 28.501 -29.198 -21.954 1.00 41.25 604 VAL A C 1
ATOM 4375 O O . VAL A 1 604 ? 28.854 -30.341 -21.681 1.00 41.25 604 VAL A O 1
ATOM 4378 N N . GLY A 1 605 ? 27.297 -28.920 -22.472 1.00 44.94 605 GLY A N 1
ATOM 4379 C CA . GLY A 1 605 ? 26.463 -29.943 -23.126 1.00 44.94 605 GLY A CA 1
ATOM 4380 C C . GLY A 1 605 ? 24.990 -30.081 -22.723 1.00 44.94 605 GLY A C 1
ATOM 4381 O O . GLY A 1 605 ? 24.298 -30.822 -23.417 1.00 44.94 605 GLY A O 1
ATOM 4382 N N . GLU A 1 606 ? 24.470 -29.407 -21.687 1.00 52.03 606 GLU A N 1
ATOM 4383 C CA . GLU A 1 606 ? 23.031 -29.513 -21.373 1.00 52.03 606 GLU A CA 1
ATOM 4384 C C . GLU A 1 606 ? 22.158 -28.519 -22.173 1.00 52.03 606 GLU A C 1
ATOM 4386 O O . GLU A 1 606 ? 22.493 -27.334 -22.271 1.00 52.03 606 GLU A O 1
ATOM 4391 N N . PRO A 1 607 ? 21.046 -28.991 -22.769 1.00 56.41 607 PRO A N 1
ATOM 4392 C CA . PRO A 1 607 ? 20.122 -28.171 -23.546 1.00 56.41 607 PRO A CA 1
ATOM 4393 C C . PRO A 1 607 ? 19.368 -27.133 -22.698 1.00 56.41 607 PRO A C 1
ATOM 4395 O O . PRO A 1 607 ? 18.629 -27.502 -21.796 1.00 56.41 607 PRO A O 1
ATOM 4398 N N . ILE A 1 608 ? 19.443 -25.845 -23.064 1.00 67.38 608 ILE A N 1
ATOM 4399 C CA . ILE A 1 608 ? 18.610 -24.774 -22.461 1.00 67.38 608 ILE A CA 1
ATOM 4400 C C . ILE A 1 608 ? 17.114 -24.958 -22.786 1.00 67.38 608 ILE A C 1
ATOM 4402 O O . ILE A 1 608 ? 16.256 -24.521 -22.022 1.00 67.38 608 ILE A O 1
ATOM 4406 N N . PHE A 1 609 ? 16.801 -25.598 -23.919 1.00 71.56 609 PHE A N 1
ATOM 4407 C CA . PHE A 1 609 ? 15.435 -25.846 -24.385 1.00 71.56 609 PHE A CA 1
ATOM 4408 C C . PHE A 1 609 ? 15.159 -27.343 -24.513 1.00 71.56 609 PHE A C 1
ATOM 4410 O O . PHE A 1 609 ? 15.748 -28.024 -25.342 1.00 71.56 609 PHE A O 1
ATOM 4417 N N . VAL A 1 610 ? 14.207 -27.872 -23.762 1.00 73.25 610 VAL A N 1
ATOM 4418 C CA . VAL A 1 610 ? 13.790 -29.274 -23.881 1.00 73.25 610 VAL A CA 1
ATOM 4419 C C . VAL A 1 610 ? 12.322 -29.301 -24.276 1.00 73.25 610 VAL A C 1
ATOM 4421 O O . VAL A 1 610 ? 11.478 -28.909 -23.486 1.00 73.25 610 VAL A O 1
ATOM 4424 N N . GLU A 1 611 ? 12.005 -29.725 -25.502 1.00 74.12 611 GLU A N 1
ATOM 4425 C CA . GLU A 1 611 ? 10.614 -29.855 -25.987 1.00 74.12 611 GLU A CA 1
ATOM 4426 C C . GLU A 1 611 ? 9.777 -28.560 -25.885 1.00 74.12 611 GLU A C 1
ATOM 4428 O O . GLU A 1 611 ? 8.615 -28.569 -25.483 1.00 74.12 611 GLU A O 1
ATOM 4433 N N . VAL A 1 612 ? 10.372 -27.418 -26.240 1.00 76.44 612 VAL A N 1
ATOM 4434 C CA . VAL A 1 612 ? 9.680 -26.118 -26.257 1.00 76.44 612 VAL A CA 1
ATOM 4435 C C . VAL A 1 612 ? 8.997 -25.879 -27.606 1.00 76.44 612 VAL A C 1
ATOM 4437 O O . VAL A 1 612 ? 9.597 -26.123 -28.657 1.00 76.44 612 VAL A O 1
ATOM 4440 N N . GLN A 1 613 ? 7.760 -25.373 -27.569 1.00 76.88 613 GLN A N 1
ATOM 4441 C CA . GLN A 1 613 ? 6.966 -25.011 -28.749 1.00 76.88 613 GLN A CA 1
ATOM 4442 C C . GLN A 1 613 ? 6.859 -23.489 -28.890 1.00 76.88 613 GLN A C 1
ATOM 4444 O O . GLN A 1 613 ? 6.534 -22.795 -27.925 1.00 76.88 613 GLN A O 1
ATOM 4449 N N . LEU A 1 614 ? 7.098 -22.974 -30.098 1.00 78.38 614 LEU A N 1
ATOM 4450 C CA . LEU A 1 614 ? 7.022 -21.549 -30.438 1.00 78.38 614 LEU A CA 1
ATOM 4451 C C . LEU A 1 614 ? 6.037 -21.377 -31.604 1.00 78.38 614 LEU A C 1
ATOM 4453 O O . LEU A 1 614 ? 6.338 -21.710 -32.743 1.00 78.38 614 LEU A O 1
ATOM 4457 N N . LEU A 1 615 ? 4.831 -20.901 -31.330 1.00 78.19 615 LEU A N 1
ATOM 4458 C CA . LEU A 1 615 ? 3.724 -20.867 -32.281 1.00 78.19 615 LEU A CA 1
ATOM 4459 C C . LEU A 1 615 ? 3.263 -19.420 -32.493 1.00 78.19 615 LEU A C 1
ATOM 4461 O O . LEU A 1 615 ? 2.969 -18.721 -31.530 1.00 78.19 615 LEU A O 1
ATOM 4465 N N . GLU A 1 616 ? 3.196 -18.954 -33.742 1.00 80.88 616 GLU A N 1
ATOM 4466 C CA . GLU A 1 616 ? 2.563 -17.671 -34.110 1.00 80.88 616 GLU A CA 1
ATOM 4467 C C . GLU A 1 616 ? 3.086 -16.418 -33.366 1.00 80.88 616 GLU A C 1
ATOM 4469 O O . GLU A 1 616 ? 2.371 -15.430 -33.218 1.00 80.88 616 GLU A O 1
ATOM 4474 N N . ASN A 1 617 ? 4.333 -16.423 -32.883 1.00 79.12 617 ASN A N 1
ATOM 4475 C CA . ASN A 1 617 ? 4.914 -15.259 -32.202 1.00 79.12 617 ASN A CA 1
ATOM 4476 C C . ASN A 1 617 ? 5.414 -14.210 -33.215 1.00 79.12 617 ASN A C 1
ATOM 4478 O O . ASN A 1 617 ? 5.880 -14.572 -34.300 1.00 79.12 617 ASN A O 1
ATOM 4482 N N . ASP A 1 618 ? 5.335 -12.925 -32.854 1.00 75.69 618 ASP A N 1
ATOM 4483 C CA . ASP A 1 618 ? 5.614 -11.782 -33.738 1.00 75.69 618 ASP A CA 1
ATOM 4484 C C . ASP A 1 618 ? 6.560 -10.750 -33.089 1.00 75.69 618 ASP A C 1
ATOM 4486 O O . ASP A 1 618 ? 6.443 -10.405 -31.911 1.00 75.69 618 ASP A O 1
ATOM 4490 N N . ALA A 1 619 ? 7.493 -10.207 -33.868 1.00 62.84 619 ALA A N 1
ATOM 4491 C CA . ALA A 1 619 ? 8.406 -9.148 -33.438 1.00 62.84 619 ALA A CA 1
ATOM 4492 C C . ALA A 1 619 ? 8.604 -8.124 -34.558 1.00 62.84 619 ALA A C 1
ATOM 4494 O O . ALA A 1 619 ? 8.810 -8.496 -35.715 1.00 62.84 619 ALA A O 1
ATOM 4495 N N . SER A 1 620 ? 8.600 -6.831 -34.221 1.00 63.72 620 SER A N 1
ATOM 4496 C CA . SER A 1 620 ? 8.695 -5.765 -35.228 1.00 63.72 620 SER A CA 1
ATOM 4497 C C . SER A 1 620 ? 10.089 -5.575 -35.833 1.00 63.72 620 SER A C 1
ATOM 4499 O O . SER A 1 620 ? 10.181 -5.065 -36.951 1.00 63.72 620 SER A O 1
ATOM 4501 N N . GLN A 1 621 ? 11.159 -5.986 -35.138 1.00 56.97 621 GLN A N 1
ATOM 4502 C CA . GLN A 1 621 ? 12.540 -5.887 -35.636 1.00 56.97 621 GLN A CA 1
ATOM 4503 C C . GLN A 1 621 ? 13.136 -7.241 -36.061 1.00 56.97 621 GLN A C 1
ATOM 4505 O O . GLN A 1 621 ? 13.178 -7.541 -37.252 1.00 56.97 621 GLN A O 1
ATOM 4510 N N . VAL A 1 622 ? 13.634 -8.049 -35.111 1.00 52.97 622 VAL A N 1
ATOM 4511 C CA . VAL A 1 622 ? 14.351 -9.315 -35.377 1.00 52.97 622 VAL A CA 1
ATOM 4512 C C . VAL A 1 622 ? 13.850 -10.421 -34.442 1.00 52.97 622 VAL A C 1
ATOM 4514 O O . VAL A 1 622 ? 13.475 -10.155 -33.302 1.00 52.97 622 VAL A O 1
ATOM 4517 N N . GLY A 1 623 ? 13.873 -11.678 -34.897 1.00 51.62 623 GLY A N 1
ATOM 4518 C CA . GLY A 1 623 ? 13.597 -12.836 -34.043 1.00 51.62 623 GLY A CA 1
ATOM 4519 C C . GLY A 1 623 ? 12.131 -12.938 -33.625 1.00 51.62 623 GLY A C 1
ATOM 4520 O O . GLY A 1 623 ? 11.802 -12.670 -32.471 1.00 51.62 623 GLY A O 1
ATOM 4521 N N . GLY A 1 624 ? 11.258 -13.352 -34.555 1.00 54.44 624 GLY A N 1
ATOM 4522 C CA . GLY A 1 624 ? 9.816 -13.523 -34.303 1.00 54.44 624 GLY A CA 1
ATOM 4523 C C . GLY A 1 624 ? 9.529 -14.339 -33.039 1.00 54.44 624 GLY A C 1
ATOM 4524 O O . GLY A 1 624 ? 8.708 -13.941 -32.225 1.00 54.44 624 GLY A O 1
ATOM 4525 N N . ALA A 1 625 ? 10.303 -15.398 -32.786 1.00 54.75 625 ALA A N 1
ATOM 4526 C CA . ALA A 1 625 ? 10.230 -16.151 -31.537 1.00 54.75 625 ALA A CA 1
ATOM 4527 C C . ALA A 1 625 ? 11.336 -15.799 -30.522 1.00 54.75 625 ALA A C 1
ATOM 4529 O O . ALA A 1 625 ? 11.070 -15.781 -29.326 1.00 54.75 625 ALA A O 1
ATOM 4530 N N . PHE A 1 626 ? 12.570 -15.526 -30.963 1.00 61.00 626 PHE A N 1
ATOM 4531 C CA . PHE A 1 626 ? 13.751 -15.564 -30.088 1.00 61.00 626 PHE A CA 1
ATOM 4532 C C . PHE A 1 626 ? 14.839 -14.540 -30.465 1.00 61.00 626 PHE A C 1
ATOM 4534 O O . PHE A 1 626 ? 15.172 -14.400 -31.642 1.00 61.00 626 PHE A O 1
ATOM 4541 N N . PHE A 1 627 ? 15.438 -13.871 -29.472 1.00 53.50 627 PHE A N 1
ATOM 4542 C CA . PHE A 1 627 ? 16.549 -12.918 -29.636 1.00 53.50 627 PHE A CA 1
ATOM 4543 C C . PHE A 1 627 ? 17.658 -13.124 -28.580 1.00 53.50 627 PHE A C 1
ATOM 4545 O O . PHE A 1 627 ? 17.342 -13.332 -27.410 1.00 53.50 627 PHE A O 1
ATOM 4552 N N . TYR A 1 628 ? 18.942 -13.033 -28.975 1.00 57.31 628 TYR A N 1
ATOM 4553 C CA . TYR A 1 628 ? 20.120 -13.229 -28.105 1.00 57.31 628 TYR A CA 1
ATOM 4554 C C . TYR A 1 628 ? 21.144 -12.083 -28.200 1.00 57.31 628 TYR A C 1
ATOM 4556 O O . TYR A 1 628 ? 21.463 -11.636 -29.302 1.00 57.31 628 TYR A O 1
ATOM 4564 N N . SER A 1 629 ? 21.719 -11.662 -27.066 1.00 46.00 629 SER A N 1
ATOM 4565 C CA . SER A 1 629 ? 22.741 -10.605 -26.974 1.00 46.00 629 SER A CA 1
ATOM 4566 C C . SER A 1 629 ? 24.085 -11.121 -26.413 1.00 46.00 629 SER A C 1
ATOM 4568 O O . SER A 1 629 ? 24.285 -11.123 -25.205 1.00 46.00 629 SER A O 1
ATOM 4570 N N . LEU A 1 630 ? 25.006 -11.468 -27.328 1.00 42.38 630 LEU A N 1
ATOM 4571 C CA . LEU A 1 630 ? 26.469 -11.688 -27.206 1.00 42.38 630 LEU A CA 1
ATOM 4572 C C . LEU A 1 630 ? 27.030 -12.728 -26.193 1.00 42.38 630 LEU A C 1
ATOM 4574 O O . LEU A 1 630 ? 26.763 -12.709 -24.997 1.00 42.38 630 LEU A O 1
ATOM 4578 N N . ALA A 1 631 ? 27.966 -13.537 -26.728 1.00 37.84 631 ALA A N 1
ATOM 4579 C CA . ALA A 1 631 ? 28.818 -14.594 -26.144 1.00 37.84 631 ALA A CA 1
ATOM 4580 C C . ALA A 1 631 ? 28.149 -15.959 -25.866 1.00 37.84 631 ALA A C 1
ATOM 4582 O O . ALA A 1 631 ? 27.320 -16.074 -24.976 1.00 37.84 631 ALA A O 1
ATOM 4583 N N . THR A 1 632 ? 28.555 -17.023 -26.574 1.00 40.66 632 THR A N 1
ATOM 4584 C CA . THR A 1 632 ? 28.127 -18.413 -26.306 1.00 40.66 632 THR A CA 1
ATOM 4585 C C . THR A 1 632 ? 29.299 -19.341 -26.003 1.00 40.66 632 THR A C 1
ATOM 4587 O O . THR A 1 632 ? 30.310 -19.324 -26.700 1.00 40.66 632 THR A O 1
ATOM 4590 N N . SER A 1 633 ? 29.085 -20.243 -25.041 1.00 41.34 633 SER A N 1
ATOM 4591 C CA . SER A 1 633 ? 29.650 -21.603 -25.023 1.00 41.34 633 SER A CA 1
ATOM 4592 C C . SER A 1 633 ? 28.562 -22.691 -24.881 1.00 41.34 633 SER A C 1
ATOM 4594 O O . SER A 1 633 ? 28.879 -23.851 -24.634 1.00 41.34 633 SER A O 1
ATOM 4596 N N . CYS A 1 634 ? 27.278 -22.335 -25.028 1.00 46.34 634 CYS A N 1
ATOM 4597 C CA . CYS A 1 634 ? 26.131 -23.217 -24.783 1.00 46.34 634 CYS A CA 1
ATOM 4598 C C . CYS A 1 634 ? 25.570 -23.824 -26.081 1.00 46.34 634 CYS A C 1
ATOM 4600 O O . CYS A 1 634 ? 25.411 -23.108 -27.070 1.00 46.34 634 CYS A O 1
ATOM 4602 N N . ALA A 1 635 ? 25.213 -25.113 -26.070 1.00 44.34 635 ALA A N 1
ATOM 4603 C CA . ALA A 1 635 ? 24.486 -25.756 -27.166 1.00 44.34 635 ALA A CA 1
ATOM 4604 C C . ALA A 1 635 ? 22.986 -25.416 -27.080 1.00 44.34 635 ALA A C 1
ATOM 4606 O O . ALA A 1 635 ? 22.342 -25.694 -26.069 1.00 44.34 635 ALA A O 1
ATOM 4607 N N . ILE A 1 636 ? 22.428 -24.816 -28.135 1.00 51.94 636 ILE A N 1
ATOM 4608 C CA . ILE A 1 636 ? 20.983 -24.579 -28.272 1.00 51.94 636 ILE A CA 1
ATOM 4609 C C . ILE A 1 636 ? 20.389 -25.791 -29.019 1.00 51.94 636 ILE A C 1
ATOM 4611 O O . ILE A 1 636 ? 20.698 -25.980 -30.196 1.00 51.94 636 ILE A O 1
ATOM 4615 N N . PRO A 1 637 ? 19.593 -26.651 -28.370 1.00 48.06 637 PRO A N 1
ATOM 4616 C CA . PRO A 1 637 ? 18.980 -27.839 -28.979 1.00 48.06 637 PRO A CA 1
ATOM 4617 C C . PRO A 1 637 ? 17.752 -27.500 -29.845 1.00 48.06 637 PRO A C 1
ATOM 4619 O O . PRO A 1 637 ? 17.232 -26.386 -29.837 1.00 48.06 637 PRO A O 1
ATOM 4622 N N . THR A 1 638 ? 17.273 -28.507 -30.575 1.00 45.47 638 THR A N 1
ATOM 4623 C CA . THR A 1 638 ? 16.151 -28.453 -31.523 1.00 45.47 638 THR A CA 1
ATOM 4624 C C . THR A 1 638 ? 14.821 -28.026 -30.888 1.00 45.47 638 THR A C 1
ATOM 4626 O O . THR A 1 638 ? 14.272 -28.728 -30.041 1.00 45.47 638 THR A O 1
ATOM 4629 N N . VAL A 1 639 ? 14.270 -26.910 -31.374 1.00 54.16 639 VAL A N 1
ATOM 4630 C CA . VAL A 1 639 ? 12.882 -26.464 -31.152 1.00 54.16 639 VAL A CA 1
ATOM 4631 C C . VAL A 1 639 ? 11.926 -27.389 -31.918 1.00 54.16 639 VAL A C 1
ATOM 4633 O O . VAL A 1 639 ? 12.210 -27.749 -33.063 1.00 54.16 639 VAL A O 1
ATOM 4636 N N . GLN A 1 640 ? 10.796 -27.785 -31.322 1.00 53.09 640 GLN A N 1
ATOM 4637 C CA . GLN A 1 640 ? 9.776 -28.579 -32.019 1.00 53.09 640 GLN A CA 1
ATOM 4638 C C . GLN A 1 640 ? 8.716 -27.666 -32.651 1.00 53.09 640 GLN A C 1
ATOM 4640 O O . GLN A 1 640 ? 8.082 -26.879 -31.954 1.00 53.09 640 GLN A O 1
ATOM 4645 N N . GLY A 1 641 ? 8.491 -27.809 -33.962 1.00 52.09 641 GLY A N 1
ATOM 4646 C CA . GLY A 1 641 ? 7.309 -27.259 -34.638 1.00 52.09 641 GLY A CA 1
ATOM 4647 C C . GLY A 1 641 ? 7.163 -25.732 -34.615 1.00 52.09 641 GLY A C 1
ATOM 4648 O O . GLY A 1 641 ? 6.037 -25.262 -34.506 1.00 52.09 641 GLY A O 1
ATOM 4649 N N . ASP A 1 642 ? 8.258 -24.966 -34.712 1.00 56.12 642 ASP A N 1
ATOM 4650 C CA . ASP A 1 642 ? 8.200 -23.493 -34.730 1.00 56.12 642 ASP A CA 1
ATOM 4651 C C . ASP A 1 642 ? 7.400 -22.957 -35.936 1.00 56.12 642 ASP A C 1
ATOM 4653 O O . ASP A 1 642 ? 7.717 -23.262 -37.089 1.00 56.12 642 ASP A O 1
ATOM 4657 N N . GLN A 1 643 ? 6.365 -22.156 -35.665 1.00 59.19 643 GLN A N 1
ATOM 4658 C CA . GLN A 1 643 ? 5.479 -21.518 -36.655 1.00 59.19 643 GLN A CA 1
ATOM 4659 C C . GLN A 1 643 ? 5.489 -19.982 -36.551 1.00 59.19 643 GLN A C 1
ATOM 4661 O O . GLN A 1 643 ? 4.576 -19.312 -37.033 1.00 59.19 643 GLN A O 1
ATOM 4666 N N . SER A 1 644 ? 6.481 -19.402 -35.879 1.00 55.16 644 SER A N 1
ATOM 4667 C CA . SER A 1 644 ? 6.535 -17.961 -35.620 1.00 55.16 644 SER A CA 1
ATOM 4668 C C . SER A 1 644 ? 6.845 -17.159 -36.895 1.00 55.16 644 SER A C 1
ATOM 4670 O O . SER A 1 644 ? 7.675 -17.558 -37.713 1.00 55.16 644 SER A O 1
ATOM 4672 N N . SER A 1 645 ? 6.194 -16.007 -37.072 1.00 45.47 645 SER A N 1
ATOM 4673 C CA . SER A 1 645 ? 6.328 -15.156 -38.266 1.00 45.47 645 SER A CA 1
ATOM 4674 C C . SER A 1 645 ? 7.176 -13.909 -37.993 1.00 45.47 645 SER A C 1
ATOM 4676 O O . SER A 1 645 ? 7.139 -13.359 -36.898 1.00 45.47 645 SER A O 1
ATOM 4678 N N . TRP A 1 646 ? 7.929 -13.430 -38.989 1.00 48.34 646 TRP A N 1
ATOM 4679 C CA . TRP A 1 646 ? 8.702 -12.182 -38.901 1.00 48.34 646 TRP A CA 1
ATOM 4680 C C . TRP A 1 646 ? 8.765 -11.460 -40.259 1.00 48.34 646 TRP A C 1
ATOM 4682 O O . TRP A 1 646 ? 8.453 -12.038 -41.303 1.00 48.34 646 TRP A O 1
ATOM 4692 N N . ASN A 1 647 ? 9.211 -10.200 -40.274 1.00 39.19 647 ASN A N 1
ATOM 4693 C CA . ASN A 1 647 ? 9.408 -9.439 -41.511 1.00 39.19 647 ASN A CA 1
ATOM 4694 C C . ASN A 1 647 ? 10.558 -10.014 -42.372 1.00 39.19 647 ASN A C 1
ATOM 4696 O O . ASN A 1 647 ? 11.734 -9.900 -42.022 1.00 39.19 647 ASN A O 1
ATOM 4700 N N . GLN A 1 648 ? 10.230 -10.629 -43.514 1.00 35.38 648 GLN A N 1
ATOM 4701 C CA . GLN A 1 648 ? 11.153 -11.425 -44.343 1.00 35.38 648 GLN A CA 1
ATOM 4702 C C . GLN A 1 648 ? 12.361 -10.658 -44.919 1.00 35.38 648 GLN A C 1
ATOM 4704 O O . GLN A 1 648 ? 13.324 -11.291 -45.350 1.00 35.38 648 GLN A O 1
ATOM 4709 N N . SER A 1 649 ? 12.370 -9.322 -44.889 1.00 34.28 649 SER A N 1
ATOM 4710 C CA . SER A 1 649 ? 13.520 -8.504 -45.305 1.00 34.28 649 SER A CA 1
ATOM 4711 C C . SER A 1 649 ? 14.698 -8.505 -44.311 1.00 34.28 649 SER A C 1
ATOM 4713 O O . SER A 1 649 ? 15.766 -8.010 -44.663 1.00 34.28 649 SER A O 1
ATOM 4715 N N . ALA A 1 650 ? 14.547 -9.091 -43.113 1.00 36.56 650 ALA A N 1
ATOM 4716 C CA . ALA A 1 650 ? 15.556 -9.084 -42.041 1.00 36.56 650 ALA A CA 1
ATOM 4717 C C . ALA A 1 650 ? 16.323 -10.415 -41.817 1.00 36.56 650 ALA A C 1
ATOM 4719 O O . ALA A 1 650 ? 17.165 -10.479 -40.926 1.00 36.56 650 ALA A O 1
ATOM 4720 N N . GLY A 1 651 ? 16.105 -11.452 -42.640 1.00 33.41 651 GLY A N 1
ATOM 4721 C CA . GLY A 1 651 ? 16.862 -12.719 -42.590 1.00 33.41 651 GLY A CA 1
ATOM 4722 C C . GLY A 1 651 ? 16.476 -13.665 -41.435 1.00 33.41 651 GLY A C 1
ATOM 4723 O O . GLY A 1 651 ? 16.189 -13.240 -40.323 1.00 33.41 651 GLY A O 1
ATOM 4724 N N . GLY A 1 652 ? 16.424 -14.974 -41.710 1.00 33.16 652 GLY A N 1
ATOM 4725 C CA . GLY A 1 652 ? 16.120 -16.002 -40.702 1.00 33.16 652 GLY A CA 1
ATOM 4726 C C . GLY A 1 652 ? 17.296 -16.353 -39.787 1.00 33.16 652 GLY A C 1
ATOM 4727 O O . GLY A 1 652 ? 18.424 -15.942 -40.051 1.00 33.16 652 GLY A O 1
ATOM 4728 N N . TRP A 1 653 ? 17.002 -17.137 -38.737 1.00 40.50 653 TRP A N 1
ATOM 4729 C CA . TRP A 1 653 ? 17.925 -17.776 -37.780 1.00 40.50 653 TRP A CA 1
ATOM 4730 C C . TRP A 1 653 ? 19.406 -17.745 -38.206 1.00 40.50 653 TRP A C 1
ATOM 4732 O O . TRP A 1 653 ? 19.766 -18.503 -39.108 1.00 40.50 653 TRP A O 1
ATOM 4742 N N . LYS A 1 654 ? 20.265 -16.918 -37.574 1.00 39.09 654 LYS A N 1
ATOM 4743 C CA . LYS A 1 654 ? 21.744 -17.037 -37.649 1.00 39.09 654 LYS A CA 1
ATOM 4744 C C . LYS A 1 654 ? 22.514 -16.056 -36.743 1.00 39.09 654 LYS A C 1
ATOM 4746 O O . LYS A 1 654 ? 22.505 -14.856 -36.982 1.00 39.09 654 LYS A O 1
ATOM 4751 N N . CYS A 1 655 ? 23.298 -16.594 -35.807 1.00 32.00 655 CYS A N 1
ATOM 4752 C CA . CYS A 1 655 ? 24.766 -16.505 -35.865 1.00 32.00 655 CYS A CA 1
ATOM 4753 C C . CYS A 1 655 ? 25.351 -17.731 -35.125 1.00 32.00 655 CYS A C 1
ATOM 4755 O O . CYS A 1 655 ? 24.986 -17.981 -33.980 1.00 32.00 655 CYS A O 1
ATOM 4757 N N . LEU A 1 656 ? 26.169 -18.538 -35.817 1.00 37.78 656 LEU A N 1
ATOM 4758 C CA . LEU A 1 656 ? 26.779 -19.787 -35.316 1.00 37.78 656 LEU A CA 1
ATOM 4759 C C . LEU A 1 656 ? 28.304 -19.684 -35.140 1.00 37.78 656 LEU A C 1
ATOM 4761 O O . LEU A 1 656 ? 28.892 -20.626 -34.626 1.00 37.78 656 LEU A O 1
ATOM 4765 N N . ASP A 1 657 ? 28.924 -18.556 -35.501 1.00 41.34 657 ASP A N 1
ATOM 4766 C CA . ASP A 1 657 ? 30.335 -18.294 -35.201 1.00 41.34 657 ASP A CA 1
ATOM 4767 C C . ASP A 1 657 ? 30.471 -17.011 -34.368 1.00 41.34 657 ASP A C 1
ATOM 4769 O O . ASP A 1 657 ? 29.846 -15.995 -34.696 1.00 41.34 657 ASP A O 1
ATOM 4773 N N . PRO A 1 658 ? 31.226 -17.049 -33.255 1.00 47.62 658 PRO A N 1
ATOM 4774 C CA . PRO A 1 658 ? 31.349 -15.920 -32.354 1.00 47.62 658 PRO A CA 1
ATOM 4775 C C . PRO A 1 658 ? 32.234 -14.847 -32.985 1.00 47.62 658 PRO A C 1
ATOM 4777 O O . PRO A 1 658 ? 33.441 -15.027 -33.124 1.00 47.62 658 PRO A O 1
ATOM 4780 N N . CYS A 1 659 ? 31.658 -13.680 -33.270 1.00 47.41 659 CYS A N 1
ATOM 4781 C CA . CYS A 1 659 ? 32.466 -12.470 -33.261 1.00 47.41 659 CYS A CA 1
ATOM 4782 C C . CYS A 1 659 ? 33.013 -12.287 -31.844 1.00 47.41 659 CYS A C 1
ATOM 4784 O O . CYS A 1 659 ? 32.301 -12.500 -30.852 1.00 47.41 659 CYS A O 1
ATOM 4786 N N . SER A 1 660 ? 34.276 -11.888 -31.727 1.00 52.91 660 SER A N 1
ATOM 4787 C CA . SER A 1 660 ? 34.806 -11.373 -30.473 1.00 52.91 660 SER A CA 1
ATOM 4788 C C . SER A 1 660 ? 33.894 -10.233 -29.983 1.00 52.91 660 SER A C 1
ATOM 4790 O O . SER A 1 660 ? 33.112 -9.659 -30.747 1.00 52.91 660 SER A O 1
ATOM 4792 N N . ARG A 1 661 ? 34.003 -9.836 -28.709 1.00 47.66 661 ARG A N 1
ATOM 4793 C CA . ARG A 1 661 ? 33.257 -8.677 -28.166 1.00 47.66 661 ARG A CA 1
ATOM 4794 C C . ARG A 1 661 ? 33.502 -7.361 -28.936 1.00 47.66 661 ARG A C 1
ATOM 4796 O O . ARG A 1 661 ? 32.852 -6.364 -28.640 1.00 47.66 661 ARG A O 1
ATOM 4803 N N . ASN A 1 662 ? 34.406 -7.383 -29.915 1.00 46.19 662 ASN A N 1
ATOM 4804 C CA . ASN A 1 662 ? 34.853 -6.270 -30.727 1.00 46.19 662 ASN A CA 1
ATOM 4805 C C . ASN A 1 662 ? 34.322 -6.324 -32.178 1.00 46.19 662 ASN A C 1
ATOM 4807 O O . ASN A 1 662 ? 34.877 -5.666 -33.053 1.00 46.19 662 ASN A O 1
ATOM 4811 N N . GLY A 1 663 ? 33.260 -7.089 -32.462 1.00 48.22 663 GLY A N 1
ATOM 4812 C CA . GLY A 1 663 ? 32.602 -7.132 -33.773 1.00 48.22 663 GLY A CA 1
ATOM 4813 C C . GLY A 1 663 ? 31.105 -7.446 -33.709 1.00 48.22 663 GLY A C 1
ATOM 4814 O O . GLY A 1 663 ? 30.599 -7.958 -32.713 1.00 48.22 663 GLY A O 1
ATOM 4815 N N . ILE A 1 664 ? 30.387 -7.129 -34.786 1.00 44.22 664 ILE A N 1
ATOM 4816 C CA . ILE A 1 664 ? 28.948 -7.343 -34.977 1.00 44.22 664 ILE A CA 1
ATOM 4817 C C . ILE A 1 664 ? 28.763 -8.264 -36.192 1.00 44.22 664 ILE A C 1
ATOM 4819 O O . ILE A 1 664 ? 29.390 -8.040 -37.223 1.00 44.22 664 ILE A O 1
ATOM 4823 N N . CYS A 1 665 ? 27.910 -9.289 -36.125 1.00 46.09 665 CYS A N 1
ATOM 4824 C CA . CYS A 1 665 ? 27.639 -10.142 -37.293 1.00 46.09 665 CYS A CA 1
ATOM 4825 C C . CYS A 1 665 ? 27.043 -9.310 -38.456 1.00 46.09 665 CYS A C 1
ATOM 4827 O O . CYS A 1 665 ? 26.020 -8.647 -38.266 1.00 46.09 665 CYS A O 1
ATOM 4829 N N . ALA A 1 666 ? 27.637 -9.349 -39.661 1.00 40.22 666 ALA A N 1
ATOM 4830 C CA . ALA A 1 666 ? 27.100 -8.635 -40.828 1.00 40.22 666 ALA A CA 1
ATOM 4831 C C . ALA A 1 666 ? 25.806 -9.292 -41.335 1.00 40.22 666 ALA A C 1
ATOM 4833 O O . ALA A 1 666 ? 25.794 -10.470 -41.701 1.00 40.22 666 ALA A O 1
ATOM 4834 N N . ALA A 1 667 ? 24.721 -8.525 -41.437 1.00 40.28 667 ALA A N 1
ATOM 4835 C CA . ALA A 1 667 ? 23.499 -8.976 -42.093 1.00 40.28 667 ALA A CA 1
ATOM 4836 C C . ALA A 1 667 ? 23.638 -8.862 -43.621 1.00 40.28 667 ALA A C 1
ATOM 4838 O O . ALA A 1 667 ? 23.444 -7.785 -44.174 1.00 40.28 667 ALA A O 1
ATOM 4839 N N . ALA A 1 668 ? 24.001 -9.975 -44.270 1.00 33.88 668 ALA A N 1
ATOM 4840 C CA . ALA A 1 668 ? 23.633 -10.407 -45.631 1.00 33.88 668 ALA A CA 1
ATOM 4841 C C . ALA A 1 668 ? 24.736 -11.313 -46.206 1.00 33.88 668 ALA A C 1
ATOM 4843 O O . ALA A 1 668 ? 25.823 -10.854 -46.529 1.00 33.88 668 ALA A O 1
ATOM 4844 N N . GLY A 1 669 ? 24.436 -12.604 -46.381 1.00 36.38 669 GLY A N 1
ATOM 4845 C CA . GLY A 1 669 ? 25.196 -13.471 -47.290 1.00 36.38 669 GLY A CA 1
ATOM 4846 C C . GLY A 1 669 ? 26.630 -13.825 -46.878 1.00 36.38 669 GLY A C 1
ATOM 4847 O O . GLY A 1 669 ? 27.560 -13.535 -47.616 1.00 36.38 669 GLY A O 1
ATOM 4848 N N . GLY A 1 670 ? 26.791 -14.554 -45.768 1.00 39.94 670 GLY A N 1
ATOM 4849 C CA . GLY A 1 670 ? 27.992 -15.364 -45.514 1.00 39.94 670 GLY A CA 1
ATOM 4850 C C . GLY A 1 670 ? 28.847 -14.916 -44.331 1.00 39.94 670 GLY A C 1
ATOM 4851 O O . GLY A 1 670 ? 29.875 -14.295 -44.535 1.00 39.94 670 GLY A O 1
ATOM 4852 N N . GLY A 1 671 ? 28.436 -15.281 -43.111 1.00 45.91 671 GLY A N 1
ATOM 4853 C CA . GLY A 1 671 ? 29.310 -15.622 -41.970 1.00 45.91 671 GLY A CA 1
ATOM 4854 C C . GLY A 1 671 ? 30.430 -14.675 -41.505 1.00 45.91 671 GLY A C 1
ATOM 4855 O O . GLY A 1 671 ? 31.185 -15.085 -40.636 1.00 45.91 671 GLY A O 1
ATOM 4856 N N . ALA A 1 672 ? 30.581 -13.463 -42.037 1.00 47.09 672 ALA A N 1
ATOM 4857 C CA . ALA A 1 672 ? 31.688 -12.573 -41.692 1.00 47.09 672 ALA A CA 1
ATOM 4858 C C . ALA A 1 672 ? 31.325 -11.608 -40.548 1.00 47.09 672 ALA A C 1
ATOM 4860 O O . ALA A 1 672 ? 30.243 -11.008 -40.538 1.00 47.09 672 ALA A O 1
ATOM 4861 N N . CYS A 1 673 ? 32.246 -11.427 -39.599 1.00 52.22 673 CYS A N 1
ATOM 4862 C CA . CYS A 1 673 ? 32.141 -10.395 -38.573 1.00 52.22 673 CYS A CA 1
ATOM 4863 C C . CYS A 1 673 ? 32.461 -9.009 -39.151 1.00 52.22 673 CYS A C 1
ATOM 4865 O O . CYS A 1 673 ? 33.449 -8.823 -39.857 1.00 52.22 673 CYS A O 1
ATOM 4867 N N . VAL A 1 674 ? 31.625 -8.020 -38.834 1.00 51.62 674 VAL A N 1
ATOM 4868 C CA . VAL A 1 674 ? 31.908 -6.595 -39.041 1.00 51.62 674 VAL A CA 1
ATOM 4869 C C . VAL A 1 674 ? 32.569 -6.083 -37.781 1.00 51.62 674 VAL A C 1
ATOM 4871 O O . VAL A 1 674 ? 31.919 -5.926 -36.749 1.00 51.62 674 VAL A O 1
ATOM 4874 N N . CYS A 1 675 ? 33.864 -5.835 -37.842 1.00 49.75 675 CYS A N 1
ATOM 4875 C CA . CYS A 1 675 ? 34.601 -5.404 -36.668 1.00 49.75 675 CYS A CA 1
ATOM 4876 C C . CYS A 1 675 ? 34.237 -3.975 -36.270 1.00 49.75 675 CYS A C 1
ATOM 4878 O O . CYS A 1 675 ? 34.038 -3.100 -37.116 1.00 49.75 675 CYS A O 1
ATOM 4880 N N . LEU A 1 676 ? 34.099 -3.755 -34.961 1.00 47.12 676 LEU A N 1
ATOM 4881 C CA . LEU A 1 676 ? 34.006 -2.419 -34.394 1.00 47.12 676 LEU A CA 1
ATOM 4882 C C . LEU A 1 676 ? 35.286 -1.661 -34.754 1.00 47.12 676 LEU A C 1
ATOM 4884 O O . LEU A 1 676 ? 36.344 -2.256 -34.958 1.00 47.12 676 LEU A O 1
ATOM 4888 N N . VAL A 1 677 ? 35.178 -0.338 -34.858 1.00 41.88 677 VAL A N 1
ATOM 4889 C CA . VAL A 1 677 ? 36.298 0.529 -35.246 1.00 41.88 677 VAL A CA 1
ATOM 4890 C C . VAL A 1 677 ? 37.524 0.209 -34.375 1.00 41.88 677 VAL A C 1
ATOM 4892 O O . VAL A 1 677 ? 37.396 0.159 -33.153 1.00 41.88 677 VAL A O 1
ATOM 4895 N N . GLY A 1 678 ? 38.682 -0.033 -35.003 1.00 42.34 678 GLY A N 1
ATOM 4896 C CA . GLY A 1 678 ? 39.933 -0.419 -34.328 1.00 42.34 678 GLY A CA 1
ATOM 4897 C C . GLY A 1 678 ? 40.218 -1.928 -34.259 1.00 42.34 678 GLY A C 1
ATOM 4898 O O . GLY A 1 678 ? 41.214 -2.329 -33.660 1.00 42.34 678 GLY A O 1
ATOM 4899 N N . TYR A 1 679 ? 39.376 -2.767 -34.865 1.00 52.34 679 TYR A N 1
ATOM 4900 C CA . TYR A 1 679 ? 39.551 -4.220 -34.885 1.00 52.34 679 TYR A CA 1
ATOM 4901 C C . TYR A 1 679 ? 39.428 -4.787 -36.307 1.00 52.34 679 TYR A C 1
ATOM 4903 O O . TYR A 1 679 ? 38.690 -4.254 -37.135 1.00 52.34 679 TYR A O 1
ATOM 4911 N N . ASP A 1 680 ? 40.142 -5.877 -36.586 1.00 56.41 680 ASP A N 1
ATOM 4912 C CA . ASP A 1 680 ? 40.157 -6.603 -37.856 1.00 56.41 680 ASP A CA 1
ATOM 4913 C C . ASP A 1 680 ? 40.233 -8.132 -37.651 1.00 56.41 680 ASP A C 1
ATOM 4915 O O . ASP A 1 680 ? 40.205 -8.652 -36.533 1.00 56.41 680 ASP A O 1
ATOM 4919 N N . GLY A 1 681 ? 40.268 -8.880 -38.756 1.00 54.69 681 GLY A N 1
ATOM 4920 C CA . GLY A 1 681 ? 40.267 -10.345 -38.748 1.00 54.69 681 GLY A CA 1
ATOM 4921 C C . GLY A 1 681 ? 38.871 -10.967 -38.863 1.00 54.69 681 GLY A C 1
ATOM 4922 O O . GLY A 1 681 ? 37.850 -10.305 -38.695 1.00 54.69 681 GLY A O 1
ATOM 4923 N N . ALA A 1 682 ? 38.829 -12.263 -39.189 1.00 52.88 682 ALA A N 1
ATOM 4924 C CA . ALA A 1 682 ? 37.590 -12.983 -39.511 1.00 52.88 682 ALA A CA 1
ATOM 4925 C C . ALA A 1 682 ? 36.595 -13.071 -38.333 1.00 52.88 682 ALA A C 1
ATOM 4927 O O . ALA A 1 682 ? 35.393 -13.194 -38.556 1.00 52.88 682 ALA A O 1
ATOM 4928 N N . ASP A 1 683 ? 37.094 -12.965 -37.101 1.00 58.59 683 ASP A N 1
ATOM 4929 C CA . ASP A 1 683 ? 36.360 -13.009 -35.832 1.00 58.59 683 ASP A CA 1
ATOM 4930 C C . ASP A 1 683 ? 36.484 -11.698 -35.024 1.00 58.59 683 ASP A C 1
ATOM 4932 O O . ASP A 1 683 ? 36.053 -11.635 -33.874 1.00 58.59 683 ASP A O 1
ATOM 4936 N N . CYS A 1 684 ? 37.084 -10.645 -35.592 1.00 55.62 684 CYS A N 1
ATOM 4937 C CA . CYS A 1 684 ? 37.392 -9.381 -34.906 1.00 55.62 684 CYS A CA 1
ATOM 4938 C C . CYS A 1 684 ? 38.291 -9.520 -33.670 1.00 55.62 684 CYS A C 1
ATOM 4940 O O . CYS A 1 684 ? 38.206 -8.726 -32.728 1.00 55.62 684 CYS A O 1
ATOM 4942 N N . SER A 1 685 ? 39.119 -10.565 -33.621 1.00 53.56 685 SER A N 1
ATOM 4943 C CA . SER A 1 685 ? 40.149 -10.750 -32.592 1.00 53.56 685 SER A CA 1
ATOM 4944 C C . SER A 1 685 ? 41.434 -9.964 -32.880 1.00 53.56 685 SER A C 1
ATOM 4946 O O . SER A 1 685 ? 42.219 -9.719 -31.962 1.00 53.56 685 SER A O 1
ATOM 4948 N N . GLY A 1 686 ? 41.637 -9.547 -34.133 1.00 44.59 686 GLY A N 1
ATOM 4949 C CA . GLY A 1 686 ? 42.757 -8.723 -34.558 1.00 44.59 686 GLY A CA 1
ATOM 4950 C C . GLY A 1 686 ? 42.548 -7.274 -34.136 1.00 44.59 686 GLY A C 1
ATOM 4951 O O . GLY A 1 686 ? 41.455 -6.723 -34.245 1.00 44.59 686 GLY A O 1
ATOM 4952 N N . CYS A 1 687 ? 43.588 -6.660 -33.581 1.00 40.75 687 CYS A N 1
ATOM 4953 C CA . CYS A 1 687 ? 43.592 -5.236 -33.284 1.00 40.75 687 CYS A CA 1
ATOM 4954 C C . CYS A 1 687 ? 44.242 -4.528 -34.474 1.00 40.75 687 CYS A C 1
ATOM 4956 O O . CYS A 1 687 ? 45.472 -4.478 -34.571 1.00 40.75 687 CYS A O 1
ATOM 4958 N N . SER A 1 688 ? 43.433 -3.979 -35.382 1.00 43.19 688 SER A N 1
ATOM 4959 C CA . SER A 1 688 ? 43.929 -2.988 -36.330 1.00 43.19 688 SER A CA 1
ATOM 4960 C C . SER A 1 688 ? 44.089 -1.690 -35.548 1.00 43.19 688 SER A C 1
ATOM 4962 O O . SER A 1 688 ? 43.118 -0.965 -35.336 1.00 43.19 688 SER A O 1
ATOM 4964 N N . GLY A 1 689 ? 45.294 -1.442 -35.036 1.00 42.62 689 GLY A N 1
ATOM 4965 C CA . GLY A 1 689 ? 45.579 -0.293 -34.183 1.00 42.62 689 GLY A CA 1
ATOM 4966 C C . GLY A 1 689 ? 44.908 1.007 -34.652 1.00 42.62 689 GLY A C 1
ATOM 4967 O O . GLY A 1 689 ? 44.875 1.294 -35.848 1.00 42.62 689 GLY A O 1
ATOM 4968 N N . SER A 1 690 ? 44.443 1.781 -33.661 1.00 38.06 690 SER A N 1
ATOM 4969 C CA . SER A 1 690 ? 43.830 3.124 -33.690 1.00 38.06 690 SER A CA 1
ATOM 4970 C C . SER A 1 690 ? 42.297 3.206 -33.867 1.00 38.06 690 SER A C 1
ATOM 4972 O O . SER A 1 690 ? 41.760 3.255 -34.967 1.00 38.06 690 SER A O 1
ATOM 4974 N N . VAL A 1 691 ? 41.567 3.359 -32.748 1.00 38.31 691 VAL A N 1
ATOM 4975 C CA . VAL A 1 691 ? 40.439 4.310 -32.734 1.00 38.31 691 VAL A CA 1
ATOM 4976 C C . VAL A 1 691 ? 41.055 5.659 -32.411 1.00 38.31 691 VAL A C 1
ATOM 4978 O O . VAL A 1 691 ? 41.385 5.941 -31.257 1.00 38.31 691 VAL A O 1
ATOM 4981 N N . SER A 1 692 ? 41.272 6.473 -33.435 1.00 44.72 692 SER A N 1
ATOM 4982 C CA . SER A 1 692 ? 41.708 7.845 -33.248 1.00 44.72 692 SER A CA 1
ATOM 4983 C C . SER A 1 692 ? 40.525 8.684 -32.769 1.00 44.72 692 SER A C 1
ATOM 4985 O O . SER A 1 692 ? 39.544 8.908 -33.476 1.00 44.72 692 SER A O 1
ATOM 4987 N N . PHE A 1 693 ? 40.584 9.133 -31.515 1.00 49.25 693 PHE A N 1
ATOM 4988 C CA . PHE A 1 693 ? 39.739 10.233 -31.069 1.00 49.25 693 PHE A CA 1
ATOM 4989 C C . PHE A 1 693 ? 40.414 11.528 -31.490 1.00 49.25 693 PHE A C 1
ATOM 4991 O O . PHE A 1 693 ? 41.585 11.751 -31.182 1.00 49.25 693 PHE A O 1
ATOM 4998 N N . SER A 1 694 ? 39.668 12.413 -32.145 1.00 55.31 694 SER A N 1
ATOM 4999 C CA . SER A 1 694 ? 40.105 13.795 -32.276 1.00 55.31 694 SER A CA 1
ATOM 5000 C C . SER A 1 694 ? 40.197 14.393 -30.871 1.00 55.31 694 SER A C 1
ATOM 5002 O O . SER A 1 694 ? 39.191 14.530 -30.174 1.00 55.31 694 SER A O 1
ATOM 5004 N N . VAL A 1 695 ? 41.411 14.702 -30.421 1.00 61.06 695 VAL A N 1
ATOM 5005 C CA . VAL A 1 695 ? 41.618 15.481 -29.200 1.00 61.06 695 VAL A CA 1
ATOM 5006 C C . VAL A 1 695 ? 41.246 16.916 -29.536 1.00 61.06 695 VAL A C 1
ATOM 5008 O O . VAL A 1 695 ? 41.804 17.502 -30.460 1.00 61.06 695 VAL A O 1
ATOM 5011 N N . TYR A 1 696 ? 40.297 17.494 -28.810 1.00 70.44 696 TYR A N 1
ATOM 5012 C CA . TYR A 1 696 ? 39.911 18.885 -29.000 1.00 70.44 696 TYR A CA 1
ATOM 5013 C C . TYR A 1 696 ? 40.647 19.764 -27.992 1.00 70.44 696 TYR A C 1
ATOM 5015 O O . TYR A 1 696 ? 40.773 19.415 -26.819 1.00 70.44 696 TYR A O 1
ATOM 5023 N N . VAL A 1 697 ? 41.119 20.925 -28.430 1.00 69.31 697 VAL A N 1
ATOM 5024 C CA . VAL A 1 697 ? 41.685 21.960 -27.564 1.00 69.31 697 VAL A CA 1
ATOM 5025 C C . VAL A 1 697 ? 40.669 23.085 -27.435 1.00 69.31 697 VAL A C 1
ATOM 5027 O O . VAL A 1 697 ? 40.179 23.604 -28.441 1.00 69.31 697 VAL A O 1
ATOM 5030 N N . VAL A 1 698 ? 40.353 23.448 -26.192 1.00 71.00 698 VAL A N 1
ATOM 5031 C CA . VAL A 1 698 ? 39.567 24.643 -25.866 1.00 71.00 698 VAL A CA 1
ATOM 5032 C C . VAL A 1 698 ? 40.516 25.664 -25.256 1.00 71.00 698 VAL A C 1
ATOM 5034 O O . VAL A 1 698 ? 40.986 25.481 -24.130 1.00 71.00 698 VAL A O 1
ATOM 5037 N N . ASP A 1 699 ? 40.787 26.735 -25.997 1.00 67.25 699 ASP A N 1
ATOM 5038 C CA . ASP A 1 699 ? 41.588 27.877 -25.553 1.00 67.25 699 ASP A CA 1
ATOM 5039 C C . ASP A 1 699 ? 40.789 29.188 -25.659 1.00 67.25 699 ASP A C 1
ATOM 5041 O O . ASP A 1 699 ? 39.605 29.188 -26.000 1.00 67.25 699 ASP A O 1
ATOM 5045 N N . ALA A 1 700 ? 41.424 30.327 -25.365 1.00 59.81 700 ALA A N 1
ATOM 5046 C CA . ALA A 1 700 ? 40.783 31.645 -25.430 1.00 59.81 700 ALA A CA 1
ATOM 5047 C C . ALA A 1 700 ? 40.205 32.000 -26.820 1.00 59.81 700 ALA A C 1
ATOM 5049 O O . ALA A 1 700 ? 39.397 32.922 -26.923 1.00 59.81 700 ALA A O 1
ATOM 5050 N N . SER A 1 701 ? 40.596 31.282 -27.877 1.00 58.84 701 SER A N 1
ATOM 5051 C CA . SER A 1 701 ? 40.107 31.442 -29.244 1.00 58.84 701 SER A CA 1
ATOM 5052 C C . SER A 1 701 ? 38.950 30.500 -29.612 1.00 58.84 701 SER A C 1
ATOM 5054 O O . SER A 1 701 ? 38.345 30.685 -30.661 1.00 58.84 701 SER A O 1
ATOM 5056 N N . GLY A 1 702 ? 38.564 29.539 -28.765 1.00 66.69 702 GLY A N 1
ATOM 5057 C CA . GLY A 1 702 ? 37.426 28.638 -28.997 1.00 66.69 702 GLY A CA 1
ATOM 5058 C C . GLY A 1 702 ? 37.821 27.163 -29.105 1.00 66.69 702 GLY A C 1
ATOM 5059 O O . GLY A 1 702 ? 38.828 26.742 -28.541 1.00 66.69 702 GLY A O 1
ATOM 5060 N N . LEU A 1 703 ? 36.993 26.364 -29.790 1.00 75.25 703 LEU A N 1
ATOM 5061 C CA . LEU A 1 703 ? 37.229 24.932 -29.999 1.00 75.25 703 LEU A CA 1
ATOM 5062 C C . LEU A 1 703 ? 38.098 24.719 -31.246 1.00 75.25 703 LEU A C 1
ATOM 5064 O O . LEU A 1 703 ? 37.813 25.268 -32.308 1.00 75.25 703 LEU A O 1
ATOM 5068 N N . SER A 1 704 ? 39.137 23.901 -31.137 1.00 72.69 704 SER A N 1
ATOM 5069 C CA . SER A 1 704 ? 39.953 23.449 -32.267 1.00 72.69 704 SER A CA 1
ATOM 5070 C C . SER A 1 704 ? 40.316 21.977 -32.104 1.00 72.69 704 SER A C 1
ATOM 5072 O O . SER A 1 704 ? 40.211 21.433 -31.008 1.00 72.69 704 SER A O 1
ATOM 5074 N N . VAL A 1 705 ? 40.706 21.313 -33.188 1.00 68.31 705 VAL A N 1
ATOM 5075 C CA . VAL A 1 705 ? 41.277 19.961 -33.115 1.00 68.31 705 VAL A CA 1
ATOM 5076 C C . VAL A 1 705 ? 42.777 20.113 -32.831 1.00 68.31 705 VAL A C 1
ATOM 5078 O O . VAL A 1 705 ? 43.436 20.916 -33.494 1.00 68.31 705 VAL A O 1
ATOM 5081 N N . ALA A 1 706 ? 43.304 19.405 -31.827 1.00 57.84 706 ALA A N 1
ATOM 5082 C CA . ALA A 1 706 ? 44.742 19.300 -31.572 1.00 57.84 706 ALA A CA 1
ATOM 5083 C C . ALA A 1 706 ? 45.440 18.711 -32.811 1.00 57.84 706 ALA A C 1
ATOM 5085 O O . ALA A 1 706 ? 44.810 17.959 -33.547 1.00 57.84 706 ALA A O 1
ATOM 5086 N N . ASP A 1 707 ? 46.708 19.060 -33.048 1.00 51.56 707 ASP A N 1
ATOM 5087 C CA . ASP A 1 707 ? 47.528 18.571 -34.171 1.00 51.56 707 ASP A CA 1
ATOM 5088 C C . ASP A 1 707 ? 47.187 17.108 -34.563 1.00 51.56 707 ASP A C 1
ATOM 5090 O O . ASP A 1 707 ? 47.229 16.237 -33.689 1.00 51.56 707 ASP A O 1
ATOM 5094 N N . PRO A 1 708 ? 46.845 16.815 -35.838 1.00 47.28 708 PRO A N 1
ATOM 5095 C CA . PRO A 1 708 ? 46.423 15.481 -36.282 1.00 47.28 708 PRO A CA 1
ATOM 5096 C C . PRO A 1 708 ? 47.481 14.384 -36.074 1.00 47.28 708 PRO A C 1
ATOM 5098 O O . PRO A 1 708 ? 47.175 13.210 -36.248 1.00 47.28 708 PRO A O 1
ATOM 5101 N N . SER A 1 709 ? 48.713 14.743 -35.699 1.00 40.16 709 SER A N 1
ATOM 5102 C CA . SER A 1 709 ? 49.773 13.805 -35.318 1.00 40.16 709 SER A CA 1
ATOM 5103 C C . SER A 1 709 ? 49.732 13.342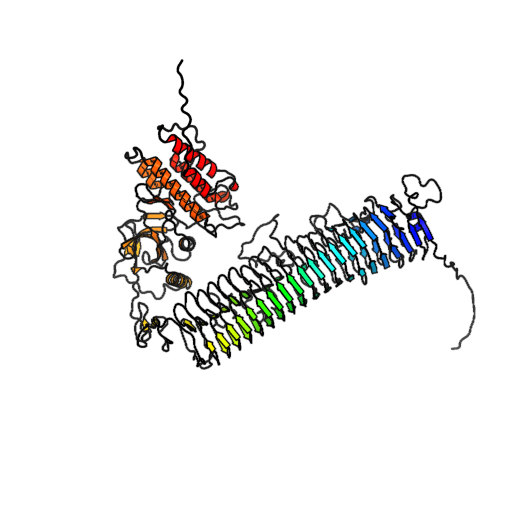 -33.850 1.00 40.16 709 SER A C 1
ATOM 5105 O O . SER A 1 709 ? 50.463 12.421 -33.485 1.00 40.16 709 SER A O 1
ATOM 5107 N N . VAL A 1 710 ? 48.877 13.930 -33.003 1.00 42.69 710 VAL A N 1
ATOM 5108 C CA . VAL A 1 710 ? 48.695 13.533 -31.595 1.00 42.69 710 VAL A CA 1
ATOM 5109 C C . VAL A 1 710 ? 47.463 12.634 -31.466 1.00 42.69 710 VAL A C 1
ATOM 5111 O O . VAL A 1 710 ? 46.441 12.997 -30.886 1.00 42.69 710 VAL A O 1
ATOM 5114 N N . GLU A 1 711 ? 47.566 11.424 -32.010 1.00 41.09 711 GLU A N 1
ATOM 5115 C CA . GLU A 1 711 ? 46.650 10.327 -31.698 1.00 41.09 711 GLU A CA 1
ATOM 5116 C C . GLU A 1 711 ? 47.145 9.626 -30.424 1.00 41.09 711 GLU A C 1
ATOM 5118 O O . GLU A 1 711 ? 48.141 8.902 -30.436 1.00 41.09 711 GLU A O 1
ATOM 5123 N N . SER A 1 712 ? 46.484 9.845 -29.283 1.00 38.19 712 SER A N 1
ATOM 5124 C CA . SER A 1 712 ? 46.832 9.120 -28.057 1.00 38.19 712 SER A CA 1
ATOM 5125 C C . SER A 1 712 ? 46.102 7.776 -28.002 1.00 38.19 712 SER A C 1
ATOM 5127 O O . SER A 1 712 ? 44.906 7.725 -27.710 1.00 38.19 712 SER A O 1
ATOM 5129 N N . CYS A 1 713 ? 46.828 6.680 -28.223 1.00 36.97 713 CYS A N 1
ATOM 5130 C CA . CYS A 1 713 ? 46.375 5.345 -27.835 1.00 36.97 713 CYS A CA 1
ATOM 5131 C C . CYS A 1 713 ? 46.490 5.197 -26.313 1.00 36.97 713 CYS A C 1
ATOM 5133 O O . CYS A 1 713 ? 47.584 5.309 -25.762 1.00 36.97 713 CYS A O 1
ATOM 5135 N N . SER A 1 714 ? 45.390 4.907 -25.618 1.00 40.03 714 SER A N 1
ATOM 5136 C CA . SER A 1 714 ? 45.481 4.471 -24.223 1.00 40.03 714 SER A CA 1
ATOM 5137 C C . SER A 1 714 ? 44.413 3.435 -23.886 1.00 40.03 714 SER A C 1
ATOM 5139 O O . SER A 1 714 ? 43.228 3.758 -23.808 1.00 40.03 714 SER A O 1
ATOM 5141 N N . GLU A 1 715 ? 44.860 2.215 -23.589 1.00 37.19 715 GLU A N 1
ATOM 5142 C CA . GLU A 1 715 ? 44.073 1.086 -23.062 1.00 37.19 715 GLU A CA 1
ATOM 5143 C C . GLU A 1 715 ? 43.483 1.332 -21.650 1.00 37.19 715 GLU A C 1
ATOM 5145 O O . GLU A 1 715 ? 42.928 0.427 -21.035 1.00 37.19 715 GLU A O 1
ATOM 5150 N N . GLY A 1 716 ? 43.579 2.551 -21.103 1.00 40.97 716 GLY A N 1
ATOM 5151 C CA . GLY A 1 716 ? 43.236 2.855 -19.707 1.00 40.97 716 GLY A CA 1
ATOM 5152 C C . GLY A 1 716 ? 42.137 3.898 -19.473 1.00 40.97 716 GLY A C 1
ATOM 5153 O O . GLY A 1 716 ? 41.767 4.107 -18.322 1.00 40.97 716 GLY A O 1
ATOM 5154 N N . LEU A 1 717 ? 41.606 4.569 -20.504 1.00 41.09 717 LEU A N 1
ATOM 5155 C CA . LEU A 1 717 ? 40.690 5.712 -20.307 1.00 41.09 717 LEU A CA 1
ATOM 5156 C C . LEU A 1 717 ? 39.200 5.341 -20.138 1.00 41.09 717 LEU A C 1
ATOM 5158 O O . LEU A 1 717 ? 38.435 6.172 -19.653 1.00 41.09 717 LEU A O 1
ATOM 5162 N N . PHE A 1 718 ? 38.788 4.112 -20.470 1.00 45.53 718 PHE A N 1
ATOM 5163 C CA . PHE A 1 718 ? 37.392 3.635 -20.394 1.00 45.53 718 PHE A CA 1
ATOM 5164 C C . PHE A 1 718 ? 37.126 2.686 -19.205 1.00 45.53 718 PHE A C 1
ATOM 5166 O O . PHE A 1 718 ? 36.375 1.723 -19.321 1.00 45.53 718 PHE A O 1
ATOM 5173 N N . GLN A 1 719 ? 37.745 2.918 -18.042 1.00 40.38 719 GLN A N 1
ATOM 5174 C CA . GLN A 1 719 ? 37.581 2.029 -16.876 1.00 40.38 719 GLN A CA 1
ATOM 5175 C C . GLN A 1 719 ? 36.291 2.237 -16.052 1.00 40.38 719 GLN A C 1
ATOM 5177 O O . GLN A 1 719 ? 36.078 1.485 -15.104 1.00 40.38 719 GLN A O 1
ATOM 5182 N N . SER A 1 720 ? 35.406 3.192 -16.376 1.00 45.47 720 SER A N 1
ATOM 5183 C CA . SER A 1 720 ? 34.105 3.298 -15.691 1.00 45.47 720 SER A CA 1
ATOM 5184 C C . SER A 1 720 ? 32.974 2.666 -16.512 1.00 45.47 720 SER A C 1
ATOM 5186 O O . SER A 1 720 ? 32.648 3.108 -17.615 1.00 45.47 720 SER A O 1
ATOM 5188 N N . SER A 1 721 ? 32.341 1.634 -15.944 1.00 49.03 721 SER A N 1
ATOM 5189 C CA . SER A 1 721 ? 31.138 0.957 -16.465 1.00 49.03 721 SER A CA 1
ATOM 5190 C C . SER A 1 721 ? 30.010 1.922 -16.849 1.00 49.03 721 SER A C 1
ATOM 5192 O O . SER A 1 721 ? 29.231 1.651 -17.763 1.00 49.03 721 SER A O 1
ATOM 5194 N N . ASP A 1 722 ? 29.951 3.068 -16.175 1.00 51.44 722 ASP A N 1
ATOM 5195 C CA . ASP A 1 722 ? 28.830 4.002 -16.228 1.00 51.44 722 ASP A CA 1
ATOM 5196 C C . ASP A 1 722 ? 28.825 4.841 -17.515 1.00 51.44 722 ASP A C 1
ATOM 5198 O O . ASP A 1 722 ? 27.763 5.097 -18.080 1.00 51.44 722 ASP A O 1
ATOM 5202 N N . MET A 1 723 ? 29.997 5.221 -18.043 1.00 53.25 723 MET A N 1
ATOM 5203 C CA . MET A 1 723 ? 30.090 5.971 -19.306 1.00 53.25 723 MET A CA 1
ATOM 5204 C C . MET A 1 723 ? 29.699 5.117 -20.505 1.00 53.25 723 MET A C 1
ATOM 5206 O O . MET A 1 723 ? 28.965 5.575 -21.382 1.00 53.25 723 MET A O 1
ATOM 5210 N N . GLN A 1 724 ? 30.159 3.864 -20.524 1.00 53.41 724 GLN A N 1
ATOM 5211 C CA . GLN A 1 724 ? 29.785 2.916 -21.566 1.00 53.41 724 GLN A CA 1
ATOM 5212 C C . GLN A 1 724 ? 28.276 2.657 -21.542 1.00 53.41 724 GLN A C 1
ATOM 5214 O O . GLN A 1 724 ? 27.631 2.624 -22.588 1.00 53.41 724 GLN A O 1
ATOM 5219 N N . HIS A 1 725 ? 27.699 2.549 -20.344 1.00 54.12 725 HIS A N 1
ATOM 5220 C CA . HIS A 1 725 ? 26.264 2.385 -20.158 1.00 54.12 725 HIS A CA 1
ATOM 5221 C C . HIS A 1 725 ? 25.459 3.596 -20.661 1.00 54.12 725 HIS A C 1
ATOM 5223 O O . HIS A 1 725 ? 24.520 3.420 -21.434 1.00 54.12 725 HIS A O 1
ATOM 5229 N N . ILE A 1 726 ? 25.856 4.825 -20.310 1.00 57.44 726 ILE A N 1
ATOM 5230 C CA . ILE A 1 726 ? 25.191 6.059 -20.769 1.00 57.44 726 ILE A CA 1
ATOM 5231 C C . ILE A 1 726 ? 25.273 6.201 -22.294 1.00 57.44 726 ILE A C 1
ATOM 5233 O O . ILE A 1 726 ? 24.272 6.534 -22.929 1.00 57.44 726 ILE A O 1
ATOM 5237 N N . MET A 1 727 ? 26.429 5.910 -22.898 1.00 58.91 727 MET A N 1
ATOM 5238 C CA . MET A 1 727 ? 26.575 5.903 -24.358 1.00 58.91 727 MET A CA 1
ATOM 5239 C C . MET A 1 727 ? 25.654 4.881 -25.019 1.00 58.91 727 MET A C 1
ATOM 5241 O O . MET A 1 727 ? 24.970 5.206 -25.986 1.00 58.91 727 MET A O 1
ATOM 5245 N N . ASN A 1 728 ? 25.599 3.662 -24.480 1.00 52.75 728 ASN A N 1
ATOM 5246 C CA . ASN A 1 728 ? 24.741 2.609 -25.012 1.00 52.75 728 ASN A CA 1
ATOM 5247 C C . ASN A 1 728 ? 23.260 3.003 -24.929 1.00 52.75 728 ASN A C 1
ATOM 5249 O O . ASN A 1 728 ? 22.540 2.840 -25.913 1.00 52.75 728 ASN A O 1
ATOM 5253 N N . ILE A 1 729 ? 22.822 3.589 -23.807 1.00 57.53 729 ILE A N 1
ATOM 5254 C CA . ILE A 1 729 ? 21.475 4.163 -23.671 1.00 57.53 729 ILE A CA 1
ATOM 5255 C C . ILE A 1 729 ? 21.235 5.202 -24.773 1.00 57.53 729 ILE A C 1
ATOM 5257 O O . ILE A 1 729 ? 20.202 5.164 -25.434 1.00 57.53 729 ILE A O 1
ATOM 5261 N N . GLY A 1 730 ? 22.190 6.098 -25.024 1.00 58.41 730 GLY A N 1
ATOM 5262 C CA . GLY A 1 730 ? 22.005 7.164 -26.006 1.00 58.41 730 GLY A CA 1
ATOM 5263 C C . GLY A 1 730 ? 22.032 6.759 -27.458 1.00 58.41 730 GLY A C 1
ATOM 5264 O O . GLY A 1 730 ? 21.328 7.367 -28.265 1.00 58.41 730 GLY A O 1
ATOM 5265 N N . ILE A 1 731 ? 22.786 5.718 -27.789 1.00 57.59 731 ILE A N 1
ATOM 5266 C CA . ILE A 1 731 ? 22.743 5.094 -29.111 1.00 57.59 731 ILE A CA 1
ATOM 5267 C C . ILE A 1 731 ? 21.367 4.458 -29.323 1.00 57.59 731 ILE A C 1
ATOM 5269 O O . ILE A 1 731 ? 20.745 4.662 -30.363 1.00 57.59 731 ILE A O 1
ATOM 5273 N N . VAL A 1 732 ? 20.872 3.734 -28.315 1.00 52.75 732 VAL A N 1
ATOM 5274 C CA . VAL A 1 732 ? 19.574 3.050 -28.344 1.00 52.75 732 VAL A CA 1
ATOM 5275 C C . VAL A 1 732 ? 18.397 4.027 -28.410 1.00 52.75 732 VAL A C 1
ATOM 5277 O O . VAL A 1 732 ? 17.392 3.742 -29.052 1.00 52.75 732 VAL A O 1
ATOM 5280 N N . GLU A 1 733 ? 18.505 5.170 -27.744 1.00 61.69 733 GLU A N 1
ATOM 5281 C CA . GLU A 1 733 ? 17.457 6.192 -27.684 1.00 61.69 733 GLU A CA 1
ATOM 5282 C C . GLU A 1 733 ? 17.662 7.325 -28.704 1.00 61.69 733 GLU A C 1
ATOM 5284 O O . GLU A 1 733 ? 16.957 8.333 -28.658 1.00 61.69 733 GLU A O 1
ATOM 5289 N N . HIS A 1 734 ? 18.617 7.163 -29.626 1.00 72.44 734 HIS A N 1
ATOM 5290 C CA . HIS A 1 734 ? 18.894 8.075 -30.740 1.00 72.44 734 HIS A CA 1
ATOM 5291 C C . HIS A 1 734 ? 19.200 9.535 -30.350 1.00 72.44 734 HIS A C 1
ATOM 5293 O O . HIS A 1 734 ? 18.932 10.449 -31.130 1.00 72.44 734 HIS A O 1
ATOM 5299 N N . TRP A 1 735 ? 19.772 9.778 -29.167 1.00 80.62 735 TRP A N 1
ATOM 5300 C CA . TRP A 1 735 ? 20.264 11.108 -28.767 1.00 80.62 735 TRP A CA 1
ATOM 5301 C C . TRP A 1 735 ? 21.791 11.199 -28.716 1.00 80.62 735 TRP A C 1
ATOM 5303 O O . TRP A 1 735 ? 22.329 12.299 -28.586 1.00 80.62 735 TRP A O 1
ATOM 5313 N N . PHE A 1 736 ? 22.506 10.075 -28.808 1.00 82.62 736 PHE A N 1
ATOM 5314 C CA . PHE A 1 736 ? 23.963 10.085 -28.877 1.00 82.62 736 PHE A CA 1
ATOM 5315 C C . PHE A 1 736 ? 24.436 10.471 -30.282 1.00 82.62 736 PHE A C 1
ATOM 5317 O O . PHE A 1 736 ? 24.069 9.834 -31.270 1.00 82.62 736 PHE A O 1
ATOM 5324 N N . ILE A 1 737 ? 25.272 11.501 -30.357 1.00 84.12 737 ILE A N 1
ATOM 5325 C CA . ILE A 1 737 ? 25.884 11.997 -31.590 1.00 84.12 737 ILE A CA 1
ATOM 5326 C C . ILE A 1 737 ? 27.341 11.542 -31.611 1.00 84.12 737 ILE A C 1
ATOM 5328 O O . ILE A 1 737 ? 28.043 11.653 -30.603 1.00 84.12 737 ILE A O 1
ATOM 5332 N N . LYS A 1 738 ? 27.807 11.029 -32.755 1.00 75.81 738 LYS A N 1
ATOM 5333 C CA . LYS A 1 738 ? 29.202 10.605 -32.884 1.00 75.81 738 LYS A CA 1
ATOM 5334 C C . LYS A 1 738 ? 30.115 11.836 -32.851 1.00 75.81 738 LYS A C 1
ATOM 5336 O O . LYS A 1 738 ? 29.802 12.828 -33.507 1.00 75.81 738 LYS A O 1
ATOM 5341 N N . PRO A 1 739 ? 31.280 11.774 -32.185 1.00 74.19 739 PRO A N 1
ATOM 5342 C CA . PRO A 1 739 ? 32.208 12.906 -32.150 1.00 74.19 739 PRO A CA 1
ATOM 5343 C C . PRO A 1 739 ? 32.645 13.380 -33.546 1.00 74.19 739 PRO A C 1
ATOM 5345 O O . PRO A 1 739 ? 32.786 14.578 -33.765 1.00 74.19 739 PRO A O 1
ATOM 5348 N N . SER A 1 740 ? 32.775 12.455 -34.507 1.00 70.25 740 SER A N 1
ATOM 5349 C CA . SER A 1 740 ? 33.095 12.745 -35.916 1.00 70.25 740 SER A CA 1
ATOM 5350 C C . SER A 1 740 ? 32.083 13.654 -36.611 1.00 70.25 740 SER A C 1
ATOM 5352 O O . SER A 1 740 ? 32.429 14.348 -37.562 1.00 70.25 740 SER A O 1
ATOM 5354 N N . ASP A 1 741 ? 30.840 13.654 -36.136 1.00 80.31 741 ASP A N 1
ATOM 5355 C CA . ASP A 1 741 ? 29.746 14.427 -36.718 1.00 80.31 741 ASP A CA 1
ATOM 5356 C C . ASP A 1 741 ? 29.750 15.873 -36.193 1.00 80.31 741 ASP A C 1
ATOM 5358 O O . ASP A 1 741 ? 28.959 16.705 -36.642 1.00 80.31 741 ASP A O 1
ATOM 5362 N N . ILE A 1 742 ? 30.650 16.187 -35.251 1.00 83.25 742 ILE A N 1
ATOM 5363 C CA . ILE A 1 742 ? 30.843 17.511 -34.671 1.00 83.25 742 ILE A CA 1
ATOM 5364 C C . ILE A 1 742 ? 32.172 18.097 -35.139 1.00 83.25 742 ILE A C 1
ATOM 5366 O O . ILE A 1 742 ? 33.260 17.671 -34.747 1.00 83.25 742 ILE A O 1
ATOM 5370 N N . THR A 1 743 ? 32.073 19.166 -35.920 1.00 82.50 743 THR A N 1
ATOM 5371 C CA . THR A 1 743 ? 33.231 19.972 -36.315 1.00 82.50 743 THR A CA 1
ATOM 5372 C C . THR A 1 743 ? 33.278 21.293 -35.550 1.00 82.50 743 THR A C 1
ATOM 5374 O O . THR A 1 743 ? 32.222 21.862 -35.243 1.00 82.50 743 THR A O 1
ATOM 5377 N N . PRO A 1 744 ? 34.476 21.812 -35.225 1.00 73.19 744 PRO A N 1
ATOM 5378 C CA . PRO A 1 744 ? 34.592 23.136 -34.632 1.00 73.19 744 PRO A CA 1
ATOM 5379 C C . PRO A 1 744 ? 34.043 24.224 -35.564 1.00 73.19 744 PRO A C 1
ATOM 5381 O O . PRO A 1 744 ? 34.334 24.237 -36.759 1.00 73.19 744 PRO A O 1
ATOM 5384 N N . GLY A 1 745 ? 33.248 25.141 -35.010 1.00 71.00 745 GLY A N 1
ATOM 5385 C CA . GLY A 1 745 ? 32.759 26.323 -35.718 1.00 71.00 745 GLY A CA 1
ATOM 5386 C C . GLY A 1 745 ? 33.781 27.470 -35.699 1.00 71.00 745 GLY A C 1
ATOM 5387 O O . GLY A 1 745 ? 34.867 27.328 -35.131 1.00 71.00 745 GLY A O 1
ATOM 5388 N N . PRO A 1 746 ? 33.461 28.636 -36.291 1.00 63.16 746 PRO A N 1
ATOM 5389 C CA . PRO A 1 746 ? 34.332 29.807 -36.236 1.00 63.16 746 PRO A CA 1
ATOM 5390 C C . PRO A 1 746 ? 34.704 30.175 -34.789 1.00 63.16 746 PRO A C 1
ATOM 5392 O O . PRO A 1 746 ? 33.844 30.284 -33.911 1.00 63.16 746 PRO A O 1
ATOM 5395 N N . LYS A 1 747 ? 36.014 30.356 -34.586 1.00 61.47 747 LYS A N 1
ATOM 5396 C CA . LYS A 1 747 ? 36.741 30.581 -33.326 1.00 61.47 747 LYS A CA 1
ATOM 5397 C C . LYS A 1 747 ? 36.077 31.607 -32.392 1.00 61.47 747 LYS A C 1
ATOM 5399 O O . LYS A 1 747 ? 36.354 32.801 -32.477 1.00 61.47 747 LYS A O 1
ATOM 5404 N N . SER A 1 748 ? 35.181 31.144 -31.514 1.00 66.88 748 SER A N 1
ATOM 5405 C CA . SER A 1 748 ? 34.572 31.960 -30.456 1.00 66.88 748 SER A CA 1
ATOM 5406 C C . SER A 1 748 ? 34.034 31.107 -29.298 1.00 66.88 748 SER A C 1
ATOM 5408 O O . SER A 1 748 ? 33.301 30.134 -29.498 1.00 66.88 748 SER A O 1
ATOM 5410 N N . ILE A 1 749 ? 34.392 31.483 -28.067 1.00 78.19 749 ILE A N 1
ATOM 5411 C CA . ILE A 1 749 ? 33.697 31.033 -26.855 1.00 78.19 749 ILE A CA 1
ATOM 5412 C C . ILE A 1 749 ? 32.402 31.843 -26.760 1.00 78.19 749 ILE A C 1
ATOM 5414 O O . ILE A 1 749 ? 32.442 33.070 -26.730 1.00 78.19 749 ILE A O 1
ATOM 5418 N N . LEU A 1 750 ? 31.262 31.156 -26.711 1.00 79.00 750 LEU A N 1
ATOM 5419 C CA . LEU A 1 750 ? 29.938 31.774 -26.601 1.00 79.00 750 LEU A CA 1
ATOM 5420 C C . LEU A 1 750 ? 29.595 32.133 -25.150 1.00 79.00 750 LEU A C 1
ATOM 5422 O O . LEU A 1 750 ? 28.835 33.062 -24.907 1.00 79.00 750 LEU A O 1
ATOM 5426 N N . GLY A 1 751 ? 30.157 31.406 -24.181 1.00 74.75 751 GLY A N 1
ATOM 5427 C CA . GLY A 1 751 ? 29.990 31.693 -22.759 1.00 74.75 751 GLY A CA 1
ATOM 5428 C C . GLY A 1 751 ? 30.842 30.793 -21.865 1.00 74.75 751 GLY A C 1
ATOM 5429 O O . GLY A 1 751 ? 31.222 29.689 -22.248 1.00 74.75 751 GLY A O 1
ATOM 5430 N N . SER A 1 752 ? 31.145 31.257 -20.652 1.00 73.75 752 SER A N 1
ATOM 5431 C CA . SER A 1 752 ? 31.844 30.480 -19.620 1.00 73.75 752 SER A CA 1
ATOM 5432 C C . SER A 1 752 ? 31.191 30.750 -18.266 1.00 73.75 752 SER A C 1
ATOM 5434 O O . SER A 1 752 ? 31.275 31.858 -17.745 1.00 73.75 752 SER A O 1
ATOM 5436 N N . GLY A 1 753 ? 30.523 29.744 -17.698 1.00 64.69 753 GLY A N 1
ATOM 5437 C CA . GLY A 1 753 ? 29.711 29.871 -16.479 1.00 64.69 753 GLY A CA 1
ATOM 5438 C C . GLY A 1 753 ? 30.018 28.793 -15.440 1.00 64.69 753 GLY A C 1
ATOM 5439 O O . GLY A 1 753 ? 30.984 28.046 -15.581 1.00 64.69 753 GLY A O 1
ATOM 5440 N N . SER A 1 754 ? 29.209 28.692 -14.385 1.00 59.97 754 SER A N 1
ATOM 5441 C CA . SER A 1 754 ? 29.349 27.654 -13.346 1.00 59.97 754 SER A CA 1
ATOM 5442 C C . SER A 1 754 ? 29.206 26.226 -13.883 1.00 59.97 754 SER A C 1
ATOM 5444 O O . SER A 1 754 ? 29.763 25.308 -13.300 1.00 59.97 754 SER A O 1
ATOM 5446 N N . PHE A 1 755 ? 28.500 26.047 -15.002 1.00 60.81 755 PHE A N 1
ATOM 5447 C CA . PHE A 1 755 ? 28.141 24.736 -15.554 1.00 60.81 755 PHE A CA 1
ATOM 5448 C C . PHE A 1 755 ? 29.055 24.244 -16.681 1.00 60.81 755 PHE A C 1
ATOM 5450 O O . PHE A 1 755 ? 28.874 23.132 -17.168 1.00 60.81 755 PHE A O 1
ATOM 5457 N N . GLY A 1 756 ? 30.002 25.064 -17.147 1.00 75.12 756 GLY A N 1
ATOM 5458 C CA . GLY A 1 756 ? 30.797 24.704 -18.317 1.00 75.12 756 GLY A CA 1
ATOM 5459 C C . GLY A 1 756 ? 31.284 25.874 -19.160 1.00 75.12 756 GLY A C 1
ATOM 5460 O O . GLY A 1 756 ? 31.086 27.047 -18.826 1.00 75.12 756 GLY A O 1
ATOM 5461 N N . ILE A 1 757 ? 31.921 25.523 -20.272 1.00 82.31 757 ILE A N 1
ATOM 5462 C CA . ILE A 1 757 ? 32.256 26.400 -21.392 1.00 82.31 757 ILE A CA 1
ATOM 5463 C C . ILE A 1 757 ? 31.302 26.058 -22.536 1.00 82.31 757 ILE A C 1
ATOM 5465 O O . ILE A 1 757 ? 31.073 24.886 -22.826 1.00 82.31 757 ILE A O 1
ATOM 5469 N N . VAL A 1 758 ? 30.743 27.075 -23.184 1.00 87.19 758 VAL A N 1
ATOM 5470 C CA . VAL A 1 758 ? 29.906 26.917 -24.373 1.00 87.19 758 VAL A CA 1
ATOM 5471 C C . VAL A 1 758 ? 30.668 27.451 -25.575 1.00 87.19 758 VAL A C 1
ATOM 5473 O O . VAL A 1 758 ? 31.132 28.592 -25.567 1.00 87.19 758 VAL A O 1
ATOM 5476 N N . VAL A 1 759 ? 30.795 26.633 -26.613 1.00 87.94 759 VAL A N 1
ATOM 5477 C CA . VAL A 1 759 ? 31.505 26.971 -27.855 1.00 87.94 759 VAL A CA 1
ATOM 5478 C C . VAL A 1 759 ? 30.592 26.787 -29.060 1.00 87.94 759 VAL A C 1
ATOM 5480 O O . VAL A 1 759 ? 29.643 26.002 -29.017 1.00 87.94 759 VAL A O 1
ATOM 5483 N N . LYS A 1 760 ? 30.868 27.517 -30.144 1.00 88.19 760 LYS A N 1
ATOM 5484 C CA . LYS A 1 760 ? 30.157 27.331 -31.412 1.00 88.19 760 LYS A CA 1
ATOM 5485 C C . LYS A 1 760 ? 30.728 26.128 -32.167 1.00 88.19 760 LYS A C 1
ATOM 5487 O O . LYS A 1 760 ? 31.945 25.977 -32.280 1.00 88.19 760 LYS A O 1
ATOM 5492 N N . GLY A 1 761 ? 29.848 25.293 -32.703 1.00 89.38 761 GLY A N 1
ATOM 5493 C CA . GLY A 1 761 ? 30.188 24.110 -33.487 1.00 89.38 761 GLY A CA 1
ATOM 5494 C C . GLY A 1 761 ? 29.283 23.940 -34.697 1.00 89.38 761 GLY A C 1
ATOM 5495 O O . GLY A 1 761 ? 28.359 24.726 -34.920 1.00 89.38 761 GLY A O 1
ATOM 5496 N N . MET A 1 762 ? 29.540 22.886 -35.462 1.00 88.25 762 MET A N 1
ATOM 5497 C CA . MET A 1 762 ? 28.713 22.492 -36.592 1.00 88.25 762 MET A CA 1
ATOM 5498 C C . MET A 1 762 ? 28.463 20.982 -36.562 1.00 88.25 762 MET A C 1
ATOM 5500 O O . MET A 1 762 ? 29.409 20.193 -36.552 1.00 88.25 762 MET A O 1
ATOM 5504 N N . LEU A 1 763 ? 27.183 20.607 -36.530 1.00 87.81 763 LEU A N 1
ATOM 5505 C CA . LEU A 1 763 ? 26.675 19.237 -36.556 1.00 87.81 763 LEU A CA 1
ATOM 5506 C C . LEU A 1 763 ? 26.427 18.800 -38.005 1.00 87.81 763 LEU A C 1
ATOM 5508 O O . LEU A 1 763 ? 25.782 19.522 -38.775 1.00 87.81 763 LEU A O 1
ATOM 5512 N N . ASN A 1 764 ? 26.924 17.616 -38.374 1.00 84.19 764 ASN A N 1
ATOM 5513 C CA . ASN A 1 764 ? 26.823 17.027 -39.715 1.00 84.19 764 ASN A CA 1
ATOM 5514 C C . ASN A 1 764 ? 27.269 17.984 -40.834 1.00 84.19 764 ASN A C 1
ATOM 5516 O O . ASN A 1 764 ? 26.686 17.992 -41.916 1.00 84.19 764 ASN A O 1
ATOM 5520 N N . TYR A 1 765 ? 28.264 18.834 -40.560 1.00 78.06 765 TYR A N 1
ATOM 5521 C CA . TYR A 1 765 ? 28.784 19.848 -41.490 1.00 78.06 765 TYR A CA 1
ATOM 5522 C C . TYR A 1 765 ? 27.759 20.881 -42.005 1.00 78.06 765 TYR A C 1
ATOM 5524 O O . TYR A 1 765 ? 28.075 21.632 -42.925 1.00 78.06 765 TYR A O 1
ATOM 5532 N N . ALA A 1 766 ? 26.547 20.938 -41.438 1.00 81.06 766 ALA A N 1
ATOM 5533 C CA . ALA A 1 766 ? 25.450 21.741 -41.989 1.00 81.06 766 ALA A CA 1
ATOM 5534 C C . ALA A 1 766 ? 24.643 22.526 -40.946 1.00 81.06 766 ALA A C 1
ATOM 5536 O O . ALA A 1 766 ? 24.098 23.578 -41.266 1.00 81.06 766 ALA A O 1
ATOM 5537 N N . THR A 1 767 ? 24.536 22.030 -39.710 1.00 89.38 767 THR A N 1
ATOM 5538 C CA . THR A 1 767 ? 23.709 22.662 -38.670 1.00 89.38 767 THR A CA 1
ATOM 5539 C C . THR A 1 767 ? 24.597 23.366 -37.655 1.00 89.38 767 THR A C 1
ATOM 5541 O O . THR A 1 767 ? 25.403 22.717 -36.993 1.00 89.38 767 THR A O 1
ATOM 5544 N N . GLU A 1 768 ? 24.461 24.683 -37.511 1.00 90.75 768 GLU A N 1
ATOM 5545 C CA . GLU A 1 768 ? 25.171 25.426 -36.466 1.00 90.75 768 GLU A CA 1
ATOM 5546 C C . GLU A 1 768 ? 24.621 25.061 -35.081 1.00 90.75 768 GLU A C 1
ATOM 5548 O O . GLU A 1 768 ? 23.412 25.088 -34.849 1.00 90.75 768 GLU A O 1
ATOM 5553 N N . VAL A 1 769 ? 25.516 24.725 -34.152 1.00 92.75 769 VAL A N 1
ATOM 5554 C CA . VAL A 1 769 ? 25.160 24.250 -32.809 1.00 92.75 769 VAL A CA 1
ATOM 5555 C C . VAL A 1 769 ? 25.973 24.958 -31.729 1.00 92.75 769 VAL A C 1
ATOM 5557 O O . VAL A 1 769 ? 27.087 25.434 -31.962 1.00 92.75 769 VAL A O 1
ATOM 5560 N N . ALA A 1 770 ? 25.409 25.023 -30.528 1.00 91.62 770 ALA A N 1
ATOM 5561 C CA . ALA A 1 770 ? 26.111 25.395 -29.311 1.00 91.62 770 ALA A CA 1
ATOM 5562 C C . ALA A 1 770 ? 26.508 24.118 -28.557 1.00 91.62 770 ALA A C 1
ATOM 5564 O O . ALA A 1 770 ? 25.664 23.275 -28.259 1.00 91.62 770 ALA A O 1
ATOM 5565 N N . ILE A 1 771 ? 27.794 23.972 -28.249 1.00 90.44 771 ILE A N 1
ATOM 5566 C CA . ILE A 1 771 ? 28.343 22.800 -27.561 1.00 90.44 771 ILE A CA 1
ATOM 5567 C C . ILE A 1 771 ? 28.660 23.204 -26.124 1.00 90.44 771 ILE A C 1
ATOM 5569 O O . ILE A 1 771 ? 29.544 24.034 -25.908 1.00 90.44 771 ILE A O 1
ATOM 5573 N N . LYS A 1 772 ? 27.943 22.636 -25.148 1.00 88.62 772 LYS A N 1
ATOM 5574 C CA . LYS A 1 772 ? 28.164 22.871 -23.711 1.00 88.62 772 LYS A CA 1
ATOM 5575 C C . LYS A 1 772 ? 29.078 21.782 -23.152 1.00 88.62 772 LYS A C 1
ATOM 5577 O O . LYS A 1 772 ? 28.700 20.612 -23.128 1.00 88.62 772 LYS A O 1
ATOM 5582 N N . ILE A 1 773 ? 30.264 22.189 -22.711 1.00 84.19 773 ILE A N 1
ATOM 5583 C CA . ILE A 1 773 ? 31.363 21.333 -22.251 1.00 84.19 773 ILE A CA 1
ATOM 5584 C C . ILE A 1 773 ? 31.586 21.573 -20.745 1.00 84.19 773 ILE A C 1
ATOM 5586 O O . ILE A 1 773 ? 31.736 22.732 -20.348 1.00 84.19 773 ILE A O 1
ATOM 5590 N N . PRO A 1 774 ? 31.638 20.540 -19.886 1.00 76.50 774 PRO A N 1
ATOM 5591 C CA . PRO A 1 774 ? 31.882 20.712 -18.450 1.00 76.50 774 PRO A CA 1
ATOM 5592 C C . PRO A 1 774 ? 33.313 21.208 -18.146 1.00 76.50 774 PRO A C 1
ATOM 5594 O O . PRO A 1 774 ? 34.249 20.965 -18.903 1.00 76.50 774 PRO A O 1
ATOM 5597 N N . LYS A 1 775 ? 33.497 21.926 -17.024 1.00 66.25 775 LYS A N 1
ATOM 5598 C CA . LYS A 1 775 ? 34.788 22.540 -16.626 1.00 66.25 775 LYS A CA 1
ATOM 5599 C C . LYS A 1 775 ? 35.763 21.592 -15.909 1.00 66.25 775 LYS A C 1
ATOM 5601 O O . LYS A 1 775 ? 36.952 21.897 -15.840 1.00 66.25 775 LYS A O 1
ATOM 5606 N N . THR A 1 776 ? 35.286 20.482 -15.355 1.00 56.50 776 THR A N 1
ATOM 5607 C CA . THR A 1 776 ? 36.045 19.570 -14.480 1.00 56.50 776 THR A CA 1
ATOM 5608 C C . THR A 1 776 ? 35.954 18.122 -14.966 1.00 56.50 776 THR A C 1
ATOM 5610 O O . THR A 1 776 ? 35.002 17.754 -15.649 1.00 56.50 776 THR A O 1
ATOM 5613 N N . ARG A 1 777 ? 36.971 17.306 -14.638 1.00 54.25 777 ARG A N 1
ATOM 5614 C CA . ARG A 1 777 ? 37.011 15.860 -14.941 1.00 54.25 777 ARG A CA 1
ATOM 5615 C C . ARG A 1 777 ? 35.967 15.075 -14.123 1.00 54.25 777 ARG A C 1
ATOM 5617 O O . ARG A 1 777 ? 35.459 15.584 -13.122 1.00 54.25 777 ARG A O 1
ATOM 5624 N N . PHE A 1 778 ? 35.734 13.829 -14.550 1.00 45.28 778 PHE A N 1
ATOM 5625 C CA . PHE A 1 778 ? 34.821 12.853 -13.946 1.00 45.28 778 PHE A CA 1
ATOM 5626 C C . PHE A 1 778 ? 34.882 12.810 -12.411 1.00 45.28 778 PHE A C 1
ATOM 5628 O O . PHE A 1 778 ? 35.980 12.714 -11.861 1.00 45.28 778 PHE A O 1
ATOM 5635 N N . GLN A 1 779 ? 33.700 12.820 -11.762 1.00 48.50 779 GLN A N 1
ATOM 5636 C CA . GLN A 1 779 ? 33.419 12.859 -10.300 1.00 48.50 779 GLN A CA 1
ATOM 5637 C C . GLN A 1 779 ? 33.150 14.249 -9.673 1.00 48.50 779 GLN A C 1
ATOM 5639 O O . GLN A 1 779 ? 33.427 14.465 -8.492 1.00 48.50 779 GLN A O 1
ATOM 5644 N N . SER A 1 780 ? 32.571 15.199 -10.414 1.00 51.50 780 SER A N 1
ATOM 5645 C CA . SER A 1 780 ? 32.276 16.551 -9.899 1.00 51.50 780 SER A CA 1
ATOM 5646 C C . SER A 1 780 ? 30.774 16.902 -9.906 1.00 51.50 780 SER A C 1
ATOM 5648 O O . SER A 1 780 ? 29.967 16.279 -10.600 1.00 51.50 780 SER A O 1
ATOM 5650 N N . ARG A 1 781 ? 30.369 17.887 -9.087 1.00 52.81 781 ARG A N 1
ATOM 5651 C CA . ARG A 1 781 ? 28.970 18.352 -8.925 1.00 52.81 781 ARG A CA 1
ATOM 5652 C C . ARG A 1 781 ? 28.363 18.818 -10.258 1.00 52.81 781 ARG A C 1
ATOM 5654 O O . ARG A 1 781 ? 27.153 18.727 -10.457 1.00 52.81 781 ARG A O 1
ATOM 5661 N N . GLU A 1 782 ? 29.215 19.291 -11.154 1.00 53.66 782 GLU A N 1
ATOM 5662 C CA . GLU A 1 782 ? 28.928 19.840 -12.472 1.00 53.66 782 GLU A CA 1
ATOM 5663 C C . GLU A 1 782 ? 28.428 18.766 -13.460 1.00 53.66 782 GLU A C 1
ATOM 5665 O O . GLU A 1 782 ? 27.513 19.029 -14.240 1.00 53.66 782 GLU A O 1
ATOM 5670 N N . GLU A 1 783 ? 28.926 17.526 -13.386 1.00 58.34 783 GLU A N 1
ATOM 5671 C CA . GLU A 1 783 ? 28.453 16.420 -14.241 1.00 58.34 783 GLU A CA 1
ATOM 5672 C C . GLU A 1 783 ? 27.059 15.936 -13.847 1.00 58.34 783 GLU A C 1
ATOM 5674 O O . GLU A 1 783 ? 26.229 15.659 -14.710 1.00 58.34 783 GLU A O 1
ATOM 5679 N N . SER A 1 784 ? 26.766 15.892 -12.543 1.00 58.78 784 SER A N 1
ATOM 5680 C CA . SER A 1 784 ? 25.425 15.556 -12.049 1.00 58.78 784 SER A CA 1
ATOM 5681 C C . SER A 1 784 ? 24.371 16.552 -12.550 1.00 58.78 784 SER A C 1
ATOM 5683 O O . SER A 1 784 ? 23.229 16.173 -12.799 1.00 58.78 784 SER A O 1
ATOM 5685 N N . GLN A 1 785 ? 24.755 17.819 -12.736 1.00 62.97 785 GLN A N 1
ATOM 5686 C CA . GLN A 1 785 ? 23.887 18.864 -13.285 1.00 62.97 785 GLN A CA 1
ATOM 5687 C C . GLN A 1 785 ? 23.712 18.727 -14.800 1.00 62.97 785 GLN A C 1
ATOM 5689 O O . GLN A 1 785 ? 22.586 18.839 -15.278 1.00 62.97 785 GLN A O 1
ATOM 5694 N N . LEU A 1 786 ? 24.777 18.407 -15.543 1.00 66.00 786 LEU A N 1
ATOM 5695 C CA . LEU A 1 786 ? 24.708 18.190 -16.992 1.00 66.00 786 LEU A CA 1
ATOM 5696 C C . LEU A 1 786 ? 23.939 16.907 -17.357 1.00 66.00 786 LEU A C 1
ATOM 5698 O O . LEU A 1 786 ? 23.160 16.890 -18.307 1.00 66.00 786 LEU A O 1
ATOM 5702 N N . ALA A 1 787 ? 24.093 15.843 -16.565 1.00 66.25 787 ALA A N 1
ATOM 5703 C CA . ALA A 1 787 ? 23.319 14.611 -16.699 1.00 66.25 787 ALA A CA 1
ATOM 5704 C C . ALA A 1 787 ? 21.833 14.826 -16.359 1.00 66.25 787 ALA A C 1
ATOM 5706 O O . ALA A 1 787 ? 20.953 14.300 -17.042 1.00 66.25 787 ALA A O 1
ATOM 5707 N N . ASN A 1 788 ? 21.535 15.631 -15.333 1.00 67.31 788 ASN A N 1
ATOM 5708 C CA . ASN A 1 788 ? 20.167 16.039 -15.007 1.00 67.31 788 ASN A CA 1
ATOM 5709 C C . ASN A 1 788 ? 19.546 16.897 -16.124 1.00 67.31 788 ASN A C 1
ATOM 5711 O O . ASN A 1 788 ? 18.409 16.657 -16.526 1.00 67.31 788 ASN A O 1
ATOM 5715 N N . GLU A 1 789 ? 20.309 17.841 -16.673 1.00 76.94 789 GLU A N 1
ATOM 5716 C CA . GLU A 1 789 ? 19.917 18.662 -17.820 1.00 76.94 789 GLU A CA 1
ATOM 5717 C C . GLU A 1 789 ? 19.603 17.786 -19.044 1.00 76.94 789 GLU A C 1
ATOM 5719 O O . GLU A 1 789 ? 18.537 17.924 -19.643 1.00 76.94 789 GLU A O 1
ATOM 5724 N N . MET A 1 790 ? 20.446 16.792 -19.345 1.00 78.81 790 MET A N 1
ATOM 5725 C CA . MET A 1 790 ? 20.192 15.812 -20.405 1.00 78.81 790 MET A CA 1
ATOM 5726 C C . MET A 1 790 ? 18.914 14.994 -20.156 1.00 78.81 790 MET A C 1
ATOM 5728 O O . MET A 1 790 ? 18.096 14.819 -21.062 1.00 78.81 790 MET A O 1
ATOM 5732 N N . ARG A 1 791 ? 18.710 14.509 -18.923 1.00 77.62 791 ARG A N 1
ATOM 5733 C CA . ARG A 1 791 ? 17.512 13.748 -18.530 1.00 77.62 791 ARG A CA 1
ATOM 5734 C C . ARG A 1 791 ? 16.229 14.546 -18.771 1.00 77.62 791 ARG A C 1
ATOM 5736 O O . ARG A 1 791 ? 15.234 13.968 -19.206 1.00 77.62 791 ARG A O 1
ATOM 5743 N N . LEU A 1 792 ? 16.239 15.848 -18.494 1.00 81.06 792 LEU A N 1
ATOM 5744 C CA . LEU A 1 792 ? 15.085 16.721 -18.708 1.00 81.06 792 LEU A CA 1
ATOM 5745 C C . LEU A 1 792 ? 14.893 17.053 -20.191 1.00 81.06 792 LEU A C 1
ATOM 5747 O O . LEU A 1 792 ? 13.791 16.867 -20.704 1.00 81.06 792 LEU A O 1
ATOM 5751 N N . PHE A 1 793 ? 15.953 17.452 -20.902 1.00 81.81 793 PHE A N 1
ATOM 5752 C CA . PHE A 1 793 ? 15.882 17.830 -22.319 1.00 81.81 793 PHE A CA 1
ATOM 5753 C C . PHE A 1 793 ? 15.318 16.735 -23.226 1.00 81.81 793 PHE A C 1
ATOM 5755 O O . PHE A 1 793 ? 14.619 17.036 -24.191 1.00 81.81 793 PHE A O 1
ATOM 5762 N N . ARG A 1 794 ? 15.540 15.460 -22.888 1.00 76.00 794 ARG A N 1
ATOM 5763 C CA . ARG A 1 794 ? 14.947 14.316 -23.601 1.00 76.00 794 ARG A CA 1
ATOM 5764 C C . ARG A 1 794 ? 13.415 14.348 -23.680 1.00 76.00 794 ARG A C 1
ATOM 5766 O O . ARG A 1 794 ? 12.850 13.739 -24.582 1.00 76.00 794 ARG A O 1
ATOM 5773 N N . HIS A 1 795 ? 12.757 15.053 -22.763 1.00 77.12 795 HIS A N 1
ATOM 5774 C CA . HIS A 1 795 ? 11.299 15.122 -22.650 1.00 77.12 795 HIS A CA 1
ATOM 5775 C C . HIS A 1 795 ? 10.726 16.488 -23.069 1.00 77.12 795 HIS A C 1
ATOM 5777 O O . HIS A 1 795 ? 9.520 16.701 -22.973 1.00 77.12 795 HIS A O 1
ATOM 5783 N N . ILE A 1 796 ? 11.571 17.424 -23.522 1.00 88.00 796 ILE A N 1
ATOM 5784 C CA . ILE A 1 796 ? 11.207 18.827 -23.753 1.00 88.00 796 ILE A CA 1
ATOM 5785 C C . ILE A 1 796 ? 11.394 19.163 -25.233 1.00 88.00 796 ILE A C 1
ATOM 5787 O O . ILE A 1 796 ? 12.505 19.125 -25.758 1.00 88.00 796 ILE A O 1
ATOM 5791 N N . ARG A 1 797 ? 10.309 19.544 -25.915 1.00 89.25 797 ARG A N 1
ATOM 5792 C CA . ARG A 1 797 ? 10.352 20.082 -27.284 1.00 89.25 797 ARG A CA 1
ATOM 5793 C C . ARG A 1 797 ? 9.321 21.194 -27.439 1.00 89.25 797 ARG A C 1
ATOM 5795 O O . ARG A 1 797 ? 8.124 20.929 -27.490 1.00 89.25 797 ARG A O 1
ATOM 5802 N N . HIS A 1 798 ? 9.782 22.441 -27.527 1.00 94.56 798 HIS A N 1
ATOM 5803 C CA . HIS A 1 798 ? 8.914 23.610 -27.679 1.00 94.56 798 HIS A CA 1
ATOM 5804 C C . HIS A 1 798 ? 9.639 24.757 -28.395 1.00 94.56 798 HIS A C 1
ATOM 5806 O O . HIS A 1 798 ? 10.840 24.932 -28.229 1.00 94.56 798 HIS A O 1
ATOM 5812 N N . SER A 1 799 ? 8.917 25.585 -29.156 1.00 93.50 799 SER A N 1
ATOM 5813 C CA . SER A 1 799 ? 9.509 26.660 -29.970 1.00 93.50 799 SER A CA 1
ATOM 5814 C C . SER A 1 799 ? 10.178 27.784 -29.172 1.00 93.50 799 SER A C 1
ATOM 5816 O O . SER A 1 799 ? 11.000 28.505 -29.734 1.00 93.50 799 SER A O 1
ATOM 5818 N N . ASN A 1 800 ? 9.791 27.954 -27.905 1.00 96.38 800 ASN A N 1
ATOM 5819 C CA . ASN A 1 800 ? 10.323 28.956 -26.967 1.00 96.38 800 ASN A CA 1
ATOM 5820 C C . ASN A 1 800 ? 11.254 28.342 -25.909 1.00 96.38 800 ASN A C 1
ATOM 5822 O O . ASN A 1 800 ? 11.450 28.906 -24.835 1.00 96.38 800 ASN A O 1
ATOM 5826 N N . ILE A 1 801 ? 11.804 27.164 -26.197 1.00 95.88 801 ILE A N 1
ATOM 5827 C CA . ILE A 1 801 ? 12.847 26.504 -25.413 1.00 95.88 801 ILE A CA 1
ATOM 5828 C C . ILE A 1 801 ? 13.955 26.121 -26.395 1.00 95.88 801 ILE A C 1
ATOM 5830 O O . ILE A 1 801 ? 13.660 25.757 -27.534 1.00 95.88 801 ILE A O 1
ATOM 5834 N N . VAL A 1 802 ? 15.217 26.251 -25.989 1.00 94.00 802 VAL A N 1
ATOM 5835 C CA . VAL A 1 802 ? 16.360 25.862 -26.828 1.00 94.00 802 VAL A CA 1
ATOM 5836 C C . VAL A 1 802 ? 16.260 24.379 -27.176 1.00 94.00 802 VAL A C 1
ATOM 5838 O O . VAL A 1 802 ? 16.064 23.538 -26.297 1.00 94.00 802 VAL A O 1
ATOM 5841 N N . LEU A 1 803 ? 16.375 24.056 -28.465 1.00 91.88 803 LEU A N 1
ATOM 5842 C CA . LEU A 1 803 ? 16.288 22.675 -28.922 1.00 91.88 803 LEU A CA 1
ATOM 5843 C C . LEU A 1 803 ? 17.532 21.878 -28.502 1.00 91.88 803 LEU A C 1
ATOM 5845 O O . LEU A 1 803 ? 18.669 22.299 -28.712 1.00 91.88 803 LEU A O 1
ATOM 5849 N N . PHE A 1 804 ? 17.300 20.690 -27.949 1.00 91.81 804 PHE A N 1
ATOM 5850 C CA . PHE A 1 804 ? 18.332 19.694 -27.687 1.00 91.81 804 PHE A CA 1
ATOM 5851 C C . PHE A 1 804 ? 18.500 18.784 -28.907 1.00 91.81 804 PHE A C 1
ATOM 5853 O O . PHE A 1 804 ? 17.567 18.070 -29.279 1.00 91.81 804 PHE A O 1
ATOM 5860 N N . HIS A 1 805 ? 19.681 18.814 -29.532 1.00 90.31 805 HIS A N 1
ATOM 5861 C CA . HIS A 1 805 ? 20.006 17.947 -30.668 1.00 90.31 805 HIS A CA 1
ATOM 5862 C C . HIS A 1 805 ? 20.516 16.576 -30.221 1.00 90.31 805 HIS A C 1
ATOM 5864 O O . HIS A 1 805 ? 20.252 15.583 -30.892 1.00 90.31 805 HIS A O 1
ATOM 5870 N N . GLY A 1 806 ? 21.237 16.517 -29.102 1.00 89.94 806 GLY A N 1
ATOM 5871 C CA . GLY A 1 806 ? 21.825 15.284 -28.590 1.00 89.94 806 GLY A CA 1
ATOM 5872 C C . GLY A 1 806 ? 23.023 15.547 -27.686 1.00 89.94 806 GLY A C 1
ATOM 5873 O O . GLY A 1 806 ? 23.285 16.683 -27.294 1.00 89.94 806 GLY A O 1
ATOM 5874 N N . ALA A 1 807 ? 23.773 14.502 -27.358 1.00 88.00 807 ALA A N 1
ATOM 5875 C CA . ALA A 1 807 ? 25.004 14.604 -26.579 1.00 88.00 807 ALA A CA 1
ATOM 5876 C C . ALA A 1 807 ? 26.126 13.774 -27.213 1.00 88.00 807 ALA A C 1
ATOM 5878 O O . ALA A 1 807 ? 25.865 12.757 -27.851 1.00 88.00 807 ALA A O 1
ATOM 5879 N N . THR A 1 808 ? 27.372 14.204 -27.030 1.00 84.88 808 THR A N 1
ATOM 5880 C CA . THR A 1 808 ? 28.577 13.549 -27.568 1.00 84.88 808 THR A CA 1
ATOM 5881 C C . THR A 1 808 ? 29.633 13.402 -26.477 1.00 84.88 808 THR A C 1
ATOM 5883 O O . THR A 1 808 ? 29.637 14.162 -25.507 1.00 84.88 808 THR A O 1
ATOM 5886 N N . LEU A 1 809 ? 30.563 12.460 -26.639 1.00 77.56 809 LEU A N 1
ATOM 5887 C CA . LEU A 1 809 ? 31.783 12.428 -25.834 1.00 77.56 809 LEU A CA 1
ATOM 5888 C C . LEU A 1 809 ? 32.881 13.255 -26.500 1.00 77.56 809 LEU A C 1
ATOM 5890 O O . LEU A 1 809 ? 33.154 13.094 -27.687 1.00 77.56 809 LEU A O 1
ATOM 5894 N N . MET A 1 810 ? 33.538 14.118 -25.732 1.00 77.06 810 MET A N 1
ATOM 5895 C CA . MET A 1 810 ? 34.685 14.892 -26.205 1.00 77.06 810 MET A CA 1
ATOM 5896 C C . MET A 1 810 ? 35.877 14.733 -25.271 1.00 77.06 810 MET A C 1
ATOM 5898 O O . MET A 1 810 ? 35.738 14.792 -24.048 1.00 77.06 810 MET A O 1
ATOM 5902 N N . VAL A 1 811 ? 37.060 14.562 -25.861 1.00 74.31 811 VAL A N 1
ATOM 5903 C CA . VAL A 1 811 ? 38.343 14.622 -25.155 1.00 74.31 811 VAL A CA 1
ATOM 5904 C C . VAL A 1 811 ? 38.861 16.047 -25.268 1.00 74.31 811 VAL A C 1
ATOM 5906 O O . VAL A 1 811 ? 39.243 16.483 -26.351 1.00 74.31 811 VAL A O 1
ATOM 5909 N N . ILE A 1 812 ? 38.849 16.777 -24.154 1.00 73.25 812 ILE A N 1
ATOM 5910 C CA . ILE A 1 812 ? 39.242 18.188 -24.115 1.00 73.25 812 ILE A CA 1
ATOM 5911 C C . ILE A 1 812 ? 40.638 18.321 -23.504 1.00 73.25 812 ILE A C 1
ATOM 5913 O O . ILE A 1 812 ? 40.905 17.775 -22.432 1.00 73.25 812 ILE A O 1
ATOM 5917 N N . ASN A 1 813 ? 41.524 19.062 -24.172 1.00 71.38 813 ASN A N 1
ATOM 5918 C CA . ASN A 1 813 ? 42.886 19.380 -23.734 1.00 71.38 813 ASN A CA 1
ATOM 5919 C C . ASN A 1 813 ? 43.707 18.134 -23.325 1.00 71.38 813 ASN A C 1
ATOM 5921 O O . ASN A 1 813 ? 44.455 18.174 -22.350 1.00 71.38 813 ASN A O 1
ATOM 5925 N N . GLY A 1 814 ? 43.529 17.006 -24.029 1.00 62.41 814 GLY A N 1
ATOM 5926 C CA . GLY A 1 814 ? 44.218 15.737 -23.738 1.00 62.41 814 GLY A CA 1
ATOM 5927 C C . GLY A 1 814 ? 43.823 15.074 -22.406 1.00 62.41 814 GLY A C 1
ATOM 5928 O O . GLY A 1 814 ? 44.578 14.266 -21.871 1.00 62.41 814 GLY A O 1
ATOM 5929 N N . GLY A 1 815 ? 42.681 15.460 -21.823 1.00 63.81 815 GLY A N 1
ATOM 5930 C CA . GLY A 1 815 ? 42.146 14.900 -20.579 1.00 63.81 815 GLY A CA 1
ATOM 5931 C C . GLY A 1 815 ? 41.291 13.641 -20.764 1.00 63.81 815 GLY A C 1
ATOM 5932 O O . GLY A 1 815 ? 41.303 13.000 -21.807 1.00 63.81 815 GLY A O 1
ATOM 5933 N N . SER A 1 816 ? 40.525 13.277 -19.733 1.00 64.88 816 SER A N 1
ATOM 5934 C CA . SER A 1 816 ? 39.529 12.201 -19.833 1.00 64.88 816 SER A CA 1
ATOM 5935 C C . SER A 1 816 ? 38.342 12.621 -20.717 1.00 64.88 816 SER A C 1
ATOM 5937 O O . SER A 1 816 ? 38.023 13.814 -20.751 1.00 64.88 816 SER A O 1
ATOM 5939 N N . PRO A 1 817 ? 37.660 11.677 -21.396 1.00 70.12 81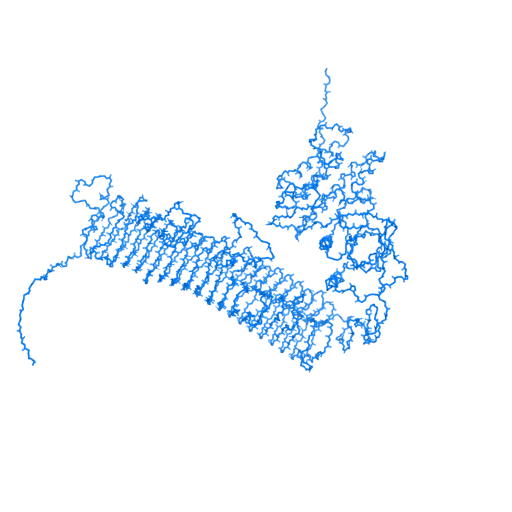7 PRO A N 1
ATOM 5940 C CA . PRO A 1 817 ? 36.427 11.967 -22.125 1.00 70.12 817 PRO A CA 1
ATOM 5941 C C . PRO A 1 817 ? 35.364 12.576 -21.202 1.00 70.12 817 PRO A C 1
ATOM 5943 O O . PRO A 1 817 ? 35.212 12.144 -20.061 1.00 70.12 817 PRO A O 1
ATOM 5946 N N . CYS A 1 818 ? 34.614 13.556 -21.698 1.00 72.94 818 CYS A N 1
ATOM 5947 C CA . CYS A 1 818 ? 33.502 14.176 -20.981 1.00 72.94 818 CYS A CA 1
ATOM 5948 C C . CYS A 1 818 ? 32.245 14.230 -21.856 1.00 72.94 818 CYS A C 1
ATOM 5950 O O . CYS A 1 818 ? 32.326 14.417 -23.074 1.00 72.94 818 CYS A O 1
ATOM 5952 N N . LEU A 1 819 ? 31.075 14.056 -21.235 1.00 78.81 819 LEU A N 1
ATOM 5953 C CA . LEU A 1 819 ? 29.787 14.182 -21.912 1.00 78.81 819 LEU A CA 1
ATOM 5954 C C . LEU A 1 819 ? 29.496 15.663 -22.167 1.00 78.81 819 LEU A C 1
ATOM 5956 O O . LEU A 1 819 ? 29.495 16.461 -21.236 1.00 78.81 819 LEU A O 1
ATOM 5960 N N . SER A 1 820 ? 29.262 16.027 -23.424 1.00 84.88 820 SER A N 1
ATOM 5961 C CA . SER A 1 820 ? 28.993 17.398 -23.864 1.00 84.88 820 SER A CA 1
ATOM 5962 C C . SER A 1 820 ? 27.630 17.470 -24.552 1.00 84.88 820 SER A C 1
ATOM 5964 O O . SER A 1 820 ? 27.298 16.601 -25.361 1.00 84.88 820 SER A O 1
ATOM 5966 N N . LEU A 1 821 ? 26.832 18.495 -24.239 1.00 89.62 821 LEU A N 1
ATOM 5967 C CA . LEU A 1 821 ? 25.496 18.670 -24.823 1.00 89.62 821 LEU A CA 1
ATOM 5968 C C . LEU A 1 821 ? 25.575 19.457 -26.131 1.00 89.62 821 LEU A C 1
ATOM 5970 O O . LEU A 1 821 ? 26.254 20.483 -26.200 1.00 89.62 821 LEU A O 1
ATOM 5974 N N . ILE A 1 822 ? 24.836 18.997 -27.138 1.00 91.81 822 ILE A N 1
ATOM 5975 C CA . ILE A 1 822 ? 24.664 19.652 -28.432 1.00 91.81 822 ILE A CA 1
ATOM 5976 C C . ILE A 1 822 ? 23.292 20.326 -28.442 1.00 91.81 822 ILE A C 1
ATOM 5978 O O . ILE A 1 822 ? 22.247 19.669 -28.469 1.00 91.81 822 ILE A O 1
ATOM 5982 N N . LEU A 1 823 ? 23.304 21.653 -28.395 1.00 92.62 823 LEU A N 1
ATOM 5983 C CA . LEU A 1 823 ? 22.124 22.505 -28.316 1.00 92.62 823 LEU A CA 1
ATOM 5984 C C . LEU A 1 823 ? 22.000 23.362 -29.575 1.00 92.62 823 LEU A C 1
ATOM 5986 O O . LEU A 1 823 ? 22.974 23.597 -30.291 1.00 92.62 823 LEU A O 1
ATOM 5990 N N . GLU A 1 824 ? 20.794 23.846 -29.837 1.00 92.75 824 GLU A N 1
ATOM 5991 C CA . GLU A 1 824 ? 20.547 24.847 -30.869 1.00 92.75 824 GLU A CA 1
ATOM 5992 C C . GLU A 1 824 ? 21.397 26.100 -30.622 1.00 92.75 824 GLU A C 1
ATOM 5994 O O . GLU A 1 824 ? 21.432 26.652 -29.518 1.00 92.75 824 GLU A O 1
ATOM 5999 N N . TRP A 1 825 ? 22.075 26.571 -31.669 1.00 91.88 825 TRP A N 1
ATOM 6000 C CA . TRP A 1 825 ? 22.731 27.870 -31.635 1.00 91.88 825 TRP A CA 1
ATOM 6001 C C . TRP A 1 825 ? 21.708 28.985 -31.879 1.00 91.88 825 TRP A C 1
ATOM 6003 O O . TRP A 1 825 ? 21.106 29.067 -32.946 1.00 91.88 825 TRP A O 1
ATOM 6013 N N . VAL A 1 826 ? 21.538 29.872 -30.895 1.00 92.06 826 VAL A N 1
ATOM 6014 C CA . VAL A 1 826 ? 20.629 31.022 -30.983 1.00 92.06 826 VAL A CA 1
ATOM 6015 C C . VAL A 1 826 ? 21.437 32.299 -31.237 1.00 92.06 826 VAL A C 1
ATOM 6017 O O . VAL A 1 826 ? 22.314 32.671 -30.458 1.00 92.06 826 VAL A O 1
ATOM 6020 N N . ASN A 1 827 ? 21.149 32.982 -32.344 1.00 87.31 827 ASN A N 1
ATOM 6021 C CA . ASN A 1 827 ? 22.024 33.990 -32.954 1.00 87.31 827 ASN A CA 1
ATOM 6022 C C . ASN A 1 827 ? 21.922 35.428 -32.387 1.00 87.31 827 ASN A C 1
ATOM 6024 O O . ASN A 1 827 ? 22.391 36.366 -33.038 1.00 87.31 827 ASN A O 1
ATOM 6028 N N . GLY A 1 828 ? 21.346 35.633 -31.196 1.00 85.75 828 GLY A N 1
ATOM 6029 C CA . GLY A 1 828 ? 21.142 36.963 -30.592 1.00 85.75 828 GLY A CA 1
ATOM 6030 C C . GLY A 1 828 ? 21.677 37.192 -29.189 1.00 85.75 828 GLY A C 1
ATOM 6031 O O . GLY A 1 828 ? 21.444 38.268 -28.644 1.00 85.75 828 GLY A O 1
ATOM 6032 N N . GLY A 1 829 ? 22.444 36.246 -28.645 1.00 88.69 829 GLY A N 1
ATOM 6033 C CA . GLY A 1 829 ? 22.948 36.336 -27.273 1.00 88.69 829 GLY A CA 1
ATOM 6034 C C . GLY A 1 829 ? 21.836 36.140 -26.242 1.00 88.69 829 GLY A C 1
ATOM 6035 O O . GLY A 1 829 ? 20.726 35.706 -26.574 1.00 88.69 829 GLY A O 1
ATOM 6036 N N . ASN A 1 830 ? 22.140 36.428 -24.978 1.00 91.75 830 ASN A N 1
ATOM 6037 C CA . ASN A 1 830 ? 21.128 36.382 -23.922 1.00 91.75 830 ASN A CA 1
ATOM 6038 C C . ASN A 1 830 ? 20.320 37.688 -23.849 1.00 91.75 830 ASN A C 1
ATOM 6040 O O . ASN A 1 830 ? 20.725 38.732 -24.359 1.00 91.75 830 ASN A O 1
ATOM 6044 N N . PHE A 1 831 ? 19.164 37.643 -23.193 1.00 92.88 831 PHE A N 1
ATOM 6045 C CA . PHE A 1 831 ? 18.241 38.768 -23.097 1.00 92.88 831 PHE A CA 1
ATOM 6046 C C . PHE A 1 831 ? 18.862 39.971 -22.374 1.00 92.88 831 PHE A C 1
ATOM 6048 O O . PHE A 1 831 ? 18.585 41.112 -22.735 1.00 92.88 831 PHE A O 1
ATOM 6055 N N . GLY A 1 832 ? 19.763 39.723 -21.417 1.00 88.44 832 GLY A N 1
ATOM 6056 C CA . GLY A 1 832 ? 20.601 40.742 -20.775 1.00 88.44 832 GLY A CA 1
ATOM 6057 C C . GLY A 1 832 ? 21.400 41.571 -21.779 1.00 88.44 832 GLY A C 1
ATOM 6058 O O . GLY A 1 832 ? 21.256 42.792 -21.858 1.00 88.44 832 GLY A O 1
ATOM 6059 N N . GLU A 1 833 ? 22.218 40.884 -22.571 1.00 88.00 833 GLU A N 1
ATOM 6060 C CA . GLU A 1 833 ? 23.056 41.473 -23.621 1.00 88.00 833 GLU A CA 1
ATOM 6061 C C . GLU A 1 833 ? 22.218 42.136 -24.714 1.00 88.00 833 GLU A C 1
ATOM 6063 O O . GLU A 1 833 ? 22.549 43.231 -25.166 1.00 88.00 833 GLU A O 1
ATOM 6068 N N . TYR A 1 834 ? 21.113 41.503 -25.113 1.00 87.69 834 TYR A N 1
ATOM 6069 C CA . TYR A 1 834 ? 20.198 42.040 -26.113 1.00 87.69 834 TYR A CA 1
ATOM 6070 C C . TYR A 1 834 ? 19.582 43.366 -25.650 1.00 87.69 834 TYR A C 1
ATOM 6072 O O . TYR A 1 834 ? 19.644 44.357 -26.373 1.00 87.69 834 TYR A O 1
ATOM 6080 N N . MET A 1 835 ? 19.076 43.437 -24.414 1.00 84.25 835 MET A N 1
ATOM 6081 C CA . MET A 1 835 ? 18.539 44.680 -23.847 1.00 84.25 835 MET A CA 1
ATOM 6082 C C . MET A 1 835 ? 19.611 45.764 -23.705 1.00 84.25 835 MET A C 1
ATOM 6084 O O . MET A 1 835 ? 19.318 46.936 -23.935 1.00 84.25 835 MET A O 1
ATOM 6088 N N . GLN A 1 836 ? 20.851 45.401 -23.362 1.00 81.81 836 GLN A N 1
ATOM 6089 C CA . GLN A 1 836 ? 21.961 46.354 -23.320 1.00 81.81 836 GLN A CA 1
ATOM 6090 C C . GLN A 1 836 ? 22.275 46.915 -24.712 1.00 81.81 836 GLN A C 1
ATOM 6092 O O . GLN A 1 836 ? 22.442 48.124 -24.841 1.00 81.81 836 GLN A O 1
ATOM 6097 N N . GLN A 1 837 ? 22.316 46.061 -25.741 1.00 79.56 837 GLN A N 1
ATOM 6098 C CA . GLN A 1 837 ? 22.529 46.463 -27.136 1.00 79.56 837 GLN A CA 1
ATOM 6099 C C . GLN A 1 837 ? 21.405 47.349 -27.660 1.00 79.56 837 GLN A C 1
ATOM 6101 O O . GLN A 1 837 ? 21.666 48.306 -28.387 1.00 79.56 837 GLN A O 1
ATOM 6106 N N . LEU A 1 838 ? 20.158 47.042 -27.297 1.00 76.44 838 LEU A N 1
ATOM 6107 C CA . LEU A 1 838 ? 19.046 47.909 -27.637 1.00 76.44 838 LEU A CA 1
ATOM 6108 C C . LEU A 1 838 ? 19.238 49.280 -26.959 1.00 76.44 838 LEU A C 1
ATOM 6110 O O . LEU A 1 838 ? 19.255 50.294 -27.642 1.00 76.44 838 LEU A O 1
ATOM 6114 N N . ARG A 1 839 ? 19.494 49.327 -25.645 1.00 75.19 839 ARG A N 1
ATOM 6115 C CA . ARG A 1 839 ? 19.680 50.593 -24.904 1.00 75.19 839 ARG A CA 1
ATOM 6116 C C . ARG A 1 839 ? 20.895 51.419 -25.361 1.00 75.19 839 ARG A C 1
ATOM 6118 O O . ARG A 1 839 ? 20.890 52.631 -25.168 1.00 75.19 839 ARG A O 1
ATOM 6125 N N . SER A 1 840 ? 21.941 50.794 -25.910 1.00 69.69 840 SER A N 1
ATOM 6126 C CA . SER A 1 840 ? 23.176 51.472 -26.334 1.00 69.69 840 SER A CA 1
ATOM 6127 C C . SER A 1 840 ? 23.176 51.941 -27.791 1.00 69.69 840 SER A C 1
ATOM 6129 O O . SER A 1 840 ? 23.918 52.865 -28.127 1.00 69.69 840 SER A O 1
ATOM 6131 N N . ASN A 1 841 ? 22.361 51.340 -28.659 1.00 62.97 841 ASN A N 1
ATOM 6132 C CA . ASN A 1 841 ? 22.221 51.768 -30.046 1.00 62.97 841 ASN A CA 1
ATOM 6133 C C . ASN A 1 841 ? 21.121 52.833 -30.150 1.00 62.97 841 ASN A C 1
ATOM 6135 O O . ASN A 1 841 ? 19.971 52.574 -29.818 1.00 62.97 841 ASN A O 1
ATOM 6139 N N . ALA A 1 842 ? 21.429 53.999 -30.727 1.00 53.09 842 ALA A N 1
ATOM 6140 C CA . ALA A 1 842 ? 20.447 55.045 -31.062 1.00 53.09 842 ALA A CA 1
ATOM 6141 C C . ALA A 1 842 ? 19.421 54.630 -32.154 1.00 53.09 842 ALA A C 1
ATOM 6143 O O . ALA A 1 842 ? 18.748 55.476 -32.726 1.00 53.09 842 ALA A O 1
ATOM 6144 N N . VAL A 1 843 ? 19.292 53.326 -32.437 1.00 49.16 843 VAL A N 1
ATOM 6145 C CA . VAL A 1 843 ? 18.242 52.684 -33.257 1.00 49.16 843 VAL A CA 1
ATOM 6146 C C . VAL A 1 843 ? 17.079 52.226 -32.353 1.00 49.16 843 VAL A C 1
ATOM 6148 O O . VAL A 1 843 ? 16.331 51.309 -32.671 1.00 49.16 843 VAL A O 1
ATOM 6151 N N . PHE A 1 844 ? 16.939 52.849 -31.182 1.00 51.50 844 PHE A N 1
ATOM 6152 C CA . PHE A 1 844 ? 15.813 52.684 -30.265 1.00 51.50 844 PHE A CA 1
ATOM 6153 C C . PHE A 1 844 ? 14.739 53.748 -30.546 1.00 51.50 844 PHE A C 1
ATOM 6155 O O . PHE A 1 844 ? 14.211 54.372 -29.632 1.00 51.50 844 PHE A O 1
ATOM 6162 N N . GLU A 1 845 ? 14.438 54.001 -31.818 1.00 51.16 845 GLU A N 1
ATOM 6163 C CA . GLU A 1 845 ? 13.280 54.806 -32.199 1.00 51.16 845 GLU A CA 1
ATOM 6164 C C . GLU A 1 845 ? 12.203 53.847 -32.734 1.00 51.16 845 GLU A C 1
ATOM 6166 O O . GLU A 1 845 ? 12.402 53.192 -33.754 1.00 51.16 845 GLU A O 1
ATOM 6171 N N . ALA A 1 846 ? 11.097 53.755 -31.983 1.00 56.06 846 ALA A N 1
ATOM 6172 C CA . ALA A 1 846 ? 9.866 52.966 -32.169 1.00 56.06 846 ALA A CA 1
ATOM 6173 C C . ALA A 1 846 ? 9.759 51.580 -31.476 1.00 56.06 846 ALA A C 1
ATOM 6175 O O . ALA A 1 846 ? 8.966 51.454 -30.549 1.00 56.06 846 ALA A O 1
ATOM 6176 N N . ASP A 1 847 ? 10.513 50.539 -31.853 1.00 65.12 847 ASP A N 1
ATOM 6177 C CA . ASP A 1 847 ? 10.070 49.145 -31.572 1.00 65.12 847 ASP A CA 1
ATOM 6178 C C . ASP A 1 847 ? 10.711 48.425 -30.359 1.00 65.12 847 ASP A C 1
ATOM 6180 O O . ASP A 1 847 ? 10.351 47.288 -30.034 1.00 65.12 847 ASP A O 1
ATOM 6184 N N . GLY A 1 848 ? 11.665 49.049 -29.656 1.00 73.12 848 GLY A N 1
ATOM 6185 C CA . GLY A 1 848 ? 12.471 48.383 -28.615 1.00 73.12 848 GLY A CA 1
ATOM 6186 C C . GLY A 1 848 ? 11.662 47.808 -27.440 1.00 73.12 848 GLY A C 1
ATOM 6187 O O . GLY A 1 848 ? 11.928 46.691 -26.984 1.00 73.12 848 GLY A O 1
ATOM 6188 N N . HIS A 1 849 ? 10.634 48.526 -26.978 1.00 76.69 849 HIS A N 1
ATOM 6189 C CA . HIS A 1 849 ? 9.737 48.049 -25.919 1.00 76.69 849 HIS A CA 1
ATOM 6190 C C . HIS A 1 849 ? 8.817 46.921 -26.402 1.00 76.69 849 HIS A C 1
ATOM 6192 O O . HIS A 1 849 ? 8.625 45.937 -25.684 1.00 76.69 849 HIS A O 1
ATOM 6198 N N . ALA A 1 850 ? 8.322 47.004 -27.640 1.00 79.56 850 ALA A N 1
ATOM 6199 C CA . ALA A 1 850 ? 7.512 45.952 -28.253 1.00 79.56 850 ALA A CA 1
ATOM 6200 C C . ALA A 1 850 ? 8.304 44.641 -28.415 1.00 79.56 850 ALA A C 1
ATOM 6202 O O . ALA A 1 850 ? 7.779 43.550 -28.184 1.00 79.56 850 ALA A O 1
ATOM 6203 N N . PHE A 1 851 ? 9.594 44.729 -28.741 1.00 86.12 851 PHE A N 1
ATOM 6204 C CA . PHE A 1 851 ? 10.498 43.581 -28.822 1.00 86.12 851 PHE A CA 1
ATOM 6205 C C . PHE A 1 851 ? 10.771 42.943 -27.459 1.00 86.12 851 PHE A C 1
ATOM 6207 O O . PHE A 1 851 ? 10.672 41.720 -27.329 1.00 86.12 851 PHE A O 1
ATOM 6214 N N . ALA A 1 852 ? 11.047 43.748 -26.430 1.00 86.69 852 ALA A N 1
ATOM 6215 C CA . ALA A 1 852 ? 11.205 43.254 -25.064 1.00 86.69 852 ALA A CA 1
ATOM 6216 C C . ALA A 1 852 ? 9.926 42.557 -24.566 1.00 86.69 852 ALA A C 1
ATOM 6218 O O . ALA A 1 852 ? 9.983 41.451 -24.026 1.00 86.69 852 ALA A O 1
ATOM 6219 N N . TYR A 1 853 ? 8.765 43.158 -24.834 1.00 87.88 853 TYR A N 1
ATOM 6220 C CA . TYR A 1 853 ? 7.463 42.577 -24.520 1.00 87.88 853 TYR A CA 1
ATOM 6221 C C . TYR A 1 853 ? 7.237 41.236 -25.218 1.00 87.88 853 TYR A C 1
ATOM 6223 O O . TYR A 1 853 ? 6.820 40.258 -24.595 1.00 87.88 853 TYR A O 1
ATOM 6231 N N . LYS A 1 854 ? 7.562 41.157 -26.512 1.00 89.88 854 LYS A N 1
ATOM 6232 C CA . LYS A 1 854 ? 7.426 39.927 -27.290 1.00 89.88 854 LYS A CA 1
ATOM 6233 C C . LYS A 1 854 ? 8.285 38.790 -26.726 1.00 89.88 854 LYS A C 1
ATOM 6235 O O . LYS A 1 854 ? 7.814 37.654 -26.662 1.00 89.88 854 LYS A O 1
ATOM 6240 N N . ILE A 1 855 ? 9.501 39.093 -26.272 1.00 93.81 855 ILE A N 1
ATOM 6241 C CA . ILE A 1 855 ? 10.390 38.120 -25.622 1.00 93.81 855 ILE A CA 1
ATOM 6242 C C . ILE A 1 855 ? 9.788 37.632 -24.295 1.00 93.81 855 ILE A C 1
ATOM 6244 O O . ILE A 1 855 ? 9.767 36.426 -24.054 1.00 93.81 855 ILE A O 1
ATOM 6248 N N . LEU A 1 856 ? 9.244 38.525 -23.458 1.00 94.75 856 LEU A N 1
ATOM 6249 C CA . LEU A 1 856 ? 8.561 38.141 -22.212 1.00 94.75 856 LEU A CA 1
ATOM 6250 C C . LEU A 1 856 ? 7.352 37.23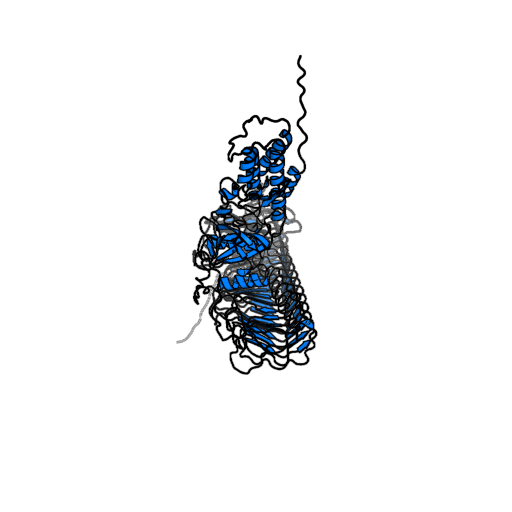0 -22.477 1.00 94.75 856 LEU A C 1
ATOM 6252 O O . LEU A 1 856 ? 7.171 36.226 -21.786 1.00 94.75 856 LEU A O 1
ATOM 6256 N N . LEU A 1 857 ? 6.565 37.533 -23.512 1.00 94.00 857 LEU A N 1
ATOM 6257 C CA . LEU A 1 857 ? 5.426 36.713 -23.924 1.00 94.00 857 LEU A CA 1
ATOM 6258 C C . LEU A 1 857 ? 5.857 35.303 -24.361 1.00 94.00 857 LEU A C 1
ATOM 6260 O O . LEU A 1 857 ? 5.222 34.306 -24.012 1.00 94.00 857 LEU A O 1
ATOM 6264 N N . ASP A 1 858 ? 6.956 35.210 -25.106 1.00 96.69 858 ASP A N 1
ATOM 6265 C CA . ASP A 1 858 ? 7.544 33.944 -25.537 1.00 96.69 858 ASP A CA 1
ATOM 6266 C C . ASP A 1 858 ? 8.064 33.111 -24.351 1.00 96.69 858 ASP A C 1
ATOM 6268 O O . ASP A 1 858 ? 7.848 31.896 -24.311 1.00 96.69 858 ASP A O 1
ATOM 6272 N N . VAL A 1 859 ? 8.680 33.753 -23.352 1.00 97.31 859 VAL A N 1
ATOM 6273 C CA . VAL A 1 859 ? 9.113 33.099 -22.105 1.00 97.31 859 VAL A CA 1
ATOM 6274 C C . VAL A 1 859 ? 7.910 32.584 -21.314 1.00 97.31 859 VAL A C 1
ATOM 6276 O O . VAL A 1 859 ? 7.904 31.420 -20.917 1.00 97.31 859 VAL A O 1
ATOM 6279 N N . ALA A 1 860 ? 6.854 33.387 -21.150 1.00 96.94 860 ALA A N 1
ATOM 6280 C CA . ALA A 1 860 ? 5.625 32.949 -20.485 1.00 96.94 860 ALA A CA 1
ATOM 6281 C C . ALA A 1 860 ? 4.992 31.736 -21.193 1.00 96.94 860 ALA A C 1
ATOM 6283 O O . ALA A 1 860 ? 4.529 30.795 -20.540 1.00 96.94 860 ALA A O 1
ATOM 6284 N N . ARG A 1 861 ? 5.041 31.700 -22.533 1.00 96.88 861 ARG A N 1
ATOM 6285 C CA . ARG A 1 861 ? 4.579 30.557 -23.334 1.00 96.88 861 ARG A CA 1
ATOM 6286 C C . ARG A 1 861 ? 5.429 29.304 -23.106 1.00 96.88 861 ARG A C 1
ATOM 6288 O O . ARG A 1 861 ? 4.878 28.219 -22.928 1.00 96.88 861 ARG A O 1
ATOM 6295 N N . GLY A 1 862 ? 6.756 29.444 -23.087 1.00 96.62 862 GLY A N 1
ATOM 6296 C CA . GLY A 1 862 ? 7.684 28.344 -22.803 1.00 96.62 862 GLY A CA 1
ATOM 6297 C C . GLY A 1 862 ? 7.528 27.779 -21.388 1.00 96.62 862 GLY A C 1
ATOM 6298 O O . GLY A 1 862 ? 7.460 26.563 -21.218 1.00 96.62 862 GLY A O 1
ATOM 6299 N N . MET A 1 863 ? 7.374 28.643 -20.383 1.00 97.69 863 MET A N 1
ATOM 6300 C CA . MET A 1 863 ? 7.135 28.227 -18.997 1.00 97.69 863 MET A CA 1
ATOM 6301 C C . MET A 1 863 ? 5.759 27.583 -18.807 1.00 97.69 863 MET A C 1
ATOM 6303 O O . MET A 1 863 ? 5.649 26.575 -18.114 1.00 97.69 863 MET A O 1
ATOM 6307 N N . THR A 1 864 ? 4.724 28.080 -19.496 1.00 97.19 864 THR A N 1
ATOM 6308 C CA . THR A 1 864 ? 3.403 27.427 -19.525 1.00 97.19 864 THR A CA 1
ATOM 6309 C C . THR A 1 864 ? 3.501 25.991 -20.036 1.00 97.19 864 THR A C 1
ATOM 6311 O O . THR A 1 864 ? 2.850 25.104 -19.489 1.00 97.19 864 THR A O 1
ATOM 6314 N N . TYR A 1 865 ? 4.309 25.744 -21.072 1.00 96.94 865 TYR A N 1
ATOM 6315 C CA . TYR A 1 865 ? 4.550 24.393 -21.576 1.00 96.94 865 TYR A CA 1
ATOM 6316 C C . TYR A 1 865 ? 5.210 23.507 -20.509 1.00 96.94 865 TYR A C 1
ATOM 6318 O O . TYR A 1 865 ? 4.672 22.445 -20.206 1.00 96.94 865 TYR A O 1
ATOM 6326 N N . LEU A 1 866 ? 6.305 23.958 -19.884 1.00 95.00 866 LEU A N 1
ATOM 6327 C CA . LEU A 1 866 ? 7.012 23.193 -18.844 1.00 95.00 866 LEU A CA 1
ATOM 6328 C C . LEU A 1 866 ? 6.120 22.857 -17.642 1.00 95.00 866 LEU A C 1
ATOM 6330 O O . LEU A 1 866 ? 6.167 21.741 -17.121 1.00 95.00 866 LEU A O 1
ATOM 6334 N N . HIS A 1 867 ? 5.274 23.803 -17.231 1.00 94.69 867 HIS A N 1
ATOM 6335 C CA . HIS A 1 867 ? 4.375 23.641 -16.089 1.00 94.69 867 HIS A CA 1
ATOM 6336 C C . HIS A 1 867 ? 3.133 22.788 -16.379 1.00 94.69 867 HIS A C 1
ATOM 6338 O O . HIS A 1 867 ? 2.468 22.357 -15.443 1.00 94.69 867 HIS A O 1
ATOM 6344 N N . LYS A 1 868 ? 2.824 22.516 -17.654 1.00 92.69 868 LYS A N 1
ATOM 6345 C CA . LYS A 1 868 ? 1.734 21.614 -18.073 1.00 92.69 868 LYS A CA 1
ATOM 6346 C C . LYS A 1 868 ? 2.181 20.168 -18.299 1.00 92.69 868 LYS A C 1
ATOM 6348 O O . LYS A 1 868 ? 1.329 19.299 -18.480 1.00 92.69 868 LYS A O 1
ATOM 6353 N N . LEU A 1 869 ? 3.486 19.897 -18.325 1.00 89.00 869 LEU A N 1
ATOM 6354 C CA . LEU A 1 869 ? 3.997 18.532 -18.447 1.00 89.00 869 LEU A CA 1
ATOM 6355 C C . LEU A 1 869 ? 3.607 17.695 -17.221 1.00 89.00 869 LEU A C 1
ATOM 6357 O O . LEU A 1 869 ? 3.424 18.219 -16.125 1.00 89.00 869 LEU A O 1
ATOM 6361 N N . THR A 1 870 ? 3.471 16.382 -17.410 1.00 81.56 870 THR A N 1
ATOM 6362 C CA . THR A 1 870 ? 3.234 15.427 -16.320 1.00 81.56 870 THR A CA 1
ATOM 6363 C C . THR A 1 870 ? 4.344 14.378 -16.339 1.00 81.56 870 THR A C 1
ATOM 6365 O O . THR A 1 870 ? 4.374 13.568 -17.267 1.00 81.56 870 THR A O 1
ATOM 6368 N N . PRO A 1 871 ? 5.260 14.375 -15.352 1.00 83.44 871 PRO A N 1
ATOM 6369 C CA . PRO A 1 871 ? 5.351 15.297 -14.209 1.00 83.44 871 PRO A CA 1
ATOM 6370 C C . PRO A 1 871 ? 5.770 16.735 -14.585 1.00 83.44 871 PRO A C 1
ATOM 6372 O O . PRO A 1 871 ? 6.491 16.950 -15.559 1.00 83.44 871 PRO A O 1
ATOM 6375 N N . VAL A 1 872 ? 5.336 17.713 -13.778 1.00 89.50 872 VAL A N 1
ATOM 6376 C CA . VAL A 1 872 ? 5.614 19.155 -13.955 1.00 89.50 872 VAL A CA 1
ATOM 6377 C C . VAL A 1 872 ? 7.115 19.432 -13.862 1.00 89.50 872 VAL A C 1
ATOM 6379 O O . VAL A 1 872 ? 7.765 18.903 -12.963 1.00 89.50 872 VAL A O 1
ATOM 6382 N N . ILE A 1 873 ? 7.674 20.275 -14.737 1.00 91.44 873 ILE A N 1
ATOM 6383 C CA . ILE A 1 873 ? 9.102 20.646 -14.716 1.00 91.44 873 ILE A CA 1
ATOM 6384 C C . ILE A 1 873 ? 9.273 22.069 -14.172 1.00 91.44 873 ILE A C 1
ATOM 6386 O O . ILE A 1 873 ? 8.729 23.014 -14.733 1.00 91.44 873 ILE A O 1
ATOM 6390 N N . LEU A 1 874 ? 10.063 22.216 -13.106 1.00 92.88 874 LEU A N 1
ATOM 6391 C CA . LEU A 1 874 ? 10.459 23.497 -12.511 1.00 92.88 874 LEU A CA 1
ATOM 6392 C C . LEU A 1 874 ? 11.802 23.950 -13.090 1.00 92.88 874 LEU A C 1
ATOM 6394 O O . LEU A 1 874 ? 12.749 23.156 -13.107 1.00 92.88 874 LEU A O 1
ATOM 6398 N N . HIS A 1 875 ? 11.910 25.209 -13.518 1.00 93.19 875 HIS A N 1
ATOM 6399 C CA . HIS A 1 875 ? 13.138 25.761 -14.097 1.00 93.19 875 HIS A CA 1
ATOM 6400 C C . HIS A 1 875 ? 14.172 26.131 -13.018 1.00 93.19 875 HIS A C 1
ATOM 6402 O O . HIS A 1 875 ? 15.329 25.719 -13.104 1.00 93.19 875 HIS A O 1
ATOM 6408 N N . LEU A 1 876 ? 13.742 26.852 -11.978 1.00 91.88 876 LEU A N 1
ATOM 6409 C CA . LEU A 1 876 ? 14.459 27.255 -10.756 1.00 91.88 876 LEU A CA 1
ATOM 6410 C C . LEU A 1 876 ? 15.642 28.226 -10.912 1.00 91.88 876 LEU A C 1
ATOM 6412 O O . LEU A 1 876 ? 16.189 28.681 -9.909 1.00 91.88 876 LEU A O 1
ATOM 6416 N N . ASP A 1 877 ? 16.039 28.578 -12.135 1.00 91.69 877 ASP A N 1
ATOM 6417 C CA . ASP A 1 877 ? 17.040 29.630 -12.386 1.00 91.69 877 ASP A CA 1
ATOM 6418 C C . ASP A 1 877 ? 16.650 30.539 -13.562 1.00 91.69 877 ASP A C 1
ATOM 6420 O O . ASP A 1 877 ? 17.453 30.836 -14.446 1.00 91.69 877 ASP A O 1
ATOM 6424 N N . LEU A 1 878 ? 15.372 30.934 -13.618 1.00 95.06 878 LEU A N 1
ATOM 6425 C CA . LEU A 1 878 ? 14.870 31.812 -14.675 1.00 95.06 878 LEU A CA 1
ATOM 6426 C C . LEU A 1 878 ? 15.374 33.246 -14.451 1.00 95.06 878 LEU A C 1
ATOM 6428 O O . LEU A 1 878 ? 15.075 33.878 -13.440 1.00 95.06 878 LEU A O 1
ATOM 6432 N N . LYS A 1 879 ? 16.166 33.753 -15.398 1.00 92.50 879 LYS A N 1
ATOM 6433 C CA . LYS A 1 879 ? 16.798 35.081 -15.354 1.00 92.50 879 LYS A CA 1
ATOM 6434 C C . LYS A 1 879 ? 17.168 35.541 -16.771 1.00 92.50 879 LYS A C 1
ATOM 6436 O O . LYS A 1 879 ? 17.264 34.689 -17.654 1.00 92.50 879 LYS A O 1
ATOM 6441 N N . PRO A 1 880 ? 17.472 36.831 -17.008 1.00 92.62 880 PRO A N 1
ATOM 6442 C CA . PRO A 1 880 ? 17.790 37.337 -18.348 1.00 92.62 880 PRO A CA 1
ATOM 6443 C C . PRO A 1 880 ? 18.978 36.631 -19.019 1.00 92.62 880 PRO A C 1
ATOM 6445 O O . PRO A 1 880 ? 18.981 36.458 -20.231 1.00 92.62 880 PRO A O 1
ATOM 6448 N N . ALA A 1 881 ? 19.959 36.165 -18.238 1.00 90.50 881 ALA A N 1
ATOM 6449 C CA . ALA A 1 881 ? 21.102 35.406 -18.755 1.00 90.50 881 ALA A CA 1
ATOM 6450 C C . ALA A 1 881 ? 20.734 33.997 -19.273 1.00 90.50 881 ALA A C 1
ATOM 6452 O O . ALA A 1 881 ? 21.461 33.450 -20.095 1.00 90.50 881 ALA A O 1
ATOM 6453 N N . ASN A 1 882 ? 19.600 33.440 -18.829 1.00 93.56 882 ASN A N 1
ATOM 6454 C CA . ASN A 1 882 ? 19.101 32.111 -19.212 1.00 93.56 882 ASN A CA 1
ATOM 6455 C C . ASN A 1 882 ? 17.919 32.199 -20.202 1.00 93.56 882 ASN A C 1
ATOM 6457 O O . ASN A 1 882 ? 17.194 31.229 -20.421 1.00 93.56 882 ASN A O 1
ATOM 6461 N N . ILE A 1 883 ? 17.724 33.369 -20.818 1.00 96.25 883 ILE A N 1
ATOM 6462 C CA . ILE A 1 883 ? 16.781 33.598 -21.915 1.00 96.25 883 ILE A CA 1
ATOM 6463 C C . ILE A 1 883 ? 17.616 34.007 -23.126 1.00 96.25 883 ILE A C 1
ATOM 6465 O O . ILE A 1 883 ? 18.247 35.058 -23.105 1.00 96.25 883 ILE A O 1
ATOM 6469 N N . LEU A 1 884 ? 17.651 33.183 -24.169 1.00 95.19 884 LEU A N 1
ATOM 6470 C CA . LEU A 1 884 ? 18.316 33.501 -25.430 1.00 95.19 884 LEU A CA 1
ATOM 6471 C C . LEU A 1 884 ? 17.347 34.198 -26.381 1.00 95.19 884 LEU A C 1
ATOM 6473 O O . LEU A 1 884 ? 16.150 33.897 -26.395 1.00 95.19 884 LEU A O 1
ATOM 6477 N N . VAL A 1 885 ? 17.872 35.115 -27.186 1.00 93.81 885 VAL A N 1
ATOM 6478 C CA . VAL A 1 885 ? 17.087 35.869 -28.166 1.00 93.81 885 VAL A CA 1
ATOM 6479 C C . VAL A 1 885 ? 17.501 35.443 -29.564 1.00 93.81 885 VAL A C 1
ATOM 6481 O O . VAL A 1 885 ? 18.663 35.556 -29.935 1.00 93.81 885 VAL A O 1
ATOM 6484 N N . GLU A 1 886 ? 16.561 34.949 -30.357 1.00 92.56 886 GLU A N 1
ATOM 6485 C CA . GLU A 1 886 ? 16.761 34.717 -31.787 1.00 92.56 886 GLU A CA 1
ATOM 6486 C C . GLU A 1 886 ? 16.566 36.049 -32.528 1.00 92.56 886 GLU A C 1
ATOM 6488 O O . GLU A 1 886 ? 15.544 36.720 -32.340 1.00 92.56 886 GLU A O 1
ATOM 6493 N N . LYS A 1 887 ? 17.538 36.451 -33.361 1.00 84.00 887 LYS A N 1
ATOM 6494 C CA . LYS A 1 887 ? 17.489 37.697 -34.149 1.00 84.00 887 LYS A CA 1
ATOM 6495 C C . LYS A 1 887 ? 16.563 37.543 -35.361 1.00 84.00 887 LYS A C 1
ATOM 6497 O O . LYS A 1 887 ? 17.008 37.575 -36.506 1.00 84.00 887 LYS A O 1
ATOM 6502 N N . SER A 1 888 ? 15.275 37.369 -35.103 1.00 83.31 888 SER A N 1
ATOM 6503 C CA . SER A 1 888 ? 14.193 37.510 -36.079 1.00 83.31 888 SER A CA 1
ATOM 6504 C C . SER A 1 888 ? 13.491 38.862 -35.903 1.00 83.31 888 SER A C 1
ATOM 6506 O O . SER A 1 888 ? 13.707 39.550 -34.907 1.00 83.31 888 SER A O 1
ATOM 6508 N N . VAL A 1 889 ? 12.643 39.258 -36.857 1.00 79.69 889 VAL A N 1
ATOM 6509 C CA . VAL A 1 889 ? 11.739 40.410 -36.697 1.00 79.69 889 VAL A CA 1
ATOM 6510 C C . VAL A 1 889 ? 10.295 39.909 -36.846 1.00 79.69 889 VAL A C 1
ATOM 6512 O O . VAL A 1 889 ? 9.920 39.509 -37.949 1.00 79.69 889 VAL A O 1
ATOM 6515 N N . PRO A 1 890 ? 9.493 39.877 -35.762 1.00 83.44 890 PRO A N 1
ATOM 6516 C CA . PRO A 1 890 ? 9.863 40.237 -34.386 1.00 83.44 890 PRO A CA 1
ATOM 6517 C C . PRO A 1 890 ? 10.853 39.229 -33.760 1.00 83.44 890 PRO A C 1
ATOM 6519 O O . PRO A 1 890 ? 10.913 38.081 -34.219 1.00 83.44 890 PRO A O 1
ATOM 6522 N N . PRO A 1 891 ? 11.628 39.620 -32.728 1.00 90.31 891 PRO A N 1
ATOM 6523 C CA . PRO A 1 891 ? 12.571 38.721 -32.066 1.00 90.31 891 PRO A CA 1
ATOM 6524 C C . PRO A 1 891 ? 11.835 37.619 -31.313 1.00 90.31 891 PRO A C 1
ATOM 6526 O O . PRO A 1 891 ? 10.669 37.777 -30.934 1.00 90.31 891 PRO A O 1
ATOM 6529 N N . LYS A 1 892 ? 12.530 36.505 -31.079 1.00 93.69 892 LYS A N 1
ATOM 6530 C CA . LYS A 1 892 ? 11.951 35.338 -30.412 1.00 93.69 892 LYS A CA 1
ATOM 6531 C C . LYS A 1 892 ? 12.727 34.966 -29.158 1.00 93.69 892 LYS A C 1
ATOM 6533 O O . LYS A 1 892 ? 13.940 34.770 -29.208 1.00 93.69 892 LYS A O 1
ATOM 6538 N N . GLY A 1 893 ? 12.015 34.840 -28.043 1.00 95.94 893 GLY A N 1
ATOM 6539 C CA . GLY A 1 893 ? 12.582 34.407 -26.765 1.00 95.94 893 GLY A CA 1
ATOM 6540 C C . GLY A 1 893 ? 12.639 32.883 -26.648 1.00 95.94 893 GLY A C 1
ATOM 6541 O O . GLY A 1 893 ? 11.658 32.194 -26.958 1.00 95.94 893 GLY A O 1
ATOM 6542 N N . LYS A 1 894 ? 13.772 32.353 -26.172 1.00 96.94 894 LYS A N 1
ATOM 6543 C CA . LYS A 1 894 ? 13.966 30.925 -25.884 1.00 96.94 894 LYS A CA 1
ATOM 6544 C C . LYS A 1 894 ? 14.600 30.701 -24.515 1.00 96.94 894 LYS A C 1
ATOM 6546 O O . LYS A 1 894 ? 15.636 31.277 -24.207 1.00 96.94 894 LYS A O 1
ATOM 6551 N N . ILE A 1 895 ? 14.001 29.834 -23.707 1.00 96.62 895 ILE A N 1
ATOM 6552 C CA . ILE A 1 895 ? 14.510 29.465 -22.377 1.00 96.62 895 ILE A CA 1
ATOM 6553 C C . ILE A 1 895 ? 15.643 28.439 -22.520 1.00 96.62 895 ILE A C 1
ATOM 6555 O O . ILE A 1 895 ? 15.543 27.522 -23.342 1.00 96.62 895 ILE A O 1
ATOM 6559 N N . THR A 1 896 ? 16.707 28.590 -21.730 1.00 91.75 896 THR A N 1
ATOM 6560 C CA . THR A 1 896 ? 17.877 27.699 -21.707 1.00 91.75 896 THR A CA 1
ATOM 6561 C C . THR A 1 896 ? 18.373 27.444 -20.279 1.00 91.75 896 THR A C 1
ATOM 6563 O O . THR A 1 896 ? 17.900 28.070 -19.340 1.00 91.75 896 THR A O 1
ATOM 6566 N N . ASP A 1 897 ? 19.384 26.583 -20.148 1.00 85.56 897 ASP A N 1
ATOM 6567 C CA . ASP A 1 897 ? 20.107 26.253 -18.910 1.00 85.56 897 ASP A CA 1
ATOM 6568 C C . ASP A 1 897 ? 19.256 25.542 -17.842 1.00 85.56 897 ASP A C 1
ATOM 6570 O O . ASP A 1 897 ? 18.882 26.100 -16.810 1.00 85.56 897 ASP A O 1
ATOM 6574 N N . PHE A 1 898 ? 19.008 24.248 -18.071 1.00 85.56 898 PHE A N 1
ATOM 6575 C CA . PHE A 1 898 ? 18.206 23.395 -17.182 1.00 85.56 898 PHE A CA 1
ATOM 6576 C C . PHE A 1 898 ? 19.045 22.693 -16.098 1.00 85.56 898 PHE A C 1
ATOM 6578 O O . PHE A 1 898 ? 18.591 21.742 -15.458 1.00 85.56 898 PHE A O 1
ATOM 6585 N N . GLY A 1 899 ? 20.278 23.152 -15.856 1.00 75.75 899 GLY A N 1
ATOM 6586 C CA . GLY A 1 899 ? 21.215 22.528 -14.911 1.00 75.75 899 GLY A CA 1
ATOM 6587 C C . GLY A 1 899 ? 20.724 22.486 -13.455 1.00 75.75 899 GLY A C 1
ATOM 6588 O O . GLY A 1 899 ? 21.164 21.638 -12.676 1.00 75.75 899 GLY A O 1
ATOM 6589 N N . LEU A 1 900 ? 19.791 23.369 -13.076 1.00 80.06 900 LEU A N 1
ATOM 6590 C CA . LEU A 1 900 ? 19.152 23.396 -11.749 1.00 80.06 900 LEU A CA 1
ATOM 6591 C C . LEU A 1 900 ? 17.701 22.896 -11.750 1.00 80.06 900 LEU A C 1
ATOM 6593 O O . LEU A 1 900 ? 17.126 22.694 -10.671 1.00 80.06 900 LEU A O 1
ATOM 6597 N N . SER A 1 901 ? 17.140 22.672 -12.937 1.00 85.88 901 SER A N 1
ATOM 6598 C CA . SER A 1 901 ? 15.752 22.278 -13.135 1.00 85.88 901 SER A CA 1
ATOM 6599 C C . SER A 1 901 ? 15.477 20.874 -12.607 1.00 85.88 901 SER A C 1
ATOM 6601 O O . SER A 1 901 ? 16.379 20.049 -12.446 1.00 85.88 901 SER A O 1
ATOM 6603 N N . ARG A 1 902 ? 14.215 20.585 -12.296 1.00 85.25 902 ARG A N 1
ATOM 6604 C CA . ARG A 1 902 ? 13.786 19.281 -11.767 1.00 85.25 902 ARG A CA 1
ATOM 6605 C C . ARG A 1 902 ? 12.285 19.097 -11.908 1.00 85.25 902 ARG A C 1
ATOM 6607 O O . ARG A 1 902 ? 11.552 20.066 -12.058 1.00 85.25 902 ARG A O 1
ATOM 6614 N N . PHE A 1 903 ? 11.824 17.861 -11.768 1.00 83.06 903 PHE A N 1
ATOM 6615 C CA . PHE A 1 903 ? 10.396 17.593 -11.637 1.00 83.06 903 PHE A CA 1
ATOM 6616 C C . PHE A 1 903 ? 9.849 18.136 -10.309 1.00 83.06 903 PHE A C 1
ATOM 6618 O O . PHE A 1 903 ? 10.496 17.977 -9.267 1.00 83.06 903 PHE A O 1
ATOM 6625 N N . ALA A 1 904 ? 8.671 18.761 -10.343 1.00 77.56 904 ALA A N 1
ATOM 6626 C CA . ALA A 1 904 ? 7.968 19.226 -9.155 1.00 77.56 904 ALA A CA 1
ATOM 6627 C C . ALA A 1 904 ? 7.651 18.038 -8.238 1.00 77.56 904 ALA A C 1
ATOM 6629 O O . ALA A 1 904 ? 7.247 16.967 -8.694 1.00 77.56 904 ALA A O 1
ATOM 6630 N N . ARG A 1 905 ? 7.863 18.220 -6.933 1.00 68.81 905 ARG A N 1
ATOM 6631 C CA . ARG A 1 905 ? 7.600 17.209 -5.903 1.00 68.81 905 ARG A CA 1
ATOM 6632 C C . ARG A 1 905 ? 6.639 17.800 -4.882 1.00 68.81 905 ARG A C 1
ATOM 6634 O O . ARG A 1 905 ? 6.909 18.875 -4.356 1.00 68.81 905 ARG A O 1
ATOM 6641 N N . ASN A 1 906 ? 5.567 17.081 -4.564 1.00 45.72 906 ASN A N 1
ATOM 6642 C CA . ASN A 1 906 ? 4.441 17.634 -3.803 1.00 45.72 906 ASN A CA 1
ATOM 6643 C C . ASN A 1 906 ? 4.601 17.604 -2.270 1.00 45.72 906 ASN A C 1
ATOM 6645 O O . ASN A 1 906 ? 3.617 17.821 -1.571 1.00 45.72 906 ASN A O 1
ATOM 6649 N N . SER A 1 907 ? 5.783 17.318 -1.706 1.00 48.66 907 SER A N 1
ATOM 6650 C CA . SER A 1 907 ? 5.818 16.971 -0.271 1.00 48.66 907 SER A CA 1
ATOM 6651 C C . SER A 1 907 ? 7.151 17.092 0.485 1.00 48.66 907 SER A C 1
ATOM 6653 O O . SER A 1 907 ? 7.221 16.635 1.622 1.00 48.66 907 SER A O 1
ATOM 6655 N N . LEU A 1 908 ? 8.208 17.718 -0.059 1.00 43.12 908 LEU A N 1
ATOM 6656 C CA . LEU A 1 908 ? 9.490 17.874 0.663 1.00 43.12 908 LEU A CA 1
ATOM 6657 C C . LEU A 1 908 ? 10.060 19.301 0.576 1.00 43.12 908 LEU A C 1
ATOM 6659 O O . LEU A 1 908 ? 10.021 19.886 -0.508 1.00 43.12 908 LEU A O 1
ATOM 6663 N N . PRO A 1 909 ? 10.640 19.856 1.665 1.00 45.00 909 PRO A N 1
ATOM 6664 C CA . PRO A 1 909 ? 11.468 21.059 1.601 1.00 45.00 909 PRO A CA 1
ATOM 6665 C C . PRO A 1 909 ? 12.639 20.823 0.650 1.00 45.00 909 PRO A C 1
ATOM 6667 O O . PRO A 1 909 ? 13.344 19.816 0.745 1.00 45.00 909 PRO A O 1
ATOM 6670 N N . GLN A 1 910 ? 12.836 21.733 -0.295 1.00 61.12 910 GLN A N 1
ATOM 6671 C CA . GLN A 1 910 ? 13.823 21.561 -1.354 1.00 61.12 910 GLN A CA 1
ATOM 6672 C C . GLN A 1 910 ? 15.050 22.454 -1.088 1.00 61.12 910 GLN A C 1
ATOM 6674 O O . GLN A 1 910 ? 14.959 23.495 -0.438 1.00 61.12 910 GLN A O 1
ATOM 6679 N N . HIS A 1 911 ? 16.237 22.050 -1.563 1.00 72.81 911 HIS A N 1
ATOM 6680 C CA . HIS A 1 911 ? 17.470 22.832 -1.375 1.00 72.81 911 HIS A CA 1
ATOM 6681 C C . HIS A 1 911 ? 17.345 24.257 -1.949 1.00 72.81 911 HIS A C 1
ATOM 6683 O O . HIS A 1 911 ? 16.749 24.430 -3.013 1.00 72.81 911 HIS A O 1
ATOM 6689 N N . LYS A 1 912 ? 17.980 25.248 -1.296 1.00 80.31 912 LYS A N 1
ATOM 6690 C CA . LYS A 1 912 ? 18.187 26.594 -1.868 1.00 80.31 912 LYS A CA 1
ATOM 6691 C C . LYS A 1 912 ? 18.990 26.447 -3.165 1.00 80.31 912 LYS A C 1
ATOM 6693 O O . LYS A 1 912 ? 20.133 25.991 -3.126 1.00 80.31 912 LYS A O 1
ATOM 6698 N N . VAL A 1 913 ? 18.390 26.807 -4.295 1.00 80.31 913 VAL A N 1
ATOM 6699 C CA . VAL A 1 913 ? 18.992 26.753 -5.637 1.00 80.31 913 VAL A CA 1
ATOM 6700 C C . VAL A 1 913 ? 18.550 27.966 -6.445 1.00 80.31 913 VAL A C 1
ATOM 6702 O O . VAL A 1 913 ? 17.525 28.562 -6.133 1.00 80.31 913 VAL A O 1
ATOM 6705 N N . GLY A 1 914 ? 19.329 28.316 -7.466 1.00 82.75 914 GLY A N 1
ATOM 6706 C CA . GLY A 1 914 ? 19.067 29.464 -8.332 1.00 82.75 914 GLY A CA 1
ATOM 6707 C C . GLY A 1 914 ? 19.864 30.707 -7.942 1.00 82.75 914 GLY A C 1
ATOM 6708 O O . GLY A 1 914 ? 20.609 30.732 -6.956 1.00 82.75 914 GLY A O 1
ATOM 6709 N N . THR A 1 915 ? 19.721 31.752 -8.748 1.00 85.44 915 THR A N 1
ATOM 6710 C CA . THR A 1 915 ? 20.402 33.037 -8.561 1.00 85.44 915 THR A CA 1
ATOM 6711 C C . THR A 1 915 ? 19.677 33.882 -7.514 1.00 85.44 915 THR A C 1
ATOM 6713 O O . THR A 1 915 ? 18.533 34.273 -7.719 1.00 85.44 915 THR A O 1
ATOM 6716 N N . GLU A 1 916 ? 20.358 34.226 -6.415 1.00 84.25 916 GLU A N 1
ATOM 6717 C CA . GLU A 1 916 ? 19.770 34.875 -5.225 1.00 84.25 916 GLU A CA 1
ATOM 6718 C C . GLU A 1 916 ? 18.894 36.102 -5.525 1.00 84.25 916 GLU A C 1
ATOM 6720 O O . GLU A 1 916 ? 17.846 36.266 -4.914 1.00 84.25 916 GLU A O 1
ATOM 6725 N N . LYS A 1 917 ? 19.253 36.916 -6.524 1.00 84.94 917 LYS A N 1
ATOM 6726 C CA . LYS A 1 917 ? 18.499 38.127 -6.900 1.00 84.94 917 LYS A CA 1
ATOM 6727 C C . LYS A 1 917 ? 17.160 37.868 -7.610 1.00 84.94 917 LYS A C 1
ATOM 6729 O O . LYS A 1 917 ? 16.361 38.796 -7.723 1.00 84.94 917 LYS A O 1
ATOM 6734 N N . TYR A 1 918 ? 16.932 36.660 -8.121 1.00 89.62 918 TYR A N 1
ATOM 6735 C CA . TYR A 1 918 ? 15.705 36.247 -8.823 1.00 89.62 918 TYR A CA 1
ATOM 6736 C C . TYR A 1 918 ? 14.943 35.155 -8.056 1.00 89.62 918 TYR A C 1
ATOM 6738 O O . TYR A 1 918 ? 13.903 34.685 -8.506 1.00 89.62 918 TYR A O 1
ATOM 6746 N N . MET A 1 919 ? 15.481 34.732 -6.914 1.00 90.06 919 MET A N 1
ATOM 6747 C CA . MET A 1 919 ? 14.989 33.612 -6.127 1.00 90.06 919 MET A CA 1
ATOM 6748 C C . MET A 1 919 ? 13.742 34.007 -5.334 1.00 90.06 919 MET A C 1
ATOM 6750 O O . MET A 1 919 ? 13.728 35.057 -4.694 1.00 90.06 919 MET A O 1
ATOM 6754 N N . ALA A 1 920 ? 12.723 33.148 -5.343 1.00 91.44 920 ALA A N 1
ATOM 6755 C CA . ALA A 1 920 ? 11.518 33.361 -4.551 1.00 91.44 920 ALA A CA 1
ATOM 6756 C C . ALA A 1 920 ? 11.798 33.274 -3.034 1.00 91.44 920 ALA A C 1
ATOM 6758 O O . ALA A 1 920 ? 12.689 32.511 -2.628 1.00 91.44 920 ALA A O 1
ATOM 6759 N N . PRO A 1 921 ? 11.050 34.000 -2.180 1.00 90.88 921 PRO A N 1
ATOM 6760 C CA . PRO A 1 921 ? 11.258 34.004 -0.731 1.00 90.88 921 PRO A CA 1
ATOM 6761 C C . PRO A 1 921 ? 11.240 32.598 -0.122 1.00 90.88 921 PRO A C 1
ATOM 6763 O O . PRO A 1 921 ? 12.113 32.246 0.671 1.00 90.88 921 PRO A O 1
ATOM 6766 N N . GLU A 1 922 ? 10.305 31.747 -0.544 1.00 90.50 922 GLU A N 1
ATOM 6767 C CA . GLU A 1 922 ? 10.175 30.370 -0.073 1.00 90.50 922 GLU A CA 1
ATOM 6768 C C . GLU A 1 922 ? 11.368 29.487 -0.478 1.00 90.50 922 GLU A C 1
ATOM 6770 O O . GLU A 1 922 ? 11.796 28.632 0.301 1.00 90.50 922 GLU A O 1
ATOM 6775 N N . VAL A 1 923 ? 11.980 29.742 -1.640 1.00 87.62 923 VAL A N 1
ATOM 6776 C CA . VAL A 1 923 ? 13.200 29.049 -2.089 1.00 87.62 923 VAL A CA 1
ATOM 6777 C C . VAL A 1 923 ? 14.397 29.506 -1.251 1.00 87.62 923 VAL A C 1
ATOM 6779 O O . VAL A 1 923 ? 15.184 28.679 -0.778 1.00 87.62 923 VAL A O 1
ATOM 6782 N N . ALA A 1 924 ? 14.517 30.815 -1.005 1.00 85.50 924 ALA A N 1
ATOM 6783 C CA . ALA A 1 924 ? 15.582 31.393 -0.186 1.00 85.50 924 ALA A CA 1
ATOM 6784 C C . ALA A 1 924 ? 15.516 30.909 1.274 1.00 85.50 924 ALA A C 1
ATOM 6786 O O . ALA A 1 924 ? 16.552 30.622 1.881 1.00 85.50 924 ALA A O 1
ATOM 6787 N N . GLN A 1 925 ? 14.299 30.748 1.799 1.00 84.69 925 GLN A N 1
ATOM 6788 C CA . GLN A 1 925 ? 13.998 30.256 3.145 1.00 84.69 925 GLN A CA 1
ATOM 6789 C C . GLN A 1 925 ? 14.036 28.720 3.262 1.00 84.69 925 GLN A C 1
ATOM 6791 O O . GLN A 1 925 ? 13.818 28.197 4.354 1.00 84.69 925 GLN A O 1
ATOM 6796 N N . ARG A 1 926 ? 14.341 27.985 2.177 1.00 79.88 926 ARG A N 1
ATOM 6797 C CA . ARG A 1 926 ? 14.379 26.506 2.133 1.00 79.88 926 ARG A CA 1
ATOM 6798 C C . ARG A 1 926 ? 13.042 25.845 2.513 1.00 79.88 926 ARG A C 1
ATOM 6800 O O . ARG A 1 926 ? 13.030 24.765 3.104 1.00 79.88 926 ARG A O 1
ATOM 6807 N N . LYS A 1 927 ? 11.922 26.496 2.190 1.00 80.44 927 LYS A N 1
ATOM 6808 C CA . LYS A 1 927 ? 10.564 25.945 2.308 1.00 80.44 927 LYS A CA 1
ATOM 6809 C C . LYS A 1 927 ? 10.253 25.039 1.103 1.00 80.44 927 LYS A C 1
ATOM 6811 O O . LYS A 1 927 ? 11.063 24.891 0.187 1.00 80.44 927 LYS A O 1
ATOM 6816 N N . VAL A 1 928 ? 9.091 24.385 1.116 1.00 80.12 928 VAL A N 1
ATOM 6817 C CA . VAL A 1 928 ? 8.570 23.683 -0.070 1.00 80.12 928 VAL A CA 1
ATOM 6818 C C . VAL A 1 928 ? 8.251 24.729 -1.136 1.00 80.12 928 VAL A C 1
ATOM 6820 O O . VAL A 1 928 ? 7.607 25.728 -0.829 1.00 80.12 928 VAL A O 1
ATOM 6823 N N . TYR A 1 929 ? 8.704 24.501 -2.365 1.00 85.06 929 TYR A N 1
ATOM 6824 C CA . TYR A 1 929 ? 8.424 25.378 -3.495 1.00 85.06 929 TYR A CA 1
ATOM 6825 C C . TYR A 1 929 ? 7.968 24.575 -4.710 1.00 85.06 929 TYR A C 1
ATOM 6827 O 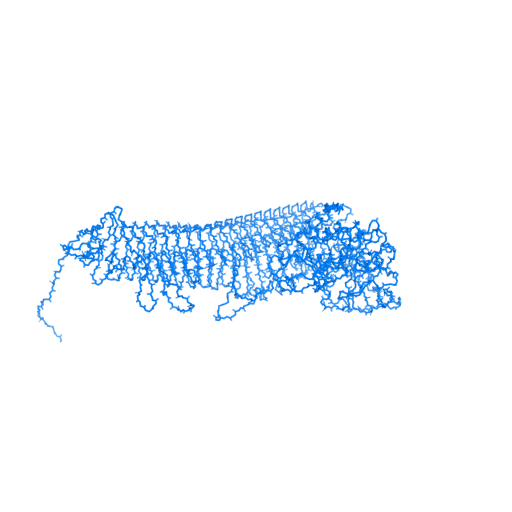O . TYR A 1 929 ? 8.435 23.458 -4.950 1.00 85.06 929 TYR A O 1
ATOM 6835 N N . GLY A 1 930 ? 7.031 25.148 -5.452 1.00 90.00 930 GLY A N 1
ATOM 6836 C CA . GLY A 1 930 ? 6.426 24.560 -6.635 1.00 90.00 930 GLY A CA 1
ATOM 6837 C C . GLY A 1 930 ? 6.589 25.463 -7.860 1.00 90.00 930 GLY A C 1
ATOM 6838 O O . GLY A 1 930 ? 7.497 26.301 -7.895 1.00 90.00 930 GLY A O 1
ATOM 6839 N N . PRO A 1 931 ? 5.726 25.294 -8.873 1.00 94.12 931 PRO A N 1
ATOM 6840 C CA . PRO A 1 931 ? 5.653 26.154 -10.060 1.00 94.12 931 PRO A CA 1
ATOM 6841 C C . PRO A 1 931 ? 5.666 27.661 -9.750 1.00 94.12 931 PRO A C 1
ATOM 6843 O O . PRO A 1 931 ? 6.216 28.459 -10.505 1.00 94.12 931 PRO A O 1
ATOM 6846 N N . GLU A 1 932 ? 5.115 28.053 -8.606 1.00 95.56 932 GLU A N 1
ATOM 6847 C CA . GLU A 1 932 ? 4.977 29.430 -8.130 1.00 95.56 932 GLU A CA 1
ATOM 6848 C C . GLU A 1 932 ? 6.332 30.123 -7.895 1.00 95.56 932 GLU A C 1
ATOM 6850 O O . GLU A 1 932 ? 6.418 31.353 -7.946 1.00 95.56 932 GLU A O 1
ATOM 6855 N N . ALA A 1 933 ? 7.407 29.359 -7.673 1.00 94.75 933 ALA A N 1
ATOM 6856 C CA . ALA A 1 933 ? 8.755 29.907 -7.533 1.00 94.75 933 ALA A CA 1
ATOM 6857 C C . ALA A 1 933 ? 9.304 30.441 -8.864 1.00 94.75 933 ALA A C 1
ATOM 6859 O O . ALA A 1 933 ? 9.915 31.509 -8.901 1.00 94.75 933 ALA A O 1
ATOM 6860 N N . ASP A 1 934 ? 9.041 29.736 -9.967 1.00 96.88 934 ASP A N 1
ATOM 6861 C CA . ASP A 1 934 ? 9.415 30.196 -11.306 1.00 96.88 934 ASP A CA 1
ATOM 6862 C C . ASP A 1 934 ? 8.613 31.441 -11.716 1.00 96.88 934 ASP A C 1
ATOM 6864 O O . ASP A 1 934 ? 9.136 32.314 -12.412 1.00 96.88 934 ASP A O 1
ATOM 6868 N N . VAL A 1 935 ? 7.353 31.536 -11.268 1.00 97.56 935 VAL A N 1
ATOM 6869 C CA . VAL A 1 935 ? 6.493 32.712 -11.484 1.00 97.56 935 VAL A CA 1
ATOM 6870 C C . VAL A 1 935 ? 7.107 33.942 -10.816 1.00 97.56 935 VAL A C 1
ATOM 6872 O O . VAL A 1 935 ? 7.223 34.991 -11.448 1.00 97.56 935 VAL A O 1
ATOM 6875 N N . PHE A 1 936 ? 7.591 33.805 -9.579 1.00 96.12 936 PHE A N 1
ATOM 6876 C CA . PHE A 1 936 ? 8.293 34.889 -8.890 1.00 96.12 936 PHE A CA 1
ATOM 6877 C C . PHE A 1 936 ? 9.563 35.316 -9.634 1.00 96.12 936 PHE A C 1
ATOM 6879 O O . PHE A 1 936 ? 9.785 36.508 -9.866 1.00 96.12 936 PHE A O 1
ATOM 6886 N N . SER A 1 937 ? 10.384 34.353 -10.073 1.00 95.81 937 SER A N 1
ATOM 6887 C CA . SER A 1 937 ? 11.571 34.647 -10.885 1.00 95.81 937 SER A CA 1
ATOM 6888 C C . SER A 1 937 ? 11.215 35.391 -12.175 1.00 95.81 937 SER A C 1
ATOM 6890 O O . SER A 1 937 ? 11.912 36.337 -12.544 1.00 95.81 937 SER A O 1
ATOM 6892 N N . PHE A 1 938 ? 10.102 35.042 -12.825 1.00 97.19 938 PHE A N 1
ATOM 6893 C CA . PHE A 1 938 ? 9.602 35.763 -13.995 1.00 97.19 938 PHE A CA 1
ATOM 6894 C C . PHE A 1 938 ? 9.155 37.195 -13.664 1.00 97.19 938 PHE A C 1
ATOM 6896 O O . PHE A 1 938 ? 9.523 38.117 -14.389 1.00 97.19 938 PHE A O 1
ATOM 6903 N N . GLY A 1 939 ? 8.470 37.420 -12.538 1.00 94.56 939 GLY A N 1
ATOM 6904 C CA . GLY A 1 939 ? 8.134 38.767 -12.055 1.00 94.56 939 GLY A CA 1
ATOM 6905 C C . GLY A 1 939 ? 9.372 39.659 -11.899 1.00 94.56 939 GLY A C 1
ATOM 6906 O O . GLY A 1 939 ? 9.391 40.801 -12.359 1.00 94.56 939 GLY A O 1
ATOM 6907 N N . ARG A 1 940 ? 10.467 39.107 -11.357 1.00 92.31 940 ARG A N 1
ATOM 6908 C CA . ARG A 1 940 ? 11.767 39.799 -11.254 1.00 92.31 940 ARG A CA 1
ATOM 6909 C C . ARG A 1 940 ? 12.375 40.114 -12.628 1.00 92.31 940 ARG A C 1
ATOM 6911 O O . ARG A 1 940 ? 12.973 41.176 -12.791 1.00 92.31 940 ARG A O 1
ATOM 6918 N N . VAL A 1 941 ? 12.215 39.227 -13.616 1.00 93.75 941 VAL A N 1
ATOM 6919 C CA . VAL A 1 941 ? 12.640 39.468 -15.009 1.00 93.75 941 VAL A CA 1
ATOM 6920 C C . VAL A 1 941 ? 11.832 40.602 -15.646 1.00 93.75 941 VAL A C 1
ATOM 6922 O O . VAL A 1 941 ? 12.426 41.446 -16.318 1.00 93.75 941 VAL A O 1
ATOM 6925 N N . ILE A 1 942 ? 10.515 40.673 -15.414 1.00 91.94 942 ILE A N 1
ATOM 6926 C CA . ILE A 1 942 ? 9.669 41.763 -15.927 1.00 91.94 942 ILE A CA 1
ATOM 6927 C C . ILE A 1 942 ? 10.116 43.109 -15.345 1.00 91.94 942 ILE A C 1
ATOM 6929 O O . ILE A 1 942 ? 10.401 44.026 -16.114 1.00 91.94 942 ILE A O 1
ATOM 6933 N N . ILE A 1 943 ? 10.258 43.218 -14.017 1.00 85.94 943 ILE A N 1
ATOM 6934 C CA . ILE A 1 943 ? 10.707 44.464 -13.370 1.00 85.94 943 ILE A CA 1
ATOM 6935 C C . ILE A 1 943 ? 12.058 44.907 -13.923 1.00 85.94 943 ILE A C 1
ATOM 6937 O O . ILE A 1 943 ? 12.198 46.051 -14.347 1.00 85.94 943 ILE A O 1
ATOM 6941 N N . TRP A 1 944 ? 13.029 43.993 -13.997 1.00 87.75 944 TRP A N 1
ATOM 6942 C CA . TRP A 1 944 ? 14.341 44.295 -14.568 1.00 87.75 944 TRP A CA 1
ATOM 6943 C C . TRP A 1 944 ? 14.250 44.764 -16.031 1.00 87.75 944 TRP A C 1
ATOM 6945 O O . TRP A 1 944 ? 14.996 45.651 -16.442 1.00 87.75 944 TRP A O 1
ATOM 6955 N N . THR A 1 945 ? 13.318 44.215 -16.814 1.00 86.06 945 THR A N 1
ATOM 6956 C CA . THR A 1 945 ? 13.104 44.617 -18.213 1.00 86.06 945 THR A CA 1
ATOM 6957 C C . THR A 1 945 ? 12.614 46.063 -18.306 1.00 86.06 945 THR A C 1
ATOM 6959 O O . THR A 1 945 ? 13.136 46.824 -19.125 1.00 86.06 945 THR A O 1
ATOM 6962 N N . ILE A 1 946 ? 11.667 46.452 -17.443 1.00 79.38 946 ILE A N 1
ATOM 6963 C CA . ILE A 1 946 ? 11.105 47.809 -17.376 1.00 79.38 946 ILE A CA 1
ATOM 6964 C C . ILE A 1 946 ? 12.167 48.805 -16.895 1.00 79.38 946 ILE A C 1
ATOM 6966 O O . ILE A 1 946 ? 12.463 49.791 -17.566 1.00 79.38 946 ILE A O 1
ATOM 6970 N N . THR A 1 947 ? 12.767 48.545 -15.734 1.00 74.69 947 THR A N 1
ATOM 6971 C CA . THR A 1 947 ? 13.578 49.539 -15.016 1.00 74.69 947 THR A CA 1
ATOM 6972 C C . THR A 1 947 ? 15.039 49.546 -15.456 1.00 74.69 947 THR A C 1
ATOM 6974 O O . THR A 1 947 ? 15.713 50.566 -15.355 1.00 74.69 947 THR A O 1
ATOM 6977 N N . GLY A 1 948 ? 15.547 48.422 -15.969 1.00 72.75 948 GLY A N 1
ATOM 6978 C CA . GLY A 1 948 ? 16.981 48.191 -16.156 1.00 72.75 948 GLY A CA 1
ATOM 6979 C C . GLY A 1 948 ? 17.735 47.870 -14.857 1.00 72.75 948 GLY A C 1
ATOM 6980 O O . GLY A 1 948 ? 18.932 47.589 -14.911 1.00 72.75 948 GLY A O 1
ATOM 6981 N N . GLU A 1 949 ? 17.058 47.858 -13.702 1.00 67.38 949 GLU A N 1
ATOM 6982 C CA . GLU A 1 949 ? 17.649 47.673 -12.374 1.00 67.38 949 GLU A CA 1
ATOM 6983 C C . GLU A 1 949 ? 17.013 46.504 -11.603 1.00 67.38 949 GLU A C 1
ATOM 6985 O O . GLU A 1 949 ? 15.836 46.181 -11.744 1.00 67.38 949 GLU A O 1
ATOM 6990 N N . LEU A 1 950 ? 17.816 45.847 -10.759 1.00 58.09 950 LEU A N 1
ATOM 6991 C CA . LEU A 1 950 ? 17.437 44.633 -10.021 1.00 58.09 950 LEU A CA 1
ATOM 6992 C C . LEU A 1 950 ? 16.750 44.896 -8.668 1.00 58.09 950 LEU A C 1
ATOM 6994 O O . LEU A 1 950 ? 16.192 43.959 -8.098 1.00 58.09 950 LEU A O 1
ATOM 6998 N N . CYS A 1 951 ? 16.787 46.127 -8.149 1.00 52.50 951 CYS A N 1
ATOM 6999 C CA . CYS A 1 951 ? 16.177 46.497 -6.867 1.00 52.50 951 CYS A CA 1
ATOM 7000 C C . CYS A 1 951 ? 15.654 47.945 -6.877 1.00 52.50 951 CYS A C 1
ATOM 7002 O O . CYS A 1 951 ? 16.378 48.836 -6.439 1.00 52.50 951 CYS A O 1
ATOM 7004 N N . PRO A 1 952 ? 14.403 48.201 -7.284 1.00 49.12 952 PRO A N 1
ATOM 7005 C CA . PRO A 1 952 ? 13.710 49.392 -6.833 1.00 49.12 952 PRO A CA 1
ATOM 7006 C C . PRO A 1 952 ? 13.063 49.069 -5.478 1.00 49.12 952 PRO A C 1
ATOM 7008 O O . PRO A 1 952 ? 11.985 48.478 -5.419 1.00 49.12 952 PRO A O 1
ATOM 7011 N N . GLU A 1 953 ? 13.721 49.415 -4.369 1.00 42.66 953 GLU A N 1
ATOM 7012 C CA . GLU A 1 953 ? 12.968 49.693 -3.140 1.00 42.66 953 GLU A CA 1
ATOM 7013 C C . GLU A 1 953 ? 12.054 50.881 -3.474 1.00 42.66 953 GLU A C 1
ATOM 7015 O O . GLU A 1 953 ? 12.517 52.009 -3.604 1.00 42.66 953 GLU A O 1
ATOM 7020 N N . LEU A 1 954 ? 10.770 50.582 -3.700 1.00 40.41 954 LEU A N 1
ATOM 7021 C CA . LEU A 1 954 ? 9.743 51.452 -4.278 1.00 40.41 954 LEU A CA 1
ATOM 7022 C C . LEU A 1 954 ? 9.979 51.839 -5.752 1.00 40.41 954 LEU A C 1
ATOM 7024 O O . LEU A 1 954 ? 10.886 52.600 -6.088 1.00 40.41 954 LEU A O 1
ATOM 7028 N N . ILE A 1 955 ? 9.033 51.472 -6.625 1.00 43.12 955 ILE A N 1
ATOM 7029 C CA . ILE A 1 955 ? 8.728 52.262 -7.830 1.00 43.12 955 ILE A CA 1
ATOM 7030 C C . ILE A 1 955 ? 8.126 53.587 -7.331 1.00 43.12 955 ILE A C 1
ATOM 7032 O O . ILE A 1 955 ? 6.918 53.809 -7.347 1.00 43.12 955 ILE A O 1
ATOM 7036 N N . SER A 1 956 ? 8.961 54.466 -6.773 1.00 39.03 956 SER A N 1
ATOM 7037 C CA . SER A 1 956 ? 8.551 55.828 -6.455 1.00 39.03 956 SER A CA 1
ATOM 7038 C C . SER A 1 956 ? 8.514 56.602 -7.763 1.00 39.03 956 SER A C 1
ATOM 7040 O O . SER A 1 956 ? 9.549 56.994 -8.293 1.00 39.03 956 SER A O 1
ATOM 7042 N N . SER A 1 957 ? 7.311 56.712 -8.333 1.00 42.28 957 SER A N 1
ATOM 7043 C CA . SER A 1 957 ? 6.886 57.746 -9.289 1.00 42.28 957 SER A CA 1
ATOM 7044 C C . SER A 1 957 ? 7.992 58.308 -10.200 1.00 42.28 957 SER A C 1
ATOM 7046 O O . SER A 1 957 ? 8.186 59.526 -10.272 1.00 42.28 957 SER A O 1
ATOM 7048 N N . THR A 1 958 ? 8.752 57.447 -10.880 1.00 38.91 958 THR A N 1
ATOM 7049 C CA . THR A 1 958 ? 9.777 57.894 -11.820 1.00 38.91 958 THR A CA 1
ATOM 7050 C C . THR A 1 958 ? 9.076 58.197 -13.133 1.00 38.91 958 THR A C 1
ATOM 7052 O O . THR A 1 958 ? 8.360 57.379 -13.701 1.00 38.91 958 THR A O 1
ATOM 7055 N N . SER A 1 959 ? 9.198 59.447 -13.558 1.00 42.56 959 SER A N 1
ATOM 7056 C CA . SER A 1 959 ? 8.519 60.011 -14.717 1.00 42.56 959 SER A CA 1
ATOM 7057 C C . SER A 1 959 ? 9.069 59.390 -16.003 1.00 42.56 959 SER A C 1
ATOM 7059 O O . SER A 1 959 ? 10.106 59.809 -16.514 1.00 42.56 959 SER A O 1
ATOM 7061 N N . PHE A 1 960 ? 8.364 58.393 -16.541 1.00 45.62 960 PHE A N 1
ATOM 7062 C CA . PHE A 1 960 ? 8.649 57.836 -17.861 1.00 45.62 960 PHE A CA 1
ATOM 7063 C C . PHE A 1 960 ? 8.278 58.865 -18.941 1.00 45.62 960 PHE A C 1
ATOM 7065 O O . PHE A 1 960 ? 7.137 59.318 -19.039 1.00 45.62 960 PHE A O 1
ATOM 7072 N N . LYS A 1 961 ? 9.266 59.288 -19.735 1.00 38.66 961 LYS A N 1
ATOM 7073 C CA . LYS A 1 961 ? 9.064 60.180 -20.883 1.00 38.66 961 LYS A CA 1
ATOM 7074 C C . LYS A 1 961 ? 8.557 59.363 -22.077 1.00 38.66 961 LYS A C 1
ATOM 7076 O O . LYS A 1 961 ? 9.347 58.666 -22.699 1.00 38.66 961 LYS A O 1
ATOM 7081 N N . GLY A 1 962 ? 7.271 59.494 -22.401 1.00 47.28 962 GLY A N 1
ATOM 7082 C CA . GLY A 1 962 ? 6.654 58.970 -23.629 1.00 47.28 962 GLY A CA 1
ATOM 7083 C C . GLY A 1 962 ? 5.208 58.523 -23.398 1.00 47.28 962 GLY A C 1
ATOM 7084 O O . GLY A 1 962 ? 4.971 57.604 -22.626 1.00 47.28 962 GLY A O 1
ATOM 7085 N N . GLN A 1 963 ? 4.232 59.184 -24.033 1.00 46.41 963 GLN A N 1
ATOM 7086 C CA . GLN A 1 963 ? 2.800 58.860 -23.884 1.00 46.41 963 GLN A CA 1
ATOM 7087 C C . GLN A 1 963 ? 2.372 57.578 -24.628 1.00 46.41 963 GLN A C 1
ATOM 7089 O O . GLN A 1 963 ? 1.305 57.051 -24.323 1.00 46.41 963 GLN A O 1
ATOM 7094 N N . GLU A 1 964 ? 3.174 57.066 -25.569 1.00 51.00 964 GLU A N 1
ATOM 7095 C CA . GLU A 1 964 ? 2.768 55.977 -26.477 1.00 51.00 964 GLU A CA 1
ATOM 7096 C C . GLU A 1 964 ? 2.920 54.559 -25.884 1.00 51.00 964 GLU A C 1
ATOM 7098 O O . GLU A 1 964 ? 2.142 53.679 -26.238 1.00 51.00 964 GLU A O 1
ATOM 7103 N N . ASP A 1 965 ? 3.799 54.345 -24.894 1.00 56.41 965 ASP A N 1
ATOM 7104 C CA . ASP A 1 965 ? 4.039 53.023 -24.272 1.00 56.41 965 ASP A CA 1
ATOM 7105 C C . ASP A 1 965 ? 3.390 52.842 -22.882 1.00 56.41 965 ASP A C 1
ATOM 7107 O O . ASP A 1 965 ? 3.560 51.810 -22.228 1.00 56.41 965 ASP A O 1
ATOM 7111 N N . ALA A 1 966 ? 2.635 53.833 -22.395 1.00 61.41 966 ALA A N 1
ATOM 7112 C CA . ALA A 1 966 ? 2.123 53.854 -21.018 1.00 61.41 966 ALA A CA 1
ATOM 7113 C C . ALA A 1 966 ? 1.250 52.630 -20.663 1.00 61.41 966 ALA A C 1
ATOM 7115 O O . ALA A 1 966 ? 1.359 52.086 -19.566 1.00 61.41 966 ALA A O 1
ATOM 7116 N N . CYS A 1 967 ? 0.426 52.163 -21.606 1.00 62.69 967 CYS A N 1
ATOM 7117 C CA . CYS A 1 967 ? -0.427 50.977 -21.449 1.00 62.69 967 CYS A CA 1
ATOM 7118 C C . CYS A 1 967 ? 0.392 49.674 -21.331 1.00 62.69 967 CYS A C 1
ATOM 7120 O O . CYS A 1 967 ? 0.069 48.798 -20.522 1.00 62.69 967 CYS A O 1
ATOM 7122 N N . LEU A 1 968 ? 1.481 49.563 -22.098 1.00 69.31 968 LEU A N 1
ATOM 7123 C CA . LEU A 1 968 ? 2.379 48.409 -22.087 1.00 69.31 968 LEU A CA 1
ATOM 7124 C C . LEU A 1 968 ? 3.097 48.292 -20.741 1.00 69.31 968 LEU A C 1
ATOM 7126 O O . LEU A 1 968 ? 3.115 47.225 -20.130 1.00 69.31 968 LEU A O 1
ATOM 7130 N N . PHE A 1 969 ? 3.644 49.410 -20.260 1.00 74.38 969 PHE A N 1
ATOM 7131 C CA . PHE A 1 969 ? 4.322 49.471 -18.970 1.00 74.38 969 PHE A CA 1
ATOM 7132 C C . PHE A 1 969 ? 3.376 49.212 -17.804 1.00 74.38 969 PHE A C 1
ATOM 7134 O O . PHE A 1 969 ? 3.739 48.461 -16.905 1.00 74.38 969 PHE A O 1
ATOM 7141 N N . GLN A 1 970 ? 2.157 49.755 -17.847 1.00 73.75 970 GLN A N 1
ATOM 7142 C CA . GLN A 1 970 ? 1.141 49.476 -16.834 1.00 73.75 970 GLN A CA 1
ATOM 7143 C C . GLN A 1 970 ? 0.778 47.984 -16.796 1.00 73.75 970 GLN A C 1
ATOM 7145 O O . GLN A 1 970 ? 0.753 47.381 -15.727 1.00 73.75 970 GLN A O 1
ATOM 7150 N N . THR A 1 971 ? 0.564 47.366 -17.962 1.00 78.50 971 THR A N 1
ATOM 7151 C CA . THR A 1 971 ? 0.260 45.928 -18.051 1.00 78.50 971 THR A CA 1
ATOM 7152 C C . THR A 1 971 ? 1.408 45.085 -17.480 1.00 78.50 971 THR A C 1
ATOM 7154 O O . THR A 1 971 ? 1.170 44.142 -16.725 1.00 78.50 971 THR A O 1
ATOM 7157 N N . LEU A 1 972 ? 2.662 45.424 -17.802 1.00 84.25 972 LEU A N 1
ATOM 7158 C CA . LEU A 1 972 ? 3.832 44.719 -17.276 1.00 84.25 972 LEU A CA 1
ATOM 7159 C C . LEU A 1 972 ? 4.010 44.912 -15.761 1.00 84.25 972 LEU A C 1
ATOM 7161 O O . LEU A 1 972 ? 4.354 43.947 -15.082 1.00 84.25 972 LEU A O 1
ATOM 7165 N N . ASP A 1 973 ? 3.761 46.110 -15.229 1.00 82.81 973 ASP A N 1
ATOM 7166 C CA . ASP A 1 973 ? 3.868 46.415 -13.796 1.00 82.81 973 ASP A CA 1
ATOM 7167 C C . ASP A 1 973 ? 2.814 45.669 -12.962 1.00 82.81 973 ASP A C 1
ATOM 7169 O O . ASP A 1 973 ? 3.135 45.046 -11.946 1.00 82.81 973 ASP A O 1
ATOM 7173 N N . GLU A 1 974 ? 1.564 45.628 -13.433 1.00 84.19 974 GLU A N 1
ATOM 7174 C CA . GLU A 1 974 ? 0.484 44.883 -12.777 1.00 84.19 974 GLU A CA 1
ATOM 7175 C C . GLU A 1 974 ? 0.745 43.368 -12.792 1.00 84.19 974 GLU A C 1
ATOM 7177 O O . GLU A 1 974 ? 0.610 42.685 -11.769 1.00 84.19 974 GLU A O 1
ATOM 7182 N N . VAL A 1 975 ? 1.175 42.825 -13.939 1.00 89.56 975 VAL A N 1
ATOM 7183 C CA . VAL A 1 975 ? 1.538 41.406 -14.047 1.00 89.56 975 VAL A CA 1
ATOM 7184 C C . VAL A 1 975 ? 2.731 41.089 -13.146 1.00 89.56 975 VAL A C 1
ATOM 7186 O O . VAL A 1 975 ? 2.672 40.104 -12.405 1.00 89.56 975 VAL A O 1
ATOM 7189 N N . ALA A 1 976 ? 3.774 41.922 -13.154 1.00 89.81 976 ALA A N 1
ATOM 7190 C CA . ALA A 1 976 ? 4.945 41.744 -12.304 1.00 89.81 976 ALA A CA 1
ATOM 7191 C C . ALA A 1 976 ? 4.580 41.768 -10.818 1.00 89.81 976 ALA A C 1
ATOM 7193 O O . ALA A 1 976 ? 4.988 40.865 -10.092 1.00 89.81 976 ALA A O 1
ATOM 7194 N N . SER A 1 977 ? 3.757 42.725 -10.387 1.00 87.88 977 SER A N 1
ATOM 7195 C CA . SER A 1 977 ? 3.283 42.829 -9.004 1.00 87.88 977 SER A CA 1
ATOM 7196 C C . SER A 1 977 ? 2.559 41.557 -8.562 1.00 87.88 977 SER A C 1
ATOM 7198 O O . SER A 1 977 ? 2.907 40.982 -7.537 1.00 87.88 977 SER A O 1
ATOM 7200 N N . SER A 1 978 ? 1.651 41.028 -9.392 1.00 92.19 978 SER A N 1
ATOM 7201 C CA . SER A 1 978 ? 0.956 39.768 -9.081 1.00 92.19 978 SER A CA 1
ATOM 7202 C C . SER A 1 978 ? 1.879 38.542 -9.048 1.00 92.19 978 SER A C 1
ATOM 7204 O O . SER A 1 978 ? 1.620 37.584 -8.323 1.00 92.19 978 SER A O 1
ATOM 7206 N N . CYS A 1 979 ? 2.976 38.554 -9.813 1.00 94.69 979 CYS A N 1
ATOM 7207 C CA . CYS A 1 979 ? 3.984 37.492 -9.777 1.00 94.69 979 CYS A CA 1
ATOM 7208 C C . CYS A 1 979 ? 4.883 37.575 -8.531 1.00 94.69 979 CYS A C 1
ATOM 7210 O O . CYS A 1 979 ? 5.485 36.571 -8.156 1.00 94.69 979 CYS A O 1
ATOM 7212 N N . LEU A 1 980 ? 4.994 38.753 -7.910 1.00 93.00 980 LEU A N 1
ATOM 7213 C CA . LEU A 1 980 ? 5.892 39.046 -6.788 1.00 93.00 980 LEU A CA 1
ATOM 7214 C C . LEU A 1 980 ? 5.208 38.975 -5.412 1.00 93.00 980 LEU A C 1
ATOM 7216 O O . LEU A 1 980 ? 5.819 39.371 -4.423 1.00 93.00 980 LEU A O 1
ATOM 7220 N N . GLU A 1 981 ? 3.983 38.447 -5.336 1.00 93.38 981 GLU A N 1
ATOM 7221 C CA . GLU A 1 981 ? 3.281 38.211 -4.068 1.00 93.38 981 GLU A CA 1
ATOM 7222 C C . GLU A 1 981 ? 4.119 37.360 -3.095 1.00 93.38 981 GLU A C 1
ATOM 7224 O O . GLU A 1 981 ? 4.752 36.369 -3.486 1.00 93.38 981 GLU A O 1
ATOM 7229 N N . GLU A 1 982 ? 4.107 37.739 -1.813 1.00 87.19 982 GLU A N 1
ATOM 7230 C CA . GLU A 1 982 ? 4.914 37.096 -0.763 1.00 87.19 982 GLU A CA 1
ATOM 7231 C C . GLU A 1 982 ? 4.508 35.624 -0.586 1.00 87.19 982 GLU A C 1
ATOM 7233 O O . GLU A 1 982 ? 5.353 34.727 -0.540 1.00 87.19 982 GLU A O 1
ATOM 7238 N N . GLU A 1 983 ? 3.199 35.369 -0.568 1.00 88.69 983 GLU A N 1
ATOM 7239 C CA . GLU A 1 983 ? 2.622 34.037 -0.422 1.00 88.69 983 GLU A CA 1
ATOM 7240 C C . GLU A 1 983 ? 2.548 33.307 -1.780 1.00 88.69 983 GLU A C 1
ATOM 7242 O O . GLU A 1 983 ? 1.860 33.779 -2.688 1.00 88.69 983 GLU A O 1
ATOM 7247 N N . PRO A 1 984 ? 3.180 32.123 -1.950 1.00 93.19 984 PRO A N 1
ATOM 7248 C CA . PRO A 1 984 ? 3.279 31.460 -3.257 1.00 93.19 984 PRO A CA 1
ATOM 7249 C C . PRO A 1 984 ? 1.930 31.174 -3.924 1.00 93.19 984 PRO A C 1
ATOM 7251 O O . PRO A 1 984 ? 1.781 31.374 -5.124 1.00 93.19 984 PRO A O 1
ATOM 7254 N N . HIS A 1 985 ? 0.930 30.761 -3.140 1.00 91.56 985 HIS A N 1
ATOM 7255 C CA . HIS A 1 985 ? -0.407 30.408 -3.628 1.00 91.56 985 HIS A CA 1
ATOM 7256 C C . HIS A 1 985 ? -1.232 31.608 -4.128 1.00 91.56 985 HIS A C 1
ATOM 7258 O O . HIS A 1 985 ? -2.271 31.408 -4.752 1.00 91.56 985 HIS A O 1
ATOM 7264 N N . MET A 1 986 ? -0.789 32.839 -3.851 1.00 93.19 986 MET A N 1
ATOM 7265 C CA . MET A 1 986 ? -1.417 34.066 -4.354 1.00 93.19 986 MET A CA 1
ATOM 7266 C C . MET A 1 986 ? -0.900 34.458 -5.743 1.00 93.19 986 MET A C 1
ATOM 7268 O O . MET A 1 986 ? -1.515 35.284 -6.420 1.00 93.19 986 MET A O 1
ATOM 7272 N N . ARG A 1 987 ? 0.212 33.862 -6.190 1.00 96.56 987 ARG A N 1
ATOM 7273 C CA . ARG A 1 987 ? 0.801 34.136 -7.503 1.00 96.56 987 ARG A CA 1
ATOM 7274 C C . ARG A 1 987 ? -0.006 33.438 -8.605 1.00 96.56 987 ARG A C 1
ATOM 7276 O O . ARG A 1 987 ? -0.460 32.309 -8.416 1.00 96.56 987 ARG A O 1
ATOM 7283 N N . PRO A 1 988 ? -0.170 34.063 -9.782 1.00 96.00 988 PRO A N 1
ATOM 7284 C CA . PRO A 1 988 ? -0.861 33.443 -10.906 1.00 96.00 988 PRO A CA 1
ATOM 7285 C C . PRO A 1 988 ? -0.056 32.274 -11.490 1.00 96.00 988 PRO A C 1
ATOM 7287 O O . PRO A 1 988 ? 1.172 32.279 -11.494 1.00 96.00 988 PRO A O 1
ATOM 7290 N N . HIS A 1 989 ? -0.732 31.300 -12.092 1.00 95.31 989 HIS A N 1
ATOM 7291 C CA . HIS A 1 989 ? -0.053 30.294 -12.913 1.00 95.31 989 HIS A CA 1
ATOM 7292 C C . HIS A 1 989 ? 0.430 30.902 -14.240 1.00 95.31 989 HIS A C 1
ATOM 7294 O O . HIS A 1 989 ? -0.192 31.824 -14.768 1.00 95.31 989 HIS A O 1
ATOM 7300 N N . PHE A 1 990 ? 1.478 30.342 -14.859 1.00 96.06 990 PHE A N 1
ATOM 7301 C CA . PHE A 1 990 ? 2.031 30.890 -16.111 1.00 96.06 990 PHE A CA 1
ATOM 7302 C C . PHE A 1 990 ? 1.028 31.001 -17.266 1.00 96.06 990 PHE A C 1
ATOM 7304 O O . PHE A 1 990 ? 1.163 31.914 -18.075 1.00 96.06 990 PHE A O 1
ATOM 7311 N N . PHE A 1 991 ? 0.002 30.141 -17.336 1.00 92.94 991 PHE A N 1
ATOM 7312 C CA . PHE A 1 991 ? -1.043 30.301 -18.354 1.00 92.94 991 PHE A CA 1
ATOM 7313 C C . PHE A 1 991 ? -1.867 31.579 -18.126 1.00 92.94 991 PHE A C 1
ATOM 7315 O O . PHE A 1 991 ? -2.176 32.275 -19.082 1.00 92.94 991 PHE A O 1
ATOM 7322 N N . GLN A 1 992 ? -2.140 31.941 -16.868 1.00 93.88 992 GLN A N 1
ATOM 7323 C CA . GLN A 1 992 ? -2.837 33.182 -16.511 1.00 93.88 992 GLN A CA 1
ATOM 7324 C C . GLN A 1 992 ? -1.939 34.403 -16.738 1.00 93.88 992 GLN A C 1
ATOM 7326 O O . GLN A 1 992 ? -2.418 35.446 -17.172 1.00 93.88 992 GLN A O 1
ATOM 7331 N N . VAL A 1 993 ? -0.635 34.272 -16.467 1.00 94.12 993 VAL A N 1
ATOM 7332 C CA . VAL A 1 993 ? 0.369 35.297 -16.795 1.00 94.12 993 VAL A CA 1
ATOM 7333 C C . VAL A 1 993 ? 0.414 35.531 -18.305 1.00 94.12 993 VAL A C 1
ATOM 7335 O O . VAL A 1 993 ? 0.351 36.674 -18.748 1.00 94.12 993 VAL A O 1
ATOM 7338 N N . TYR A 1 994 ? 0.477 34.458 -19.097 1.00 93.00 994 TYR A N 1
ATOM 7339 C CA . TYR A 1 994 ? 0.447 34.522 -20.556 1.00 93.00 994 TYR A CA 1
ATOM 7340 C C . TYR A 1 994 ? -0.832 35.199 -21.058 1.00 93.00 994 TYR A C 1
ATOM 7342 O O . TYR A 1 994 ? -0.733 36.144 -21.834 1.00 93.00 994 TYR A O 1
ATOM 7350 N N . ASP A 1 995 ? -2.005 34.790 -20.564 1.00 89.38 995 ASP A N 1
ATOM 7351 C CA . ASP A 1 995 ? -3.289 35.373 -20.965 1.00 89.38 995 ASP A CA 1
ATOM 7352 C C . ASP A 1 995 ? -3.326 36.887 -20.695 1.00 89.38 995 ASP A C 1
ATOM 7354 O O . ASP A 1 995 ? -3.625 37.665 -21.602 1.00 89.38 995 ASP A O 1
ATOM 7358 N N . ARG A 1 996 ? -2.903 37.329 -19.500 1.00 88.62 996 ARG A N 1
ATOM 7359 C CA . ARG A 1 996 ? -2.823 38.760 -19.141 1.00 88.62 996 ARG A CA 1
ATOM 7360 C C . ARG A 1 996 ? -1.854 39.544 -20.030 1.00 88.62 996 ARG A C 1
ATOM 7362 O O . ARG A 1 996 ? -2.155 40.672 -20.401 1.00 88.62 996 ARG A O 1
ATOM 7369 N N . LEU A 1 997 ? -0.733 38.942 -20.432 1.00 86.56 997 LEU A N 1
ATOM 7370 C CA . LEU A 1 997 ? 0.201 39.525 -21.406 1.00 86.56 997 LEU A CA 1
ATOM 7371 C C . LEU A 1 997 ? -0.318 39.460 -22.860 1.00 86.56 997 LEU A C 1
ATOM 7373 O O . LEU A 1 997 ? 0.267 40.064 -23.756 1.00 86.56 997 LEU A O 1
ATOM 7377 N N . THR A 1 998 ? -1.404 38.748 -23.154 1.00 84.88 998 THR A N 1
ATOM 7378 C CA . THR A 1 998 ? -2.032 38.779 -24.491 1.00 84.88 998 THR A CA 1
ATOM 7379 C C . THR A 1 998 ? -3.218 39.736 -24.590 1.00 84.88 998 THR A C 1
ATOM 7381 O O . THR A 1 998 ? -3.604 40.092 -25.702 1.00 84.88 998 THR A O 1
ATOM 7384 N N . THR A 1 999 ? -3.761 40.196 -23.459 1.00 74.94 999 THR A N 1
ATOM 7385 C CA . THR A 1 999 ? -4.911 41.113 -23.384 1.00 74.94 999 THR A CA 1
ATOM 7386 C C . THR A 1 999 ? -4.537 42.413 -22.647 1.00 74.94 999 THR A C 1
ATOM 7388 O O . THR A 1 999 ? -4.763 42.500 -21.439 1.00 74.94 999 THR A O 1
ATOM 7391 N N . PRO A 1 1000 ? -3.962 43.425 -23.332 1.00 59.66 1000 PRO A N 1
ATOM 7392 C CA . PRO A 1 1000 ? -3.538 44.678 -22.699 1.00 59.66 1000 PRO A CA 1
ATOM 7393 C C . PRO A 1 1000 ? -4.708 45.453 -22.077 1.00 59.66 1000 PRO A C 1
ATOM 7395 O O . PRO A 1 1000 ? -5.833 45.403 -22.582 1.00 59.66 1000 PRO A O 1
ATOM 7398 N N . LEU A 1 1001 ? -4.438 46.209 -21.010 1.00 53.88 1001 LEU A N 1
ATOM 7399 C CA . LEU A 1 1001 ? -5.429 47.083 -20.368 1.00 53.88 1001 LEU A CA 1
ATOM 7400 C C . LEU A 1 1001 ? -5.865 48.224 -21.306 1.00 53.88 1001 LEU A C 1
ATOM 7402 O O . LEU A 1 1001 ? -5.049 48.735 -22.072 1.00 53.88 1001 LEU A O 1
ATOM 7406 N N . PRO A 1 1002 ? -7.123 48.693 -21.246 1.00 48.41 1002 PRO A N 1
ATOM 7407 C CA . PRO A 1 1002 ? -7.524 49.896 -21.973 1.00 48.41 1002 PRO A CA 1
ATOM 7408 C C . PRO A 1 1002 ? -6.728 51.127 -21.485 1.00 48.41 1002 PRO A C 1
ATOM 7410 O O . PRO A 1 1002 ? -6.395 51.202 -20.300 1.00 48.41 1002 PRO A O 1
ATOM 7413 N N . PRO A 1 1003 ? -6.423 52.108 -22.360 1.00 48.78 1003 PRO A N 1
ATOM 7414 C CA . PRO A 1 1003 ? -5.685 53.307 -21.966 1.00 48.78 1003 PRO A CA 1
ATOM 7415 C C . PRO A 1 1003 ? -6.445 54.102 -20.887 1.00 48.78 1003 PRO A C 1
ATOM 7417 O O . PRO A 1 1003 ? -7.681 54.131 -20.908 1.00 48.78 1003 PRO A O 1
ATOM 7420 N N . PRO A 1 1004 ? -5.743 54.774 -19.953 1.00 46.53 1004 PRO A N 1
ATOM 7421 C CA . PRO A 1 1004 ? -6.393 55.568 -18.917 1.00 46.53 1004 PRO A CA 1
ATOM 7422 C C . PRO A 1 1004 ? -7.224 56.708 -19.536 1.00 46.53 1004 PRO A C 1
ATOM 7424 O O . PRO A 1 1004 ? -6.812 57.292 -20.543 1.00 46.53 1004 PRO A O 1
ATOM 7427 N N . PRO A 1 1005 ? -8.384 57.066 -18.950 1.00 40.22 1005 PRO A N 1
ATOM 7428 C CA . PRO A 1 1005 ? -9.220 58.140 -19.469 1.00 40.22 1005 PRO A CA 1
ATOM 7429 C C . PRO A 1 1005 ? -8.469 59.477 -19.417 1.00 40.22 1005 PRO A C 1
ATOM 7431 O O . PRO A 1 1005 ? -8.073 59.953 -18.351 1.00 40.22 1005 PRO A O 1
ATOM 7434 N N . THR A 1 1006 ? -8.287 60.098 -20.582 1.00 39.44 1006 THR A N 1
ATOM 7435 C CA . THR A 1 1006 ? -7.704 61.432 -20.734 1.00 39.44 1006 THR A CA 1
ATOM 7436 C C . THR A 1 1006 ? -8.568 62.456 -20.003 1.00 39.44 1006 THR A C 1
ATOM 7438 O O . THR A 1 1006 ? -9.649 62.834 -20.450 1.00 39.44 1006 THR A O 1
ATOM 7441 N N . THR A 1 1007 ? -8.095 62.933 -18.852 1.00 35.66 1007 THR A N 1
ATOM 7442 C CA . THR A 1 1007 ? -8.720 64.055 -18.149 1.00 35.66 1007 THR A CA 1
ATOM 7443 C C . THR A 1 1007 ? -8.314 65.346 -18.851 1.00 35.66 1007 THR A C 1
ATOM 7445 O O . THR A 1 1007 ? -7.260 65.925 -18.590 1.00 35.66 1007 THR A O 1
ATOM 7448 N N . THR A 1 1008 ? -9.157 65.804 -19.774 1.00 35.16 1008 THR A N 1
ATOM 7449 C CA . THR A 1 1008 ? -9.080 67.155 -20.332 1.00 35.16 1008 THR A CA 1
ATOM 7450 C C . THR A 1 1008 ? -9.272 68.151 -19.190 1.00 35.16 1008 THR A C 1
ATOM 7452 O O . THR A 1 1008 ? -10.387 68.351 -18.707 1.00 35.16 1008 THR A O 1
ATOM 7455 N N . LYS A 1 1009 ? -8.186 68.775 -18.720 1.00 33.56 1009 LYS A N 1
ATOM 7456 C CA . LYS A 1 1009 ? -8.282 69.960 -17.863 1.00 33.56 1009 LYS A CA 1
ATOM 7457 C C . LYS A 1 1009 ? -8.913 71.079 -18.687 1.00 33.56 1009 LYS A C 1
ATOM 7459 O O . LYS A 1 1009 ? -8.259 71.667 -19.543 1.00 33.56 1009 LYS A O 1
ATOM 7464 N N . ILE A 1 1010 ? -10.187 71.357 -18.426 1.00 36.44 1010 ILE A N 1
ATOM 7465 C CA . ILE A 1 1010 ? -10.820 72.614 -18.818 1.00 36.44 1010 ILE A CA 1
ATOM 7466 C C . ILE A 1 1010 ? -10.114 73.713 -18.020 1.00 36.44 1010 ILE A C 1
ATOM 7468 O O . ILE A 1 1010 ? -10.145 73.709 -16.790 1.00 36.44 1010 ILE A O 1
ATOM 7472 N N . VAL A 1 1011 ? -9.428 74.604 -18.730 1.00 38.12 1011 VAL A N 1
ATOM 7473 C CA . VAL A 1 1011 ? -8.899 75.850 -18.175 1.00 38.12 1011 VAL A CA 1
ATOM 7474 C C . VAL A 1 1011 ? -10.078 76.815 -18.045 1.00 38.12 1011 VAL A C 1
ATOM 7476 O O . VAL A 1 1011 ? -10.722 77.120 -19.050 1.00 38.12 1011 VAL A O 1
ATOM 7479 N N . LEU A 1 1012 ? -10.359 77.255 -16.818 1.00 35.25 1012 LEU A N 1
ATOM 7480 C CA . LEU A 1 1012 ? -11.075 78.499 -16.531 1.00 35.25 1012 LEU A CA 1
ATOM 7481 C C . LEU A 1 1012 ? -10.067 79.522 -16.020 1.00 35.25 1012 LEU A C 1
ATOM 7483 O O . LEU A 1 1012 ? -9.244 79.129 -15.158 1.00 35.25 1012 LEU A O 1
#

Sequence (1012 aa):
MAPFFLTACLLGVIQHAGAAATLRSVDVSGTDAGDCASSPCVSLSYVIAQAVTGDVVELGPGKHSGPLNRNLELGGGKAALTIRGVAGTTVDLQNKGRFIKLDASAGATTIQGLTILNGNCVNLGTNNRKGAGIMLVSSTAILKNLTLTNMFCFSASLIYGHGGCEFCGGAFYMEHSSAQLSNLLVTDGVANHGSGIASWGSERSVIEDSVFERHGGHEGNGGGGTLLAEGNSTPEFRRVRFSYGTSDTGGHLRDGGTSAPTFTDCIFEYGRGRAGSIYYSYAATRAKFENCVFQHSYATWSAAAYISGGTLPTFINVTFYNNTAGIEAGAMGPPLSVASAVSAYSVNGAVRFSGKGLFTVGENGPLVFNRSRFIQNSVDSAAGVAGTVEVEGNAIFDSCVFEDNKGGLKGGALVNIALYGAGLPLVISNSVFKGNKADDGSAIYMWNNRQEEDKVPLVSIIDTVFEGNYATYSGTVRLEGPHKVTISNSVFRENVAGLDGGGVSVAGQGNVPAELLVVDTEFAFNHAFSNGGAISCVEPMLKKGSKLDLLRATFGNNTAAGFGGAVATSCSYPNFSHSVFLGNKATTRSGGALALGQLACTTVGEPIFVEVQLLENDASQVGGAFFYSLATSCAIPTVQGDQSSWNQSAGGWKCLDPCSRNGICAAAGGGACVCLVGYDGADCSGCSGSVSFSVYVVDASGLSVADPSVESCSEGLFQSSDMQHIMNIGIVEHWFIKPSDITPGPKSILGSGSFGIVVKGMLNYATEVAIKIPKTRFQSREESQLANEMRLFRHIRHSNIVLFHGATLMVINGGSPCLSLILEWVNGGNFGEYMQQLRSNAVFEADGHAFAYKILLDVARGMTYLHKLTPVILHLDLKPANILVEKSVPPKGKITDFGLSRFARNSLPQHKVGTEKYMAPEVAQRKVYGPEADVFSFGRVIIWTITGELCPELISSTSFKGQEDACLFQTLDEVASSCLEEEPHMRPHFFQVYDRLTTPLPPPPTTTKIVL

Organism: Polarella glacialis (NCBI:txid89957)

Secondary structure (DSSP, 8-state):
------------------PPP-EEEE-GGG--SS---SSS---HHHHHHH--TT-EEEEPSEEEESGGGSSEEE-SS----EEEEPTTEEEE-TTSS-SEEE-TTS-SEEEEEEEEEEEE-EE-SSS-EE-SSEEEES-EEEEEEEEEEEEEE--S---S--SS-SEE-SSEEEES-EEEEEEEEEEEEEESB-SSEEEES-EEEEEES-EEEEEEEPTTT-B-SSEEEETT-EEEEES-EEES-EEEE-SSEEE-TT---EEES-EEES-EEEE-SSEEE-SS---EEES-EEES-EESSS-SEEE-TT---EEES-EEES-EE------S-----TT-TT----SSS-------SS----SS--EEEES-EEES-EE-SSS-SEEEESSS--EEEES-EEES-B-SSB-SSEEEEE-SS--PPEEEES-EEES-EESB-SSEEEEE----GGGPPEEEEES-EEES-EESSS-SEEEESS-EEEEES-EEES-EESSS-SSEEEE--SSSPPEEEEES-EEES-EESSS-SSEEE-SSSPPTT-EEEEES-EEES-EESSS-SSEEE--SEEEEES-EEES-EESSSS-SSEEE-----SSTT--SEES-EEES-EESSS-SSEEE-S---S--PPPBS---EE-GGG-SS---S---TTEEE-SSSS--EEEPTT-BSTTS-B--S-----EEEEETTEEEE--TT-----TTTT--HHHHHHHHHHHHTT-B--GGGEEEEEEEEEEEETTEEEEEEEETTTEEEEEEE-SS-SSSHHHHHHHHHHHHHTT---TTBPPEEEEEEEEETTS-EEEEEEEEPPTT-BHHHHHHHHHHSS--SSSHHHHHHHHHHHHHHHHHHHHHSSS-EE----SGGGEEEE--SS-EEEE---TT-EE--SSS-----S-GGG--HHHHTT----HHHHHHHHHHHHHHHHHS-S--SS------S-SSSHHHHHHHHHHHHHHT-SSGGGSPPHHHHHHHHHSPPPPPP-------

Foldseek 3Di:
DDDDDDYDDDDDPPPPDPPPAEEQEAEQVLACPDDPPDPPSRAPLVSLVPGAANHEYEYEADEREHPSQFAAEQDDQRAEYEYEYDARAEYEDPLPAERYEYELNHHAYEYEDYEYENFEWDDPDDLATDERYYEYYLYEYEYEHYEYANFEFEDPDDDDDDDDPRTEETHYEEHQYAYEAENYEYEHFETLEARAYEYENYENHEHEPYEYEQFEHPPDRGEQRHYEAEAQAEYEYYLYEYYNQEYAYASHYEYYHAYEYEYELYEYEQFEHAYQSHAGYDAQYEYEYENYEADHYEYEQAAVHEAEENYEYEAYQYEYYAYEYHYDPDDDDDDDDPVPLPDFDDDPPDGDRRAHANYEYEADEEYDDELYEYENYEYQDAHENAEYADDHYEYEAELYEAYQAEYEAFARHYEAEDDDYAQEEYEHYNYEHYNAEYQEQSHYEYEYPDADARRAHEYEAYNYEAEQGEHAADAVHEAEAAHEYEHELYEAYNAEHAAEASHYEYHHAYADAHEYAYYNYEHENAEHAYEASHYEADDDHHHAPHEAEAYLYEAYQAQYQYEALHYEHAHQYAAHENYEHENGEHNHFEASHYEYEDYHDPDQDDESYHAYEAYAAEYAAYHSHYYYDADDPYDHDDHPPHHGDYDVVQDDDDDPDAQDVQFDFDPDDDQATHGHPQFDDRRRPHGNDDPFAQAWEQDQQFIDGDDPVPRDDDPPQPPDPVVVVVQVVCVVLVQEDESVQKAADGGDFLDQDPQATWGWIGGNNHAIWIKGFGPDDPPDPNQVLVVQVQVVLSVDDDPQAWHWRHWYWHNYPVHHTDIITTIHDADQAFQLVNLVVCVPDPVVPPCSLVLLLQQLLSVLVRLLVQCPDVQRKDQQADARNQWGWHPDVSIGTHGHDSSVMDGQDDDDQDAQDYDPLLFAPCSVVSHRDGSLRVLSSSLQRLVCSLPVDSDDPDPPPDDDPDPPCPQVNVLSNVLSVLSNDNDSVSHDHSVVSSVSSVDTDDDDDDDPPDDD

InterPro domains:
  IPR000719 Protein kinase domain [PF00069] (748-953)
  IPR000719 Protein kinase domain [PS50011] (744-1002)
  IPR000719 Protein kinase domain [SM00220] (746-1001)
  IPR000742 EGF-like domain [PS00022] (673-684)
  IPR000742 EGF-like domain [PS50026] (651-685)
  IPR006626 Parallel beta-helix repeat [SM00710] (106-138)
  IPR006626 Parallel beta-helix repeat [SM00710] (258-282)
  IPR006626 Parallel beta-helix repeat [SM00710] (284-309)
  IPR006626 Parallel beta-helix repeat [SM00710] (310-331)
  IPR006626 Parallel beta-helix repeat [SM00710] (423-448)
  IPR006626 Parallel beta-helix repeat [SM00710] (482-508)
  IPR008271 Serine/threonine-protein kinase, active site [PS00108] (873-885)
  IPR011009 Protein kinase-like domain superfamily [SSF56112] (747-1002)
  IPR011050 Pectin lyase fold/virulence factor [SSF51126] (10-325)
  IPR011050 Pectin lyase fold/virulence factor [SSF51126] (353-610)
  IPR012334 Pectin lyase fold [G3DSA:2.160.20.10] (26-407)
  IPR017441 Protein kinase, ATP binding site [PS00107] (750-772)
  IPR039448 Right handed beta helix domain [PF13229] (137-324)
  IPR051681 Serine/Threonine Kinases and Pseudokinases [PTHR44329] (607-997)

Radius of gyration: 39.67 Å; chains: 1; bounding box: 90×130×123 Å